Protein AF-A0AA39FAN3-F1 (afdb_monomer_lite)

Secondary structure (DSSP, 8-state):
----S-SS--HHHHHHHHHHHHHHHHHHHHHHHHHHHHHHHHHHH---TTS--TTTT-HHHHHHHHHHHHHHHHHHHHHHHHHHHH-HHHHHHHHHHHHHHHHHHHHT--SHHHHHHHHHHHHHHHHHHHTHHHHHHHHHS-TTTHHHHHHHHHHHHHHHHHHHHHHHHHSTT-HHHHHHHHTHHHHHHHHHHHHHPPPPHHHHHHTT-HHHHHHHHHHHHT-SS--HHHHHHHHHHHHHHHTTTTTTTTS--S--S---S-TTSSSSHHHHHHHHHHHHHHTSHHHHHHHHHHHHHHHHHHHTSHHHHHHTHHHHHHHTT--S-HHHHHHHHHHHHHHHHHHHHHHHHHH-HHHHHHHHHHHHHHHHHHHHHHHHHHTT---TT----HHHHHHHHHHHHIIIIITTHHHHHHHHHS-TTTHHHHHHHHHHHHHHHHHHHHHHHHHHHHH-HHHHHHHHHHHHHHHHHHHHHHPPP-TT--HHHHHHHHHT-S----PPPPS--------------GGGEEEEEEE--TT--HHHHHHHHHHHHHHHHHHHHH-TTSEEEEEEPPB---TT-S-TTSS---SB-GGGTB-HHHHHTTS-EEEHHHHHHHS--SSSSEEESEEEEEE--HHHHHH-----EEEEEPPPHHHHTTSEEETTTEEE--BTTBSSEEES-EEEEEEESBGGGGGGG----TT--EEEEE-TTSSBPSSTTSHHHHHHHHH-PBPHHHHHHHHHHHHHHH---HHHHT-PPPSSGGG---------EEEEEEEE--HHHHHH-TTTS--HHHHHHHHHHHHHHHT--EEEEEE---HHHHHHHHHHTTTSEEE-----HHHHHHHHHHHHHHHHHHHHHTEEEEEB-TT-HHHHHHHHHHHHHT--HHHHS-B--SSTT--PPPP------

Foldseek 3Di:
DQDDDDPDDDPLVVLLVVLLVLLLLLLLLLLLLLLLLQLCLCLLCDDDPPDPSQCPPPPPLSLLLLQLLLLLLLVLLVVLLVQVLVFLLSLSLVLLVLSLQLLVQCLPDPHSVSNSVSSSSNSSSCSSSLQSSLQLLCLLDDQLCSQLSLLCSLLSSLNSSLVLLVLCVVVVNRSSVSSVVSSVSSVVSNVCSVPPHQTRLLSCLLVVNLVSSLVVSCSSSVHPDDDPVNVVVSVVSNVVNCVVCVVPPVPDPDDDPDDPPPPPPPPPVPVVVVVVVLVVVCPALLRVQLLVLLLVLLLLLLQLCLSVCSSNVLVVCVVVVAPPDSSVLSSLLSVLLSVLSVLLSSCCSPQFQLRQLLQLLVQLLVLLVQLLVVVVVCVPDPPPPDDDCNNSVSSSSNSNSCSNHSNRRSSSCLNQRHDPVCSSPSVSVSSSSSSVSNSVSSSVVVVVVVVPPSVSSVSSSVSSVVSSVSSVPRPDTRRSDDNVVSSVVSVPPPDPDDDDDPDDDDDDDDDDDDDDDLLQAAEEAEDADQQDDPLLVLVLLLQVLLLQLVCVVPPVSHHYEYEDQFDADHPQFQDPPAPHRARHWCLLWFDVVLLVVSHHYDYPVVCCVSQDDPDQAAEAAEEEEEDEDPVCVVPVDQDFFWAWDDDDPVVCVQWDCDPPQWTFHCRRNDRRYIYNDYIYIHGGEASNVCVVVPPPDSPHRYYYYYNSSRHDHNDPLDQSSLSSLLSGHTNVVLVVVLQVCCVPPQVWDCVVQVQDDDPHSVPQDAAQPGQFTLEEEEEAEDDVCCVPPVQQHADLLQVLVVVVVVCVVSVGQEYEYHYSDDVVSVVVSCVSSVSHHYDYDDDDPVCCRSSNSSSSLVSSLSNQLRHSAYEYGPPDSSLVSSLSSVLSSNHDQRRRQHYDGHDDPPDDGDDRSHHDD

Sequence (917 aa):
MFFTDNIFPDRSTLLQFYYGLNPLLTLVGSGLVMGYSGVVLPLLTKNDTCNQSILNENETAATWFASIISIAIPLGCIISVFTMKAGRRMALVSSGIVLLLGWIIIATSYEIIQLLIGRFITGLAIGLAATPAPVYLSEIAILKDKTTLTACTNIASCGGIMLIYLIGFVIPDNWRWVAATSISIPLLSMTSILFFTPESPRWLLHKGRLLEAKKTLLRIRGLSSETVEFNNEFQQMVNYHEKPVKNIQYINNVESDQIFNNSVISSELDESKKCWNVLNALGRPEVWKPFCILNTYFLFQQFCGIYVVIAYAVDIVVHSGIIVDAYFITVIIGVIQFIGGVACVLCSHKIGRRSLSIISGVGMSIALGILGFYIQFRKGIDLSGNYSIIPIVTILIFVGTGSFGFLALPWAMIGELYPTKYVNFMGPMTCCISGIFNFISLQLYPILVKYDFGATIYFYFIICIIATVFIIIALPETHGHTKSEIEQLFKKTETEFCEIPTDSTETNDNCYINKYSSSDKRYILYDVNPPEGFNLRRDVYIRVAVFINHLVKNNKQYKWNLVLPPWGHLLHWRSRDIDKQSQLPWGTFFDIDSLKKFIPVIEMYDFFREYKSNNANIILDRVYILQNDVRMFETGDFNDKNEISNCSETQIIKYTKSGTNQFTKLFWGYQNISTKDVKCITYHGSMSNLIQNLKPEQYRRSYMFHHMEIPLHDYYGSVDFWRARRSMRYNSALYKIADEFREKYLNSTDERDNIKRPNDWRDEKDQRNAIGGPYLAIHLRRRDFVISRAETVPSIANAAKQLINKMKELKLNTIFVATDTNNDEYEELKQYLFNYKVYRYKPSMNVKNKFKDGGIAIIDQIICSTARYFIGTKESTFTFRIQEDREILGFPIKTTFNTFCAKFNDCKPGSQWTIVW

Radius of gyration: 37.05 Å; chains: 1; bounding box: 96×74×109 Å

Organism: NCBI:txid144406

Structure (mmCIF, N/CA/C/O backbone):
data_AF-A0AA39FAN3-F1
#
_entry.id   AF-A0AA39FAN3-F1
#
loop_
_atom_site.group_PDB
_atom_site.id
_atom_site.type_symbol
_atom_site.label_atom_id
_atom_site.label_alt_id
_atom_site.label_comp_id
_atom_site.label_asym_id
_atom_site.label_entity_id
_atom_site.label_seq_id
_atom_site.pdbx_PDB_ins_code
_atom_site.Cartn_x
_atom_site.Cartn_y
_atom_site.Cartn_z
_atom_site.occupancy
_atom_site.B_iso_or_equiv
_atom_site.auth_seq_id
_atom_site.auth_comp_id
_atom_site.auth_asym_id
_atom_site.auth_atom_id
_atom_site.pdbx_PDB_model_num
ATOM 1 N N . MET A 1 1 ? -10.018 1.835 -39.827 1.00 30.42 1 MET A N 1
ATOM 2 C CA . MET A 1 1 ? -11.075 2.507 -39.039 1.00 30.42 1 MET A CA 1
ATOM 3 C C . MET A 1 1 ? -10.412 3.211 -37.846 1.00 30.42 1 MET A C 1
ATOM 5 O O . MET A 1 1 ? -10.403 2.680 -36.746 1.00 30.42 1 MET A O 1
ATOM 9 N N . PHE A 1 2 ? -9.714 4.329 -38.101 1.00 27.17 2 PHE A N 1
ATOM 10 C CA . PHE A 1 2 ? -8.749 4.959 -37.172 1.00 27.17 2 PHE A CA 1
ATOM 11 C C . PHE A 1 2 ? -9.190 6.335 -36.625 1.00 27.17 2 PHE A C 1
ATOM 13 O O . PHE A 1 2 ? -8.440 6.941 -35.869 1.00 27.17 2 PHE A O 1
ATOM 20 N N . PHE A 1 3 ? -10.401 6.806 -36.947 1.00 37.22 3 PHE A N 1
ATOM 21 C CA . PHE A 1 3 ? -10.895 8.132 -36.554 1.00 37.22 3 PHE A CA 1
ATOM 22 C C . PHE A 1 3 ? -12.385 8.093 -36.177 1.00 37.22 3 PHE A C 1
ATOM 24 O O . PHE A 1 3 ? -13.224 8.045 -37.067 1.00 37.22 3 PHE A O 1
ATOM 31 N N . THR A 1 4 ? -12.677 8.109 -34.876 1.00 37.28 4 THR A N 1
ATOM 32 C CA . THR A 1 4 ? -13.961 8.431 -34.201 1.00 37.28 4 THR A CA 1
ATOM 33 C C . THR A 1 4 ? -13.564 8.666 -32.728 1.00 37.28 4 THR A C 1
ATOM 35 O O . THR A 1 4 ? -12.894 7.798 -32.169 1.00 37.28 4 THR A O 1
ATOM 38 N N . ASP A 1 5 ? -13.780 9.776 -32.018 1.00 35.16 5 ASP A N 1
ATOM 39 C CA . ASP A 1 5 ? -14.615 10.973 -32.161 1.00 35.16 5 ASP A CA 1
ATOM 40 C C . ASP A 1 5 ? -13.863 12.184 -31.543 1.00 35.16 5 ASP A C 1
ATOM 42 O O . ASP A 1 5 ? -13.049 11.997 -30.637 1.00 35.16 5 ASP A O 1
ATOM 46 N N . ASN A 1 6 ? -14.159 13.406 -32.012 1.00 35.53 6 ASN A N 1
ATOM 47 C CA . ASN A 1 6 ? -13.500 14.709 -31.754 1.00 35.53 6 ASN A CA 1
ATOM 48 C C . ASN A 1 6 ? -12.208 14.972 -32.557 1.00 35.53 6 ASN A C 1
ATOM 50 O O . ASN A 1 6 ? -11.094 14.681 -32.133 1.00 35.53 6 ASN A O 1
ATOM 54 N N . ILE A 1 7 ? -12.377 15.603 -33.726 1.00 45.22 7 ILE A N 1
ATOM 55 C CA . ILE A 1 7 ? -11.308 16.026 -34.655 1.00 45.22 7 ILE A CA 1
ATOM 56 C C . ILE A 1 7 ? -10.396 17.114 -34.053 1.00 45.22 7 ILE A C 1
ATOM 58 O O . ILE A 1 7 ? -9.261 17.272 -34.496 1.00 45.22 7 ILE A O 1
ATOM 62 N N . PHE A 1 8 ? -10.841 17.820 -33.009 1.00 47.06 8 PHE A N 1
ATOM 63 C CA . PHE A 1 8 ? -10.007 18.775 -32.285 1.00 47.06 8 PHE A CA 1
ATOM 64 C C . PHE A 1 8 ? -9.772 18.302 -30.848 1.00 47.06 8 PHE A C 1
ATOM 66 O O . PHE A 1 8 ? -10.745 18.093 -30.120 1.00 47.06 8 PHE A O 1
ATOM 73 N N . PRO A 1 9 ? -8.507 18.125 -30.421 1.00 62.41 9 PRO A N 1
ATOM 74 C CA . PRO A 1 9 ? -8.200 17.860 -29.022 1.00 62.41 9 PRO A CA 1
ATOM 75 C C . PRO A 1 9 ? -8.695 19.015 -28.145 1.00 62.41 9 PRO A C 1
ATOM 77 O O . PRO A 1 9 ? -8.532 20.186 -28.499 1.00 62.41 9 PRO A O 1
ATOM 80 N N . ASP A 1 10 ? -9.274 18.680 -26.988 1.00 73.56 10 ASP A N 1
ATOM 81 C CA . ASP A 1 10 ? -9.722 19.667 -26.005 1.00 73.56 10 ASP A CA 1
ATOM 82 C C . ASP A 1 10 ? -8.583 20.639 -25.658 1.00 73.56 10 ASP A C 1
ATOM 84 O O . ASP A 1 10 ? -7.402 20.276 -25.624 1.00 73.56 10 ASP A O 1
ATOM 88 N N . ARG A 1 11 ? -8.927 21.898 -25.361 1.00 80.19 11 ARG A N 1
ATOM 89 C CA . ARG A 1 11 ? -7.951 22.956 -25.032 1.00 80.19 11 ARG A CA 1
ATOM 90 C C . ARG A 1 11 ? -6.981 22.539 -23.915 1.00 80.19 11 ARG A C 1
ATOM 92 O O . ARG A 1 11 ? -5.808 22.906 -23.953 1.00 80.19 11 ARG A O 1
ATOM 99 N N . SER A 1 12 ? -7.463 21.766 -22.944 1.00 79.44 12 SER A N 1
ATOM 100 C CA . SER A 1 12 ? -6.668 21.194 -21.852 1.00 79.44 12 SER A CA 1
ATOM 101 C C . SER A 1 12 ? -5.629 20.186 -22.357 1.00 79.44 12 SER A C 1
ATOM 103 O O . SER A 1 12 ? -4.475 20.232 -21.926 1.00 79.44 12 SER A O 1
ATOM 105 N N . THR A 1 13 ? -6.005 19.330 -23.311 1.00 83.00 13 THR A N 1
ATOM 106 C CA . THR A 1 13 ? -5.114 18.372 -23.971 1.00 83.00 13 THR A CA 1
ATOM 107 C C . THR A 1 13 ? -4.054 19.092 -24.806 1.00 83.00 13 THR A C 1
ATOM 109 O O . THR A 1 13 ? -2.870 18.787 -24.687 1.00 83.00 13 THR A O 1
ATOM 112 N N . LEU A 1 14 ? -4.421 20.116 -25.577 1.00 84.50 14 LEU A N 1
ATOM 113 C CA . LEU A 1 14 ? -3.444 20.908 -26.340 1.00 84.50 14 LEU A CA 1
ATOM 114 C C . LEU A 1 14 ? -2.407 21.594 -25.439 1.00 84.50 14 LEU A C 1
ATOM 116 O O . LEU A 1 14 ? -1.207 21.533 -25.712 1.00 84.50 14 LEU A O 1
ATOM 120 N N . LEU A 1 15 ? -2.848 22.208 -24.339 1.00 85.88 15 LEU A N 1
ATOM 121 C CA . LEU A 1 15 ? -1.954 22.918 -23.422 1.00 85.88 15 LEU A CA 1
ATOM 122 C C . LEU A 1 15 ? -1.006 21.983 -22.665 1.00 85.88 15 LEU A C 1
ATOM 124 O O . LEU A 1 15 ? 0.170 22.317 -22.517 1.00 85.88 15 LEU A O 1
ATOM 128 N N . GLN A 1 16 ? -1.454 20.805 -22.218 1.00 86.69 16 GLN A N 1
ATOM 129 C CA . GLN A 1 16 ? -0.544 19.849 -21.570 1.00 86.69 16 GLN A CA 1
ATOM 130 C C . GLN A 1 16 ? 0.517 19.307 -22.545 1.00 86.69 16 GLN A C 1
ATOM 132 O O . GLN A 1 16 ? 1.664 19.142 -22.135 1.00 86.69 16 GLN A O 1
ATOM 137 N N . PHE A 1 17 ? 0.180 19.081 -23.824 1.00 86.69 17 PHE A N 1
ATOM 138 C CA . PHE A 1 17 ? 1.163 18.672 -24.837 1.00 86.69 17 PHE A CA 1
ATOM 139 C C . PHE A 1 17 ? 2.146 19.806 -25.149 1.00 86.69 17 PHE A C 1
ATOM 141 O O . PHE A 1 17 ? 3.344 19.555 -25.255 1.00 86.69 17 PHE A O 1
ATOM 148 N N . TYR A 1 18 ? 1.672 21.055 -25.196 1.00 88.50 18 TYR A N 1
ATOM 149 C CA . TYR A 1 18 ? 2.533 22.233 -25.326 1.00 88.50 18 TYR A CA 1
ATOM 150 C C . TYR A 1 18 ? 3.537 22.345 -24.167 1.00 88.50 18 TYR A C 1
ATOM 152 O O . TYR A 1 18 ? 4.742 22.434 -24.397 1.00 88.50 18 TYR A O 1
ATOM 160 N N . TYR A 1 19 ? 3.072 22.271 -22.914 1.00 88.56 19 TYR A N 1
ATOM 161 C CA . TYR A 1 19 ? 3.965 22.296 -21.749 1.00 88.56 19 TYR A CA 1
ATOM 162 C C . TYR A 1 19 ? 4.867 21.057 -21.669 1.00 88.56 19 TYR A C 1
ATOM 164 O O . TYR A 1 19 ? 5.988 21.145 -21.169 1.00 88.56 19 TYR A O 1
ATOM 172 N N . GLY A 1 20 ? 4.402 19.917 -22.185 1.00 87.31 20 GLY A N 1
ATOM 173 C CA . GLY A 1 20 ? 5.171 18.684 -22.284 1.00 87.31 20 GLY A CA 1
ATOM 174 C C . GLY A 1 20 ? 6.274 18.712 -23.345 1.00 87.31 20 GLY A C 1
ATOM 175 O O . GLY A 1 20 ? 7.261 18.005 -23.184 1.00 87.31 20 GLY A O 1
ATOM 176 N N . LEU A 1 21 ? 6.182 19.550 -24.383 1.00 89.56 21 LEU A N 1
ATOM 177 C CA . LEU A 1 21 ? 7.207 19.650 -25.433 1.00 89.56 21 LEU A CA 1
ATOM 178 C C . LEU A 1 21 ? 8.581 20.062 -24.869 1.00 89.56 21 LEU A C 1
ATOM 180 O O . LEU A 1 21 ? 9.616 19.535 -25.268 1.00 89.56 21 LEU A O 1
ATOM 184 N N . ASN A 1 22 ? 8.594 20.972 -23.898 1.00 86.62 22 ASN A N 1
ATOM 185 C CA . ASN A 1 22 ? 9.817 21.553 -23.337 1.00 86.62 22 ASN A CA 1
ATOM 186 C C . ASN A 1 22 ? 10.739 20.545 -22.624 1.00 86.62 22 ASN A C 1
ATOM 188 O O . ASN A 1 22 ? 11.918 20.491 -22.966 1.00 86.62 22 ASN A O 1
ATOM 192 N N . PRO A 1 23 ? 10.268 19.711 -21.676 1.00 90.12 23 PRO A N 1
ATOM 193 C CA . PRO A 1 23 ? 11.096 18.643 -21.108 1.00 90.12 23 PRO A CA 1
ATOM 194 C C . PRO A 1 23 ? 11.481 17.570 -22.141 1.00 90.12 23 PRO A C 1
ATOM 196 O O . PRO A 1 23 ? 12.521 16.929 -21.985 1.00 90.12 23 PRO A O 1
ATOM 199 N N . LEU A 1 24 ? 10.690 17.374 -23.205 1.00 92.44 24 LEU A N 1
ATOM 200 C CA . LEU A 1 24 ? 11.039 16.453 -24.292 1.00 92.44 24 LEU A CA 1
ATOM 201 C C . LEU A 1 24 ? 12.249 16.953 -25.095 1.00 92.44 24 LEU A C 1
ATOM 203 O O . LEU A 1 24 ? 13.109 16.146 -25.434 1.00 92.44 24 LEU A O 1
ATOM 207 N N . LEU A 1 25 ? 12.397 18.264 -25.319 1.00 91.94 25 LEU A N 1
ATOM 208 C CA . LEU A 1 25 ? 13.598 18.842 -25.947 1.00 91.94 25 LEU A CA 1
ATOM 209 C C . LEU A 1 25 ? 14.894 18.493 -25.190 1.00 91.94 25 LEU A C 1
ATOM 211 O O . LEU A 1 25 ? 15.919 18.220 -25.815 1.00 91.94 25 LEU A O 1
ATOM 215 N N . THR A 1 26 ? 14.857 18.415 -23.856 1.00 92.25 26 THR A N 1
ATOM 216 C CA . THR A 1 26 ? 16.014 17.961 -23.058 1.00 92.25 26 THR A CA 1
ATOM 217 C C . THR A 1 26 ? 16.370 16.497 -23.351 1.00 92.25 26 THR A C 1
ATOM 219 O O . THR A 1 26 ? 17.546 16.132 -23.422 1.00 92.25 26 THR A O 1
ATOM 222 N N . LEU A 1 27 ? 15.362 15.648 -23.573 1.00 93.31 27 LEU A N 1
ATOM 223 C CA . LEU A 1 27 ? 15.551 14.234 -23.910 1.00 93.31 27 LEU A CA 1
ATOM 224 C C . LEU A 1 27 ? 16.013 14.016 -25.356 1.00 93.31 27 LEU A C 1
ATOM 226 O O . LEU A 1 27 ? 16.753 13.062 -25.599 1.00 93.31 27 LEU A O 1
ATOM 230 N N . VAL A 1 28 ? 15.665 14.914 -26.288 1.00 95.44 28 VAL A N 1
ATOM 231 C CA . VAL A 1 28 ? 16.300 14.972 -27.621 1.00 95.44 28 VAL A CA 1
ATOM 232 C C . VAL A 1 28 ? 17.805 15.179 -27.462 1.00 95.44 28 VAL A C 1
ATOM 234 O O . VAL A 1 28 ? 18.594 14.447 -28.056 1.00 95.44 28 VAL A O 1
ATOM 237 N N . GLY A 1 29 ? 18.212 16.101 -26.582 1.00 94.06 29 GLY A N 1
ATOM 238 C CA . GLY A 1 29 ? 19.617 16.315 -26.230 1.00 94.06 29 GLY A CA 1
ATOM 239 C C . GLY A 1 29 ? 20.311 15.054 -25.702 1.00 94.06 29 GLY A C 1
ATOM 240 O O . GLY A 1 29 ? 21.433 14.755 -26.101 1.00 94.06 29 GLY A O 1
ATOM 241 N N . SER A 1 30 ? 19.627 14.269 -24.866 1.00 92.94 30 SER A N 1
ATOM 242 C CA . SER A 1 30 ? 20.147 12.980 -24.379 1.00 92.94 30 SER A CA 1
ATOM 243 C C . SER A 1 30 ? 20.284 11.943 -25.504 1.00 92.94 30 SER A C 1
ATOM 245 O O . SER A 1 30 ? 21.258 11.192 -25.536 1.00 92.94 30 SER A O 1
ATOM 247 N N . GLY A 1 31 ? 19.346 11.933 -26.459 1.00 93.12 31 GLY A N 1
ATOM 248 C CA . GLY A 1 31 ? 19.404 11.101 -27.663 1.00 93.12 31 GLY A CA 1
ATOM 249 C C . GLY A 1 31 ? 20.624 11.390 -28.540 1.00 93.12 31 GLY A C 1
ATOM 250 O O . GLY A 1 31 ? 21.315 10.455 -28.943 1.00 93.12 31 GLY A O 1
ATOM 251 N N . LEU A 1 32 ? 20.941 12.673 -28.762 1.00 94.75 32 LEU A N 1
ATOM 252 C CA . LEU A 1 32 ? 22.139 13.088 -29.509 1.00 94.75 32 LEU A CA 1
ATOM 253 C C . LEU A 1 32 ? 23.416 12.500 -28.894 1.00 94.75 32 LEU A C 1
ATOM 255 O O . LEU A 1 32 ? 24.258 11.956 -29.602 1.00 94.75 32 LEU A O 1
ATOM 259 N N . VAL A 1 33 ? 23.551 12.575 -27.566 1.00 95.12 33 VAL A N 1
ATOM 260 C CA . VAL A 1 33 ? 24.743 12.090 -26.848 1.00 95.12 33 VAL A CA 1
ATOM 261 C C . VAL A 1 33 ? 24.904 10.571 -26.969 1.00 95.12 33 VAL A C 1
ATOM 263 O O . VAL A 1 33 ? 26.036 10.097 -27.115 1.00 95.12 33 VAL A O 1
ATOM 266 N N . MET A 1 34 ? 23.798 9.817 -26.925 1.00 91.75 34 MET A N 1
ATOM 267 C CA . MET A 1 34 ? 23.808 8.357 -27.087 1.00 91.75 34 MET A CA 1
ATOM 268 C C . MET A 1 34 ? 24.200 7.942 -28.511 1.00 91.75 34 MET A C 1
ATOM 270 O O . MET A 1 34 ? 25.054 7.074 -28.672 1.00 91.75 34 MET A O 1
ATOM 274 N N . GLY A 1 35 ? 23.628 8.581 -29.537 1.00 91.56 35 GLY A N 1
ATOM 275 C CA . GLY A 1 35 ? 23.929 8.261 -30.938 1.00 91.56 35 GLY A CA 1
ATOM 276 C C . GLY A 1 35 ? 25.304 8.751 -31.415 1.00 91.56 35 GLY A C 1
ATOM 277 O O . GLY A 1 35 ? 25.867 8.177 -32.342 1.00 91.56 35 GLY A O 1
ATOM 278 N N . TYR A 1 36 ? 25.891 9.762 -30.763 1.00 93.00 36 TYR A N 1
ATOM 279 C CA . TYR A 1 36 ? 27.181 10.346 -31.159 1.00 93.00 36 TYR A CA 1
ATOM 280 C C . TYR A 1 36 ? 28.318 9.315 -31.258 1.00 93.00 36 TYR A C 1
ATOM 282 O O . TYR A 1 36 ? 29.129 9.384 -32.180 1.00 93.00 36 TYR A O 1
ATOM 290 N N . SER A 1 37 ? 28.356 8.322 -30.358 1.00 90.25 37 SER A N 1
ATOM 291 C CA . SER A 1 37 ? 29.353 7.241 -30.415 1.00 90.25 37 SER A CA 1
ATOM 292 C C . SER A 1 37 ? 29.268 6.420 -31.695 1.00 90.25 37 SER A C 1
ATOM 294 O O . SER A 1 37 ? 30.308 6.126 -32.274 1.00 90.25 37 SER A O 1
ATOM 296 N N . GLY A 1 38 ? 28.055 6.106 -32.157 1.00 85.81 38 GLY A N 1
ATOM 297 C CA . GLY A 1 38 ? 27.850 5.248 -33.324 1.00 85.81 38 GLY A CA 1
ATOM 298 C C . GLY A 1 38 ? 28.369 5.853 -34.627 1.00 85.81 38 GLY A C 1
ATOM 299 O O . GLY A 1 38 ? 28.748 5.105 -35.520 1.00 85.81 38 GLY A O 1
ATOM 300 N N . VAL A 1 39 ? 28.417 7.186 -34.720 1.00 88.12 39 VAL A N 1
ATOM 301 C CA . VAL A 1 39 ? 28.924 7.920 -35.893 1.00 88.12 39 VAL A CA 1
ATOM 302 C C . VAL A 1 39 ? 30.412 8.219 -35.763 1.00 88.12 39 VAL A C 1
ATOM 304 O O . VAL A 1 39 ? 31.159 8.073 -36.721 1.00 88.12 39 VAL A O 1
ATOM 307 N N . VAL A 1 40 ? 30.849 8.679 -34.589 1.00 88.12 40 VAL A N 1
ATOM 308 C CA . VAL A 1 40 ? 32.179 9.284 -34.435 1.00 88.12 40 VAL A CA 1
ATOM 309 C C . VAL A 1 40 ? 33.258 8.264 -34.097 1.00 88.12 40 VAL A C 1
ATOM 311 O O . VAL A 1 40 ? 34.413 8.466 -34.461 1.00 88.12 40 VAL A O 1
ATOM 314 N N . LEU A 1 41 ? 32.914 7.153 -33.440 1.00 84.88 41 LEU A N 1
ATOM 315 C CA . LEU A 1 41 ? 33.901 6.139 -33.072 1.00 84.88 41 LEU A CA 1
ATOM 316 C C . LEU A 1 41 ? 34.661 5.566 -34.291 1.00 84.88 41 LEU A C 1
ATOM 318 O O . LEU A 1 41 ? 35.888 5.574 -34.232 1.00 84.88 41 LEU A O 1
ATOM 322 N N . PRO A 1 42 ? 34.006 5.172 -35.404 1.00 80.44 42 PRO A N 1
ATOM 323 C CA . PRO A 1 42 ? 34.703 4.712 -36.610 1.00 80.44 42 PRO A CA 1
ATOM 324 C C . PRO A 1 42 ? 35.589 5.783 -37.258 1.00 80.44 42 PRO A C 1
ATOM 326 O O . PRO A 1 42 ? 36.614 5.455 -37.842 1.00 80.44 42 PRO A O 1
ATOM 329 N N . LEU A 1 43 ? 35.212 7.065 -37.166 1.00 79.94 43 LEU A N 1
ATOM 330 C CA . LEU A 1 43 ? 36.012 8.175 -37.701 1.00 79.94 43 LEU A CA 1
ATOM 331 C C . LEU A 1 43 ? 37.304 8.380 -36.911 1.00 79.94 43 LEU A C 1
ATOM 333 O O . LEU A 1 43 ? 38.331 8.723 -37.486 1.00 79.94 43 LEU A O 1
ATOM 337 N N . LEU A 1 44 ? 37.255 8.176 -35.594 1.00 79.75 44 LEU A N 1
ATOM 338 C CA . LEU A 1 44 ? 38.414 8.343 -34.718 1.00 79.75 44 LEU A CA 1
ATOM 339 C C . LEU A 1 44 ? 39.391 7.158 -34.774 1.00 79.75 44 LEU A C 1
ATOM 341 O O . LEU A 1 44 ? 40.539 7.320 -34.360 1.00 79.75 44 LEU A O 1
ATOM 345 N N . THR A 1 45 ? 38.945 5.998 -35.266 1.00 73.62 45 THR A N 1
ATOM 346 C CA . THR A 1 45 ? 39.757 4.781 -35.448 1.00 73.62 45 THR A CA 1
ATOM 347 C C . THR A 1 45 ? 40.210 4.556 -36.895 1.00 73.62 45 THR A C 1
ATOM 349 O O . THR A 1 45 ? 40.969 3.626 -37.169 1.00 73.62 45 THR A O 1
ATOM 352 N N . LYS A 1 46 ? 39.758 5.381 -37.851 1.00 67.75 46 LYS A N 1
ATOM 353 C CA . LYS A 1 46 ? 40.150 5.263 -39.260 1.00 67.75 46 LYS A CA 1
ATOM 354 C C . LYS A 1 46 ? 41.545 5.857 -39.493 1.00 67.75 46 LYS A C 1
ATOM 356 O O . LYS A 1 46 ? 41.852 6.964 -39.058 1.00 67.75 46 LYS A O 1
ATOM 361 N N . ASN A 1 47 ? 42.389 5.108 -40.201 1.00 54.47 47 ASN A N 1
ATOM 362 C CA . ASN A 1 47 ? 43.742 5.503 -40.601 1.00 54.47 47 ASN A CA 1
ATOM 363 C C . ASN A 1 47 ? 43.687 6.369 -41.874 1.00 54.47 47 ASN A C 1
ATOM 365 O O . ASN A 1 47 ? 43.848 5.840 -42.968 1.00 54.47 47 ASN A O 1
ATOM 369 N N . ASP A 1 48 ? 43.458 7.680 -41.746 1.00 51.81 48 ASP A N 1
ATOM 370 C CA . ASP A 1 48 ? 43.591 8.620 -42.870 1.00 51.81 48 ASP A CA 1
ATOM 371 C C . ASP A 1 48 ? 44.614 9.725 -42.539 1.00 51.81 48 ASP A C 1
ATOM 373 O O . ASP A 1 48 ? 44.552 10.398 -41.512 1.00 51.81 48 ASP A O 1
ATOM 377 N N . THR A 1 49 ? 45.576 9.921 -43.443 1.00 45.94 49 THR A N 1
ATOM 378 C CA . THR A 1 49 ? 46.834 10.676 -43.279 1.00 45.94 49 THR A CA 1
ATOM 379 C C . THR A 1 49 ? 46.706 12.200 -43.102 1.00 45.94 49 THR A C 1
ATOM 381 O O . THR A 1 49 ? 47.725 12.881 -43.015 1.00 45.94 49 THR A O 1
ATOM 384 N N . CYS A 1 50 ? 45.492 12.760 -43.040 1.00 49.84 50 CYS A N 1
ATOM 385 C CA . CYS A 1 50 ? 45.265 14.214 -42.949 1.00 49.84 50 CYS A CA 1
ATOM 386 C C . CYS A 1 50 ? 44.572 14.691 -41.663 1.00 49.84 50 CYS A C 1
ATOM 388 O O . CYS A 1 50 ? 44.639 15.881 -41.366 1.00 49.84 50 CYS A O 1
ATOM 390 N N . ASN A 1 51 ? 43.984 13.795 -40.868 1.00 49.75 51 ASN A N 1
ATOM 391 C CA . ASN A 1 51 ? 43.496 14.101 -39.524 1.00 49.75 51 ASN A CA 1
ATOM 392 C C . ASN A 1 51 ? 44.268 13.206 -38.556 1.00 49.75 51 ASN A C 1
ATOM 394 O O . ASN A 1 51 ? 44.185 11.989 -38.671 1.00 49.75 51 ASN A O 1
ATOM 398 N N . GLN A 1 52 ? 45.037 13.785 -37.628 1.00 50.25 52 GLN A N 1
ATOM 399 C CA . GLN A 1 52 ? 45.724 13.015 -36.585 1.00 50.25 52 GLN A CA 1
ATOM 400 C C . GLN A 1 52 ? 44.729 12.044 -35.935 1.00 50.25 52 GLN A C 1
ATOM 402 O O . GLN A 1 52 ? 43.765 12.465 -35.298 1.00 50.25 52 GLN A O 1
ATOM 407 N N . SER A 1 53 ? 44.936 10.746 -36.138 1.00 54.31 53 SER A N 1
ATOM 408 C CA . SER A 1 53 ? 44.095 9.682 -35.605 1.00 54.31 53 SER A CA 1
ATOM 409 C C . SER A 1 53 ? 44.321 9.565 -34.099 1.00 54.31 53 SER A C 1
ATOM 411 O O . SER A 1 53 ? 45.230 8.874 -33.642 1.00 54.31 53 SER A O 1
ATOM 413 N N . ILE A 1 54 ? 43.517 10.290 -33.324 1.00 57.94 54 ILE A N 1
ATOM 414 C CA . ILE A 1 54 ? 43.742 10.494 -31.889 1.00 57.94 54 ILE A CA 1
ATOM 415 C C . ILE A 1 54 ? 43.608 9.172 -31.084 1.00 57.94 54 ILE A C 1
ATOM 417 O O . ILE A 1 54 ? 44.173 9.063 -30.004 1.00 57.94 54 ILE A O 1
ATOM 421 N N . LEU A 1 55 ? 42.903 8.141 -31.580 1.00 63.78 55 LEU A N 1
ATOM 422 C CA . LEU A 1 55 ? 42.655 6.882 -30.842 1.00 63.78 55 LEU A CA 1
ATOM 423 C C . LEU A 1 55 ? 43.479 5.662 -31.313 1.00 63.78 55 LEU A C 1
ATOM 425 O O . LEU A 1 55 ? 43.332 4.588 -30.730 1.00 63.78 55 LEU A O 1
ATOM 429 N N . ASN A 1 56 ? 44.348 5.797 -32.322 1.00 54.34 56 ASN A N 1
ATOM 430 C CA . ASN A 1 56 ? 44.920 4.644 -33.039 1.00 54.34 56 ASN A CA 1
ATOM 431 C C . ASN A 1 56 ? 45.939 3.785 -32.272 1.00 54.34 56 ASN A C 1
ATOM 433 O O . ASN A 1 56 ? 46.206 2.666 -32.697 1.00 54.34 56 ASN A O 1
ATOM 437 N N . GLU A 1 57 ? 46.467 4.244 -31.136 1.00 53.97 57 GLU A N 1
ATOM 438 C CA . GLU A 1 57 ? 47.430 3.462 -30.337 1.00 53.97 57 GLU A CA 1
ATOM 439 C C . GLU A 1 57 ? 46.812 2.795 -29.094 1.00 53.97 57 GLU A C 1
ATOM 441 O O . GLU A 1 57 ? 47.476 2.005 -28.428 1.00 53.97 57 GLU A O 1
ATOM 446 N N . ASN A 1 58 ? 45.534 3.052 -28.782 1.00 63.19 58 ASN A N 1
ATOM 447 C CA . ASN A 1 58 ? 44.885 2.556 -27.565 1.00 63.19 58 ASN A CA 1
ATOM 448 C C . ASN A 1 58 ? 43.487 1.981 -27.861 1.00 63.19 58 ASN A C 1
ATOM 450 O O . ASN A 1 58 ? 42.489 2.693 -27.744 1.00 63.19 58 ASN A O 1
ATOM 454 N N . GLU A 1 59 ? 43.381 0.670 -28.135 1.00 68.19 59 GLU A N 1
ATOM 455 C CA . GLU A 1 59 ? 42.086 -0.055 -28.194 1.00 68.19 59 GLU A CA 1
ATOM 456 C C . GLU A 1 59 ? 41.224 0.221 -26.946 1.00 68.19 59 GLU A C 1
ATOM 458 O O . GLU A 1 59 ? 40.000 0.333 -27.012 1.00 68.19 59 GLU A O 1
ATOM 463 N N . THR A 1 60 ? 41.881 0.418 -25.802 1.00 76.12 60 THR A N 1
ATOM 464 C CA . THR A 1 60 ? 41.256 0.815 -24.540 1.00 76.12 60 THR A CA 1
ATOM 465 C C . THR A 1 60 ? 40.567 2.180 -24.632 1.00 76.12 60 THR A C 1
ATOM 467 O O . THR A 1 60 ? 39.470 2.352 -24.107 1.00 76.12 60 THR A O 1
ATOM 470 N N . ALA A 1 61 ? 41.146 3.163 -25.320 1.00 79.69 61 ALA A N 1
ATOM 471 C CA . ALA A 1 61 ? 40.569 4.500 -25.436 1.00 79.69 61 ALA A CA 1
ATOM 472 C C . ALA A 1 61 ? 39.291 4.507 -26.297 1.00 79.69 61 ALA A C 1
ATOM 474 O O . ALA A 1 61 ? 38.349 5.237 -25.984 1.00 79.69 61 ALA A O 1
ATOM 475 N N . ALA A 1 62 ? 39.218 3.651 -27.321 1.00 81.56 62 ALA A N 1
ATOM 476 C CA . ALA A 1 62 ? 38.026 3.459 -28.148 1.00 81.56 62 ALA A CA 1
ATOM 477 C C . ALA A 1 62 ? 36.851 2.855 -27.354 1.00 81.56 62 ALA A C 1
ATOM 479 O O . ALA A 1 62 ? 35.725 3.359 -27.425 1.00 81.56 62 ALA A O 1
ATOM 480 N N . THR A 1 63 ? 37.104 1.826 -26.535 1.00 85.56 63 THR A N 1
ATOM 481 C CA . THR A 1 63 ? 36.061 1.242 -25.671 1.00 85.56 63 THR A CA 1
ATOM 482 C C . THR A 1 63 ? 35.606 2.229 -24.596 1.00 85.56 63 THR A C 1
ATOM 484 O O . THR A 1 63 ? 34.402 2.399 -24.385 1.00 85.56 63 THR A O 1
ATOM 487 N N . TRP A 1 64 ? 36.540 2.968 -23.985 1.00 89.19 64 TRP A N 1
ATOM 488 C CA . TRP A 1 64 ? 36.219 4.038 -23.038 1.00 89.19 64 TRP A CA 1
ATOM 489 C C . TRP A 1 64 ? 35.403 5.163 -23.678 1.00 89.19 64 TRP A C 1
ATOM 491 O O . TRP A 1 64 ? 34.448 5.629 -23.063 1.00 89.19 64 TRP A O 1
ATOM 501 N N . PHE A 1 65 ? 35.695 5.575 -24.912 1.00 89.75 65 PHE A N 1
ATOM 502 C CA . PHE A 1 65 ? 34.928 6.618 -25.602 1.00 89.75 65 PHE A CA 1
ATOM 503 C C . PHE A 1 65 ? 33.439 6.261 -25.765 1.00 89.75 65 PHE A C 1
ATOM 505 O O . PHE A 1 65 ? 32.559 7.122 -25.605 1.00 89.75 65 PHE A O 1
ATOM 512 N N . ALA A 1 66 ? 33.146 4.989 -26.048 1.00 87.19 66 ALA A N 1
ATOM 513 C CA . ALA A 1 66 ? 31.781 4.482 -26.141 1.00 87.19 66 ALA A CA 1
ATOM 514 C C . ALA A 1 66 ? 31.104 4.369 -24.763 1.00 87.19 66 ALA A C 1
ATOM 516 O O . ALA A 1 66 ? 29.953 4.776 -24.610 1.00 87.19 66 ALA A O 1
ATOM 517 N N . SER A 1 67 ? 31.811 3.873 -23.742 1.00 92.25 67 SER A N 1
ATOM 518 C CA . SER A 1 67 ? 31.209 3.553 -22.440 1.00 92.25 67 SER A CA 1
ATOM 519 C C . SER A 1 67 ? 31.236 4.688 -21.409 1.00 92.25 67 SER A C 1
ATOM 521 O O . SER A 1 67 ? 30.493 4.631 -20.431 1.00 92.25 67 SER A O 1
ATOM 523 N N . ILE A 1 68 ? 32.081 5.715 -21.562 1.00 94.19 68 ILE A N 1
ATOM 524 C CA . ILE A 1 68 ? 32.301 6.749 -20.528 1.00 94.19 68 ILE A CA 1
ATOM 525 C C . ILE A 1 68 ? 31.034 7.549 -20.192 1.00 94.19 68 ILE A C 1
ATOM 527 O O . ILE A 1 68 ? 30.852 7.988 -19.058 1.00 94.19 68 ILE A O 1
ATOM 531 N N . ILE A 1 69 ? 30.108 7.681 -21.145 1.00 94.12 69 ILE A N 1
ATOM 532 C CA . ILE A 1 69 ? 28.798 8.292 -20.884 1.00 94.12 69 ILE A CA 1
ATOM 533 C C . ILE A 1 69 ? 28.000 7.488 -19.850 1.00 94.12 69 ILE A C 1
ATOM 535 O O . ILE A 1 69 ? 27.331 8.068 -18.997 1.00 94.12 69 ILE A O 1
ATOM 539 N N . SER A 1 70 ? 28.119 6.160 -19.878 1.00 93.56 70 SER A N 1
ATOM 540 C CA . SER A 1 70 ? 27.360 5.243 -19.032 1.00 93.56 70 SER A CA 1
ATOM 541 C C . SER A 1 70 ? 27.832 5.264 -17.585 1.00 93.56 70 SER A C 1
ATOM 543 O O . SER A 1 70 ? 26.998 5.202 -16.687 1.00 93.56 70 SER A O 1
ATOM 545 N N . ILE A 1 71 ? 29.137 5.436 -17.342 1.00 94.00 71 ILE A N 1
ATOM 546 C CA . ILE A 1 71 ? 29.671 5.577 -15.976 1.00 94.00 71 ILE A CA 1
ATOM 547 C C . ILE A 1 71 ? 29.450 6.982 -15.396 1.00 94.00 71 ILE A C 1
ATOM 549 O O . ILE A 1 71 ? 29.363 7.147 -14.180 1.00 94.00 71 ILE A O 1
ATOM 553 N N . ALA A 1 72 ? 29.288 7.993 -16.253 1.00 95.69 72 ALA A N 1
ATOM 554 C CA . ALA A 1 72 ? 28.940 9.345 -15.828 1.00 95.69 72 ALA A CA 1
ATOM 555 C C . ALA A 1 72 ? 27.460 9.481 -15.414 1.00 95.69 72 ALA A C 1
ATOM 557 O O . ALA A 1 72 ? 27.145 10.250 -14.506 1.00 95.69 72 ALA A O 1
ATOM 558 N N . ILE A 1 73 ? 26.544 8.711 -16.020 1.00 94.75 73 ILE A N 1
ATOM 559 C CA . ILE A 1 73 ? 25.107 8.720 -15.678 1.00 94.75 73 ILE A CA 1
ATOM 560 C C . ILE A 1 73 ? 24.851 8.547 -14.162 1.00 94.75 73 ILE A C 1
ATOM 562 O O . ILE A 1 73 ? 24.131 9.380 -13.608 1.00 94.75 73 ILE A O 1
ATOM 566 N N . PRO A 1 74 ? 25.433 7.553 -13.456 1.00 95.12 74 PRO A N 1
ATOM 567 C CA . PRO A 1 74 ? 25.336 7.407 -12.000 1.00 95.12 74 PRO A CA 1
ATOM 568 C C . PRO A 1 74 ? 25.597 8.689 -11.205 1.00 95.12 74 PRO A C 1
ATOM 570 O O . PRO A 1 74 ? 24.807 9.058 -10.332 1.00 95.12 74 PRO A O 1
ATOM 573 N N . LEU A 1 75 ? 26.671 9.406 -11.537 1.00 94.62 75 LEU A N 1
ATOM 574 C CA . LEU A 1 75 ? 27.048 10.648 -10.863 1.00 94.62 75 LEU A CA 1
ATOM 575 C C . LEU A 1 75 ? 26.041 11.766 -11.160 1.00 94.62 75 LEU A C 1
ATOM 577 O O . LEU A 1 75 ? 25.619 12.479 -10.249 1.00 94.62 75 LEU A O 1
ATOM 581 N N . GLY A 1 76 ? 25.572 11.861 -12.407 1.00 94.06 76 GLY A N 1
ATOM 582 C CA . GLY A 1 76 ? 24.501 12.781 -12.795 1.00 94.06 76 GLY A CA 1
ATOM 583 C C . GLY A 1 76 ? 23.191 12.504 -12.050 1.00 94.06 76 GLY A C 1
ATOM 584 O O . GLY A 1 76 ? 22.524 13.430 -11.589 1.00 94.06 76 GLY A O 1
ATOM 585 N N . CYS A 1 77 ? 22.846 11.231 -11.855 1.00 93.12 77 CYS A N 1
ATOM 586 C CA . CYS A 1 77 ? 21.672 10.806 -11.095 1.00 93.12 77 CYS A CA 1
ATOM 587 C C . CYS A 1 77 ? 21.767 11.192 -9.611 1.00 93.12 77 CYS A C 1
ATOM 589 O O . CYS A 1 77 ? 20.781 11.662 -9.043 1.00 93.12 77 CYS A O 1
ATOM 591 N N . ILE A 1 78 ? 22.942 11.055 -8.988 1.00 91.50 78 ILE A N 1
ATOM 592 C CA . ILE A 1 78 ? 23.164 11.498 -7.601 1.00 91.50 78 ILE A CA 1
ATOM 593 C C . ILE A 1 78 ? 22.940 13.010 -7.485 1.00 91.50 78 ILE A C 1
ATOM 595 O O . ILE A 1 78 ? 22.200 13.456 -6.606 1.00 91.50 78 ILE A O 1
ATOM 599 N N . ILE A 1 79 ? 23.496 13.798 -8.410 1.00 92.25 79 ILE A N 1
ATOM 600 C CA . ILE A 1 79 ? 23.282 15.253 -8.456 1.00 92.25 79 ILE A CA 1
ATOM 601 C C . ILE A 1 79 ? 21.789 15.570 -8.680 1.00 92.25 79 ILE A C 1
ATOM 603 O O . ILE A 1 79 ? 21.246 16.480 -8.048 1.00 92.25 79 ILE A O 1
ATOM 607 N N . SER A 1 80 ? 21.089 14.774 -9.499 1.00 90.62 80 SER A N 1
ATOM 608 C CA . SER A 1 80 ? 19.653 14.925 -9.782 1.00 90.62 80 SER A CA 1
ATOM 609 C C . SER A 1 80 ? 18.779 14.821 -8.524 1.00 90.62 80 SER A C 1
ATOM 611 O O . SER A 1 80 ? 17.793 15.549 -8.392 1.00 90.62 80 SER A O 1
ATOM 613 N N . VAL A 1 81 ? 19.155 13.987 -7.543 1.00 90.00 81 VAL A N 1
ATOM 614 C CA . VAL A 1 81 ? 18.442 13.897 -6.250 1.00 90.00 81 VAL A CA 1
ATOM 615 C C . VAL A 1 81 ? 18.407 15.259 -5.550 1.00 90.00 81 VAL A C 1
ATOM 617 O O . VAL A 1 81 ? 17.375 15.633 -4.987 1.00 90.00 81 VAL A O 1
ATOM 620 N N . PHE A 1 82 ? 19.501 16.023 -5.605 1.00 88.62 82 PHE A N 1
ATOM 621 C CA . PHE A 1 82 ? 19.583 17.354 -5.004 1.00 88.62 82 PHE A CA 1
ATOM 622 C C . PHE A 1 82 ? 18.846 18.404 -5.835 1.00 88.62 82 PHE A C 1
ATOM 624 O O . PHE A 1 82 ? 18.063 19.176 -5.279 1.00 88.62 82 PHE A O 1
ATOM 631 N N . THR A 1 83 ? 19.017 18.411 -7.160 1.00 89.19 83 THR A N 1
ATOM 632 C CA . THR A 1 83 ? 18.372 19.418 -8.020 1.00 89.19 83 THR A CA 1
ATOM 633 C C . THR A 1 83 ? 16.849 19.263 -8.044 1.00 89.19 83 THR A C 1
ATOM 635 O O . THR A 1 83 ? 16.126 20.258 -8.002 1.00 89.19 83 THR A O 1
ATOM 638 N N . MET A 1 84 ? 16.324 18.036 -7.959 1.00 88.25 84 MET A N 1
ATOM 639 C CA . MET A 1 84 ? 14.882 17.790 -7.834 1.00 88.25 84 MET A CA 1
ATOM 640 C C . MET A 1 84 ? 14.280 18.238 -6.490 1.00 88.25 84 MET A C 1
ATOM 642 O O . MET A 1 84 ? 13.060 18.435 -6.406 1.00 88.25 84 MET A O 1
ATOM 646 N N . LYS A 1 85 ? 15.090 18.451 -5.436 1.00 84.31 85 LYS A N 1
ATOM 647 C CA . LYS A 1 85 ? 14.611 19.099 -4.197 1.00 84.31 85 LYS A CA 1
ATOM 648 C C . LYS A 1 85 ? 14.255 20.571 -4.430 1.00 84.31 85 LYS A C 1
ATOM 650 O O . LYS A 1 85 ? 13.393 21.073 -3.701 1.00 84.31 85 LYS A O 1
ATOM 655 N N . ALA A 1 86 ? 14.897 21.227 -5.403 1.00 85.56 86 ALA A N 1
ATOM 656 C CA . ALA A 1 86 ? 14.696 22.634 -5.757 1.00 85.56 86 ALA A CA 1
ATOM 657 C C . ALA A 1 86 ? 13.539 22.861 -6.749 1.00 85.56 86 ALA A C 1
ATOM 659 O O . ALA A 1 86 ? 13.014 23.967 -6.816 1.00 85.56 86 ALA A O 1
ATOM 660 N N . GLY A 1 87 ? 13.111 21.823 -7.474 1.00 87.50 87 GLY A N 1
ATOM 661 C CA . GLY A 1 87 ? 11.994 21.880 -8.424 1.00 87.50 87 GLY A CA 1
ATOM 662 C C . GLY A 1 87 ? 12.233 20.991 -9.642 1.00 87.50 87 GLY A C 1
ATOM 663 O O . GLY A 1 87 ? 13.376 20.633 -9.933 1.00 87.50 87 GLY A O 1
ATOM 664 N N . ARG A 1 88 ? 11.178 20.622 -10.379 1.00 90.31 88 ARG A N 1
ATOM 665 C CA . ARG A 1 88 ? 11.328 19.869 -11.641 1.00 90.31 88 ARG A CA 1
ATOM 666 C C . ARG A 1 88 ? 11.935 20.748 -12.718 1.00 90.31 88 ARG A C 1
ATOM 668 O O . ARG A 1 88 ? 12.812 20.306 -13.456 1.00 90.31 88 ARG A O 1
ATOM 675 N N . ARG A 1 89 ? 11.502 22.008 -12.763 1.00 91.06 89 ARG A N 1
ATOM 676 C CA . ARG A 1 89 ? 11.974 22.992 -13.737 1.00 91.06 89 ARG A CA 1
ATOM 677 C C . ARG A 1 89 ? 13.465 23.270 -13.567 1.00 91.06 89 ARG A C 1
ATOM 679 O O . ARG A 1 89 ? 14.210 23.199 -14.538 1.00 91.06 89 ARG A O 1
ATOM 686 N N . MET A 1 90 ? 13.906 23.529 -12.336 1.00 88.31 90 MET A N 1
ATOM 687 C CA . MET A 1 90 ? 15.318 23.811 -12.048 1.00 88.31 90 MET A CA 1
ATOM 688 C C . MET A 1 90 ? 16.220 22.605 -12.317 1.00 88.31 90 MET A C 1
ATOM 690 O O . MET A 1 90 ? 17.324 22.777 -12.830 1.00 88.31 90 MET A O 1
ATOM 694 N N . ALA A 1 91 ? 15.738 21.386 -12.053 1.00 91.50 91 ALA A N 1
ATOM 695 C CA . ALA A 1 91 ? 16.471 20.173 -12.397 1.00 91.50 91 ALA A CA 1
ATOM 696 C C . ALA A 1 91 ? 16.715 20.057 -13.914 1.00 91.50 91 ALA A C 1
ATOM 698 O O . ALA A 1 91 ? 17.847 19.817 -14.335 1.00 91.50 91 ALA A O 1
ATOM 699 N N . LEU A 1 92 ? 15.702 20.319 -14.746 1.00 92.88 92 LEU A N 1
ATOM 700 C CA . LEU A 1 92 ? 15.855 20.277 -16.206 1.00 92.88 92 LEU A CA 1
ATOM 701 C C . LEU A 1 92 ? 16.775 21.386 -16.746 1.00 92.88 92 LEU A C 1
ATOM 703 O O . LEU A 1 92 ? 17.604 21.120 -17.613 1.00 92.88 92 LEU A O 1
ATOM 707 N N . VAL A 1 93 ? 16.694 22.606 -16.199 1.00 94.12 93 VAL A N 1
ATOM 708 C CA . VAL A 1 93 ? 17.608 23.709 -16.562 1.00 94.12 93 VAL A CA 1
ATOM 709 C C . VAL A 1 93 ? 19.056 23.350 -16.227 1.00 94.12 93 VAL A C 1
ATOM 711 O O . VAL A 1 93 ? 19.940 23.552 -17.056 1.00 94.12 93 VAL A O 1
ATOM 714 N N . SER A 1 94 ? 19.301 22.765 -15.049 1.00 92.94 94 SER A N 1
ATOM 715 C CA . SER A 1 94 ? 20.649 22.348 -14.647 1.00 92.94 94 SER A CA 1
ATOM 716 C C . SER A 1 94 ? 21.245 21.299 -15.592 1.00 92.94 94 SER A C 1
ATOM 718 O O . SER A 1 94 ? 22.406 21.421 -15.976 1.00 92.94 94 SER A O 1
ATOM 720 N N . SER A 1 95 ? 20.442 20.331 -16.052 1.00 94.12 95 SER A N 1
ATOM 721 C CA . SER A 1 95 ? 20.870 19.376 -17.082 1.00 94.12 95 SER A CA 1
ATOM 722 C C . SER A 1 95 ? 21.243 20.080 -18.391 1.00 94.12 95 SER A C 1
ATOM 724 O O . SER A 1 95 ? 22.295 19.788 -18.954 1.00 94.12 95 SER A O 1
ATOM 726 N N . GLY A 1 96 ? 20.440 21.052 -18.842 1.00 93.50 96 GLY A N 1
ATOM 727 C CA . GLY A 1 96 ? 20.726 21.830 -20.052 1.00 93.50 96 GLY A CA 1
ATOM 728 C C . GLY A 1 96 ? 22.063 22.577 -19.994 1.00 93.50 96 GLY A C 1
ATOM 729 O O . GLY A 1 96 ? 22.814 22.546 -20.966 1.00 93.50 96 GLY A O 1
ATOM 730 N N . ILE A 1 97 ? 22.398 23.180 -18.846 1.00 94.75 97 ILE A N 1
ATOM 731 C CA . ILE A 1 97 ? 23.685 23.868 -18.630 1.00 94.75 97 ILE A CA 1
ATOM 732 C C . ILE A 1 97 ? 24.853 22.879 -18.728 1.00 94.75 97 ILE A C 1
ATOM 734 O O . ILE A 1 97 ? 25.823 23.134 -19.440 1.00 94.75 97 ILE A O 1
ATOM 738 N N . VAL A 1 98 ? 24.757 21.736 -18.042 1.00 96.12 98 VAL A N 1
ATOM 739 C CA . VAL A 1 98 ? 25.813 20.710 -18.057 1.00 96.12 98 VAL A CA 1
ATOM 740 C C . VAL A 1 98 ? 25.975 20.120 -19.463 1.00 96.12 98 VAL A C 1
ATOM 742 O O . VAL A 1 98 ? 27.098 19.939 -19.927 1.00 96.12 98 VAL A O 1
ATOM 745 N N . LEU A 1 99 ? 24.870 19.893 -20.180 1.00 95.62 99 LEU A N 1
ATOM 746 C CA . LEU A 1 99 ? 24.895 19.389 -21.553 1.00 95.62 99 LEU A CA 1
ATOM 747 C C . LEU A 1 99 ? 25.558 20.384 -22.516 1.00 95.62 99 LEU A C 1
ATOM 749 O O . LEU A 1 99 ? 26.361 19.979 -23.353 1.00 95.62 99 LEU A O 1
ATOM 753 N N . LEU A 1 100 ? 25.249 21.677 -22.377 1.00 96.06 100 LEU A N 1
ATOM 754 C CA . LEU A 1 100 ? 25.854 22.752 -23.165 1.00 96.06 100 LEU A CA 1
ATOM 755 C C . LEU A 1 100 ? 27.377 22.796 -22.970 1.00 96.06 100 LEU A C 1
ATOM 757 O O . LEU A 1 100 ? 28.121 22.814 -23.949 1.00 96.06 100 LEU A O 1
ATOM 761 N N . LEU A 1 101 ? 27.836 22.756 -21.714 1.00 96.44 101 LEU A N 1
ATOM 762 C CA . LEU A 1 101 ? 29.262 22.735 -21.377 1.00 96.44 101 LEU A CA 1
ATOM 763 C C . LEU A 1 101 ? 29.970 21.509 -21.968 1.00 96.44 101 LEU A C 1
ATOM 765 O O . LEU A 1 101 ? 31.048 21.643 -22.542 1.00 96.44 101 LEU A O 1
ATOM 769 N N . GLY A 1 102 ? 29.348 20.329 -21.880 1.00 96.31 102 GLY A N 1
ATOM 770 C CA . GLY A 1 102 ? 29.897 19.100 -22.453 1.00 96.31 102 GLY A CA 1
ATOM 771 C C . GLY A 1 102 ? 30.107 19.197 -23.967 1.00 96.31 102 GLY A C 1
ATOM 772 O O . GLY A 1 102 ? 31.192 18.883 -24.452 1.00 96.31 102 GLY A O 1
ATOM 773 N N . TRP A 1 103 ? 29.119 19.703 -24.713 1.00 96.69 103 TRP A N 1
ATOM 774 C CA . TRP A 1 103 ? 29.242 19.875 -26.165 1.00 96.69 103 TRP A CA 1
ATOM 775 C C . TRP A 1 103 ? 30.290 20.918 -26.572 1.00 96.69 103 TRP A C 1
ATOM 777 O O . TRP A 1 103 ? 31.016 20.686 -27.536 1.00 96.69 103 TRP A O 1
ATOM 787 N N . ILE A 1 104 ? 30.428 22.022 -25.827 1.00 96.38 104 ILE A N 1
ATOM 788 C CA . ILE A 1 104 ? 31.479 23.030 -26.067 1.00 96.38 104 ILE A CA 1
ATOM 789 C C . ILE A 1 104 ? 32.875 22.414 -25.890 1.00 96.38 104 ILE A C 1
ATOM 791 O O . ILE A 1 104 ? 33.762 22.634 -26.718 1.00 96.38 104 ILE A O 1
ATOM 795 N N . ILE A 1 105 ? 33.069 21.606 -24.843 1.00 96.00 105 ILE A N 1
ATOM 796 C CA . ILE A 1 105 ? 34.351 20.938 -24.581 1.00 96.00 105 ILE A CA 1
ATOM 797 C C . ILE A 1 105 ? 34.664 19.921 -25.682 1.00 96.00 105 ILE A C 1
ATOM 799 O O . ILE A 1 105 ? 35.794 19.884 -26.160 1.00 96.00 105 ILE A O 1
ATOM 803 N N . ILE A 1 106 ? 33.675 19.141 -26.136 1.00 94.00 106 ILE A N 1
ATOM 804 C CA . ILE A 1 106 ? 33.859 18.199 -27.252 1.00 94.00 106 ILE A CA 1
ATOM 805 C C . ILE A 1 106 ? 34.224 18.958 -28.536 1.00 94.00 106 ILE A C 1
ATOM 807 O O . ILE A 1 106 ? 35.204 18.607 -29.191 1.00 94.00 106 ILE A O 1
ATOM 811 N N . ALA A 1 107 ? 33.495 20.022 -28.882 1.00 93.06 107 ALA A N 1
ATOM 812 C CA . ALA A 1 107 ? 33.733 20.784 -30.110 1.00 93.06 107 ALA A CA 1
ATOM 813 C C . ALA A 1 107 ? 35.121 21.453 -30.148 1.00 93.06 107 ALA A C 1
ATOM 815 O O . ALA A 1 107 ? 35.717 21.575 -31.217 1.00 93.06 107 ALA A O 1
ATOM 816 N N . THR A 1 108 ? 35.654 21.849 -28.988 1.00 92.75 108 THR A N 1
ATOM 817 C CA . THR A 1 108 ? 36.970 22.500 -28.848 1.00 92.75 108 THR A CA 1
ATOM 818 C C . THR A 1 108 ? 38.105 21.532 -28.491 1.00 92.75 108 THR A C 1
ATOM 820 O O . THR A 1 108 ? 39.208 21.982 -28.181 1.00 92.75 108 THR A O 1
ATOM 823 N N . SER A 1 109 ? 37.867 20.215 -28.514 1.00 89.25 109 SER A N 1
ATOM 824 C CA . SER A 1 109 ? 38.850 19.237 -28.033 1.00 89.25 109 SER A CA 1
ATOM 825 C C . SER A 1 109 ? 39.952 18.921 -29.043 1.00 89.25 109 SER A C 1
ATOM 827 O O . SER A 1 109 ? 39.680 18.531 -30.181 1.00 89.25 109 SER A O 1
ATOM 829 N N . TYR A 1 110 ? 41.206 19.052 -28.602 1.00 83.12 110 TYR A N 1
ATOM 830 C CA . TYR A 1 110 ? 42.406 18.661 -29.360 1.00 83.12 110 TYR A CA 1
ATOM 831 C C . TYR A 1 110 ? 43.093 17.413 -28.790 1.00 83.12 110 TYR A C 1
ATOM 833 O O . TYR A 1 110 ? 43.764 16.709 -29.532 1.00 83.12 110 TYR A O 1
ATOM 841 N N . GLU A 1 111 ? 42.846 17.098 -27.517 1.00 83.81 111 GLU A N 1
ATOM 842 C CA . GLU A 1 111 ? 43.425 15.957 -26.800 1.00 83.81 111 GLU A CA 1
ATOM 843 C C . GLU A 1 111 ? 42.382 14.864 -26.506 1.00 83.81 111 GLU A C 1
ATOM 845 O O . GLU A 1 111 ? 41.213 15.176 -26.242 1.00 83.81 111 GLU A O 1
ATOM 850 N N . ILE A 1 112 ? 42.808 13.589 -26.437 1.00 83.19 112 ILE A N 1
ATOM 851 C CA . ILE A 1 112 ? 41.932 12.446 -26.073 1.00 83.19 112 ILE A CA 1
ATOM 852 C C . ILE A 1 112 ? 41.263 12.698 -24.723 1.00 83.19 112 ILE A C 1
ATOM 854 O O . ILE A 1 112 ? 40.058 12.511 -24.567 1.00 83.19 112 ILE A O 1
ATOM 858 N N . ILE A 1 113 ? 42.045 13.130 -23.731 1.00 87.69 113 ILE A N 1
ATOM 859 C CA . ILE A 1 113 ? 41.561 13.323 -22.361 1.00 87.69 113 ILE A CA 1
ATOM 860 C C . ILE A 1 113 ? 40.497 14.423 -22.332 1.00 87.69 113 ILE A C 1
ATOM 862 O O . ILE A 1 113 ? 39.463 14.254 -21.694 1.00 87.69 113 ILE A O 1
ATOM 866 N N . GLN A 1 114 ? 40.700 15.519 -23.068 1.00 90.88 114 GLN A N 1
ATOM 867 C CA . GLN A 1 114 ? 39.719 16.600 -23.167 1.00 90.88 114 GLN A CA 1
ATOM 868 C C . GLN A 1 114 ? 38.421 16.122 -23.835 1.00 90.88 114 GLN A C 1
ATOM 870 O O . GLN A 1 114 ? 37.330 16.440 -23.357 1.00 90.88 114 GLN A O 1
ATOM 875 N N . LEU A 1 115 ? 38.528 15.312 -24.892 1.00 90.06 115 LEU A N 1
ATOM 876 C CA . LEU A 1 115 ? 37.382 14.688 -25.553 1.00 90.06 115 LEU A CA 1
ATOM 877 C C . LEU A 1 115 ? 36.616 13.756 -24.597 1.00 90.06 115 LEU A C 1
ATOM 879 O O . LEU A 1 115 ? 35.388 13.838 -24.505 1.00 90.06 115 LEU A O 1
ATOM 883 N N . LEU A 1 116 ? 37.325 12.912 -23.840 1.00 91.81 116 LEU A N 1
ATO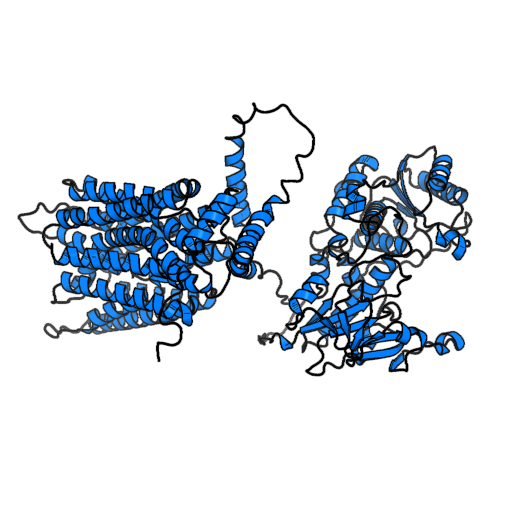M 884 C CA . LEU A 1 116 ? 36.740 12.020 -22.834 1.00 91.81 116 LEU A CA 1
ATOM 885 C C . LEU A 1 116 ? 36.089 12.797 -21.679 1.00 91.81 116 LEU A C 1
ATOM 887 O O . LEU A 1 116 ? 34.990 12.436 -21.262 1.00 91.81 116 LEU A O 1
ATOM 891 N N . ILE A 1 117 ? 36.696 13.892 -21.209 1.00 95.12 117 ILE A N 1
ATOM 892 C CA . ILE A 1 117 ? 36.100 14.795 -20.208 1.00 95.12 117 ILE A CA 1
ATOM 893 C C . ILE A 1 117 ? 34.803 15.405 -20.748 1.00 95.12 117 ILE A C 1
ATOM 895 O O . ILE A 1 117 ? 33.784 15.395 -20.058 1.00 95.12 117 ILE A O 1
ATOM 899 N N . GLY A 1 118 ? 34.803 15.886 -21.994 1.00 95.19 118 GLY A N 1
ATOM 900 C CA . GLY A 1 118 ? 33.598 16.403 -22.642 1.00 95.19 118 GLY A CA 1
ATOM 901 C C . GLY A 1 118 ? 32.485 15.352 -22.709 1.00 95.19 118 GLY A C 1
ATOM 902 O O . GLY A 1 118 ? 31.350 15.615 -22.307 1.00 95.19 118 GLY A O 1
ATOM 903 N N . ARG A 1 119 ? 32.822 14.121 -23.117 1.00 94.44 119 ARG A N 1
ATOM 904 C CA . ARG A 1 119 ? 31.889 12.980 -23.145 1.00 94.44 119 ARG A CA 1
ATOM 905 C C . ARG A 1 119 ? 31.361 12.637 -21.752 1.00 94.44 119 ARG A C 1
ATOM 907 O O . ARG A 1 119 ? 30.152 12.480 -21.586 1.00 94.44 119 ARG A O 1
ATOM 914 N N . PHE A 1 120 ? 32.225 12.603 -20.743 1.00 96.56 120 PHE A N 1
ATOM 915 C CA . PHE A 1 120 ? 31.838 12.390 -19.350 1.00 96.56 120 PHE A CA 1
ATOM 916 C C . PHE A 1 120 ? 30.833 13.450 -18.873 1.00 96.56 120 PHE A C 1
ATOM 918 O O . PHE A 1 120 ? 29.788 13.107 -18.323 1.00 96.56 120 PHE A O 1
ATOM 925 N N . ILE A 1 121 ? 31.073 14.731 -19.169 1.00 97.31 121 ILE A N 1
ATOM 926 C CA . ILE A 1 121 ? 30.155 15.829 -18.824 1.00 97.31 121 ILE A CA 1
ATOM 927 C C . ILE A 1 121 ? 28.806 15.680 -19.543 1.00 97.31 121 ILE A C 1
ATOM 929 O O . ILE A 1 121 ? 27.756 15.834 -18.918 1.00 97.31 121 ILE A O 1
ATOM 933 N N . THR A 1 122 ? 28.794 15.304 -20.825 1.00 96.19 122 THR A N 1
ATOM 934 C CA . THR A 1 122 ? 27.523 15.020 -21.518 1.00 96.19 122 THR A CA 1
ATOM 935 C C . THR A 1 122 ? 26.775 13.822 -20.913 1.00 96.19 122 THR A C 1
ATOM 937 O O . THR A 1 122 ? 25.548 13.852 -20.832 1.00 96.19 122 THR A O 1
ATOM 940 N N . GLY A 1 123 ? 27.482 12.805 -20.403 1.00 95.38 123 GLY A N 1
ATOM 941 C CA . GLY A 1 123 ? 26.880 11.682 -19.674 1.00 95.38 123 GLY A CA 1
ATOM 942 C C . GLY A 1 123 ? 26.301 12.079 -18.307 1.00 95.38 123 GLY A C 1
ATOM 943 O O . GLY A 1 123 ? 25.198 11.647 -17.961 1.00 95.38 123 GLY A O 1
ATOM 944 N N . LEU A 1 124 ? 26.969 12.980 -17.569 1.00 96.25 124 LEU A N 1
ATOM 945 C CA . LEU A 1 124 ? 26.414 13.594 -16.351 1.00 96.25 124 LEU A CA 1
ATOM 946 C C . LEU A 1 124 ? 25.078 14.291 -16.646 1.00 96.25 124 LEU A C 1
ATOM 948 O O . LEU A 1 124 ? 24.125 14.173 -15.871 1.00 96.25 124 LEU A O 1
ATOM 952 N N . ALA A 1 125 ? 24.984 14.987 -17.782 1.00 95.75 125 ALA A N 1
ATOM 953 C CA . ALA A 1 125 ? 23.764 15.676 -18.183 1.00 95.75 125 ALA A CA 1
ATOM 954 C C . ALA A 1 125 ? 22.594 14.719 -18.471 1.00 95.75 125 ALA A C 1
ATOM 956 O O . ALA A 1 125 ? 21.464 15.030 -18.078 1.00 95.75 125 ALA A O 1
ATOM 957 N N . ILE A 1 126 ? 22.854 13.550 -19.078 1.00 94.31 126 ILE A N 1
ATOM 958 C CA . ILE A 1 126 ? 21.838 12.496 -19.260 1.00 94.31 126 ILE A CA 1
ATOM 959 C C . ILE A 1 126 ? 21.302 12.052 -17.897 1.00 94.31 126 ILE A C 1
ATOM 961 O O . ILE A 1 126 ? 20.089 12.048 -17.692 1.00 94.31 126 ILE A O 1
ATOM 965 N N . GLY A 1 127 ? 22.184 11.739 -16.939 1.00 92.81 127 GLY A N 1
ATOM 966 C CA . GLY A 1 127 ? 21.773 11.338 -15.587 1.00 92.81 127 GLY A CA 1
ATOM 967 C C . GLY A 1 127 ? 20.935 12.409 -14.874 1.00 92.81 127 GLY A C 1
ATOM 968 O O . GLY A 1 127 ? 19.943 12.096 -14.213 1.00 92.81 127 GLY A O 1
ATOM 969 N N . LEU A 1 128 ? 21.274 13.687 -15.079 1.00 93.56 128 LEU A N 1
ATOM 970 C CA . LEU A 1 128 ? 20.512 14.821 -14.551 1.00 93.56 128 LEU A CA 1
ATOM 971 C C . LEU A 1 128 ? 19.098 14.928 -15.141 1.00 93.56 128 LEU A C 1
ATOM 973 O O . LEU A 1 128 ? 18.177 15.255 -14.394 1.00 93.56 128 LEU A O 1
ATOM 977 N N . ALA A 1 129 ? 18.913 14.644 -16.437 1.00 91.88 129 ALA A N 1
ATOM 978 C CA . ALA A 1 129 ? 17.624 14.744 -17.139 1.00 91.88 129 ALA A CA 1
ATOM 979 C C . ALA A 1 129 ? 16.753 13.479 -17.070 1.00 91.88 129 ALA A C 1
ATOM 981 O O . ALA A 1 129 ? 15.526 13.585 -17.163 1.00 91.88 129 ALA A O 1
ATOM 982 N N . ALA A 1 130 ? 17.361 12.304 -16.883 1.00 87.56 130 ALA A N 1
ATOM 983 C CA . ALA A 1 130 ? 16.707 11.002 -17.023 1.00 87.56 130 ALA A CA 1
ATOM 984 C C . ALA A 1 130 ? 15.475 10.822 -16.122 1.00 87.56 130 ALA A C 1
ATOM 986 O O . ALA A 1 130 ? 14.497 10.205 -16.530 1.00 87.56 130 ALA A O 1
ATOM 987 N N . THR A 1 131 ? 15.494 11.386 -14.909 1.00 89.94 131 THR A N 1
ATOM 988 C CA . THR A 1 131 ? 14.362 11.294 -13.969 1.00 89.94 131 THR A CA 1
ATOM 989 C C . THR A 1 131 ? 13.414 12.499 -14.019 1.00 89.94 131 THR A C 1
ATOM 991 O O . THR A 1 131 ? 12.199 12.287 -14.066 1.00 89.94 131 THR A O 1
ATOM 994 N N . PRO A 1 132 ? 13.891 13.762 -14.004 1.00 91.56 132 PRO A N 1
ATOM 995 C CA . PRO A 1 132 ? 12.996 14.916 -13.929 1.00 91.56 132 PRO A CA 1
ATOM 996 C C . PRO A 1 132 ? 12.006 15.015 -15.093 1.00 91.56 132 PRO A C 1
ATOM 998 O O . PRO A 1 132 ? 10.854 15.378 -14.861 1.00 91.56 132 PRO A O 1
ATOM 1001 N N . ALA A 1 133 ? 12.419 14.666 -16.317 1.00 90.94 133 ALA A N 1
ATOM 1002 C CA . ALA A 1 133 ? 11.570 14.758 -17.505 1.00 90.94 133 ALA A CA 1
ATOM 1003 C C . ALA A 1 133 ? 10.348 13.811 -17.456 1.00 90.94 133 ALA A C 1
ATOM 1005 O O . ALA A 1 133 ? 9.219 14.314 -17.491 1.00 90.94 133 ALA A O 1
ATOM 1006 N N . PRO A 1 134 ? 10.500 12.474 -17.307 1.00 89.25 134 PRO A N 1
ATOM 1007 C CA . PRO A 1 134 ? 9.350 11.566 -17.223 1.00 89.25 134 PRO A CA 1
ATOM 1008 C C . PRO A 1 134 ? 8.485 11.821 -15.983 1.00 89.25 134 PRO A C 1
ATOM 1010 O O . PRO A 1 134 ? 7.256 11.725 -16.052 1.00 89.25 134 PRO A O 1
ATOM 1013 N N . VAL A 1 135 ? 9.094 12.199 -14.852 1.00 90.50 135 VAL A N 1
ATOM 1014 C CA . VAL A 1 135 ? 8.347 12.531 -13.631 1.00 90.50 135 VAL A CA 1
ATOM 1015 C C . VAL A 1 135 ? 7.486 13.772 -13.847 1.00 90.50 135 VAL A C 1
ATOM 1017 O O . VAL A 1 135 ? 6.294 13.717 -13.545 1.00 90.50 135 VAL A O 1
ATOM 1020 N N . TYR A 1 136 ? 8.035 14.844 -14.425 1.00 92.25 136 TYR A N 1
ATOM 1021 C CA . TYR A 1 136 ? 7.282 16.063 -14.721 1.00 92.25 136 TYR A CA 1
ATOM 1022 C C . TYR A 1 136 ? 6.090 15.784 -15.643 1.00 92.25 136 TYR A C 1
ATOM 1024 O O . TYR A 1 136 ? 4.962 16.142 -15.302 1.00 92.25 136 TYR A O 1
ATOM 1032 N N . LEU A 1 137 ? 6.304 15.056 -16.746 1.00 90.81 137 LEU A N 1
ATOM 1033 C CA . LEU A 1 137 ? 5.232 14.671 -17.673 1.00 90.81 137 LEU A CA 1
ATOM 1034 C C . LEU A 1 137 ? 4.131 13.861 -16.965 1.00 90.81 137 LEU A C 1
ATOM 1036 O O . LEU A 1 137 ? 2.946 14.138 -17.143 1.00 90.81 137 LEU A O 1
ATOM 1040 N N . SER A 1 138 ? 4.500 12.927 -16.080 1.00 88.69 138 SER A N 1
ATOM 1041 C CA . SER A 1 138 ? 3.537 12.132 -15.296 1.00 88.69 138 SER A CA 1
ATOM 1042 C C . SER A 1 138 ? 2.765 12.930 -14.230 1.00 88.69 138 SER A C 1
ATOM 1044 O O . SER A 1 138 ? 1.717 12.480 -13.743 1.00 88.69 138 SER A O 1
ATOM 1046 N N . GLU A 1 139 ? 3.313 14.068 -13.796 1.00 89.06 139 GLU A N 1
ATOM 1047 C CA . GLU A 1 139 ? 2.740 14.937 -12.767 1.00 89.06 139 GLU A CA 1
ATOM 1048 C C . GLU A 1 139 ? 1.782 15.978 -13.364 1.00 89.06 139 GLU A C 1
ATOM 1050 O O . GLU A 1 139 ? 0.823 16.343 -12.683 1.00 89.06 139 GLU A O 1
ATOM 1055 N N . ILE A 1 140 ? 1.994 16.407 -14.617 1.00 90.12 140 ILE A N 1
ATOM 1056 C CA . ILE A 1 140 ? 1.112 17.358 -15.318 1.00 90.12 140 ILE A CA 1
ATOM 1057 C C . ILE A 1 140 ? -0.021 16.684 -16.107 1.00 90.12 140 ILE A C 1
ATOM 1059 O O . ILE A 1 140 ? -1.060 17.312 -16.327 1.00 90.12 140 ILE A O 1
ATOM 1063 N N . ALA A 1 141 ? 0.154 15.429 -16.531 1.00 87.06 141 ALA A N 1
ATOM 1064 C CA . ALA A 1 141 ? -0.796 14.765 -17.418 1.00 87.06 141 ALA A CA 1
ATOM 1065 C C . ALA A 1 141 ? -2.160 14.482 -16.769 1.00 87.06 141 ALA A C 1
ATOM 1067 O O . ALA A 1 141 ? -2.249 14.098 -15.598 1.00 87.06 141 ALA A O 1
ATOM 1068 N N . ILE A 1 142 ? -3.220 14.606 -17.569 1.00 84.19 142 ILE A N 1
ATOM 1069 C CA . ILE A 1 142 ? -4.564 14.106 -17.247 1.00 84.19 142 ILE A CA 1
ATOM 1070 C C . ILE A 1 142 ? -4.560 12.573 -17.317 1.00 84.19 142 ILE A C 1
ATOM 1072 O O . ILE A 1 142 ? -3.852 11.995 -18.136 1.00 84.19 142 ILE A O 1
ATOM 1076 N N . LEU A 1 143 ? -5.363 11.895 -16.488 1.00 75.69 143 LEU A N 1
ATOM 1077 C CA . LEU A 1 143 ? -5.384 10.426 -16.395 1.00 75.69 143 LEU A CA 1
ATOM 1078 C C . LEU A 1 143 ? -5.574 9.725 -17.756 1.00 75.69 143 LEU A C 1
ATOM 1080 O O . LEU A 1 143 ? -4.903 8.728 -18.006 1.00 75.69 143 LEU A O 1
ATOM 1084 N N . LYS A 1 144 ? -6.430 10.277 -18.629 1.00 80.69 144 LYS A N 1
ATOM 1085 C CA . LYS A 1 144 ? -6.711 9.763 -19.981 1.00 80.69 144 LYS A CA 1
ATOM 1086 C C . LYS A 1 144 ? -5.480 9.789 -20.895 1.00 80.69 144 LYS A C 1
ATOM 1088 O O . LYS A 1 144 ? -5.178 8.799 -21.545 1.00 80.69 144 LYS A O 1
ATOM 1093 N N . ASP A 1 145 ? -4.745 10.899 -20.896 1.00 81.50 145 ASP A N 1
ATOM 1094 C CA . ASP A 1 145 ? -3.624 11.128 -21.822 1.00 81.50 145 ASP A CA 1
ATOM 1095 C C . ASP A 1 145 ? -2.257 10.817 -21.193 1.00 81.50 145 ASP A C 1
ATOM 1097 O O . ASP A 1 145 ? -1.216 10.946 -21.842 1.00 81.50 145 ASP A O 1
ATOM 1101 N N . LYS A 1 146 ? -2.238 10.411 -19.917 1.00 84.12 146 LYS A N 1
ATOM 1102 C CA . LYS A 1 146 ? -1.020 10.176 -19.134 1.00 84.12 146 LYS A CA 1
ATOM 1103 C C . LYS A 1 146 ? -0.082 9.195 -19.812 1.00 84.12 146 LYS A C 1
ATOM 1105 O O . LYS A 1 146 ? 1.116 9.454 -19.850 1.00 84.12 146 LYS A O 1
ATOM 1110 N N . THR A 1 147 ? -0.615 8.104 -20.351 1.00 80.56 147 THR A N 1
ATOM 1111 C CA . THR A 1 147 ? 0.187 7.065 -21.001 1.00 80.56 147 THR A CA 1
ATOM 1112 C C . THR A 1 147 ? 0.797 7.544 -22.317 1.00 80.56 147 THR A C 1
ATOM 1114 O O . THR A 1 147 ? 1.970 7.282 -22.588 1.00 80.56 147 THR A O 1
ATOM 1117 N N . THR A 1 148 ? 0.046 8.312 -23.099 1.00 85.00 148 THR A N 1
ATOM 1118 C CA . THR A 1 148 ? 0.533 8.927 -24.335 1.00 85.00 148 THR A CA 1
ATOM 1119 C C . THR A 1 148 ? 1.647 9.932 -24.037 1.00 85.00 148 THR A C 1
ATOM 1121 O O . THR A 1 148 ? 2.720 9.863 -24.633 1.00 85.00 148 THR A O 1
ATOM 1124 N N . LEU A 1 149 ? 1.437 10.825 -23.061 1.00 86.06 149 LEU A N 1
ATOM 1125 C CA . LEU A 1 149 ? 2.376 11.907 -22.757 1.00 86.06 149 LEU A CA 1
ATOM 1126 C C . LEU A 1 149 ? 3.698 11.397 -22.165 1.00 86.06 149 LEU A C 1
ATOM 1128 O O . LEU A 1 149 ? 4.766 11.879 -22.541 1.00 86.06 149 LEU A O 1
ATOM 1132 N N . THR A 1 150 ? 3.659 10.409 -21.265 1.00 86.00 150 THR A N 1
ATOM 1133 C CA . THR A 1 150 ? 4.888 9.806 -20.719 1.00 86.00 150 THR A CA 1
ATOM 1134 C C . THR A 1 150 ? 5.644 8.997 -21.773 1.00 86.00 150 THR A C 1
ATOM 1136 O O . THR A 1 150 ? 6.872 8.983 -21.749 1.00 86.00 150 THR A O 1
ATOM 1139 N N . ALA A 1 151 ? 4.956 8.378 -22.737 1.00 85.00 151 ALA A N 1
ATOM 1140 C CA . ALA A 1 151 ? 5.595 7.617 -23.811 1.00 85.00 151 ALA A CA 1
ATOM 1141 C C . ALA A 1 151 ? 6.318 8.498 -24.849 1.00 85.00 151 ALA A C 1
ATOM 1143 O O . ALA A 1 151 ? 7.279 8.042 -25.471 1.00 85.00 151 ALA A O 1
ATOM 1144 N N . CYS A 1 152 ? 5.945 9.778 -24.980 1.00 89.44 152 CYS A N 1
ATOM 1145 C CA . CYS A 1 152 ? 6.659 10.734 -25.836 1.00 89.44 152 CYS A CA 1
ATOM 1146 C C . CYS A 1 152 ? 8.136 10.927 -25.444 1.00 89.44 152 CYS A C 1
ATOM 1148 O O . CYS A 1 152 ? 8.932 11.344 -26.284 1.00 89.44 152 CYS A O 1
ATOM 1150 N N . THR A 1 153 ? 8.522 10.594 -24.206 1.00 88.81 153 THR A N 1
ATOM 1151 C CA . THR A 1 153 ? 9.928 10.609 -23.754 1.00 88.81 153 THR A CA 1
ATOM 1152 C C . THR A 1 153 ? 10.839 9.784 -24.658 1.00 88.81 153 THR A C 1
ATOM 1154 O O . THR A 1 153 ? 11.922 10.242 -25.018 1.00 88.81 153 THR A O 1
ATOM 1157 N N . ASN A 1 154 ? 10.371 8.617 -25.105 1.00 85.62 154 ASN A N 1
ATOM 1158 C CA . ASN A 1 154 ? 11.132 7.764 -26.007 1.00 85.62 154 ASN A CA 1
ATOM 1159 C C . ASN A 1 154 ? 11.207 8.335 -27.426 1.00 85.62 154 ASN A C 1
ATOM 1161 O O . ASN A 1 154 ? 12.274 8.291 -28.032 1.00 85.62 154 ASN A O 1
ATOM 1165 N N . ILE A 1 155 ? 10.109 8.906 -27.944 1.00 90.38 155 ILE A N 1
ATOM 1166 C CA . ILE A 1 155 ? 10.117 9.580 -29.256 1.00 90.38 155 ILE A CA 1
ATOM 1167 C C . ILE A 1 155 ? 11.184 10.672 -29.269 1.00 90.38 155 ILE A C 1
ATOM 1169 O O . ILE A 1 155 ? 11.938 10.775 -30.231 1.00 90.38 155 ILE A O 1
ATOM 1173 N N . ALA A 1 156 ? 11.276 11.457 -28.194 1.00 92.06 156 ALA A N 1
ATOM 1174 C CA . ALA A 1 156 ? 12.272 12.510 -28.079 1.00 92.06 156 ALA A CA 1
ATOM 1175 C C . ALA A 1 156 ? 13.705 11.957 -28.135 1.00 92.06 156 ALA A C 1
ATOM 1177 O O . ALA A 1 156 ? 14.512 12.432 -28.933 1.00 92.06 156 ALA A O 1
ATOM 1178 N N . SER A 1 157 ? 14.016 10.916 -27.359 1.00 91.31 157 SER A N 1
ATOM 1179 C CA . SER A 1 157 ? 15.343 10.290 -27.399 1.00 91.31 157 SER A CA 1
ATOM 1180 C C . SER A 1 157 ? 15.656 9.647 -28.755 1.00 91.31 157 SER A C 1
ATOM 1182 O O . SER A 1 157 ? 16.750 9.853 -29.276 1.00 91.31 157 SER A O 1
ATOM 1184 N N . CYS A 1 158 ? 14.698 8.946 -29.369 1.00 92.00 158 CYS A N 1
ATOM 1185 C CA . CYS A 1 158 ? 14.847 8.371 -30.711 1.00 92.00 158 CYS A CA 1
ATOM 1186 C C . CYS A 1 158 ? 15.049 9.458 -31.777 1.00 92.00 158 CYS A C 1
ATOM 1188 O O . CYS A 1 158 ? 15.883 9.306 -32.663 1.00 92.00 158 CYS A O 1
ATOM 1190 N N . GLY A 1 159 ? 14.333 10.581 -31.666 1.00 94.06 159 GLY A N 1
ATOM 1191 C CA . GLY A 1 159 ? 14.492 11.737 -32.547 1.00 94.06 159 GLY A CA 1
ATOM 1192 C C . GLY A 1 159 ? 15.879 12.366 -32.432 1.00 94.06 159 GLY A C 1
ATOM 1193 O O . GLY A 1 159 ? 16.459 12.744 -33.443 1.00 94.06 159 GLY A O 1
ATOM 1194 N N . GLY A 1 160 ? 16.449 12.408 -31.223 1.00 94.81 160 GLY A N 1
ATOM 1195 C CA . GLY A 1 160 ? 17.839 12.814 -31.010 1.00 94.81 160 GLY A CA 1
ATOM 1196 C C . GLY A 1 160 ? 18.844 11.864 -31.666 1.00 94.81 160 GLY A C 1
ATOM 1197 O O . GLY A 1 160 ? 19.746 12.322 -32.359 1.00 94.81 160 GLY A O 1
ATOM 1198 N N . ILE A 1 161 ? 18.670 10.547 -31.513 1.00 93.88 161 ILE A N 1
ATOM 1199 C CA . ILE A 1 161 ? 19.543 9.548 -32.161 1.00 93.88 161 ILE A CA 1
ATOM 1200 C C . ILE A 1 161 ? 19.467 9.673 -33.693 1.00 93.88 161 ILE A C 1
ATOM 1202 O O . ILE A 1 161 ? 20.489 9.736 -34.370 1.00 93.88 161 ILE A O 1
ATOM 1206 N N . MET A 1 162 ? 18.257 9.790 -34.244 1.00 95.25 162 MET A N 1
ATOM 1207 C CA . MET A 1 162 ? 18.050 9.999 -35.678 1.00 95.25 162 MET A CA 1
ATOM 1208 C C . MET A 1 162 ? 18.717 11.293 -36.168 1.00 95.25 162 MET A C 1
ATOM 1210 O O . MET A 1 162 ? 19.359 11.294 -37.216 1.00 95.25 162 MET A O 1
ATOM 1214 N N . LEU A 1 163 ? 18.595 12.387 -35.408 1.00 95.31 163 LEU A N 1
ATOM 1215 C CA . LEU A 1 163 ? 19.167 13.680 -35.776 1.00 95.31 163 LEU A CA 1
ATOM 1216 C C . LEU A 1 163 ? 20.700 13.635 -35.819 1.00 95.31 163 LEU A C 1
ATOM 1218 O O . LEU A 1 163 ? 21.282 14.150 -36.769 1.00 95.31 163 LEU A O 1
ATOM 1222 N N . ILE A 1 164 ? 21.359 12.997 -34.843 1.00 94.56 164 ILE A N 1
ATOM 1223 C CA . ILE A 1 164 ? 22.828 12.904 -34.849 1.00 94.56 164 ILE A CA 1
ATOM 1224 C C . ILE A 1 164 ? 23.345 11.975 -35.952 1.00 94.56 164 ILE A C 1
ATOM 1226 O O . ILE A 1 164 ? 24.374 12.278 -36.548 1.00 94.56 164 ILE A O 1
ATOM 1230 N N . TYR A 1 165 ? 22.623 10.898 -36.280 1.00 93.56 165 TYR A N 1
ATOM 1231 C CA . TYR A 1 165 ? 22.957 10.049 -37.429 1.00 93.56 165 TYR A CA 1
ATOM 1232 C C . TYR A 1 165 ? 22.827 10.808 -38.751 1.00 93.56 165 TYR A C 1
ATOM 1234 O O . TYR A 1 165 ? 23.709 10.709 -39.598 1.00 93.56 165 TYR A O 1
ATOM 1242 N N . LEU A 1 166 ? 21.785 11.631 -38.904 1.00 93.50 166 LEU A N 1
ATOM 1243 C CA . LEU A 1 166 ? 21.608 12.473 -40.088 1.00 93.50 166 LEU A CA 1
ATOM 1244 C C . LEU A 1 166 ? 22.708 13.536 -40.206 1.00 93.50 166 LEU A C 1
ATOM 1246 O O . LEU A 1 166 ? 23.268 13.713 -41.283 1.00 93.50 166 LEU A O 1
ATOM 1250 N N . ILE A 1 167 ? 23.057 14.214 -39.107 1.00 92.12 167 ILE A N 1
ATOM 1251 C CA . ILE A 1 167 ? 24.166 15.184 -39.091 1.00 92.12 167 ILE A CA 1
ATOM 1252 C C . ILE A 1 167 ? 25.493 14.484 -39.412 1.00 92.12 167 ILE A C 1
ATOM 1254 O O . ILE A 1 167 ? 26.281 15.007 -40.193 1.00 92.12 167 ILE A O 1
ATOM 1258 N N . GLY A 1 168 ? 25.718 13.295 -38.849 1.00 88.94 168 GLY A N 1
ATOM 1259 C CA . GLY A 1 168 ? 26.889 12.464 -39.118 1.00 88.94 168 GLY A CA 1
ATOM 1260 C C . GLY A 1 168 ? 27.024 12.046 -40.579 1.00 88.94 168 GLY A C 1
ATOM 1261 O O . GLY A 1 168 ? 28.120 12.066 -41.122 1.00 88.94 168 GLY A O 1
ATOM 1262 N N . PHE A 1 169 ? 25.906 11.725 -41.228 1.00 89.56 169 PHE A N 1
ATOM 1263 C CA . PHE A 1 169 ? 25.865 11.411 -42.654 1.00 89.56 169 PHE A CA 1
ATOM 1264 C C . PHE A 1 169 ? 26.130 12.640 -43.541 1.00 89.56 169 PHE A C 1
ATOM 1266 O O . PHE A 1 169 ? 26.802 12.528 -44.560 1.00 89.56 169 PHE A O 1
ATOM 1273 N N . VAL A 1 170 ? 25.630 13.822 -43.156 1.00 90.44 170 VAL A N 1
ATOM 1274 C CA . VAL A 1 170 ? 25.857 15.080 -43.898 1.00 90.44 170 VAL A CA 1
ATOM 1275 C C . VAL A 1 170 ? 27.284 15.610 -43.711 1.00 90.44 170 VAL A C 1
ATOM 1277 O O . VAL A 1 170 ? 27.830 16.232 -44.620 1.00 90.44 170 VAL A O 1
ATOM 1280 N N . ILE A 1 171 ? 27.890 15.379 -42.543 1.00 87.75 171 ILE A N 1
ATOM 1281 C CA . ILE A 1 171 ? 29.230 15.858 -42.176 1.00 87.75 171 ILE A CA 1
ATOM 1282 C C . ILE A 1 171 ? 30.117 14.661 -41.770 1.00 87.75 171 ILE A C 1
ATOM 1284 O O . ILE A 1 171 ? 30.486 14.543 -40.597 1.00 87.75 171 ILE A O 1
ATOM 1288 N N . PRO A 1 172 ? 30.478 13.768 -42.711 1.00 75.88 172 PRO A N 1
ATOM 1289 C CA . PRO A 1 172 ? 31.184 12.529 -42.386 1.00 75.88 172 PRO A CA 1
ATOM 1290 C C . PRO A 1 172 ? 32.620 12.768 -41.902 1.00 75.88 172 PRO A C 1
ATOM 1292 O O . PRO A 1 172 ? 33.075 12.082 -40.999 1.00 75.88 172 PRO A O 1
ATOM 1295 N N . ASP A 1 173 ? 33.330 13.775 -42.418 1.00 79.75 173 ASP A N 1
ATOM 1296 C CA . ASP A 1 173 ? 34.776 13.912 -42.164 1.00 79.75 173 ASP A CA 1
ATOM 1297 C C . ASP A 1 173 ? 35.132 14.766 -40.933 1.00 79.75 173 ASP A C 1
ATOM 1299 O O . ASP A 1 173 ? 36.296 14.856 -40.542 1.00 79.75 173 ASP A O 1
ATOM 1303 N N . ASN A 1 174 ? 34.148 15.421 -40.306 1.00 85.62 174 ASN A N 1
ATOM 1304 C CA . ASN A 1 174 ? 34.392 16.437 -39.280 1.00 85.62 174 ASN A CA 1
ATOM 1305 C C . ASN A 1 174 ? 33.535 16.248 -38.020 1.00 85.62 174 ASN A C 1
ATOM 1307 O O . ASN A 1 174 ? 32.561 16.967 -37.781 1.00 85.62 174 ASN A O 1
ATOM 1311 N N . TRP A 1 175 ? 33.968 15.352 -37.133 1.00 87.00 175 TRP A N 1
ATOM 1312 C CA . TRP A 1 175 ? 33.283 15.066 -35.865 1.00 87.00 175 TRP A CA 1
ATOM 1313 C C . TRP A 1 175 ? 33.126 16.289 -34.937 1.00 87.00 175 TRP A C 1
ATOM 1315 O O . TRP A 1 175 ? 32.151 16.385 -34.192 1.00 87.00 175 TRP A O 1
ATOM 1325 N N . ARG A 1 176 ? 34.036 17.273 -35.001 1.00 89.88 176 ARG A N 1
ATOM 1326 C CA . ARG A 1 176 ? 33.929 18.523 -34.218 1.00 89.88 176 ARG A CA 1
ATOM 1327 C C . ARG A 1 176 ? 32.755 19.391 -34.655 1.00 89.88 176 ARG A C 1
ATOM 1329 O O . ARG A 1 176 ? 32.090 19.983 -33.809 1.00 89.88 176 ARG A O 1
ATOM 1336 N N . TRP A 1 177 ? 32.473 19.443 -35.956 1.00 89.88 177 TRP A N 1
ATOM 1337 C CA . TRP A 1 177 ? 31.321 20.172 -36.486 1.00 89.88 177 TRP A CA 1
ATOM 1338 C C . TRP A 1 177 ? 30.010 19.476 -36.110 1.00 89.88 177 TRP A C 1
ATOM 1340 O O . TRP A 1 177 ? 29.073 20.156 -35.700 1.00 89.88 177 TRP A O 1
ATOM 1350 N N . VAL A 1 178 ? 29.985 18.137 -36.110 1.00 91.06 178 VAL A N 1
ATOM 1351 C CA . VAL A 1 178 ? 28.863 17.333 -35.585 1.00 91.06 178 VAL A CA 1
ATOM 1352 C C . VAL A 1 178 ? 28.581 17.660 -34.103 1.00 91.06 178 VAL A C 1
ATOM 1354 O O . VAL A 1 178 ? 27.426 17.795 -33.682 1.00 91.06 178 VAL A O 1
ATOM 1357 N N . ALA A 1 179 ? 29.630 17.853 -33.296 1.00 92.06 179 ALA A N 1
ATOM 1358 C CA . ALA A 1 179 ? 29.497 18.304 -31.909 1.00 92.06 179 ALA A CA 1
ATOM 1359 C C . ALA A 1 179 ? 29.036 19.771 -31.798 1.00 92.06 179 ALA A C 1
ATOM 1361 O O . ALA A 1 179 ? 28.157 20.079 -30.993 1.00 92.06 179 ALA A O 1
ATOM 1362 N N . ALA A 1 180 ? 29.572 20.671 -32.628 1.00 93.31 180 ALA A N 1
ATOM 1363 C CA . ALA A 1 180 ? 29.214 22.089 -32.626 1.00 93.31 180 ALA A CA 1
ATOM 1364 C C . ALA A 1 180 ? 27.737 22.321 -32.985 1.00 93.31 180 ALA A C 1
ATOM 1366 O O . ALA A 1 180 ? 27.057 23.099 -32.316 1.00 93.31 180 ALA A O 1
ATOM 1367 N N . THR A 1 181 ? 27.191 21.600 -33.971 1.00 92.31 181 THR A N 1
ATOM 1368 C CA . THR A 1 181 ? 25.758 21.686 -34.310 1.00 92.31 181 THR A CA 1
ATOM 1369 C C . THR A 1 181 ? 24.859 21.215 -33.166 1.00 92.31 181 THR A C 1
ATOM 1371 O O . THR A 1 181 ? 23.755 21.735 -32.981 1.00 92.31 181 THR A O 1
ATOM 1374 N N . SER A 1 182 ? 25.349 20.282 -32.343 1.00 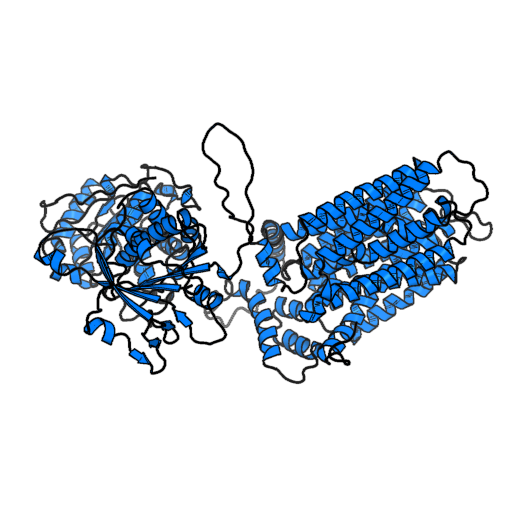92.62 182 SER A N 1
ATOM 1375 C CA . SER A 1 182 ? 24.616 19.716 -31.205 1.00 92.62 182 SER A CA 1
ATOM 1376 C C . SER A 1 182 ? 24.453 20.690 -30.026 1.00 92.62 182 SER A C 1
ATOM 1378 O O . SER A 1 182 ? 23.590 20.465 -29.180 1.00 92.62 182 SER A O 1
ATOM 1380 N N . ILE A 1 183 ? 25.194 21.808 -29.994 1.00 94.81 183 ILE A N 1
ATOM 1381 C CA . ILE A 1 183 ? 25.078 22.895 -28.992 1.00 94.81 183 ILE A CA 1
ATOM 1382 C C . ILE A 1 183 ? 23.722 23.620 -29.085 1.00 94.81 183 ILE A C 1
ATOM 1384 O O . ILE A 1 183 ? 23.199 24.112 -28.083 1.00 94.81 183 ILE A O 1
ATOM 1388 N N . SER A 1 184 ? 23.119 23.664 -30.275 1.00 93.31 184 SER A N 1
ATOM 1389 C CA . SER A 1 184 ? 21.856 24.377 -30.519 1.00 93.31 184 SER A CA 1
ATOM 1390 C C . SER A 1 184 ? 20.679 23.833 -29.690 1.00 93.31 184 SER A C 1
ATOM 1392 O O . SER A 1 184 ? 19.878 24.602 -29.153 1.00 93.31 184 SER A O 1
ATOM 1394 N N . ILE A 1 185 ? 20.602 22.511 -29.519 1.00 93.31 185 ILE A N 1
ATOM 1395 C CA . ILE A 1 185 ? 19.511 21.823 -28.815 1.00 93.31 185 ILE A CA 1
ATOM 1396 C C . ILE A 1 185 ? 19.464 22.117 -27.303 1.00 93.31 185 ILE A C 1
ATOM 1398 O O . ILE A 1 185 ? 18.392 22.501 -26.827 1.00 93.31 185 ILE A O 1
ATOM 1402 N N . PRO A 1 186 ? 20.551 21.992 -26.511 1.00 93.25 186 PRO A N 1
ATOM 1403 C CA . PRO A 1 186 ? 20.517 22.351 -25.093 1.00 93.25 186 PRO A CA 1
ATOM 1404 C C . PRO A 1 186 ? 20.227 23.839 -24.868 1.00 93.25 186 PRO A C 1
ATOM 1406 O O . PRO A 1 186 ? 19.509 24.168 -23.922 1.00 93.25 186 PRO A O 1
ATOM 1409 N N . LEU A 1 187 ? 20.697 24.731 -25.750 1.00 93.75 187 LEU A N 1
ATOM 1410 C CA . LEU A 1 187 ? 20.389 26.163 -25.673 1.00 93.75 187 LEU A CA 1
ATOM 1411 C C . LEU A 1 187 ? 18.884 26.423 -25.858 1.00 93.75 187 LEU A C 1
ATOM 1413 O O . LEU A 1 187 ? 18.267 27.127 -25.052 1.00 93.75 187 LEU A O 1
ATOM 1417 N N . LEU A 1 188 ? 18.275 25.801 -26.873 1.00 93.19 188 LEU A N 1
ATOM 1418 C CA . LEU A 1 188 ? 16.835 25.881 -27.126 1.00 93.19 188 LEU A CA 1
ATOM 1419 C C . LEU A 1 188 ? 16.018 25.268 -25.977 1.00 93.19 188 LEU A C 1
ATOM 1421 O O . LEU A 1 188 ? 15.053 25.864 -25.503 1.00 93.19 188 LEU A O 1
ATOM 1425 N N . SER A 1 189 ? 16.427 24.098 -25.481 1.00 92.00 189 SER A N 1
ATOM 1426 C CA . SER A 1 189 ? 15.773 23.430 -24.352 1.00 92.00 189 SER A CA 1
ATOM 1427 C C . SER A 1 189 ? 15.798 24.298 -23.091 1.00 92.00 189 SER A C 1
ATOM 1429 O O . SER A 1 189 ? 14.769 24.480 -22.443 1.00 92.00 189 SER A O 1
ATOM 1431 N N . MET A 1 190 ? 16.964 24.831 -22.722 1.00 91.38 190 MET A N 1
ATOM 1432 C CA . MET A 1 190 ? 17.144 25.615 -21.499 1.00 91.38 190 MET A CA 1
ATOM 1433 C C . MET A 1 190 ? 16.338 26.915 -21.540 1.00 91.38 190 MET A C 1
ATOM 1435 O O . MET A 1 190 ? 15.621 27.227 -20.587 1.00 91.38 190 MET A O 1
ATOM 1439 N N . THR A 1 191 ? 16.414 27.649 -22.653 1.00 90.88 191 THR A N 1
ATOM 1440 C CA . THR A 1 191 ? 15.651 28.890 -22.843 1.00 90.88 191 THR A CA 1
ATOM 1441 C C . THR A 1 191 ? 14.147 28.621 -22.820 1.00 90.88 191 THR A C 1
ATOM 1443 O O . THR A 1 191 ? 13.420 29.288 -22.081 1.00 90.88 191 THR A O 1
ATOM 1446 N N . SER A 1 192 ? 13.672 27.583 -23.515 1.00 91.25 192 SER A N 1
ATOM 1447 C CA . SER A 1 192 ? 12.246 27.249 -23.523 1.00 91.25 192 SER A CA 1
ATOM 1448 C C . SER A 1 192 ? 11.712 26.875 -22.130 1.00 91.25 192 SER A C 1
ATOM 1450 O O . SER A 1 192 ? 10.642 27.329 -21.706 1.00 91.25 192 SER A O 1
ATOM 1452 N N . ILE A 1 193 ? 12.480 26.104 -21.354 1.00 91.75 193 ILE A N 1
ATOM 1453 C CA . ILE A 1 193 ? 12.102 25.730 -19.983 1.00 91.75 193 ILE A CA 1
ATOM 1454 C C . ILE A 1 193 ? 12.079 26.952 -19.055 1.00 91.75 193 ILE A C 1
ATOM 1456 O O . ILE A 1 193 ? 11.183 27.075 -18.212 1.00 91.75 193 ILE A O 1
ATOM 1460 N N . LEU A 1 194 ? 13.030 27.875 -19.209 1.00 90.00 194 LEU A N 1
ATOM 1461 C CA . LEU A 1 194 ? 13.097 29.091 -18.402 1.00 90.00 194 LEU A CA 1
ATOM 1462 C C . LEU A 1 194 ? 11.929 30.047 -18.661 1.00 90.00 194 LEU A C 1
ATOM 1464 O O . LEU A 1 194 ? 11.472 30.663 -17.706 1.00 90.00 194 LEU A O 1
ATOM 1468 N N . PHE A 1 195 ? 11.406 30.165 -19.879 1.00 89.31 195 PHE A N 1
ATOM 1469 C CA . PHE A 1 195 ? 10.331 31.131 -20.148 1.00 89.31 195 PHE A CA 1
ATOM 1470 C C . PHE A 1 195 ? 8.924 30.526 -20.104 1.00 89.31 195 PHE A C 1
ATOM 1472 O O . PHE A 1 195 ? 7.991 31.177 -19.629 1.00 89.31 195 PHE A O 1
ATOM 1479 N N . PHE A 1 196 ? 8.750 29.277 -20.546 1.00 89.12 196 PHE A N 1
ATOM 1480 C CA . PHE A 1 196 ? 7.416 28.746 -20.843 1.00 89.12 196 PHE A CA 1
ATOM 1481 C C . PHE A 1 196 ? 6.946 27.620 -19.922 1.00 89.12 196 PHE A C 1
ATOM 1483 O O . PHE A 1 196 ? 5.750 27.336 -19.893 1.00 89.12 196 PHE A O 1
ATOM 1490 N N . THR A 1 197 ? 7.832 26.985 -19.151 1.00 90.06 197 THR A N 1
ATOM 1491 C CA . THR A 1 197 ? 7.477 25.781 -18.377 1.00 90.06 197 THR A CA 1
ATOM 1492 C C . THR A 1 197 ? 7.102 26.131 -16.931 1.00 90.06 197 THR A C 1
ATOM 1494 O O . THR A 1 197 ? 7.941 26.661 -16.198 1.00 90.06 197 THR A O 1
ATOM 1497 N N . PRO A 1 198 ? 5.860 25.865 -16.477 1.00 91.62 198 PRO A N 1
ATOM 1498 C CA . PRO A 1 198 ? 5.485 26.031 -15.075 1.00 91.62 198 PRO A CA 1
ATOM 1499 C C . PRO A 1 198 ? 6.054 24.900 -14.203 1.00 91.62 198 PRO A C 1
ATOM 1501 O O . PRO A 1 198 ? 6.415 23.839 -14.704 1.00 91.62 198 PRO A O 1
ATOM 1504 N N . GLU A 1 199 ? 6.121 25.102 -12.887 1.00 92.50 199 GLU A N 1
ATOM 1505 C CA . GLU A 1 199 ? 6.547 24.045 -11.957 1.00 92.50 199 GLU A CA 1
ATOM 1506 C C . GLU A 1 199 ? 5.457 22.968 -11.789 1.00 92.50 199 GLU A C 1
ATOM 1508 O O . GLU A 1 199 ? 4.281 23.203 -12.056 1.00 92.50 199 GLU A O 1
ATOM 1513 N N . SER A 1 200 ? 5.828 21.764 -11.358 1.00 91.50 200 SER A N 1
ATOM 1514 C CA . SER A 1 200 ? 4.870 20.677 -11.158 1.00 91.50 200 SER A CA 1
ATOM 1515 C C . SER A 1 200 ? 3.870 20.984 -10.028 1.00 91.50 200 SER A C 1
ATOM 1517 O O . SER A 1 200 ? 4.286 21.260 -8.896 1.00 91.50 200 SER A O 1
ATOM 1519 N N . PRO A 1 201 ? 2.549 20.850 -10.268 1.00 90.25 201 PRO A N 1
ATOM 1520 C CA . PRO A 1 201 ? 1.539 21.077 -9.238 1.00 90.25 201 PRO A CA 1
ATOM 1521 C C . PRO A 1 201 ? 1.660 20.074 -8.081 1.00 90.25 201 PRO A C 1
ATOM 1523 O O . PRO A 1 201 ? 1.512 20.456 -6.923 1.00 90.25 201 PRO A O 1
ATOM 1526 N N . ARG A 1 202 ? 2.003 18.807 -8.355 1.00 86.75 202 ARG A N 1
ATOM 1527 C CA . ARG A 1 202 ? 2.204 17.787 -7.307 1.00 86.75 202 ARG A CA 1
ATOM 1528 C C . ARG A 1 202 ? 3.445 18.057 -6.461 1.00 86.75 202 ARG A C 1
ATOM 1530 O O . ARG A 1 202 ? 3.423 17.841 -5.251 1.00 86.75 202 ARG A O 1
ATOM 1537 N N . TRP A 1 203 ? 4.512 18.564 -7.076 1.00 87.12 203 TRP A N 1
ATOM 1538 C CA . TRP A 1 203 ? 5.697 18.993 -6.335 1.00 87.12 203 TRP A CA 1
ATOM 1539 C C . TRP A 1 203 ? 5.387 20.198 -5.433 1.00 87.12 203 TRP A C 1
ATOM 1541 O O . TRP A 1 203 ? 5.777 20.201 -4.265 1.00 87.12 203 TRP A O 1
ATOM 1551 N N . LEU A 1 204 ? 4.616 21.176 -5.928 1.00 87.38 204 LEU A N 1
ATOM 1552 C CA . LEU A 1 204 ? 4.168 22.334 -5.143 1.00 87.38 204 LEU A CA 1
ATOM 1553 C C . LEU A 1 204 ? 3.300 21.914 -3.943 1.00 87.38 204 LEU A C 1
ATOM 1555 O O . LEU A 1 204 ? 3.527 22.399 -2.833 1.00 87.38 204 LEU A O 1
ATOM 1559 N N . LEU A 1 205 ? 2.378 20.960 -4.132 1.00 84.94 205 LEU A N 1
ATOM 1560 C CA . LEU A 1 205 ? 1.596 20.362 -3.039 1.00 84.94 205 LEU A CA 1
ATOM 1561 C C . LEU A 1 205 ? 2.494 19.666 -2.009 1.00 84.94 205 LEU A C 1
ATOM 1563 O O . LEU A 1 205 ? 2.313 19.857 -0.809 1.00 84.94 205 LEU A O 1
ATOM 1567 N N . HIS A 1 206 ? 3.503 18.913 -2.456 1.00 78.38 206 HIS A N 1
ATOM 1568 C CA . HIS A 1 206 ? 4.465 18.268 -1.560 1.00 78.38 206 HIS A CA 1
ATOM 1569 C C . HIS A 1 206 ? 5.283 19.275 -0.729 1.00 78.38 206 HIS A C 1
ATOM 1571 O O . HIS A 1 206 ? 5.639 18.979 0.410 1.00 78.38 206 HIS A O 1
ATOM 1577 N N . LYS A 1 207 ? 5.551 20.472 -1.267 1.00 80.06 207 LYS A N 1
ATOM 1578 C CA . LYS A 1 207 ? 6.201 21.588 -0.555 1.00 80.06 207 LYS A CA 1
ATOM 1579 C C . LYS A 1 207 ? 5.237 22.429 0.297 1.00 80.06 207 LYS A C 1
ATOM 1581 O O . LYS A 1 207 ? 5.674 23.417 0.878 1.00 80.06 207 LYS A O 1
ATOM 1586 N N . GLY A 1 208 ? 3.951 22.072 0.366 1.00 78.25 208 GLY A N 1
ATOM 1587 C CA . GLY A 1 208 ? 2.931 22.795 1.134 1.00 78.25 208 GLY A CA 1
ATOM 1588 C C . GLY A 1 208 ? 2.404 24.074 0.469 1.00 78.25 208 GLY A C 1
ATOM 1589 O O . GLY A 1 208 ? 1.651 24.822 1.087 1.00 78.25 208 GLY A O 1
ATOM 1590 N N . ARG A 1 209 ? 2.759 24.348 -0.794 1.00 84.06 209 ARG A N 1
ATOM 1591 C CA . ARG A 1 209 ? 2.367 25.572 -1.515 1.00 84.06 209 ARG A CA 1
ATOM 1592 C C . ARG A 1 209 ? 1.038 25.393 -2.255 1.00 84.06 209 ARG A C 1
ATOM 1594 O O . ARG A 1 209 ? 0.996 25.314 -3.482 1.00 84.06 209 ARG A O 1
ATOM 1601 N N . LEU A 1 210 ? -0.061 25.324 -1.501 1.00 85.75 210 LEU A N 1
ATOM 1602 C CA . LEU A 1 210 ? -1.402 25.016 -2.025 1.00 85.75 210 LEU A CA 1
ATOM 1603 C C . LEU A 1 210 ? -1.902 26.024 -3.080 1.00 85.75 210 LEU A C 1
ATOM 1605 O O . LEU A 1 210 ? -2.402 25.616 -4.128 1.00 85.75 210 LEU A O 1
ATOM 1609 N N . LEU A 1 211 ? -1.746 27.331 -2.836 1.00 86.25 211 LEU A N 1
ATOM 1610 C CA . LEU A 1 211 ? -2.232 28.383 -3.744 1.00 86.25 211 LEU A CA 1
ATOM 1611 C C . LEU A 1 211 ? -1.481 28.386 -5.086 1.00 86.25 211 LEU A C 1
ATOM 1613 O O . LEU A 1 211 ? -2.099 28.473 -6.148 1.00 86.25 211 LEU A O 1
ATOM 1617 N N . GLU A 1 212 ? -0.154 28.233 -5.047 1.00 86.94 212 GLU A N 1
ATOM 1618 C CA . GLU A 1 212 ? 0.679 28.127 -6.252 1.00 86.94 212 GLU A CA 1
ATOM 1619 C C . GLU A 1 212 ? 0.352 26.858 -7.045 1.00 86.94 212 GLU A C 1
ATOM 1621 O O . GLU A 1 212 ? 0.249 26.913 -8.274 1.00 86.94 212 GLU A O 1
ATOM 1626 N N . ALA A 1 213 ? 0.136 25.728 -6.358 1.00 88.62 213 ALA A N 1
ATOM 1627 C CA . ALA A 1 213 ? -0.263 24.473 -6.989 1.00 88.62 213 ALA A CA 1
ATOM 1628 C C . ALA A 1 213 ? -1.606 24.611 -7.721 1.00 88.62 213 ALA A C 1
ATOM 1630 O O . ALA A 1 213 ? -1.722 24.191 -8.874 1.00 88.62 213 ALA A O 1
ATOM 1631 N N . LYS A 1 214 ? -2.593 25.260 -7.087 1.00 89.88 214 LYS A N 1
ATOM 1632 C CA . LYS A 1 214 ? -3.919 25.512 -7.667 1.00 89.88 214 LYS A CA 1
ATOM 1633 C C . LYS A 1 214 ? -3.834 26.390 -8.918 1.00 89.88 214 LYS A C 1
ATOM 1635 O O . LYS A 1 214 ? -4.348 26.013 -9.969 1.00 89.88 214 LYS A O 1
ATOM 1640 N N . LYS A 1 215 ? -3.120 27.522 -8.834 1.00 90.19 215 LYS A N 1
ATOM 1641 C CA . LYS A 1 215 ? -2.907 28.448 -9.963 1.00 90.19 215 LYS A CA 1
ATOM 1642 C C . LYS A 1 215 ? -2.191 27.766 -11.130 1.00 90.19 215 LYS A C 1
ATOM 1644 O O . LYS A 1 215 ? -2.545 27.970 -12.289 1.00 90.19 215 LYS A O 1
ATOM 1649 N N . THR A 1 216 ? -1.194 26.944 -10.821 1.00 89.69 216 THR A N 1
ATOM 1650 C CA . THR A 1 216 ? -0.422 26.217 -11.830 1.00 89.69 216 THR A CA 1
ATOM 1651 C C . THR A 1 216 ? -1.261 25.147 -12.521 1.00 89.69 216 THR A C 1
ATOM 1653 O O . THR A 1 216 ? -1.230 25.055 -13.746 1.00 89.69 216 THR A O 1
ATOM 1656 N N . LEU A 1 217 ? -2.068 24.392 -11.770 1.00 90.44 217 LEU A N 1
ATOM 1657 C CA . LEU A 1 217 ? -2.965 23.391 -12.344 1.00 90.44 217 LEU A CA 1
ATOM 1658 C C . LEU A 1 217 ? -4.034 24.038 -13.244 1.00 90.44 217 LEU A C 1
ATOM 1660 O O . LEU A 1 217 ? -4.244 23.552 -14.351 1.00 90.44 217 LEU A O 1
ATOM 1664 N N . LEU A 1 218 ? -4.632 25.169 -12.841 1.00 89.19 218 LEU A N 1
ATOM 1665 C CA . LEU A 1 218 ? -5.566 25.932 -13.691 1.00 89.19 218 LEU A CA 1
ATOM 1666 C C . LEU A 1 218 ? -4.914 26.361 -15.012 1.00 89.19 218 LEU A C 1
ATOM 1668 O O . LEU A 1 218 ? -5.503 26.189 -16.080 1.00 89.19 218 LEU A O 1
ATOM 1672 N N . ARG A 1 219 ? -3.668 26.855 -14.948 1.00 89.06 219 ARG A N 1
ATOM 1673 C CA . ARG A 1 219 ? -2.897 27.263 -16.130 1.00 89.06 219 ARG A CA 1
ATOM 1674 C C . ARG A 1 219 ? -2.627 26.090 -17.073 1.00 89.06 219 ARG A C 1
ATOM 1676 O O . ARG A 1 219 ? -2.825 26.235 -18.274 1.00 89.06 219 ARG A O 1
ATOM 1683 N N . ILE A 1 220 ? -2.209 24.939 -16.542 1.00 88.44 220 ILE A N 1
ATOM 1684 C CA . ILE A 1 220 ? -1.934 23.730 -17.338 1.00 88.44 220 ILE A CA 1
ATOM 1685 C C . ILE A 1 220 ? -3.219 23.196 -17.983 1.00 88.44 220 ILE A C 1
ATOM 1687 O O . ILE A 1 220 ? -3.195 22.760 -19.130 1.00 88.44 220 ILE A O 1
ATOM 1691 N N . ARG A 1 221 ? -4.347 23.248 -17.266 1.00 87.44 221 ARG A N 1
ATOM 1692 C CA . ARG A 1 221 ? -5.658 22.804 -17.766 1.00 87.44 221 ARG A CA 1
ATOM 1693 C C . ARG A 1 221 ? -6.323 23.821 -18.704 1.00 87.44 221 ARG A C 1
ATOM 1695 O O . ARG A 1 221 ? -7.285 23.466 -19.375 1.00 87.44 221 ARG A O 1
ATOM 1702 N N . GLY A 1 222 ? -5.827 25.060 -18.778 1.00 85.00 222 GLY A N 1
ATOM 1703 C CA . GLY A 1 222 ? -6.400 26.120 -19.616 1.00 85.00 222 GLY A CA 1
ATOM 1704 C C . GLY A 1 222 ? -7.736 26.668 -19.120 1.00 85.00 222 GLY A C 1
ATOM 1705 O O . GLY A 1 222 ? -8.513 27.183 -19.925 1.00 85.00 222 GLY A O 1
ATOM 1706 N N . LEU A 1 223 ? -8.013 26.536 -17.822 1.00 85.12 223 LEU A N 1
ATOM 1707 C CA . LEU A 1 223 ? -9.272 26.942 -17.201 1.00 85.12 223 LEU A CA 1
ATOM 1708 C C . LEU A 1 223 ? -9.165 28.372 -16.658 1.00 85.12 223 LEU A C 1
ATOM 1710 O O . LEU A 1 223 ? -8.206 28.710 -15.965 1.00 85.12 223 LEU A O 1
ATOM 1714 N N . SER A 1 224 ? -10.160 29.211 -16.960 1.00 76.75 224 SER A N 1
ATOM 1715 C CA . SER A 1 224 ? -10.262 30.580 -16.428 1.00 76.75 224 SER A CA 1
ATOM 1716 C C . SER A 1 224 ? -10.853 30.633 -15.016 1.00 76.75 224 SER A C 1
ATOM 1718 O O . SER A 1 224 ? -10.637 31.609 -14.304 1.00 76.75 224 SER A O 1
ATOM 1720 N N . SER A 1 225 ? -11.590 29.595 -14.608 1.00 78.38 225 SER A N 1
ATOM 1721 C CA . SER A 1 225 ? -12.263 29.492 -13.310 1.00 78.38 225 SER A CA 1
ATOM 1722 C C . SER A 1 225 ? -12.319 28.043 -12.815 1.00 78.38 225 SER A C 1
ATOM 1724 O O . SER A 1 225 ? -12.043 27.097 -13.556 1.00 78.38 225 SER A O 1
ATOM 1726 N N . GLU A 1 226 ? -12.639 27.873 -11.534 1.00 85.25 226 GLU A N 1
ATOM 1727 C CA . GLU A 1 226 ? -12.700 26.575 -10.862 1.00 85.25 226 GLU A CA 1
ATOM 1728 C C . GLU A 1 226 ? -13.976 25.822 -11.245 1.00 85.25 226 GLU A C 1
ATOM 1730 O O . GLU A 1 226 ? -15.069 26.139 -10.776 1.00 85.25 226 GLU A O 1
ATOM 1735 N N . THR A 1 227 ? -13.842 24.799 -12.085 1.00 83.44 227 THR A N 1
ATOM 1736 C CA . THR A 1 227 ? -14.946 23.888 -12.403 1.00 83.44 227 THR A CA 1
ATOM 1737 C C . THR A 1 227 ? -15.117 22.826 -11.312 1.00 83.44 227 THR A C 1
ATOM 1739 O O . THR A 1 227 ? -14.207 22.554 -10.523 1.00 83.44 227 THR A O 1
ATOM 1742 N N . VAL A 1 228 ? -16.287 22.180 -11.267 1.00 78.25 228 VAL A N 1
ATOM 1743 C CA . VAL A 1 228 ? -16.561 21.072 -10.329 1.00 78.25 228 VAL A CA 1
ATOM 1744 C C . VAL A 1 228 ? -15.567 19.920 -10.529 1.00 78.25 228 VAL A C 1
ATOM 1746 O O . VAL A 1 228 ? -15.043 19.371 -9.561 1.00 78.25 228 VAL A O 1
ATOM 1749 N N . GLU A 1 229 ? -15.252 19.592 -11.782 1.00 78.00 229 GLU A N 1
ATOM 1750 C CA . GLU A 1 229 ? -14.275 18.556 -12.140 1.00 78.00 229 GLU A CA 1
ATOM 1751 C C . GLU A 1 229 ? -12.858 18.912 -11.678 1.00 78.00 229 GLU A C 1
ATOM 1753 O O . GLU A 1 229 ? -12.182 18.077 -11.074 1.00 78.00 229 GLU A O 1
ATOM 1758 N N . PHE A 1 230 ? -12.437 20.168 -11.875 1.00 86.81 230 PHE A N 1
ATOM 1759 C CA . PHE A 1 230 ? -11.151 20.667 -11.390 1.00 86.81 230 PHE A CA 1
ATOM 1760 C C . PHE A 1 230 ? -11.046 20.568 -9.865 1.00 86.81 230 PHE A C 1
ATOM 1762 O O . PHE A 1 230 ? -10.034 20.098 -9.343 1.00 86.81 230 PHE A O 1
ATOM 1769 N N . ASN A 1 231 ? -12.090 20.976 -9.138 1.00 83.94 231 ASN A N 1
ATOM 1770 C CA . ASN A 1 231 ? -12.094 20.914 -7.679 1.00 83.94 231 ASN A CA 1
ATOM 1771 C C . ASN A 1 231 ? -12.031 19.470 -7.168 1.00 83.94 231 ASN A C 1
ATOM 1773 O O . ASN A 1 231 ? -11.297 19.203 -6.216 1.00 83.94 231 ASN A O 1
ATOM 1777 N N . ASN A 1 232 ? -12.710 18.530 -7.830 1.00 82.69 232 ASN A N 1
ATOM 1778 C CA . ASN A 1 232 ? -12.602 17.106 -7.511 1.00 82.69 232 ASN A CA 1
ATOM 1779 C C . ASN A 1 232 ? -11.179 16.568 -7.758 1.00 82.69 232 ASN A C 1
ATOM 1781 O O . ASN A 1 232 ? -10.629 15.899 -6.881 1.00 82.69 232 ASN A O 1
ATOM 1785 N N . GLU A 1 233 ? -10.556 16.882 -8.902 1.00 83.12 233 GLU A N 1
ATOM 1786 C CA . GLU A 1 233 ? -9.168 16.491 -9.211 1.00 83.12 233 GLU A CA 1
ATOM 1787 C C . GLU A 1 233 ? -8.187 17.076 -8.179 1.00 83.12 233 GLU A C 1
ATOM 1789 O O . GLU A 1 233 ? -7.373 16.354 -7.594 1.00 83.12 233 GLU A O 1
ATOM 1794 N N . PHE A 1 234 ? -8.286 18.380 -7.908 1.00 86.06 234 PHE A N 1
ATOM 1795 C CA . PHE A 1 234 ? -7.397 19.076 -6.983 1.00 86.06 234 PHE A CA 1
ATOM 1796 C C . PHE A 1 234 ? -7.560 18.562 -5.546 1.00 86.06 234 PHE A C 1
ATOM 1798 O O . PHE A 1 234 ? -6.561 18.276 -4.886 1.00 86.06 234 PHE A O 1
ATOM 1805 N N . GLN A 1 235 ? -8.794 18.348 -5.073 1.00 83.00 235 GLN A N 1
ATOM 1806 C CA . GLN A 1 235 ? -9.037 17.763 -3.751 1.00 83.00 235 GLN A CA 1
ATOM 1807 C C . GLN A 1 235 ? -8.527 16.325 -3.642 1.00 83.00 235 GLN A C 1
ATOM 1809 O O . GLN A 1 235 ? -8.002 15.956 -2.594 1.00 83.00 235 GLN A O 1
ATOM 1814 N N . GLN A 1 236 ? -8.617 15.506 -4.695 1.00 80.81 236 GLN A N 1
ATOM 1815 C CA . GLN A 1 236 ? -8.000 14.174 -4.691 1.00 80.81 236 GLN A CA 1
ATOM 1816 C C . GLN A 1 236 ? -6.476 14.256 -4.528 1.00 80.81 236 GLN A C 1
ATOM 1818 O O . GLN A 1 236 ? -5.906 13.495 -3.740 1.00 80.81 236 GLN A O 1
ATOM 1823 N N . MET A 1 237 ? -5.818 15.198 -5.216 1.00 80.06 237 MET A N 1
ATOM 1824 C CA . MET A 1 237 ? -4.377 15.428 -5.057 1.00 80.06 237 MET A CA 1
ATOM 1825 C C . MET A 1 237 ? -4.029 15.915 -3.641 1.00 80.06 237 MET A C 1
ATOM 1827 O O . MET A 1 237 ? -3.090 15.396 -3.037 1.00 80.06 237 MET A O 1
ATOM 1831 N N . VAL A 1 238 ? -4.801 16.851 -3.078 1.00 83.44 238 VAL A N 1
ATOM 1832 C CA . VAL A 1 238 ? -4.609 17.352 -1.703 1.00 83.44 238 VAL A CA 1
ATOM 1833 C C . VAL A 1 238 ? -4.826 16.240 -0.674 1.00 83.44 238 VAL A C 1
ATOM 1835 O O . VAL A 1 238 ? -3.948 15.999 0.148 1.00 83.44 238 VAL A O 1
ATOM 1838 N N . ASN A 1 239 ? -5.919 15.479 -0.771 1.00 78.00 239 ASN A N 1
ATOM 1839 C CA . ASN A 1 239 ? -6.224 14.361 0.129 1.00 78.00 239 ASN A CA 1
ATOM 1840 C C . ASN A 1 239 ? -5.142 13.269 0.108 1.00 78.00 239 ASN A C 1
ATOM 1842 O O . ASN A 1 239 ? -4.894 12.622 1.125 1.00 78.00 239 ASN A O 1
ATOM 1846 N N . TYR A 1 240 ? -4.489 13.039 -1.036 1.00 70.62 240 TYR A N 1
ATOM 1847 C CA . TYR A 1 240 ? -3.335 12.140 -1.121 1.00 70.62 240 TYR A CA 1
ATOM 1848 C C . TYR A 1 240 ? -2.120 12.698 -0.355 1.00 70.62 240 TYR A C 1
ATOM 1850 O O . TYR A 1 240 ? -1.432 11.942 0.334 1.00 70.62 240 TYR A O 1
ATOM 1858 N N . HIS A 1 241 ? -1.888 14.013 -0.413 1.00 65.44 241 HIS A N 1
ATOM 1859 C CA . HIS A 1 241 ? -0.775 14.687 0.262 1.00 65.44 241 HIS A CA 1
ATOM 1860 C C . HIS A 1 241 ? -1.019 15.016 1.749 1.00 65.44 241 HIS A C 1
ATOM 1862 O O . HIS A 1 241 ? -0.043 15.109 2.487 1.00 65.44 241 HIS A O 1
ATOM 1868 N N . GLU A 1 242 ? -2.268 15.127 2.216 1.00 58.53 242 GLU A N 1
ATOM 1869 C CA . GLU A 1 242 ? -2.627 15.373 3.629 1.00 58.53 242 GLU A CA 1
ATOM 1870 C C . GLU A 1 242 ? -2.614 14.110 4.509 1.00 58.53 242 GLU A C 1
ATOM 1872 O O . GLU A 1 242 ? -2.499 14.199 5.736 1.00 58.53 242 GLU A O 1
ATOM 1877 N N . LYS A 1 243 ? -2.659 12.915 3.903 1.00 44.25 243 LYS A N 1
ATOM 1878 C CA . LYS A 1 243 ? -2.618 11.623 4.613 1.00 44.25 243 LYS A CA 1
ATOM 1879 C C . LYS A 1 243 ? -1.407 11.381 5.545 1.00 44.25 243 LYS A C 1
ATOM 1881 O O . LYS A 1 243 ? -1.540 10.500 6.392 1.00 44.25 243 LYS A O 1
ATOM 1886 N N . PRO A 1 244 ? -0.275 12.119 5.499 1.00 39.16 244 PRO A N 1
ATOM 1887 C CA . PRO A 1 244 ? 0.759 12.044 6.526 1.00 39.16 244 PRO A CA 1
ATOM 1888 C C . PRO A 1 244 ? 0.778 13.223 7.524 1.00 39.16 244 PRO A C 1
ATOM 1890 O O . PRO A 1 244 ? 1.494 13.124 8.516 1.00 39.16 244 PRO A O 1
ATOM 1893 N N . VAL A 1 245 ? 0.031 14.319 7.315 1.00 34.94 245 VAL A N 1
ATOM 1894 C CA . VAL A 1 245 ? 0.169 15.558 8.124 1.00 34.94 245 VAL A CA 1
ATOM 1895 C C . VAL A 1 245 ? -0.796 15.615 9.317 1.00 34.94 245 VAL A C 1
ATOM 1897 O O . VAL A 1 245 ? -0.493 16.257 10.323 1.00 34.94 245 VAL A O 1
ATOM 1900 N N . LYS A 1 246 ? -1.893 14.844 9.311 1.00 29.94 246 LYS A N 1
ATOM 1901 C CA . LYS A 1 246 ? -2.803 14.768 10.476 1.00 29.94 246 LYS A CA 1
ATOM 1902 C C . LYS A 1 246 ? -2.190 14.133 11.736 1.00 29.94 246 LYS A C 1
ATOM 1904 O O . LYS A 1 246 ? -2.792 14.234 12.798 1.00 29.94 246 LYS A O 1
ATOM 1909 N N . ASN A 1 247 ? -0.984 13.560 11.650 1.00 31.31 247 ASN A N 1
ATOM 1910 C CA . ASN A 1 247 ? -0.213 13.118 12.820 1.00 31.31 247 ASN A CA 1
ATOM 1911 C C . ASN A 1 247 ? 0.774 14.171 13.366 1.00 31.31 247 ASN A C 1
ATOM 1913 O O . ASN A 1 247 ? 1.401 13.906 14.385 1.00 31.31 247 ASN A O 1
ATOM 1917 N N . ILE A 1 248 ? 0.925 15.344 12.733 1.00 32.44 248 ILE A N 1
ATOM 1918 C CA . ILE A 1 248 ? 1.872 16.393 13.175 1.00 32.44 248 ILE A CA 1
ATOM 1919 C C . ILE A 1 248 ? 1.160 17.707 13.556 1.00 32.44 248 ILE A C 1
ATOM 1921 O O . ILE A 1 248 ? 1.704 18.497 14.315 1.00 32.44 248 ILE A O 1
ATOM 1925 N N . GLN A 1 249 ? -0.100 17.909 13.162 1.00 27.84 249 GLN A N 1
ATOM 1926 C CA . GLN A 1 249 ? -0.885 19.113 13.497 1.00 27.84 249 GLN A CA 1
ATOM 1927 C C . GLN A 1 249 ? -1.815 18.967 14.722 1.00 27.84 249 GLN A C 1
ATOM 1929 O O . GLN A 1 249 ? -2.848 19.621 14.806 1.00 27.84 249 GLN A O 1
ATOM 1934 N N . TYR A 1 250 ? -1.450 18.118 15.688 1.00 28.75 250 TYR A N 1
ATOM 1935 C CA . TYR A 1 250 ? -2.055 18.107 17.035 1.00 28.75 250 TYR A CA 1
ATOM 1936 C C . TYR A 1 250 ? -1.051 18.465 18.142 1.00 28.75 250 TYR A C 1
ATOM 1938 O O . TYR A 1 250 ? -1.327 18.272 19.324 1.00 28.75 250 TYR A O 1
ATOM 1946 N N . ILE A 1 251 ? 0.103 19.017 17.767 1.00 34.72 251 ILE A N 1
ATOM 1947 C CA . ILE A 1 251 ? 1.019 19.692 18.684 1.00 34.72 251 ILE A CA 1
ATOM 1948 C C . ILE A 1 251 ? 1.181 21.099 18.125 1.00 34.72 251 ILE A C 1
ATOM 1950 O O . ILE A 1 251 ? 1.839 21.272 17.107 1.00 34.72 251 ILE A O 1
ATOM 1954 N N . ASN A 1 252 ? 0.456 22.034 18.735 1.00 30.75 252 ASN A N 1
ATOM 1955 C CA . ASN A 1 252 ? 0.575 23.498 18.698 1.00 30.75 252 ASN A CA 1
ATOM 1956 C C . ASN A 1 252 ? -0.825 24.102 18.650 1.00 30.75 252 ASN A C 1
ATOM 1958 O O . ASN A 1 252 ? -1.274 24.585 17.623 1.00 30.75 252 ASN A O 1
ATOM 1962 N N . ASN A 1 253 ? -1.512 24.008 19.784 1.00 29.25 253 ASN A N 1
ATOM 1963 C CA . ASN A 1 253 ? -2.431 25.035 20.260 1.00 29.25 253 ASN A CA 1
ATOM 1964 C C . ASN A 1 253 ? -2.247 25.092 21.780 1.00 29.25 253 ASN A C 1
ATOM 1966 O O . ASN A 1 253 ? -3.098 24.671 22.558 1.00 29.25 253 ASN A O 1
ATOM 1970 N N . VAL A 1 254 ? -1.047 25.516 22.169 1.00 33.88 254 VAL A N 1
ATOM 1971 C CA . VAL A 1 254 ? -0.764 26.162 23.449 1.00 33.88 254 VAL A CA 1
ATOM 1972 C C . VAL A 1 254 ? -0.044 27.448 23.063 1.00 33.88 254 VAL A C 1
ATOM 1974 O O . VAL A 1 254 ? 0.826 27.426 22.195 1.00 33.88 254 VAL A O 1
ATOM 1977 N N . GLU A 1 255 ? -0.530 28.547 23.620 1.00 34.69 255 GLU A N 1
ATOM 1978 C CA . GLU A 1 255 ? -0.121 29.929 23.385 1.00 34.69 255 GLU A CA 1
ATOM 1979 C C . GLU A 1 255 ? 1.397 30.118 23.293 1.00 34.69 255 GLU A C 1
ATOM 1981 O O . GLU A 1 255 ? 2.136 29.597 24.126 1.00 34.69 255 GLU A O 1
ATOM 1986 N N . SER A 1 256 ? 1.832 30.950 22.344 1.00 26.55 256 SER A N 1
ATOM 1987 C CA . SER A 1 256 ? 2.967 31.852 22.558 1.00 26.55 256 SER A CA 1
ATOM 1988 C C . SER A 1 256 ? 3.102 32.876 21.426 1.00 26.55 256 SER A C 1
ATOM 1990 O O . SER A 1 256 ? 3.667 32.614 20.365 1.00 26.55 256 SER A O 1
ATOM 1992 N N . ASP A 1 257 ? 2.663 34.103 21.710 1.00 31.06 257 ASP A N 1
ATOM 1993 C CA . ASP A 1 257 ? 3.522 35.245 21.407 1.00 31.06 257 ASP A CA 1
ATOM 1994 C C . ASP A 1 257 ? 4.846 35.022 22.158 1.00 31.06 257 ASP A C 1
ATOM 1996 O O . ASP A 1 257 ? 4.831 34.634 23.323 1.00 31.06 257 ASP A O 1
ATOM 2000 N N . GLN A 1 258 ? 5.976 35.267 21.489 1.00 31.69 258 GLN A N 1
ATOM 2001 C CA . GLN A 1 258 ? 7.356 34.948 21.905 1.00 31.69 258 GLN A CA 1
ATOM 2002 C C . GLN A 1 258 ? 7.804 33.503 21.615 1.00 31.69 258 GLN A C 1
ATOM 2004 O O . GLN A 1 258 ? 7.656 32.618 22.440 1.00 31.69 258 GLN A O 1
ATOM 2009 N N . ILE A 1 259 ? 8.414 33.290 20.442 1.00 29.78 259 ILE A N 1
ATOM 2010 C CA . ILE A 1 259 ? 9.693 32.581 20.187 1.00 29.78 259 ILE A CA 1
ATOM 2011 C C . ILE A 1 259 ? 9.913 32.689 18.663 1.00 29.78 259 ILE A C 1
ATOM 2013 O O . ILE A 1 259 ? 9.571 31.802 17.889 1.00 29.78 259 ILE A O 1
ATOM 2017 N N . PHE A 1 260 ? 10.443 33.829 18.203 1.00 29.02 260 PHE A N 1
ATOM 2018 C CA . PHE A 1 260 ? 10.811 34.047 16.791 1.00 29.02 260 PHE A CA 1
ATOM 2019 C C . PHE A 1 260 ? 12.318 33.844 16.524 1.00 29.02 260 PHE A C 1
ATOM 2021 O O . PHE A 1 260 ? 12.763 34.004 15.396 1.00 29.02 260 PHE A O 1
ATOM 2028 N N . ASN A 1 261 ? 13.124 33.434 17.516 1.00 26.86 261 ASN A N 1
ATOM 2029 C CA . ASN A 1 261 ? 14.594 33.489 17.392 1.00 26.86 261 ASN A CA 1
ATOM 2030 C C . ASN A 1 261 ? 15.356 32.150 17.404 1.00 26.86 261 ASN A C 1
ATOM 2032 O O . ASN A 1 261 ? 16.578 32.174 17.342 1.00 26.86 261 ASN A O 1
ATOM 2036 N N . ASN A 1 262 ? 14.697 30.985 17.395 1.00 26.97 262 ASN A N 1
ATOM 2037 C CA . ASN A 1 262 ? 15.409 29.689 17.418 1.00 26.97 262 ASN A CA 1
ATOM 2038 C C . ASN A 1 262 ? 15.375 28.896 16.095 1.00 26.97 262 ASN A C 1
ATOM 2040 O O . ASN A 1 262 ? 15.621 27.690 16.080 1.00 26.97 262 ASN A O 1
ATOM 2044 N N . SER A 1 263 ? 15.123 29.546 14.957 1.00 28.48 263 SER A N 1
ATOM 2045 C CA . SER A 1 263 ? 15.011 28.872 13.651 1.00 28.48 263 SER A CA 1
ATOM 2046 C C . SER A 1 263 ? 16.343 28.507 12.976 1.00 28.48 263 SER A C 1
ATOM 2048 O O . SER A 1 263 ? 16.317 27.874 11.925 1.00 28.48 263 SER A O 1
ATOM 2050 N N . VAL A 1 264 ? 17.504 28.824 13.563 1.00 33.12 264 VAL A N 1
ATOM 2051 C CA . VAL A 1 264 ? 18.807 28.617 12.891 1.00 33.12 264 VAL A CA 1
ATOM 2052 C C . VAL A 1 264 ? 19.521 27.314 13.300 1.00 33.12 264 VAL A C 1
ATOM 2054 O O . VAL A 1 264 ? 20.310 26.794 12.523 1.00 33.12 264 VAL A O 1
ATOM 2057 N N . ILE A 1 265 ? 19.196 26.700 14.446 1.00 30.08 265 ILE A N 1
ATOM 2058 C CA . ILE A 1 265 ? 19.918 25.504 14.957 1.00 30.08 265 ILE A CA 1
ATOM 2059 C C . ILE A 1 265 ? 19.232 24.170 14.561 1.00 30.08 265 ILE A C 1
ATOM 2061 O O . ILE A 1 265 ? 19.759 23.082 14.776 1.00 30.08 265 ILE A O 1
ATOM 2065 N N . SER A 1 266 ? 18.059 24.214 13.921 1.00 27.44 266 SER A N 1
ATOM 2066 C CA . SER A 1 266 ? 17.259 23.018 13.585 1.00 27.44 266 SER A CA 1
ATOM 2067 C C . SER A 1 266 ? 17.501 22.430 12.184 1.00 27.44 266 SER A C 1
ATOM 2069 O O . SER A 1 266 ? 16.814 21.485 11.798 1.00 27.44 266 SER A O 1
ATOM 2071 N N . SER A 1 267 ? 18.465 22.945 11.415 1.00 28.70 267 SER A N 1
ATOM 2072 C CA . SER A 1 267 ? 18.713 22.501 10.033 1.00 28.70 267 SER A CA 1
ATOM 2073 C C . SER A 1 267 ? 19.634 21.277 9.921 1.00 28.70 267 SER A C 1
ATOM 2075 O O . SER A 1 267 ? 19.444 20.472 9.012 1.00 28.70 267 SER A O 1
ATOM 2077 N N . GLU A 1 268 ? 20.569 21.067 10.853 1.00 27.88 268 GLU A N 1
ATOM 2078 C CA . GLU A 1 268 ? 21.543 19.959 10.771 1.00 27.88 268 GLU A CA 1
ATOM 2079 C C . GLU A 1 268 ? 21.034 18.640 11.386 1.00 27.88 268 GLU A C 1
ATOM 2081 O O . GLU A 1 268 ? 21.360 17.552 10.911 1.00 27.88 268 GLU A O 1
ATOM 2086 N N . LEU A 1 269 ? 20.140 18.700 12.381 1.00 29.66 269 LEU A N 1
ATOM 2087 C CA . LEU A 1 269 ? 19.537 17.512 13.015 1.00 29.66 269 LEU A CA 1
ATOM 2088 C C . LEU A 1 269 ? 18.415 16.851 12.178 1.00 29.66 269 LEU A C 1
ATOM 2090 O O . LEU A 1 269 ? 17.974 15.744 12.505 1.00 29.66 269 LEU A O 1
ATOM 2094 N N . ASP A 1 270 ? 17.953 17.496 11.099 1.00 35.44 270 ASP A N 1
ATOM 2095 C CA . ASP A 1 270 ? 16.818 17.046 10.272 1.00 35.44 270 ASP A CA 1
ATOM 2096 C C . ASP A 1 270 ? 17.236 16.223 9.028 1.00 35.44 270 ASP A C 1
ATOM 2098 O O . ASP A 1 270 ? 16.444 15.436 8.501 1.00 35.44 270 ASP A O 1
ATOM 2102 N N . GLU A 1 271 ? 18.493 16.315 8.569 1.00 32.31 271 GLU A N 1
ATOM 2103 C CA . GLU A 1 271 ? 18.977 15.505 7.433 1.00 32.31 271 GLU A CA 1
ATOM 2104 C C . GLU A 1 271 ? 19.272 14.045 7.821 1.00 32.31 271 GLU A C 1
ATOM 2106 O O . GLU A 1 271 ? 18.888 13.120 7.098 1.00 32.31 271 GLU A O 1
ATOM 2111 N N . SER A 1 272 ? 19.840 13.815 9.010 1.00 28.47 272 SER A N 1
ATOM 2112 C CA . SER A 1 272 ? 20.102 12.471 9.555 1.00 28.47 272 SER A CA 1
ATOM 2113 C C . SER A 1 272 ? 18.807 11.656 9.740 1.00 28.47 272 SER A C 1
ATOM 2115 O O . SER A 1 272 ? 18.710 10.510 9.287 1.00 28.47 272 SER A O 1
ATOM 2117 N N . LYS A 1 273 ? 17.745 12.268 10.289 1.00 37.38 273 LYS A N 1
ATOM 2118 C CA . LYS A 1 273 ? 16.425 11.626 10.462 1.00 37.38 273 LYS A CA 1
ATOM 2119 C C . LYS A 1 273 ? 15.712 11.337 9.132 1.00 37.38 273 LYS A C 1
ATOM 2121 O O . LYS A 1 273 ? 14.927 10.389 9.054 1.00 37.38 273 LYS A O 1
ATOM 2126 N N . LYS A 1 274 ? 15.978 12.105 8.067 1.00 44.75 274 LYS A N 1
ATOM 2127 C CA . LYS A 1 274 ? 15.403 11.874 6.727 1.00 44.75 274 LYS A CA 1
ATOM 2128 C C . LYS A 1 274 ? 15.990 10.642 6.035 1.00 44.75 274 LYS A C 1
ATOM 2130 O O . LYS A 1 274 ? 15.211 9.874 5.474 1.00 44.75 274 LYS A O 1
ATOM 2135 N N . CYS A 1 275 ? 17.303 10.407 6.111 1.00 36.19 275 CYS A N 1
ATOM 2136 C CA . CYS A 1 275 ? 17.935 9.217 5.516 1.00 36.19 275 CYS A CA 1
ATOM 2137 C C . CYS A 1 275 ? 17.439 7.906 6.151 1.00 36.19 275 CYS A C 1
ATOM 2139 O O . CYS A 1 275 ? 17.047 6.984 5.433 1.00 36.19 275 CYS A O 1
ATOM 2141 N N . TRP A 1 276 ? 17.344 7.855 7.484 1.00 36.75 276 TRP A N 1
ATOM 2142 C CA . TRP A 1 276 ? 16.786 6.700 8.202 1.00 36.75 276 TRP A CA 1
ATOM 2143 C C . TRP A 1 276 ? 15.310 6.442 7.861 1.00 36.75 276 TRP A C 1
ATOM 2145 O O . TRP A 1 276 ? 14.890 5.294 7.718 1.00 36.75 276 TRP A O 1
ATOM 2155 N N . ASN A 1 277 ? 14.525 7.499 7.629 1.00 55.91 277 ASN A N 1
ATOM 2156 C CA . ASN A 1 277 ? 13.134 7.380 7.186 1.00 55.91 277 ASN A CA 1
ATOM 2157 C C . ASN A 1 277 ? 12.982 6.885 5.737 1.00 55.91 277 ASN A C 1
ATOM 2159 O O . ASN A 1 277 ? 11.949 6.298 5.415 1.00 55.91 277 ASN A O 1
ATOM 2163 N N . VAL A 1 278 ? 13.971 7.107 4.863 1.00 58.25 278 VAL A N 1
ATOM 2164 C CA . VAL A 1 278 ? 13.973 6.584 3.484 1.00 58.25 278 VAL A CA 1
ATOM 2165 C C . VAL A 1 278 ? 14.376 5.109 3.465 1.00 58.25 278 VAL A C 1
ATOM 2167 O O . VAL A 1 278 ? 13.695 4.319 2.817 1.00 58.25 278 VAL A O 1
ATOM 2170 N N . LEU A 1 279 ? 15.394 4.708 4.234 1.00 60.62 279 LEU A N 1
ATOM 2171 C CA . LEU A 1 279 ? 15.803 3.301 4.360 1.00 60.62 279 LEU A CA 1
ATOM 2172 C C . LEU A 1 279 ? 14.695 2.434 4.979 1.00 60.62 279 LEU A C 1
ATOM 2174 O O . LEU A 1 279 ? 14.335 1.401 4.421 1.00 60.62 279 LEU A O 1
ATOM 2178 N N . ASN A 1 280 ? 14.050 2.908 6.049 1.00 59.62 280 ASN A N 1
ATOM 2179 C CA . ASN A 1 280 ? 12.889 2.226 6.633 1.00 59.62 280 ASN A CA 1
ATOM 2180 C C . ASN A 1 280 ? 11.660 2.235 5.703 1.00 59.62 280 ASN A C 1
ATOM 2182 O O . ASN A 1 280 ? 10.791 1.370 5.805 1.00 59.62 280 ASN A O 1
ATOM 2186 N N . ALA A 1 281 ? 11.561 3.203 4.783 1.00 60.81 281 ALA A N 1
ATOM 2187 C CA . ALA A 1 281 ? 10.509 3.229 3.769 1.00 60.81 281 ALA A CA 1
ATOM 2188 C C . ALA A 1 281 ? 10.769 2.259 2.606 1.00 60.81 281 ALA A C 1
ATOM 2190 O O . ALA A 1 281 ? 9.799 1.759 2.039 1.00 60.81 281 ALA A O 1
ATOM 2191 N N . LEU A 1 282 ? 12.034 1.951 2.287 1.00 68.00 282 LEU A N 1
ATOM 2192 C CA . LEU A 1 282 ? 12.394 0.921 1.304 1.00 68.00 282 LEU A CA 1
ATOM 2193 C C . LEU A 1 282 ? 11.937 -0.475 1.748 1.00 68.00 282 LEU A C 1
ATOM 2195 O O . LEU A 1 282 ? 11.628 -1.292 0.898 1.00 68.00 282 LEU A O 1
ATOM 2199 N N . GLY A 1 283 ? 11.782 -0.736 3.050 1.00 69.50 283 GLY A N 1
ATOM 2200 C CA . GLY A 1 283 ? 11.230 -2.003 3.550 1.00 69.50 283 GLY A CA 1
ATOM 2201 C C . GLY A 1 283 ? 9.740 -2.232 3.250 1.00 69.50 283 GLY A C 1
ATOM 2202 O O . GLY A 1 283 ? 9.229 -3.325 3.481 1.00 69.50 283 GLY A O 1
ATOM 2203 N N . ARG A 1 284 ? 9.009 -1.233 2.734 1.00 77.62 284 ARG A N 1
ATOM 2204 C CA . ARG A 1 284 ? 7.564 -1.349 2.475 1.00 77.62 284 ARG A CA 1
ATOM 2205 C C . ARG A 1 284 ? 7.279 -2.015 1.123 1.00 77.62 284 ARG A C 1
ATOM 2207 O O . ARG A 1 284 ? 7.900 -1.628 0.131 1.00 77.62 284 ARG A O 1
ATOM 2214 N N . PRO A 1 285 ? 6.298 -2.934 1.028 1.00 79.38 285 PRO A N 1
ATOM 2215 C CA . PRO A 1 285 ? 5.985 -3.650 -0.214 1.00 79.38 285 PRO A CA 1
ATOM 2216 C C . PRO A 1 285 ? 5.539 -2.730 -1.355 1.00 79.38 285 PRO A C 1
ATOM 2218 O O . PRO A 1 285 ? 5.839 -3.011 -2.512 1.00 79.38 285 PRO A O 1
ATOM 2221 N N . GLU A 1 286 ? 4.908 -1.595 -1.045 1.00 81.12 286 GLU A N 1
ATOM 2222 C CA . GLU A 1 286 ? 4.583 -0.540 -2.019 1.00 81.12 286 GLU A CA 1
ATOM 2223 C C . GLU A 1 286 ? 5.800 0.171 -2.639 1.00 81.12 286 GLU A C 1
ATOM 2225 O O . GLU A 1 286 ? 5.647 0.896 -3.618 1.00 81.12 286 GLU A O 1
ATOM 2230 N N . VAL A 1 287 ? 6.994 0.002 -2.063 1.00 84.94 287 VAL A N 1
ATOM 2231 C CA . VAL A 1 287 ? 8.224 0.698 -2.459 1.00 84.94 287 VAL A CA 1
ATOM 2232 C C . VAL A 1 287 ? 9.227 -0.284 -3.067 1.00 84.94 287 VAL A C 1
ATOM 2234 O O . VAL A 1 287 ? 9.682 -0.056 -4.186 1.00 84.94 287 VAL A O 1
ATOM 2237 N N . TRP A 1 288 ? 9.558 -1.396 -2.398 1.00 86.19 288 TRP A N 1
ATOM 2238 C CA . TRP A 1 288 ? 10.596 -2.300 -2.919 1.00 86.19 288 TRP A CA 1
ATOM 2239 C C . TRP A 1 288 ? 10.139 -3.155 -4.103 1.00 86.19 288 TRP A C 1
ATOM 2241 O O . TRP A 1 288 ? 10.926 -3.359 -5.019 1.00 86.19 288 TRP A O 1
ATOM 2251 N N . LYS A 1 289 ? 8.882 -3.620 -4.151 1.00 89.06 289 LYS A N 1
ATOM 2252 C CA . LYS A 1 289 ? 8.385 -4.433 -5.279 1.00 89.06 289 LYS A CA 1
ATOM 2253 C C . LYS A 1 289 ? 8.474 -3.695 -6.619 1.00 89.06 289 LYS A C 1
ATOM 2255 O O . LYS A 1 289 ? 9.110 -4.228 -7.530 1.00 89.06 289 LYS A O 1
ATOM 2260 N N . PRO A 1 290 ? 7.919 -2.472 -6.767 1.00 91.12 290 PRO A N 1
ATOM 2261 C CA . PRO A 1 290 ? 8.077 -1.720 -8.009 1.00 91.12 290 PRO A CA 1
ATOM 2262 C C . PRO A 1 290 ? 9.545 -1.393 -8.310 1.00 91.12 290 PRO A C 1
ATOM 2264 O O . PRO A 1 290 ? 9.937 -1.393 -9.475 1.00 91.12 290 PRO A O 1
ATOM 2267 N N . PHE A 1 291 ? 10.371 -1.175 -7.278 1.00 91.75 291 PHE A N 1
ATOM 2268 C CA . PHE A 1 291 ? 11.807 -0.939 -7.441 1.00 91.75 291 PHE A CA 1
ATOM 2269 C C . PHE A 1 291 ? 12.538 -2.155 -8.019 1.00 91.75 291 PHE A C 1
ATOM 2271 O O . PHE A 1 291 ? 13.284 -2.016 -8.986 1.00 91.75 291 PHE A O 1
ATOM 2278 N N . CYS A 1 292 ? 12.294 -3.354 -7.491 1.00 92.62 292 CYS A N 1
ATOM 2279 C CA . CYS A 1 292 ? 12.883 -4.590 -8.001 1.00 92.62 292 CYS A CA 1
ATOM 2280 C C . CYS A 1 292 ? 12.414 -4.898 -9.428 1.00 92.62 292 CYS A C 1
ATOM 2282 O O . CYS A 1 292 ? 13.242 -5.246 -10.269 1.00 92.62 292 CYS A O 1
ATOM 2284 N N . ILE A 1 293 ? 11.119 -4.725 -9.722 1.00 93.56 293 ILE A N 1
ATOM 2285 C CA . ILE A 1 293 ? 10.564 -4.971 -11.062 1.00 93.56 293 ILE A CA 1
ATOM 2286 C C . ILE A 1 293 ? 11.230 -4.056 -12.096 1.00 93.56 293 ILE A C 1
ATOM 2288 O O . ILE A 1 293 ? 11.705 -4.542 -13.121 1.00 93.56 293 ILE A O 1
ATOM 2292 N N . LEU A 1 294 ? 11.313 -2.749 -11.818 1.00 93.19 294 LEU A N 1
ATOM 2293 C CA . LEU A 1 294 ? 11.913 -1.794 -12.751 1.00 93.19 294 LEU A CA 1
ATOM 2294 C C . LEU A 1 294 ? 13.416 -2.010 -12.926 1.00 93.19 294 LEU A C 1
ATOM 2296 O O . LEU A 1 294 ? 13.879 -2.032 -14.061 1.00 93.19 294 LEU A O 1
ATOM 2300 N N . ASN A 1 295 ? 14.179 -2.213 -11.848 1.00 94.81 295 ASN A N 1
ATOM 2301 C CA . ASN A 1 295 ? 15.622 -2.455 -11.971 1.00 94.81 295 ASN A CA 1
ATOM 2302 C C . ASN A 1 295 ? 15.933 -3.764 -12.714 1.00 94.81 295 ASN A C 1
ATOM 2304 O O . ASN A 1 295 ? 16.886 -3.809 -13.487 1.00 94.81 295 ASN A O 1
ATOM 2308 N N . THR A 1 296 ? 15.108 -4.802 -12.541 1.00 95.25 296 THR A N 1
ATOM 2309 C CA . THR A 1 296 ? 15.249 -6.062 -13.290 1.00 95.25 296 THR A CA 1
ATOM 2310 C C . THR A 1 296 ? 14.891 -5.881 -14.765 1.00 95.25 296 THR A C 1
ATOM 2312 O O . THR A 1 296 ? 15.580 -6.415 -15.630 1.00 95.25 296 THR A O 1
ATOM 2315 N N . TYR A 1 297 ? 13.868 -5.077 -15.083 1.00 95.50 297 TYR A N 1
ATOM 2316 C CA . TYR A 1 297 ? 13.601 -4.697 -16.472 1.00 95.50 297 TYR A CA 1
ATOM 2317 C C . TYR A 1 297 ? 14.821 -3.964 -17.049 1.00 95.50 297 TYR A C 1
ATOM 2319 O O . TYR A 1 297 ? 15.362 -4.400 -18.060 1.00 95.50 297 TYR A O 1
ATOM 2327 N N . PHE A 1 298 ? 15.321 -2.914 -16.389 1.00 94.88 298 PHE A N 1
ATOM 2328 C CA . PHE A 1 298 ? 16.496 -2.182 -16.870 1.00 94.88 298 PHE A CA 1
ATOM 2329 C C . PHE A 1 298 ? 17.715 -3.085 -17.070 1.00 94.88 298 PHE A C 1
ATOM 2331 O O . PHE A 1 298 ? 18.390 -2.937 -18.082 1.00 94.88 298 PHE A O 1
ATOM 2338 N N . LEU A 1 299 ? 17.963 -4.054 -16.182 1.00 95.50 299 LEU A N 1
ATOM 2339 C CA . LEU A 1 299 ? 19.008 -5.063 -16.375 1.00 95.50 299 LEU A CA 1
ATOM 2340 C C . LEU A 1 299 ? 18.853 -5.753 -17.736 1.00 95.50 299 LEU A C 1
ATOM 2342 O O . LEU A 1 299 ? 19.746 -5.677 -18.578 1.00 95.50 299 LEU A O 1
ATOM 2346 N N . PHE A 1 300 ? 17.697 -6.360 -17.994 1.00 95.06 300 PHE A N 1
ATOM 2347 C CA . PHE A 1 300 ? 17.451 -7.026 -19.269 1.00 95.06 300 PHE A CA 1
ATOM 2348 C C . PHE A 1 300 ? 17.485 -6.075 -20.468 1.00 95.06 300 PHE A C 1
ATOM 2350 O O . PHE A 1 300 ? 17.971 -6.443 -21.533 1.00 95.06 300 PHE A O 1
ATOM 2357 N N . GLN A 1 301 ? 17.018 -4.839 -20.298 1.00 93.56 301 GLN A N 1
ATOM 2358 C CA . GLN A 1 301 ? 17.070 -3.810 -21.329 1.00 93.56 301 GLN A CA 1
ATOM 2359 C C . GLN A 1 301 ? 18.507 -3.455 -21.724 1.00 93.56 301 GLN A C 1
ATOM 2361 O O . GLN A 1 301 ? 18.773 -3.276 -22.911 1.00 93.56 301 GLN A O 1
ATOM 2366 N N . GLN A 1 302 ? 19.439 -3.378 -20.772 1.00 93.44 302 GLN A N 1
ATOM 2367 C CA . GLN A 1 302 ? 20.842 -3.105 -21.096 1.00 93.44 302 GLN A CA 1
ATOM 2368 C C . GLN A 1 302 ? 21.497 -4.305 -21.791 1.00 93.44 302 GLN A C 1
ATOM 2370 O O . GLN A 1 302 ? 22.153 -4.136 -22.815 1.00 93.44 302 GLN A O 1
ATOM 2375 N N . PHE A 1 303 ? 21.242 -5.524 -21.307 1.00 94.19 303 PHE A N 1
ATOM 2376 C CA . PHE A 1 303 ? 21.877 -6.743 -21.821 1.00 94.19 303 PHE A CA 1
ATOM 2377 C C . PHE A 1 303 ? 21.189 -7.373 -23.045 1.00 94.19 303 PHE A C 1
ATOM 2379 O O . PHE A 1 303 ? 21.687 -8.367 -23.559 1.00 94.19 303 PHE A O 1
ATOM 2386 N N . CYS A 1 304 ? 20.084 -6.819 -23.554 1.00 92.81 304 CYS A N 1
ATOM 2387 C CA . CYS A 1 304 ? 19.430 -7.309 -24.779 1.00 92.81 304 CYS A CA 1
ATOM 2388 C C . CYS A 1 304 ? 20.116 -6.858 -26.085 1.00 92.81 304 CYS A C 1
ATOM 2390 O O . CYS A 1 304 ? 19.679 -7.236 -27.168 1.00 92.81 304 CYS A O 1
ATOM 2392 N N . GLY A 1 305 ? 21.163 -6.028 -25.999 1.00 89.44 305 GLY A N 1
ATOM 2393 C CA . GLY A 1 305 ? 21.976 -5.605 -27.145 1.00 89.44 305 GLY A CA 1
ATOM 2394 C C . GLY A 1 305 ? 21.482 -4.354 -27.884 1.00 89.44 305 GLY A C 1
ATOM 2395 O O . GLY A 1 305 ? 22.192 -3.843 -28.742 1.00 89.44 305 GLY A O 1
ATOM 2396 N N . ILE A 1 306 ? 20.320 -3.784 -27.543 1.00 90.88 306 ILE A N 1
ATOM 2397 C CA . ILE A 1 306 ? 19.791 -2.601 -28.253 1.00 90.88 306 ILE A CA 1
ATOM 2398 C C . ILE A 1 306 ? 20.679 -1.352 -28.094 1.00 90.88 306 ILE A C 1
ATOM 2400 O O . ILE A 1 306 ? 20.928 -0.644 -29.066 1.00 90.88 306 ILE A O 1
ATOM 2404 N N . TYR A 1 307 ? 21.208 -1.094 -26.892 1.00 90.81 307 TYR A N 1
ATOM 2405 C CA . TYR A 1 307 ? 22.116 0.035 -26.640 1.00 90.81 307 TYR A CA 1
ATOM 2406 C C . TYR A 1 307 ? 23.493 -0.168 -27.271 1.00 90.81 307 TYR A C 1
ATOM 2408 O O . TYR A 1 307 ? 24.117 0.796 -27.712 1.00 90.81 307 TYR A O 1
ATOM 2416 N N . VAL A 1 308 ? 23.930 -1.423 -27.370 1.00 92.38 308 VAL A N 1
ATOM 2417 C CA . VAL A 1 308 ? 25.139 -1.807 -28.100 1.00 92.38 308 VAL A CA 1
ATOM 2418 C C . VAL A 1 308 ? 24.970 -1.491 -29.585 1.00 92.38 308 VAL A C 1
ATOM 2420 O O . VAL A 1 308 ? 25.841 -0.846 -30.161 1.00 92.38 308 VAL A O 1
ATOM 2423 N N . VAL A 1 309 ? 23.817 -1.828 -30.177 1.00 90.00 309 VAL A N 1
ATOM 2424 C CA . VAL A 1 309 ? 23.501 -1.476 -31.571 1.00 90.00 309 VAL A CA 1
ATOM 2425 C C . VAL A 1 309 ? 23.502 0.035 -31.798 1.00 90.00 309 VAL A C 1
ATOM 2427 O O . VAL A 1 309 ? 23.991 0.482 -32.826 1.00 90.00 309 VAL A O 1
ATOM 2430 N N . ILE A 1 310 ? 23.026 0.840 -30.845 1.00 89.06 310 ILE A N 1
ATOM 2431 C CA . ILE A 1 310 ? 23.049 2.311 -30.959 1.00 89.06 310 ILE A CA 1
ATOM 2432 C C . ILE A 1 310 ? 24.486 2.863 -30.875 1.00 89.06 310 ILE A C 1
ATOM 2434 O O . ILE A 1 310 ? 24.863 3.754 -31.641 1.00 89.06 310 ILE A O 1
ATOM 2438 N N . ALA A 1 311 ? 25.299 2.350 -29.947 1.00 88.56 311 ALA A N 1
ATOM 2439 C CA . ALA A 1 311 ? 26.651 2.853 -29.694 1.00 88.56 311 ALA A CA 1
ATOM 2440 C C . ALA A 1 311 ? 27.690 2.380 -30.726 1.00 88.56 311 ALA A C 1
ATOM 2442 O O . ALA A 1 311 ? 28.626 3.122 -31.015 1.00 88.56 311 ALA A O 1
ATOM 2443 N N . TYR A 1 312 ? 27.510 1.181 -31.286 1.00 88.69 312 TYR A N 1
ATOM 2444 C CA . TYR A 1 312 ? 28.411 0.525 -32.241 1.00 88.69 312 TYR A CA 1
ATOM 2445 C C . TYR A 1 312 ? 27.734 0.295 -33.605 1.00 88.69 312 TYR A C 1
ATOM 2447 O O . TYR A 1 312 ? 28.043 -0.660 -34.310 1.00 88.69 312 TYR A O 1
ATOM 2455 N N . ALA A 1 313 ? 26.792 1.164 -33.990 1.00 85.12 313 ALA A N 1
ATOM 2456 C CA . ALA A 1 313 ? 25.945 0.977 -35.171 1.00 85.12 313 ALA A CA 1
ATOM 2457 C C . ALA A 1 313 ? 26.740 0.739 -36.468 1.00 85.12 313 ALA A C 1
ATOM 2459 O O . ALA A 1 313 ? 26.513 -0.257 -37.153 1.00 85.12 313 ALA A O 1
ATOM 2460 N N . VAL A 1 314 ? 27.695 1.622 -36.789 1.00 83.81 314 VAL A N 1
ATOM 2461 C CA . VAL A 1 314 ? 28.555 1.482 -37.980 1.00 83.81 314 VAL A CA 1
ATOM 2462 C C . VAL A 1 314 ? 29.429 0.230 -37.884 1.00 83.81 314 VAL A C 1
ATOM 2464 O O . VAL A 1 314 ? 29.542 -0.516 -38.852 1.00 83.81 314 VAL A O 1
ATOM 2467 N N . ASP A 1 315 ? 30.001 -0.032 -36.709 1.00 81.06 315 ASP A N 1
ATOM 2468 C CA . ASP A 1 315 ? 30.882 -1.175 -36.465 1.00 81.06 315 ASP A CA 1
ATOM 2469 C C . ASP A 1 315 ? 30.169 -2.519 -36.702 1.00 81.06 315 ASP A C 1
ATOM 2471 O O . ASP A 1 315 ? 30.681 -3.380 -37.417 1.00 81.06 315 ASP A O 1
ATOM 2475 N N . ILE A 1 316 ? 28.939 -2.673 -36.204 1.00 82.06 316 ILE A N 1
ATOM 2476 C CA . ILE A 1 316 ? 28.111 -3.874 -36.411 1.00 82.06 316 ILE A CA 1
ATOM 2477 C C . ILE A 1 316 ? 27.753 -4.061 -37.888 1.00 82.06 316 ILE A C 1
ATOM 2479 O O . ILE A 1 316 ? 27.748 -5.190 -38.386 1.00 82.06 316 ILE A O 1
ATOM 2483 N N . VAL A 1 317 ? 27.452 -2.971 -38.601 1.00 81.19 317 VAL A N 1
ATOM 2484 C CA . VAL A 1 317 ? 27.138 -3.013 -40.038 1.00 81.19 317 VAL A CA 1
ATOM 2485 C C . VAL A 1 317 ? 28.348 -3.492 -40.843 1.00 81.19 317 VAL A C 1
ATOM 2487 O O . VAL A 1 317 ? 28.198 -4.358 -41.708 1.00 81.19 317 VAL A O 1
ATOM 2490 N N . VAL A 1 318 ? 29.546 -3.003 -40.512 1.00 77.50 318 VAL A N 1
ATOM 2491 C CA . VAL A 1 318 ? 30.804 -3.418 -41.151 1.00 77.50 318 VAL A CA 1
ATOM 2492 C C . VAL A 1 318 ? 31.114 -4.891 -40.857 1.00 77.50 318 VAL A C 1
ATOM 2494 O O . VAL A 1 318 ? 31.342 -5.661 -41.790 1.00 77.50 318 VAL A O 1
ATOM 2497 N N . HIS A 1 319 ? 31.025 -5.327 -39.594 1.00 74.06 319 HIS A N 1
ATOM 2498 C CA . HIS A 1 319 ? 31.247 -6.730 -39.204 1.00 74.06 319 HIS A CA 1
ATOM 2499 C C . HIS A 1 319 ? 30.231 -7.704 -39.817 1.00 74.06 319 HIS A C 1
ATOM 2501 O O . HIS A 1 319 ? 30.526 -8.884 -40.005 1.00 74.06 319 HIS A O 1
ATOM 2507 N N . SER A 1 320 ? 29.044 -7.218 -40.180 1.00 69.62 320 SER A N 1
ATOM 2508 C CA . SER A 1 320 ? 28.013 -8.019 -40.849 1.00 69.62 320 SER A CA 1
ATOM 2509 C C . SER A 1 320 ? 28.298 -8.265 -42.342 1.00 69.62 320 SER A C 1
ATOM 2511 O O . SER A 1 320 ? 27.545 -8.997 -42.992 1.00 69.62 320 SER A O 1
ATOM 2513 N N . GLY A 1 321 ? 29.372 -7.688 -42.902 1.00 67.25 321 GLY A N 1
ATOM 2514 C CA . GLY A 1 321 ? 29.794 -7.895 -44.293 1.00 67.25 321 GLY A CA 1
ATOM 2515 C C . GLY A 1 321 ? 28.906 -7.190 -45.322 1.00 67.25 321 GLY A C 1
ATOM 2516 O O . GLY A 1 321 ? 28.709 -7.700 -46.427 1.00 67.25 321 GLY A O 1
ATOM 2517 N N . ILE A 1 322 ? 28.317 -6.051 -44.948 1.00 69.12 322 ILE A N 1
ATOM 2518 C CA . ILE A 1 322 ? 27.430 -5.258 -45.805 1.00 69.12 322 ILE A CA 1
ATOM 2519 C C . ILE A 1 322 ? 28.266 -4.280 -46.646 1.00 69.12 322 ILE A C 1
ATOM 2521 O O . ILE A 1 322 ? 29.074 -3.537 -46.107 1.00 69.12 322 ILE A O 1
ATOM 2525 N N . ILE A 1 323 ? 28.059 -4.273 -47.969 1.00 68.38 323 ILE A N 1
ATOM 2526 C CA . ILE A 1 323 ? 28.831 -3.448 -48.929 1.00 68.38 323 ILE A CA 1
ATOM 2527 C C . ILE A 1 323 ? 28.224 -2.035 -49.105 1.00 68.38 323 ILE A C 1
ATOM 2529 O O . ILE A 1 323 ? 28.861 -1.135 -49.643 1.00 68.38 323 ILE A O 1
ATOM 2533 N N . VAL A 1 324 ? 26.981 -1.826 -48.658 1.00 76.19 324 VAL A N 1
ATOM 2534 C CA . VAL A 1 324 ? 26.313 -0.512 -48.673 1.00 76.19 324 VAL A CA 1
ATOM 2535 C C . VAL A 1 324 ? 26.977 0.419 -47.654 1.00 76.19 324 VAL A C 1
ATOM 2537 O O . VAL A 1 324 ? 27.407 -0.046 -46.601 1.00 76.19 324 VAL A O 1
ATOM 2540 N N . ASP A 1 325 ? 27.021 1.724 -47.951 1.00 83.31 325 ASP A N 1
ATOM 2541 C CA . ASP A 1 325 ? 27.577 2.734 -47.045 1.00 83.31 325 ASP A CA 1
ATOM 2542 C C . ASP A 1 325 ? 27.009 2.598 -45.621 1.00 83.31 325 ASP A C 1
ATOM 2544 O O . ASP A 1 325 ? 25.794 2.651 -45.390 1.00 83.31 325 ASP A O 1
ATOM 2548 N N . ALA A 1 326 ? 27.909 2.402 -44.658 1.00 81.62 326 ALA A N 1
ATOM 2549 C CA . ALA A 1 326 ? 27.538 2.113 -43.284 1.00 81.62 326 ALA A CA 1
ATOM 2550 C C . ALA A 1 326 ? 26.864 3.319 -42.613 1.00 81.62 326 ALA A C 1
ATOM 2552 O O . ALA A 1 326 ? 25.947 3.125 -41.814 1.00 81.62 326 ALA A O 1
ATOM 2553 N N . TYR A 1 327 ? 27.244 4.553 -42.973 1.00 84.62 327 TYR A N 1
ATOM 2554 C CA . TYR A 1 327 ? 26.603 5.770 -42.460 1.00 84.62 327 TYR A CA 1
ATOM 2555 C C . TYR A 1 327 ? 25.172 5.924 -42.980 1.00 84.62 327 TYR A C 1
ATOM 2557 O O . TYR A 1 327 ? 24.268 6.274 -42.223 1.00 84.62 327 TYR A O 1
ATOM 2565 N N . PHE A 1 328 ? 24.916 5.585 -44.243 1.00 88.62 328 PHE A N 1
ATOM 2566 C CA . PHE A 1 328 ? 23.553 5.542 -44.767 1.00 88.62 328 PHE A CA 1
ATOM 2567 C C . PHE A 1 328 ? 22.664 4.527 -44.021 1.00 88.62 328 PHE A C 1
ATOM 2569 O O . PHE A 1 328 ? 21.514 4.826 -43.682 1.00 88.62 328 PHE A O 1
ATOM 2576 N N . ILE A 1 329 ? 23.190 3.340 -43.694 1.00 87.25 329 ILE A N 1
ATOM 2577 C CA . ILE A 1 329 ? 22.440 2.329 -42.929 1.00 87.25 329 ILE A CA 1
ATOM 2578 C C . ILE A 1 329 ? 22.144 2.805 -41.503 1.00 87.25 329 ILE A C 1
ATOM 2580 O O . ILE A 1 329 ? 21.037 2.573 -41.011 1.00 87.25 329 ILE A O 1
ATOM 2584 N N . THR A 1 330 ? 23.070 3.499 -40.835 1.00 88.00 330 THR A N 1
ATOM 2585 C CA . THR A 1 330 ? 22.798 4.026 -39.486 1.00 88.00 330 THR A CA 1
ATOM 2586 C C . THR A 1 330 ? 21.703 5.089 -39.486 1.00 88.00 330 THR A C 1
ATOM 2588 O O . THR A 1 330 ? 20.867 5.092 -38.582 1.00 88.00 330 THR A O 1
ATOM 2591 N N . VAL A 1 331 ? 21.598 5.911 -40.535 1.00 92.56 331 VAL A N 1
ATOM 2592 C CA . VAL A 1 331 ? 20.450 6.818 -40.710 1.00 92.56 331 VAL A CA 1
ATOM 2593 C C . VAL A 1 331 ? 19.138 6.033 -40.804 1.00 92.56 331 VAL A C 1
ATOM 2595 O O . VAL A 1 331 ? 18.174 6.380 -40.118 1.00 92.56 331 VAL A O 1
ATOM 2598 N N . ILE A 1 332 ? 19.094 4.940 -41.576 1.00 92.81 332 ILE A N 1
ATOM 2599 C CA . ILE A 1 332 ? 17.900 4.080 -41.672 1.00 92.81 332 ILE A CA 1
ATOM 2600 C C . ILE A 1 332 ? 17.550 3.465 -40.308 1.00 92.81 332 ILE A C 1
ATOM 2602 O O . ILE A 1 332 ? 16.377 3.456 -39.928 1.00 92.81 332 ILE A O 1
ATOM 2606 N N . ILE A 1 333 ? 18.549 3.004 -39.546 1.00 91.25 333 ILE A N 1
ATOM 2607 C CA . ILE A 1 333 ? 18.370 2.516 -38.168 1.00 91.25 333 ILE A CA 1
ATOM 2608 C C . ILE A 1 333 ? 17.698 3.598 -37.308 1.00 91.25 333 ILE A C 1
ATOM 2610 O O . ILE A 1 333 ? 16.699 3.317 -36.642 1.00 91.25 333 ILE A O 1
ATOM 2614 N N . GLY A 1 334 ? 18.185 4.842 -37.372 1.00 92.19 334 GLY A N 1
ATOM 2615 C CA . GLY A 1 334 ? 17.606 5.980 -36.651 1.00 92.19 334 GLY A CA 1
ATOM 2616 C C . GLY A 1 334 ? 16.161 6.293 -37.058 1.00 92.19 334 GLY A C 1
ATOM 2617 O O . GLY A 1 334 ? 15.311 6.520 -36.195 1.00 92.19 334 GLY A O 1
ATOM 2618 N N . VAL A 1 335 ? 15.849 6.249 -38.356 1.00 95.56 335 VAL A N 1
ATOM 2619 C CA . VAL A 1 335 ? 14.486 6.474 -38.873 1.00 95.56 335 VAL A CA 1
ATOM 2620 C C . VAL A 1 335 ? 13.527 5.382 -38.399 1.00 95.56 335 VAL A C 1
ATOM 2622 O O . VAL A 1 335 ? 12.438 5.685 -37.910 1.00 95.56 335 VAL A O 1
ATOM 2625 N N . ILE A 1 336 ? 13.924 4.111 -38.485 1.00 94.62 336 ILE A N 1
ATOM 2626 C CA . ILE A 1 336 ? 13.095 2.986 -38.032 1.00 94.62 336 ILE A CA 1
ATOM 2627 C C . ILE A 1 336 ? 12.876 3.035 -36.520 1.00 94.62 336 ILE A C 1
ATOM 2629 O O . ILE A 1 336 ? 11.766 2.785 -36.048 1.00 94.62 336 ILE A O 1
ATOM 2633 N N . GLN A 1 337 ? 13.899 3.415 -35.758 1.00 92.12 337 GLN A N 1
ATOM 2634 C CA . GLN A 1 337 ? 13.789 3.638 -34.321 1.00 92.12 337 GLN A CA 1
ATOM 2635 C C . GLN A 1 337 ? 12.787 4.755 -33.992 1.00 92.12 337 GLN A C 1
ATOM 2637 O O . GLN A 1 337 ? 11.927 4.581 -33.124 1.00 92.12 337 GLN A O 1
ATOM 2642 N N . PHE A 1 338 ? 12.832 5.872 -34.724 1.00 93.69 338 PHE A N 1
ATOM 2643 C CA . PHE A 1 338 ? 11.865 6.959 -34.575 1.00 93.69 338 PHE A CA 1
ATOM 2644 C C . PHE A 1 338 ? 10.433 6.511 -34.909 1.00 93.69 338 PHE A C 1
ATOM 2646 O O . PHE A 1 338 ? 9.521 6.737 -34.111 1.00 93.69 338 PHE A O 1
ATOM 2653 N N . ILE A 1 339 ? 10.234 5.806 -36.028 1.00 94.75 339 ILE A N 1
ATOM 2654 C CA . ILE A 1 339 ? 8.929 5.251 -36.429 1.00 94.75 339 ILE A CA 1
ATOM 2655 C C . ILE A 1 339 ? 8.402 4.272 -35.371 1.00 94.75 339 ILE A C 1
ATOM 2657 O O . ILE A 1 339 ? 7.237 4.360 -34.982 1.00 94.75 339 ILE A O 1
ATOM 2661 N N . GLY A 1 340 ? 9.252 3.377 -34.858 1.00 91.88 340 GLY A N 1
ATOM 2662 C CA . GLY A 1 340 ? 8.900 2.450 -33.781 1.00 91.88 340 GLY A CA 1
ATOM 2663 C C . GLY A 1 340 ? 8.470 3.182 -32.507 1.00 91.88 340 GLY A C 1
ATOM 2664 O O . GLY A 1 340 ? 7.455 2.832 -31.904 1.00 91.88 340 GLY A O 1
ATOM 2665 N N . GLY A 1 341 ? 9.171 4.260 -32.144 1.00 90.06 341 GLY A N 1
ATOM 2666 C CA . GLY A 1 341 ? 8.791 5.132 -31.032 1.00 90.06 341 GLY A CA 1
ATOM 2667 C C . GLY A 1 341 ? 7.434 5.816 -31.235 1.00 90.06 341 GLY A C 1
ATOM 2668 O O . GLY A 1 341 ? 6.620 5.846 -30.310 1.00 90.06 341 GLY A O 1
ATOM 2669 N N . VAL A 1 342 ? 7.148 6.321 -32.441 1.00 91.56 342 VAL A N 1
ATOM 2670 C CA . VAL A 1 342 ? 5.836 6.903 -32.787 1.00 91.56 342 VAL A CA 1
ATOM 2671 C C . VAL A 1 342 ? 4.733 5.849 -32.684 1.00 91.56 342 VAL A C 1
ATOM 2673 O O . VAL A 1 342 ? 3.698 6.088 -32.059 1.00 91.56 342 VAL A O 1
ATOM 2676 N N . ALA A 1 343 ? 4.972 4.656 -33.228 1.00 91.44 343 ALA A N 1
ATOM 2677 C CA . ALA A 1 343 ? 4.033 3.545 -33.162 1.00 91.44 343 ALA A CA 1
ATOM 2678 C C . ALA A 1 343 ? 3.753 3.105 -31.710 1.00 91.44 343 ALA A C 1
ATOM 2680 O O . ALA A 1 343 ? 2.595 2.844 -31.374 1.00 91.44 343 ALA A O 1
ATOM 2681 N N . CYS A 1 344 ? 4.767 3.113 -30.832 1.00 89.75 344 CYS A N 1
ATOM 2682 C CA . CYS A 1 344 ? 4.611 2.869 -29.394 1.00 89.75 344 CYS A CA 1
ATOM 2683 C C . CYS A 1 344 ? 3.612 3.847 -28.761 1.00 89.75 344 CYS A C 1
ATOM 2685 O O . CYS A 1 344 ? 2.665 3.426 -28.095 1.00 89.75 344 CYS A O 1
ATOM 2687 N N . VAL A 1 345 ? 3.770 5.152 -29.009 1.00 88.00 345 VAL A N 1
ATOM 2688 C CA . VAL A 1 345 ? 2.877 6.180 -28.450 1.00 88.00 345 VAL A CA 1
ATOM 2689 C C . VAL A 1 345 ? 1.445 6.010 -28.951 1.00 88.00 345 VAL A C 1
ATOM 2691 O O . VAL A 1 345 ? 0.527 5.979 -28.131 1.00 88.00 345 VAL A O 1
ATOM 2694 N N . LEU A 1 346 ? 1.245 5.819 -30.259 1.00 88.31 346 LEU A N 1
ATOM 2695 C CA . LEU A 1 346 ? -0.091 5.641 -30.844 1.00 88.31 346 LEU A CA 1
ATOM 2696 C C . LEU A 1 346 ? -0.807 4.398 -30.294 1.00 88.31 346 LEU A C 1
ATOM 2698 O O . LEU A 1 346 ? -2.014 4.427 -30.048 1.00 88.31 346 LEU A O 1
ATOM 2702 N N . CYS A 1 347 ? -0.066 3.312 -30.065 1.00 87.88 347 CYS A N 1
ATOM 2703 C CA . CYS A 1 347 ? -0.626 2.067 -29.543 1.00 87.88 347 CYS A CA 1
ATOM 2704 C C . CYS A 1 347 ? -0.782 2.059 -28.013 1.00 87.88 347 CYS A C 1
ATOM 2706 O O . CYS A 1 347 ? -1.600 1.296 -27.485 1.00 87.88 347 CYS A O 1
ATOM 2708 N N . SER A 1 348 ? -0.042 2.911 -27.294 1.00 82.50 348 SER A N 1
ATOM 2709 C CA . SER A 1 348 ? 0.016 2.919 -25.825 1.00 82.50 348 SER A CA 1
ATOM 2710 C C . SER A 1 348 ? -1.320 3.172 -25.134 1.00 82.50 348 SER A C 1
ATOM 2712 O O . SER A 1 348 ? -1.545 2.644 -24.047 1.00 82.50 348 SER A O 1
ATOM 2714 N N . HIS A 1 349 ? -2.226 3.909 -25.778 1.00 78.44 349 HIS A N 1
ATOM 2715 C CA . HIS A 1 349 ? -3.563 4.187 -25.251 1.00 78.44 349 HIS A CA 1
ATOM 2716 C C . HIS A 1 349 ? -4.536 2.994 -25.392 1.00 78.44 349 HIS A C 1
ATOM 2718 O O . HIS A 1 349 ? -5.580 2.966 -24.748 1.00 78.44 349 HIS A O 1
ATOM 2724 N N . LYS A 1 350 ? -4.263 2.004 -26.256 1.00 80.75 350 LYS A N 1
ATOM 2725 C CA . LYS A 1 350 ? -5.199 0.883 -26.501 1.00 80.75 350 LYS A CA 1
ATOM 2726 C C . LYS A 1 350 ? -4.708 -0.458 -25.967 1.00 80.75 350 LYS A C 1
ATOM 2728 O O . LYS A 1 350 ? -5.513 -1.236 -25.470 1.00 80.75 350 LYS A O 1
ATOM 2733 N N . ILE A 1 351 ? -3.414 -0.739 -26.104 1.00 82.81 351 ILE A N 1
ATOM 2734 C CA . ILE A 1 351 ? -2.859 -2.086 -25.891 1.00 82.81 351 ILE A CA 1
ATOM 2735 C C . ILE A 1 351 ? -2.349 -2.282 -24.448 1.00 82.81 351 ILE A C 1
ATOM 2737 O O . ILE A 1 351 ? -2.250 -3.415 -23.980 1.00 82.81 351 ILE A O 1
ATOM 2741 N N . GLY A 1 352 ? -2.094 -1.190 -23.718 1.00 84.25 352 GLY A N 1
ATOM 2742 C CA . GLY A 1 352 ? -1.500 -1.230 -22.378 1.00 84.25 352 GLY A CA 1
ATOM 2743 C C . GLY A 1 352 ? 0.024 -1.397 -22.404 1.00 84.25 352 GLY A C 1
ATOM 2744 O O . GLY A 1 352 ? 0.618 -1.701 -23.442 1.00 84.25 352 GLY A O 1
ATOM 2745 N N . ARG A 1 353 ? 0.689 -1.155 -21.269 1.00 87.81 353 ARG A N 1
ATOM 2746 C CA . ARG A 1 353 ? 2.158 -1.184 -21.159 1.00 87.81 353 ARG A CA 1
ATOM 2747 C C . ARG A 1 353 ? 2.712 -2.595 -21.226 1.00 87.81 353 ARG A C 1
ATOM 2749 O O . ARG A 1 353 ? 3.670 -2.842 -21.954 1.00 87.81 353 ARG A O 1
ATOM 2756 N N . ARG A 1 354 ? 2.101 -3.524 -20.489 1.00 91.62 354 ARG A N 1
ATOM 2757 C CA . ARG A 1 354 ? 2.615 -4.891 -20.362 1.00 91.62 354 ARG A CA 1
ATOM 2758 C C . ARG A 1 354 ? 2.590 -5.598 -21.711 1.00 91.62 354 ARG A C 1
ATOM 2760 O O . ARG A 1 354 ? 3.598 -6.144 -22.145 1.00 91.62 354 ARG A O 1
ATOM 2767 N N . SER A 1 355 ? 1.454 -5.537 -22.396 1.00 91.19 355 SER A N 1
ATOM 2768 C CA . SER A 1 355 ? 1.261 -6.197 -23.688 1.00 91.19 355 SER A CA 1
ATOM 2769 C C . SER A 1 355 ? 2.188 -5.637 -24.772 1.00 91.19 355 SER A C 1
ATOM 2771 O O . SER A 1 355 ? 2.757 -6.411 -25.537 1.00 91.19 355 SER A O 1
ATOM 2773 N N . LEU A 1 356 ? 2.406 -4.315 -24.815 1.00 91.62 356 LEU A N 1
ATOM 2774 C CA . LEU A 1 356 ? 3.338 -3.694 -25.766 1.00 91.62 356 LEU A CA 1
ATOM 2775 C C . LEU A 1 356 ? 4.785 -4.144 -25.549 1.00 91.62 356 LEU A C 1
ATOM 2777 O O . LEU A 1 356 ? 5.467 -4.489 -26.515 1.00 91.62 356 LEU A O 1
ATOM 2781 N N . SER A 1 357 ? 5.241 -4.192 -24.294 1.00 93.06 357 SER A N 1
ATOM 2782 C CA . SER A 1 357 ? 6.568 -4.717 -23.957 1.00 93.06 357 SER A CA 1
ATOM 2783 C C . SER A 1 357 ? 6.738 -6.183 -24.375 1.00 93.06 357 SER A C 1
ATOM 2785 O O . SER A 1 357 ? 7.802 -6.545 -24.872 1.00 93.06 357 SER A O 1
ATOM 2787 N N . ILE A 1 358 ? 5.698 -7.015 -24.229 1.00 95.00 358 ILE A N 1
ATOM 2788 C CA . ILE A 1 358 ? 5.729 -8.435 -24.628 1.00 95.00 358 ILE A CA 1
ATOM 2789 C C . ILE A 1 358 ? 5.834 -8.574 -26.149 1.00 95.00 358 ILE A C 1
ATOM 2791 O O . ILE A 1 358 ? 6.714 -9.279 -26.633 1.00 95.00 358 ILE A O 1
ATOM 2795 N N . ILE A 1 359 ? 4.973 -7.885 -26.907 1.00 94.75 359 ILE A N 1
ATOM 2796 C CA . ILE A 1 359 ? 4.983 -7.936 -28.381 1.00 94.75 359 ILE A CA 1
ATOM 2797 C C . ILE A 1 359 ? 6.349 -7.485 -28.917 1.00 94.75 359 ILE A C 1
ATOM 2799 O O . ILE A 1 359 ? 6.923 -8.129 -29.794 1.00 94.75 359 ILE A O 1
ATOM 2803 N N . SER A 1 360 ? 6.897 -6.416 -28.339 1.00 95.06 360 SER A N 1
ATOM 2804 C CA . SER A 1 360 ? 8.227 -5.900 -28.663 1.00 95.06 360 SER A CA 1
ATOM 2805 C C . SER A 1 360 ? 9.338 -6.923 -28.374 1.00 95.06 360 SER A C 1
ATOM 2807 O O . SER A 1 360 ? 10.140 -7.206 -29.262 1.00 95.06 360 SER A O 1
ATOM 2809 N N . GLY A 1 361 ? 9.346 -7.548 -27.189 1.00 94.94 361 GLY A N 1
ATOM 2810 C CA . GLY A 1 361 ? 10.349 -8.554 -26.810 1.00 94.94 361 GLY A CA 1
ATOM 2811 C C . GLY A 1 361 ? 10.304 -9.832 -27.660 1.00 94.94 361 GLY A C 1
ATOM 2812 O O . GLY A 1 361 ? 11.352 -10.360 -28.046 1.00 94.94 361 GLY A O 1
ATOM 2813 N N . VAL A 1 362 ? 9.105 -10.292 -28.041 1.00 96.44 362 VAL A N 1
ATOM 2814 C CA . VAL A 1 362 ? 8.933 -11.410 -28.989 1.00 96.44 362 VAL A CA 1
ATOM 2815 C C . VAL A 1 362 ? 9.496 -11.040 -30.363 1.00 96.44 362 VAL A C 1
ATOM 2817 O O . VAL A 1 362 ? 10.248 -11.823 -30.942 1.00 96.44 362 VAL A O 1
ATOM 2820 N N . GLY A 1 363 ? 9.194 -9.836 -30.861 1.00 95.44 363 GLY A N 1
ATOM 2821 C CA . GLY A 1 363 ? 9.723 -9.336 -32.134 1.00 95.44 363 GLY A CA 1
ATOM 2822 C C . GLY A 1 363 ? 11.253 -9.267 -32.159 1.00 95.44 363 GLY A C 1
ATOM 2823 O O . GLY A 1 363 ? 11.873 -9.746 -33.109 1.00 95.44 363 GLY A O 1
ATOM 2824 N N . MET A 1 364 ? 11.863 -8.763 -31.081 1.00 95.19 364 MET A N 1
ATOM 2825 C CA . MET A 1 364 ? 13.322 -8.724 -30.922 1.00 95.19 364 MET A CA 1
ATOM 2826 C C . MET A 1 364 ? 13.935 -10.128 -30.909 1.00 95.19 364 MET A C 1
ATOM 2828 O O . MET A 1 364 ? 14.938 -10.369 -31.581 1.00 95.19 364 MET A O 1
ATOM 2832 N N . SER A 1 365 ? 13.314 -11.064 -30.184 1.00 95.56 365 SER A N 1
ATOM 2833 C CA . SER A 1 365 ? 13.789 -12.448 -30.084 1.00 95.56 365 SER A CA 1
ATOM 2834 C C . SER A 1 365 ? 13.751 -13.147 -31.446 1.00 95.56 365 SER A C 1
ATOM 2836 O O . SER A 1 365 ? 14.728 -13.773 -31.844 1.00 95.56 365 SER A O 1
ATOM 2838 N N . ILE A 1 366 ? 12.663 -12.996 -32.208 1.00 95.88 366 ILE A N 1
ATOM 2839 C CA . ILE A 1 366 ? 12.554 -13.574 -33.557 1.00 95.88 366 ILE A CA 1
ATOM 2840 C C . ILE A 1 366 ? 13.634 -12.995 -34.479 1.00 95.88 366 ILE A C 1
ATOM 2842 O O . ILE A 1 366 ? 14.314 -13.748 -35.175 1.00 95.88 366 ILE A O 1
ATOM 2846 N N . ALA A 1 367 ? 13.834 -11.675 -34.458 1.00 94.50 367 ALA A N 1
ATOM 2847 C CA . ALA A 1 367 ? 14.816 -11.009 -35.309 1.00 94.50 367 ALA A CA 1
ATOM 2848 C C . ALA A 1 367 ? 16.256 -11.475 -35.029 1.00 94.50 367 ALA A C 1
ATOM 2850 O O . ALA A 1 367 ? 16.977 -11.833 -35.962 1.00 94.50 367 ALA A O 1
ATOM 2851 N N . LEU A 1 368 ? 16.658 -11.533 -33.753 1.00 92.56 368 LEU A N 1
ATOM 2852 C CA . LEU A 1 368 ? 17.987 -12.018 -33.364 1.00 92.56 368 LEU A CA 1
ATOM 2853 C C . LEU A 1 368 ? 18.158 -13.523 -33.594 1.00 92.56 368 LEU A C 1
ATOM 2855 O O . LEU A 1 368 ? 19.243 -13.951 -33.977 1.00 92.56 368 LEU A O 1
ATOM 2859 N N . GLY A 1 369 ? 17.104 -14.323 -33.413 1.00 92.50 369 GLY A N 1
ATOM 2860 C CA . GLY A 1 369 ? 17.137 -15.760 -33.689 1.00 92.50 369 GLY A CA 1
ATOM 2861 C C . GLY A 1 369 ? 17.364 -16.061 -35.172 1.00 92.50 369 GLY A C 1
ATOM 2862 O O . GLY A 1 369 ? 18.203 -16.897 -35.506 1.00 92.50 369 GLY A O 1
ATOM 2863 N N . ILE A 1 370 ? 16.686 -15.331 -36.069 1.00 91.88 370 ILE A N 1
ATOM 2864 C CA . ILE A 1 370 ? 16.898 -15.443 -37.522 1.00 91.88 370 ILE A CA 1
ATOM 2865 C C . ILE A 1 370 ? 18.325 -15.018 -37.887 1.00 91.88 370 ILE A C 1
ATOM 2867 O O . ILE A 1 370 ? 18.986 -15.715 -38.656 1.00 91.88 370 ILE A O 1
ATOM 2871 N N . LEU A 1 371 ? 18.821 -13.914 -37.317 1.00 88.19 371 LEU A N 1
ATOM 2872 C CA . LEU A 1 371 ? 20.185 -13.440 -37.561 1.00 88.19 371 LEU A CA 1
ATOM 2873 C C . LEU A 1 371 ? 21.242 -14.448 -37.076 1.00 88.19 371 LEU A C 1
ATOM 2875 O O . LEU A 1 371 ? 22.167 -14.769 -37.820 1.00 88.19 371 LEU A O 1
ATOM 2879 N N . GLY A 1 372 ? 21.089 -14.987 -35.864 1.00 88.31 372 GLY A N 1
ATOM 2880 C CA . GLY A 1 372 ? 21.990 -15.995 -35.300 1.00 88.31 372 GLY A CA 1
ATOM 2881 C C . GLY A 1 372 ? 21.995 -17.296 -36.106 1.00 88.31 372 GLY A C 1
ATOM 2882 O O . GLY A 1 372 ? 23.063 -17.834 -36.406 1.00 88.31 372 GLY A O 1
ATOM 2883 N N . PHE A 1 373 ? 20.818 -17.770 -36.531 1.00 88.31 373 PHE A N 1
ATOM 2884 C CA . PHE A 1 373 ? 20.696 -18.949 -37.394 1.00 88.31 373 PHE A CA 1
ATOM 2885 C C . PHE A 1 373 ? 21.353 -18.721 -38.759 1.00 88.31 373 PHE A C 1
ATOM 2887 O O . PHE A 1 373 ? 22.108 -19.568 -39.235 1.00 88.31 373 PHE A O 1
ATOM 2894 N N . TYR A 1 374 ? 21.128 -17.549 -39.359 1.00 85.56 374 TYR A N 1
ATOM 2895 C CA . TYR A 1 374 ? 21.739 -17.166 -40.628 1.00 85.56 374 TYR A CA 1
ATOM 2896 C C . TYR A 1 374 ? 23.274 -17.145 -40.545 1.00 85.56 374 TYR A C 1
ATOM 2898 O O . TYR A 1 374 ? 23.943 -17.720 -41.404 1.00 85.56 374 TYR A O 1
ATOM 2906 N N . ILE A 1 375 ? 23.841 -16.533 -39.498 1.00 81.69 375 ILE A N 1
ATOM 2907 C CA . ILE A 1 375 ? 25.296 -16.482 -39.292 1.00 81.69 375 ILE A CA 1
ATOM 2908 C C . ILE A 1 375 ? 25.864 -17.894 -39.086 1.00 81.69 375 ILE A C 1
ATOM 2910 O O . ILE A 1 375 ? 26.879 -18.224 -39.694 1.00 81.69 375 ILE A O 1
ATOM 2914 N N . GLN A 1 376 ? 25.196 -18.745 -38.298 1.00 83.50 376 GLN A N 1
ATOM 2915 C CA . GLN A 1 376 ? 25.620 -20.130 -38.058 1.00 83.50 376 GLN A CA 1
ATOM 2916 C C . GLN A 1 376 ? 25.642 -20.962 -39.348 1.00 83.50 376 GLN A C 1
ATOM 2918 O O . GLN A 1 376 ? 26.585 -21.713 -39.572 1.00 83.50 376 GLN A O 1
ATOM 2923 N N . PHE A 1 377 ? 24.625 -20.818 -40.202 1.00 79.19 377 PHE A N 1
ATOM 2924 C CA . PHE A 1 377 ? 24.517 -21.575 -41.453 1.00 79.19 377 PHE A CA 1
ATOM 2925 C C . PHE A 1 377 ? 25.495 -21.080 -42.530 1.00 79.19 377 PHE A C 1
ATOM 2927 O O . PHE A 1 377 ? 25.945 -21.852 -43.372 1.00 79.19 377 PHE A O 1
ATOM 2934 N N . ARG A 1 378 ? 25.857 -19.789 -42.498 1.00 75.12 378 ARG A N 1
ATOM 2935 C CA . ARG A 1 378 ? 26.848 -19.198 -43.411 1.00 75.12 378 ARG A CA 1
ATOM 2936 C C . ARG A 1 378 ? 28.295 -19.487 -42.992 1.00 75.12 378 ARG A C 1
ATOM 2938 O O . ARG A 1 378 ? 29.196 -19.353 -43.819 1.00 75.12 378 ARG A O 1
ATOM 2945 N N . LYS A 1 379 ? 28.530 -19.893 -41.737 1.00 68.44 379 LYS A N 1
ATOM 2946 C CA . LYS A 1 379 ? 29.845 -20.250 -41.175 1.00 68.44 379 LYS A CA 1
ATOM 2947 C C . LYS A 1 379 ? 30.326 -21.587 -41.769 1.00 68.44 379 LYS A C 1
ATOM 2949 O O . LYS A 1 379 ? 30.274 -22.624 -41.122 1.00 68.44 379 LYS A O 1
ATOM 2954 N N . GLY A 1 380 ? 30.727 -21.562 -43.042 1.00 58.97 380 GLY A N 1
ATOM 2955 C CA . GLY A 1 380 ? 31.172 -22.738 -43.799 1.00 58.97 380 GLY A CA 1
ATOM 2956 C C . GLY A 1 380 ? 30.913 -22.701 -45.311 1.00 58.97 380 GLY A C 1
ATOM 2957 O O . GLY A 1 380 ? 31.345 -23.618 -46.002 1.00 58.97 380 GLY A O 1
ATOM 2958 N N . ILE A 1 381 ? 30.231 -21.676 -45.843 1.00 61.78 381 ILE A N 1
ATOM 2959 C CA . ILE A 1 381 ? 29.957 -21.542 -47.284 1.00 61.78 381 ILE A CA 1
ATOM 2960 C C . ILE A 1 381 ? 30.596 -20.245 -47.806 1.00 61.78 381 ILE A C 1
ATOM 2962 O O . ILE A 1 381 ? 30.062 -19.156 -47.581 1.00 61.78 381 ILE A O 1
ATOM 2966 N N . ASP A 1 382 ? 31.713 -20.365 -48.532 1.00 46.97 382 ASP A N 1
ATOM 2967 C CA . ASP A 1 382 ? 32.342 -19.264 -49.278 1.00 46.97 382 ASP A CA 1
ATOM 2968 C C . ASP A 1 382 ? 31.487 -18.897 -50.502 1.00 46.97 382 ASP A C 1
ATOM 2970 O O . ASP A 1 382 ? 31.709 -19.339 -51.626 1.00 46.97 382 ASP A O 1
ATOM 2974 N N . LEU A 1 383 ? 30.460 -18.079 -50.280 1.00 51.38 383 LEU A N 1
ATOM 2975 C CA . LEU A 1 383 ? 29.720 -17.386 -51.338 1.00 51.38 383 LEU A CA 1
ATOM 2976 C C . LEU A 1 383 ? 30.207 -15.938 -51.406 1.00 51.38 383 LEU A C 1
ATOM 2978 O O . LEU A 1 383 ? 29.492 -14.995 -51.047 1.00 51.38 383 LEU A O 1
ATOM 2982 N N . SER A 1 384 ? 31.449 -15.773 -51.852 1.00 44.16 384 SER A N 1
ATOM 2983 C CA . SER A 1 384 ? 31.999 -14.502 -52.313 1.00 44.16 384 SER A CA 1
ATOM 2984 C C . SER A 1 384 ? 31.214 -14.038 -53.549 1.00 44.16 384 SER A C 1
ATOM 2986 O O . SER A 1 384 ? 31.519 -14.396 -54.680 1.00 44.16 384 SER A O 1
ATOM 2988 N N . GLY A 1 385 ? 30.144 -13.267 -53.328 1.00 48.66 385 GLY A N 1
ATOM 2989 C CA . GLY A 1 385 ? 29.427 -12.576 -54.409 1.00 48.66 385 GLY A CA 1
ATOM 2990 C C . GLY A 1 385 ? 27.908 -12.463 -54.275 1.00 48.66 385 GLY A C 1
ATOM 2991 O O . GLY A 1 385 ? 27.321 -11.644 -54.974 1.00 48.66 385 GLY A O 1
ATOM 2992 N N . ASN A 1 386 ? 27.252 -13.207 -53.374 1.00 52.81 386 ASN A N 1
ATOM 2993 C CA . ASN A 1 386 ? 25.803 -13.059 -53.174 1.00 52.81 386 ASN A CA 1
ATOM 2994 C C . ASN A 1 386 ? 25.490 -12.069 -52.045 1.00 52.81 386 ASN A C 1
ATOM 2996 O O . ASN A 1 386 ? 25.720 -12.346 -50.863 1.00 52.81 386 ASN A O 1
ATOM 3000 N N . TYR A 1 387 ? 24.936 -10.914 -52.427 1.00 56.28 387 TYR A N 1
ATOM 3001 C CA . TYR A 1 387 ? 24.378 -9.915 -51.519 1.00 56.28 387 TYR A CA 1
ATOM 3002 C C . TYR A 1 387 ? 23.263 -10.545 -50.683 1.00 56.28 387 TYR A C 1
ATOM 3004 O O . TYR A 1 387 ? 22.158 -10.777 -51.171 1.00 56.28 387 TYR A O 1
ATOM 3012 N N . SER A 1 388 ? 23.531 -10.817 -49.409 1.00 65.88 388 SER A N 1
ATOM 3013 C CA . SER A 1 388 ? 22.471 -11.234 -48.500 1.00 65.88 388 SER A CA 1
ATOM 3014 C C . SER A 1 388 ? 21.906 -10.019 -47.789 1.00 65.88 388 SER A C 1
ATOM 3016 O O . SER A 1 388 ? 22.558 -9.401 -46.952 1.00 65.88 388 SER A O 1
ATOM 3018 N N . ILE A 1 389 ? 20.667 -9.689 -48.136 1.00 78.88 389 ILE A N 1
ATOM 3019 C CA . ILE A 1 389 ? 19.874 -8.615 -47.527 1.00 78.88 389 ILE A CA 1
ATOM 3020 C C . ILE A 1 389 ? 19.420 -9.002 -46.102 1.00 78.88 389 ILE A C 1
ATOM 3022 O O . ILE A 1 389 ? 19.011 -8.147 -45.315 1.00 78.88 389 ILE A O 1
ATOM 3026 N N . ILE A 1 390 ? 19.529 -10.287 -45.744 1.00 83.38 390 ILE A N 1
ATOM 3027 C CA . ILE A 1 390 ? 18.972 -10.863 -44.515 1.00 83.38 390 ILE A CA 1
ATOM 3028 C C . ILE A 1 390 ? 19.514 -10.177 -43.247 1.00 83.38 390 ILE A C 1
ATOM 3030 O O . ILE A 1 390 ? 18.677 -9.711 -42.473 1.00 83.38 390 ILE A O 1
ATOM 3034 N N . PRO A 1 391 ? 20.842 -10.013 -43.028 1.00 83.25 391 PRO A N 1
ATOM 3035 C CA . PRO A 1 391 ? 21.354 -9.375 -41.812 1.00 83.25 391 PRO A CA 1
ATOM 3036 C C . PRO A 1 391 ? 20.840 -7.951 -41.612 1.00 83.25 391 PRO A C 1
ATOM 3038 O O . PRO A 1 391 ? 20.404 -7.600 -40.515 1.00 83.25 391 PRO A O 1
ATOM 3041 N N . ILE A 1 392 ? 20.805 -7.164 -42.693 1.00 84.25 392 ILE A N 1
ATOM 3042 C CA . ILE A 1 392 ? 20.290 -5.790 -42.688 1.00 84.25 392 ILE A CA 1
ATOM 3043 C C . ILE A 1 392 ? 18.837 -5.799 -42.225 1.00 84.25 392 ILE A C 1
ATOM 3045 O O . ILE A 1 392 ? 18.500 -5.164 -41.230 1.00 84.25 392 ILE A O 1
ATOM 3049 N N . VAL A 1 393 ? 17.978 -6.566 -42.900 1.00 89.19 393 VAL A N 1
ATOM 3050 C CA . VAL A 1 393 ? 16.544 -6.614 -42.588 1.00 89.19 393 VAL A CA 1
ATOM 3051 C C . VAL A 1 393 ? 16.304 -7.076 -41.153 1.00 89.19 393 VAL A C 1
ATOM 3053 O O . VAL A 1 393 ? 15.496 -6.473 -40.452 1.00 89.19 393 VAL A O 1
ATOM 3056 N N . THR A 1 394 ? 17.035 -8.082 -40.670 1.00 90.00 394 THR A N 1
ATOM 3057 C CA . THR A 1 394 ? 16.888 -8.555 -39.287 1.00 90.00 394 THR A CA 1
ATOM 3058 C C . THR A 1 394 ? 17.331 -7.526 -38.247 1.00 90.00 394 THR A C 1
ATOM 3060 O O . THR A 1 394 ? 16.633 -7.357 -37.251 1.00 90.00 394 THR A O 1
ATOM 3063 N N . ILE A 1 395 ? 18.422 -6.784 -38.479 1.00 89.50 395 ILE A N 1
ATOM 3064 C CA . ILE A 1 395 ? 18.872 -5.708 -37.577 1.00 89.50 395 ILE A CA 1
ATOM 3065 C C . ILE A 1 395 ? 17.842 -4.573 -37.554 1.00 89.50 395 ILE A C 1
ATOM 3067 O O . ILE A 1 395 ? 17.493 -4.071 -36.486 1.00 89.50 395 ILE A O 1
ATOM 3071 N N . LEU A 1 396 ? 17.295 -4.205 -38.716 1.00 91.94 396 LEU A N 1
ATOM 3072 C CA . LEU A 1 396 ? 16.255 -3.181 -38.815 1.00 91.94 396 LEU A CA 1
ATOM 3073 C C . LEU A 1 396 ? 14.963 -3.608 -38.097 1.00 91.94 396 LEU A C 1
ATOM 3075 O O . LEU A 1 396 ? 14.387 -2.812 -37.353 1.00 91.94 396 LEU A O 1
ATOM 3079 N N . ILE A 1 397 ? 14.532 -4.866 -38.248 1.00 94.06 397 ILE A N 1
ATOM 3080 C CA . ILE A 1 397 ? 13.382 -5.415 -37.508 1.00 94.06 397 ILE A CA 1
ATOM 3081 C C . ILE A 1 397 ? 13.673 -5.433 -36.004 1.00 94.06 397 ILE A C 1
ATOM 3083 O O . ILE A 1 397 ? 12.810 -5.038 -35.223 1.00 94.06 397 ILE A O 1
ATOM 3087 N N . PHE A 1 398 ? 14.872 -5.838 -35.580 1.00 94.50 398 PHE A N 1
ATOM 3088 C CA . PHE A 1 398 ? 15.273 -5.835 -34.171 1.00 94.50 398 PHE A CA 1
ATOM 3089 C C . PHE A 1 398 ? 15.185 -4.430 -33.556 1.00 94.50 398 PHE A C 1
ATOM 3091 O O . PHE A 1 398 ? 14.548 -4.249 -32.518 1.00 94.50 398 PHE A O 1
ATOM 3098 N N . VAL A 1 399 ? 15.745 -3.414 -34.220 1.00 92.69 399 VAL A N 1
ATOM 3099 C CA . VAL A 1 399 ? 15.714 -2.030 -33.721 1.00 92.69 399 VAL A CA 1
ATOM 3100 C C . VAL A 1 399 ? 14.298 -1.452 -33.743 1.00 92.69 399 VAL A C 1
ATOM 3102 O O . VAL A 1 399 ? 13.878 -0.806 -32.776 1.00 92.69 399 VAL A O 1
ATOM 3105 N N . GLY A 1 400 ? 13.536 -1.702 -34.810 1.00 93.12 400 GLY A N 1
ATOM 3106 C CA . GLY A 1 400 ? 12.155 -1.234 -34.935 1.00 93.12 400 GLY A CA 1
ATOM 3107 C C . GLY A 1 400 ? 11.242 -1.845 -33.875 1.00 93.12 400 GLY A C 1
ATOM 3108 O O . GLY A 1 400 ? 10.542 -1.122 -33.161 1.00 93.12 400 GLY A O 1
ATOM 3109 N N . THR A 1 401 ? 11.301 -3.169 -33.711 1.00 93.31 401 THR A N 1
ATOM 3110 C CA . THR A 1 401 ? 10.525 -3.885 -32.689 1.00 93.31 401 THR A CA 1
ATOM 3111 C C . THR A 1 401 ? 10.973 -3.516 -31.284 1.00 93.31 401 THR A C 1
ATOM 3113 O O . THR A 1 401 ? 10.104 -3.292 -30.449 1.00 93.31 401 THR A O 1
ATOM 3116 N N . GLY A 1 402 ? 12.268 -3.339 -31.010 1.00 92.12 402 GLY A N 1
ATOM 3117 C CA . GLY A 1 402 ? 12.746 -2.886 -29.698 1.00 92.12 402 GLY A CA 1
ATOM 3118 C C . GLY A 1 402 ? 12.281 -1.474 -29.332 1.00 92.12 402 GLY A C 1
ATOM 3119 O O . GLY A 1 402 ? 11.873 -1.221 -28.194 1.00 92.12 402 GLY A O 1
ATOM 3120 N N . SER A 1 403 ? 12.239 -0.567 -30.309 1.00 91.25 403 SER A N 1
ATOM 3121 C CA . SER A 1 403 ? 11.763 0.814 -30.125 1.00 91.25 403 SER A CA 1
ATOM 3122 C C . SER A 1 403 ? 10.243 0.909 -29.942 1.00 91.25 403 SER A C 1
ATOM 3124 O O . SER A 1 403 ? 9.756 1.858 -29.326 1.00 91.25 403 SER A O 1
ATOM 3126 N N . PHE A 1 404 ? 9.498 -0.095 -30.415 1.00 90.06 404 PHE A N 1
ATOM 3127 C CA . PHE A 1 404 ? 8.041 -0.191 -30.281 1.00 90.06 404 PHE A CA 1
ATOM 3128 C C . PHE A 1 404 ? 7.556 -0.399 -28.835 1.00 90.06 404 PHE A C 1
ATOM 3130 O O . PHE A 1 404 ? 6.398 -0.118 -28.534 1.00 90.06 404 PHE A O 1
ATOM 3137 N N . GLY A 1 405 ? 8.413 -0.843 -27.909 1.00 88.31 405 GLY A N 1
ATOM 3138 C CA . GLY A 1 405 ? 8.005 -0.974 -26.507 1.00 88.31 405 GLY A CA 1
ATOM 3139 C C . GLY A 1 405 ? 9.135 -1.280 -25.535 1.00 88.31 405 GLY A C 1
ATOM 3140 O O . GLY A 1 405 ? 9.261 -0.604 -24.515 1.00 88.31 405 GLY A O 1
ATOM 3141 N N . PHE A 1 406 ? 9.978 -2.262 -25.848 1.00 90.62 406 PHE A N 1
ATOM 3142 C CA . PHE A 1 406 ? 10.950 -2.815 -24.911 1.00 90.62 406 PHE A CA 1
ATOM 3143 C C . PHE A 1 406 ? 11.969 -1.774 -24.428 1.00 90.62 406 PHE A C 1
ATOM 3145 O O . PHE A 1 406 ? 12.284 -1.739 -23.240 1.00 90.62 406 PHE A O 1
ATOM 3152 N N . LEU A 1 407 ? 12.409 -0.883 -25.325 1.00 89.06 407 LEU A N 1
ATOM 3153 C CA . LEU A 1 407 ? 13.283 0.249 -25.012 1.00 89.06 407 LEU A CA 1
ATOM 3154 C C . LEU A 1 407 ? 12.528 1.411 -24.335 1.00 89.06 407 LEU A C 1
ATOM 3156 O O . LEU A 1 407 ? 13.040 2.067 -23.429 1.00 89.06 407 LEU A O 1
ATOM 3160 N N . ALA A 1 408 ? 11.306 1.676 -24.791 1.00 81.75 408 ALA A N 1
ATOM 3161 C CA . ALA A 1 408 ? 10.577 2.908 -24.504 1.00 81.75 408 ALA A CA 1
ATOM 3162 C C . ALA A 1 408 ? 9.929 2.935 -23.113 1.00 81.75 408 ALA A C 1
ATOM 3164 O O . ALA A 1 408 ? 9.897 3.964 -22.435 1.00 81.75 408 ALA A O 1
ATOM 3165 N N . LEU A 1 409 ? 9.348 1.807 -22.711 1.00 87.44 409 LEU A N 1
ATOM 3166 C CA . LEU A 1 409 ? 8.387 1.759 -21.614 1.00 87.44 409 LEU A CA 1
ATOM 3167 C C . LEU A 1 409 ? 9.010 1.847 -20.210 1.00 87.44 409 LEU A C 1
ATOM 3169 O O . LEU A 1 409 ? 8.439 2.572 -19.392 1.00 87.44 409 LEU A O 1
ATOM 3173 N N . PRO A 1 410 ? 10.172 1.235 -19.903 1.00 89.69 410 PRO A N 1
ATOM 3174 C CA . PRO A 1 410 ? 10.778 1.322 -18.568 1.00 89.69 410 PRO A CA 1
ATOM 3175 C C . PRO A 1 410 ? 11.031 2.758 -18.099 1.00 89.69 410 PRO A C 1
ATOM 3177 O O . PRO A 1 410 ? 10.703 3.113 -16.966 1.00 89.69 410 PRO A O 1
ATOM 3180 N N . TRP A 1 411 ? 11.537 3.614 -18.993 1.00 87.88 411 TRP A N 1
ATOM 3181 C CA . TRP A 1 411 ? 11.799 5.028 -18.710 1.00 87.88 411 TRP A CA 1
ATOM 3182 C C . TRP A 1 411 ? 10.514 5.813 -18.414 1.00 87.88 411 TRP A C 1
ATOM 3184 O O . TRP A 1 411 ? 10.475 6.612 -17.477 1.00 87.88 411 TRP A O 1
ATOM 3194 N N . ALA A 1 412 ? 9.431 5.540 -19.149 1.00 85.25 412 ALA A N 1
ATOM 3195 C CA . ALA A 1 412 ? 8.118 6.133 -18.889 1.00 85.25 412 ALA A CA 1
ATOM 3196 C C . ALA A 1 412 ? 7.514 5.644 -17.556 1.00 85.25 412 ALA A C 1
ATOM 3198 O O . ALA A 1 412 ? 6.902 6.424 -16.816 1.00 85.25 412 ALA A O 1
ATOM 3199 N N . MET A 1 413 ? 7.725 4.370 -17.208 1.00 88.31 413 MET A N 1
ATOM 3200 C CA . MET A 1 413 ? 7.159 3.743 -16.011 1.00 88.31 413 MET A CA 1
ATOM 3201 C C . MET A 1 413 ? 7.736 4.282 -14.696 1.00 88.31 413 MET A C 1
ATOM 3203 O O . MET A 1 413 ? 7.046 4.206 -13.681 1.00 88.31 413 MET A O 1
ATOM 3207 N N . ILE A 1 414 ? 8.918 4.912 -14.684 1.00 88.44 414 ILE A N 1
ATOM 3208 C CA . ILE A 1 414 ? 9.478 5.574 -13.483 1.00 88.44 414 ILE A CA 1
ATOM 3209 C C . ILE A 1 414 ? 8.488 6.602 -12.908 1.00 88.44 414 ILE A C 1
ATOM 3211 O O . ILE A 1 414 ? 8.272 6.665 -11.696 1.00 88.44 414 ILE A O 1
ATOM 3215 N N . GLY A 1 415 ? 7.847 7.391 -13.778 1.00 81.75 415 GLY A N 1
ATOM 3216 C CA . GLY A 1 415 ? 6.849 8.386 -13.382 1.00 81.75 415 GLY A CA 1
ATOM 3217 C C . GLY A 1 415 ? 5.478 7.791 -13.039 1.00 81.75 415 GLY A C 1
ATOM 3218 O O . GLY A 1 415 ? 4.666 8.453 -12.388 1.00 81.75 415 GLY A O 1
ATOM 3219 N N . GLU A 1 416 ? 5.197 6.553 -13.453 1.00 86.81 416 GLU A N 1
ATOM 3220 C CA . GLU A 1 416 ? 3.897 5.893 -13.283 1.00 86.81 416 GLU A CA 1
ATOM 3221 C C . GLU A 1 416 ? 3.850 4.955 -12.069 1.00 86.81 416 GLU A C 1
ATOM 3223 O O . GLU A 1 416 ? 2.851 4.982 -11.348 1.00 86.81 416 GLU A O 1
ATOM 3228 N N . LEU A 1 417 ? 4.914 4.176 -11.848 1.00 87.75 417 LEU A N 1
ATOM 3229 C CA . LEU A 1 417 ? 4.992 3.081 -10.879 1.00 87.75 417 LEU A CA 1
ATOM 3230 C C . LEU A 1 417 ? 5.420 3.553 -9.483 1.00 87.75 417 LEU A C 1
ATOM 3232 O O . LEU A 1 417 ? 4.943 3.022 -8.48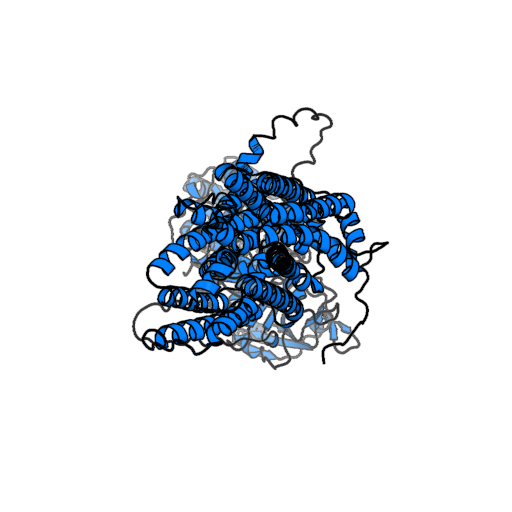1 1.00 87.75 417 LEU A O 1
ATOM 3236 N N . TYR A 1 418 ? 6.315 4.547 -9.402 1.00 87.81 418 TYR A N 1
ATOM 3237 C CA . TYR A 1 418 ? 6.832 5.012 -8.117 1.00 87.81 418 TYR A CA 1
ATOM 3238 C C . TYR A 1 418 ? 5.881 5.985 -7.398 1.00 87.81 418 TYR A C 1
ATOM 3240 O O . TYR A 1 418 ? 5.370 6.933 -8.015 1.00 87.81 418 TYR A O 1
ATOM 3248 N N . PRO A 1 419 ? 5.707 5.828 -6.067 1.00 82.38 419 PRO A N 1
ATOM 3249 C CA . PRO A 1 419 ? 4.964 6.778 -5.245 1.00 82.38 419 PRO A CA 1
ATOM 3250 C C . PRO A 1 419 ? 5.544 8.192 -5.335 1.00 82.38 419 PRO A C 1
ATOM 3252 O O . PRO A 1 419 ? 6.757 8.383 -5.229 1.00 82.38 419 PRO A O 1
ATOM 3255 N N . THR A 1 420 ? 4.689 9.217 -5.422 1.00 76.44 420 THR A N 1
ATOM 3256 C CA . THR A 1 420 ? 5.118 10.631 -5.561 1.00 76.44 420 THR A CA 1
ATOM 3257 C C . THR A 1 420 ? 6.017 11.093 -4.406 1.00 76.44 420 THR A C 1
ATOM 3259 O O . THR A 1 420 ? 6.873 11.955 -4.579 1.00 76.44 420 THR A O 1
ATOM 3262 N N . LYS A 1 421 ? 5.862 10.490 -3.220 1.00 75.88 421 LYS A N 1
ATOM 3263 C CA . LYS A 1 421 ? 6.680 10.792 -2.037 1.00 75.88 421 LYS A CA 1
ATOM 3264 C C . LYS A 1 421 ? 8.135 10.326 -2.172 1.00 75.88 421 LYS A C 1
ATOM 3266 O O . LYS A 1 421 ? 9.027 10.981 -1.643 1.00 75.88 421 LYS A O 1
ATOM 3271 N N . TYR A 1 422 ? 8.365 9.205 -2.853 1.00 81.50 422 TYR A N 1
ATOM 3272 C CA . TYR A 1 422 ? 9.670 8.540 -2.913 1.00 81.50 422 TYR A CA 1
ATOM 3273 C C . TYR A 1 422 ? 10.312 8.597 -4.304 1.00 81.50 422 TYR A C 1
ATOM 3275 O O . TYR A 1 422 ? 11.513 8.363 -4.425 1.00 81.50 422 TYR A O 1
ATOM 3283 N N . VAL A 1 423 ? 9.561 8.991 -5.340 1.00 84.31 423 VAL A N 1
ATOM 3284 C CA . VAL A 1 423 ? 10.042 9.085 -6.731 1.00 84.31 423 VAL A CA 1
ATOM 3285 C C . VAL A 1 423 ? 11.282 9.974 -6.879 1.00 84.31 423 VAL A C 1
ATOM 3287 O O . VAL A 1 423 ? 12.133 9.693 -7.716 1.00 84.31 423 VAL A O 1
ATOM 3290 N N . ASN A 1 424 ? 11.444 10.989 -6.017 1.00 85.31 424 ASN A N 1
ATOM 3291 C CA . ASN A 1 424 ? 12.605 11.886 -6.043 1.00 85.31 424 ASN A CA 1
ATOM 3292 C C . ASN A 1 424 ? 13.928 11.190 -5.706 1.00 85.31 424 ASN A C 1
ATOM 3294 O O . ASN A 1 424 ? 14.985 11.662 -6.107 1.00 85.31 424 ASN A O 1
ATOM 3298 N N . PHE A 1 425 ? 13.860 10.100 -4.946 1.00 86.81 425 PHE A N 1
ATOM 3299 C CA . PHE A 1 425 ? 15.014 9.308 -4.540 1.00 86.81 425 PHE A CA 1
ATOM 3300 C C . PHE A 1 425 ? 15.104 8.010 -5.352 1.00 86.81 425 PHE A C 1
ATOM 3302 O O . PHE A 1 425 ? 16.161 7.672 -5.874 1.00 86.81 425 PHE A O 1
ATOM 3309 N N . MET A 1 426 ? 13.980 7.308 -5.519 1.00 87.00 426 MET A N 1
ATOM 3310 C CA . MET A 1 426 ? 13.931 6.021 -6.222 1.00 87.00 426 MET A CA 1
ATOM 3311 C C . MET A 1 426 ? 14.175 6.147 -7.725 1.00 87.00 426 MET A C 1
ATOM 3313 O O . MET A 1 426 ? 14.826 5.281 -8.308 1.00 87.00 426 MET A O 1
ATOM 3317 N N . GLY A 1 427 ? 13.664 7.212 -8.352 1.00 90.12 427 GLY A N 1
ATOM 3318 C CA . GLY A 1 427 ? 13.849 7.465 -9.778 1.00 90.12 427 GLY A CA 1
ATOM 3319 C C . GLY A 1 427 ? 15.330 7.582 -10.142 1.00 90.12 427 GLY A C 1
ATOM 3320 O O . GLY A 1 427 ? 15.814 6.733 -10.891 1.00 90.12 427 GLY A O 1
ATOM 3321 N N . PRO A 1 428 ? 16.093 8.523 -9.546 1.00 91.31 428 PRO A N 1
ATOM 3322 C CA . PRO A 1 428 ? 17.510 8.662 -9.863 1.00 91.31 428 PRO A CA 1
ATOM 3323 C C . PRO A 1 428 ? 18.336 7.442 -9.447 1.00 91.31 428 PRO A C 1
ATOM 3325 O O . PRO A 1 428 ? 19.271 7.083 -10.152 1.00 91.31 428 PRO A O 1
ATOM 3328 N N . MET A 1 429 ? 17.968 6.748 -8.363 1.00 91.25 429 MET A N 1
ATOM 3329 C CA . MET A 1 429 ? 18.628 5.494 -7.979 1.00 91.25 429 MET A CA 1
ATOM 3330 C C . MET A 1 429 ? 18.459 4.398 -9.047 1.00 91.25 429 MET A C 1
ATOM 3332 O O . MET A 1 429 ? 19.419 3.712 -9.383 1.00 91.25 429 MET A O 1
ATOM 3336 N N . THR A 1 430 ? 17.265 4.268 -9.634 1.00 93.31 430 THR A N 1
ATOM 3337 C CA . THR A 1 430 ? 17.003 3.310 -10.728 1.00 93.31 430 THR A CA 1
ATOM 3338 C C . THR A 1 430 ? 17.835 3.651 -11.964 1.00 93.31 430 THR A C 1
ATOM 3340 O O . THR A 1 430 ? 18.478 2.786 -12.553 1.00 93.31 430 THR A O 1
ATOM 3343 N N . CYS A 1 431 ? 17.885 4.935 -12.328 1.00 92.44 431 CYS A N 1
ATOM 3344 C CA . CYS A 1 431 ? 18.688 5.424 -13.448 1.00 92.44 431 CYS A CA 1
ATOM 3345 C C . CYS A 1 431 ? 20.197 5.234 -13.206 1.00 92.44 431 CYS A C 1
ATOM 3347 O O . CYS A 1 431 ? 20.936 4.927 -14.137 1.00 92.44 431 CYS A O 1
ATOM 3349 N N . CYS A 1 432 ? 20.654 5.385 -11.959 1.00 93.88 432 CYS A N 1
ATOM 3350 C CA . CYS A 1 432 ? 22.030 5.117 -11.542 1.00 93.88 432 CYS A CA 1
ATOM 3351 C C . CYS A 1 432 ? 22.407 3.649 -11.787 1.00 93.88 432 CYS A C 1
ATOM 3353 O O . CYS A 1 432 ? 23.377 3.371 -12.491 1.00 93.88 432 CYS A O 1
ATOM 3355 N N . ILE A 1 433 ? 21.586 2.714 -11.300 1.00 94.44 433 ILE A N 1
ATOM 3356 C CA . ILE A 1 433 ? 21.788 1.273 -11.508 1.00 94.44 433 ILE A CA 1
ATOM 3357 C C . ILE A 1 433 ? 21.763 0.930 -13.006 1.00 94.44 433 ILE A C 1
ATOM 3359 O O . ILE A 1 433 ? 22.650 0.232 -13.496 1.00 94.44 433 ILE A O 1
ATOM 3363 N N . SER A 1 434 ? 20.812 1.489 -13.764 1.00 94.12 434 SER A N 1
ATOM 3364 C CA . SER A 1 434 ? 20.753 1.299 -15.219 1.00 94.12 434 SER A CA 1
ATOM 3365 C C . SER A 1 434 ? 22.001 1.821 -15.939 1.00 94.12 434 SER A C 1
ATOM 3367 O O . SER A 1 434 ? 22.425 1.210 -16.917 1.00 94.12 434 SER A O 1
ATOM 3369 N N . GLY A 1 435 ? 22.595 2.931 -15.490 1.00 93.69 435 GLY A N 1
ATOM 3370 C CA . GLY A 1 435 ? 23.840 3.462 -16.054 1.00 93.69 435 GLY A CA 1
ATOM 3371 C C . GLY A 1 435 ? 25.026 2.517 -15.845 1.00 93.69 435 GLY A C 1
ATOM 3372 O O . GLY A 1 435 ? 25.791 2.277 -16.778 1.00 93.69 435 GLY A O 1
ATOM 3373 N N . ILE A 1 436 ? 25.118 1.897 -14.662 1.00 95.50 436 ILE A N 1
ATOM 3374 C CA . ILE A 1 436 ? 26.127 0.869 -14.357 1.00 95.50 436 ILE A CA 1
ATOM 3375 C C . ILE A 1 436 ? 25.937 -0.354 -15.263 1.00 95.50 436 ILE A C 1
ATOM 3377 O O . ILE A 1 436 ? 26.897 -0.818 -15.873 1.00 95.50 436 ILE A O 1
ATOM 3381 N N . PHE A 1 437 ? 24.704 -0.850 -15.410 1.00 95.44 437 PHE A N 1
ATOM 3382 C CA . PHE A 1 437 ? 24.416 -1.966 -16.318 1.00 95.44 437 PHE A CA 1
ATOM 3383 C C . PHE A 1 437 ? 24.752 -1.631 -17.774 1.00 95.44 437 PHE A C 1
ATOM 3385 O O . PHE A 1 437 ? 25.335 -2.461 -18.468 1.00 95.44 437 PHE A O 1
ATOM 3392 N N . ASN A 1 438 ? 24.454 -0.408 -18.222 1.00 94.25 438 ASN A N 1
ATOM 3393 C CA . ASN A 1 438 ? 24.802 0.036 -19.568 1.00 94.25 438 ASN A CA 1
ATOM 3394 C C . ASN A 1 438 ? 26.326 0.090 -19.762 1.00 94.25 438 ASN A C 1
ATOM 3396 O O . ASN A 1 438 ? 26.838 -0.339 -20.790 1.00 94.25 438 ASN A O 1
ATOM 3400 N N . PHE A 1 439 ? 27.071 0.571 -18.760 1.00 95.25 439 PHE A N 1
ATOM 3401 C CA . PHE A 1 439 ? 28.535 0.596 -18.800 1.00 95.25 439 PHE A CA 1
ATOM 3402 C C . PHE A 1 439 ? 29.111 -0.813 -18.960 1.00 95.25 439 PHE A C 1
ATOM 3404 O O . PHE A 1 439 ? 29.932 -1.040 -19.848 1.00 95.25 439 PHE A O 1
ATOM 3411 N N . ILE A 1 440 ? 28.628 -1.763 -18.151 1.00 95.19 440 ILE A N 1
ATOM 3412 C CA . ILE A 1 440 ? 29.044 -3.167 -18.227 1.00 95.19 440 ILE A CA 1
ATOM 3413 C C . ILE A 1 440 ? 28.710 -3.752 -19.605 1.00 95.19 440 ILE A C 1
ATOM 3415 O O . ILE A 1 440 ? 29.574 -4.366 -20.221 1.00 95.19 440 ILE A O 1
ATOM 3419 N N . SER A 1 441 ? 27.496 -3.534 -20.122 1.00 94.25 441 SER A N 1
ATOM 3420 C CA . SER A 1 441 ? 27.091 -4.075 -21.426 1.00 94.25 441 SER A CA 1
ATOM 3421 C C . SER A 1 441 ? 27.928 -3.523 -22.586 1.00 94.25 441 SER A C 1
ATOM 3423 O O . SER A 1 441 ? 28.284 -4.280 -23.488 1.00 94.25 441 SER A O 1
ATOM 3425 N N . LEU A 1 442 ? 28.258 -2.227 -22.575 1.00 92.62 442 LEU A N 1
ATOM 3426 C CA . LEU A 1 442 ? 29.076 -1.610 -23.626 1.00 92.62 442 LEU A CA 1
ATOM 3427 C C . LEU A 1 442 ? 30.535 -2.073 -23.571 1.00 92.62 442 LEU A C 1
ATOM 3429 O O . LEU A 1 442 ? 31.142 -2.265 -24.616 1.00 92.62 442 LEU A O 1
ATOM 3433 N N . GLN A 1 443 ? 31.085 -2.294 -22.375 1.00 91.00 443 GLN A N 1
ATOM 3434 C CA . GLN A 1 443 ? 32.434 -2.847 -22.202 1.00 91.00 443 GLN A CA 1
ATOM 3435 C C . GLN A 1 443 ? 32.511 -4.339 -22.555 1.00 91.00 443 GLN A C 1
ATOM 3437 O O . GLN A 1 443 ? 33.528 -4.812 -23.057 1.00 91.00 443 GLN A O 1
ATOM 3442 N N . LEU A 1 444 ? 31.431 -5.086 -22.323 1.00 91.62 444 LEU A N 1
ATOM 3443 C CA . LEU A 1 444 ? 31.370 -6.514 -22.618 1.00 91.62 444 LEU A CA 1
ATOM 3444 C C . LEU A 1 444 ? 31.314 -6.800 -24.129 1.00 91.62 444 LEU A C 1
ATOM 3446 O O . LEU A 1 444 ? 31.870 -7.800 -24.574 1.00 91.62 444 LEU A O 1
ATOM 3450 N N . TYR A 1 445 ? 30.679 -5.934 -24.926 1.00 90.75 445 TYR A N 1
ATOM 3451 C CA . TYR A 1 445 ? 30.471 -6.174 -26.360 1.00 90.75 445 TYR A CA 1
ATOM 3452 C C . TYR A 1 445 ? 31.771 -6.402 -27.164 1.00 90.75 445 TYR A C 1
ATOM 3454 O O . TYR A 1 445 ? 31.871 -7.457 -27.795 1.00 90.75 445 TYR A O 1
ATOM 3462 N N . PRO A 1 446 ? 32.793 -5.518 -27.118 1.00 88.44 446 PRO A N 1
ATOM 3463 C CA . PRO A 1 446 ? 34.035 -5.727 -27.869 1.00 88.44 446 PRO A CA 1
ATOM 3464 C C . PRO A 1 446 ? 34.760 -7.021 -27.478 1.00 88.44 446 PRO A C 1
ATOM 3466 O O . PRO A 1 446 ? 35.360 -7.681 -28.324 1.00 88.44 446 PRO A O 1
ATOM 3469 N N . ILE A 1 447 ? 34.670 -7.416 -26.201 1.00 88.81 447 ILE A N 1
ATOM 3470 C CA . ILE A 1 447 ? 35.246 -8.669 -25.699 1.00 88.81 447 ILE A CA 1
ATOM 3471 C C . ILE A 1 447 ? 34.536 -9.863 -26.344 1.00 88.81 447 ILE A C 1
ATOM 3473 O O . ILE A 1 447 ? 35.203 -10.761 -26.847 1.00 88.81 447 ILE A O 1
ATOM 3477 N N . LEU A 1 448 ? 33.199 -9.871 -26.361 1.00 89.19 448 LEU A N 1
ATOM 3478 C CA . LEU A 1 448 ? 32.410 -10.970 -26.925 1.00 89.19 448 LEU A CA 1
ATOM 3479 C C . LEU A 1 448 ? 32.616 -11.119 -28.438 1.00 89.19 448 LEU A C 1
ATOM 3481 O O . LEU A 1 448 ? 32.847 -12.232 -28.915 1.00 89.19 448 LEU A O 1
ATOM 3485 N N . VAL A 1 449 ? 32.607 -10.007 -29.180 1.00 87.75 449 VAL A N 1
ATOM 3486 C CA . VAL A 1 449 ? 32.792 -10.023 -30.641 1.00 87.75 449 VAL A CA 1
ATOM 3487 C C . VAL A 1 449 ? 34.184 -10.506 -31.034 1.00 87.75 449 VAL A C 1
ATOM 3489 O O . VAL A 1 449 ? 34.305 -11.246 -32.008 1.00 87.75 449 VAL A O 1
ATOM 3492 N N . LYS A 1 450 ? 35.219 -10.163 -30.252 1.00 85.62 450 LYS A N 1
ATOM 3493 C CA . LYS A 1 450 ? 36.590 -10.646 -30.473 1.00 85.62 450 LYS A CA 1
ATOM 3494 C C . LYS A 1 450 ? 36.700 -12.173 -30.409 1.00 85.62 450 LYS A C 1
ATOM 3496 O O . LYS A 1 450 ? 37.522 -12.740 -31.122 1.00 85.62 450 LYS A O 1
ATOM 3501 N N . TYR A 1 451 ? 35.906 -12.831 -29.562 1.00 87.12 451 TYR A N 1
ATOM 3502 C CA . TYR A 1 451 ? 35.869 -14.295 -29.495 1.00 87.12 451 TYR A CA 1
ATOM 3503 C C . TYR A 1 451 ? 35.018 -14.892 -30.612 1.00 87.12 451 TYR A C 1
ATOM 3505 O O . TYR A 1 451 ? 35.504 -15.735 -31.363 1.00 87.12 451 TYR A O 1
ATOM 3513 N N . ASP A 1 452 ? 33.747 -14.490 -30.699 1.00 86.50 452 ASP A N 1
ATOM 3514 C CA . ASP A 1 452 ? 32.854 -14.941 -31.761 1.00 86.50 452 ASP A CA 1
ATOM 3515 C C . ASP A 1 452 ? 31.625 -14.031 -31.920 1.00 86.50 452 ASP A C 1
ATOM 3517 O O . ASP A 1 452 ? 30.764 -13.930 -31.038 1.00 86.50 452 ASP A O 1
ATOM 3521 N N . PHE A 1 453 ? 31.486 -13.421 -33.100 1.00 84.75 453 PHE A N 1
ATOM 3522 C CA . PHE A 1 453 ? 30.336 -12.574 -33.426 1.00 84.75 453 PHE A CA 1
ATOM 3523 C C . PHE A 1 453 ? 29.009 -13.357 -33.409 1.00 84.75 453 PHE A C 1
ATOM 3525 O O . PHE A 1 453 ? 28.009 -12.871 -32.884 1.00 84.75 453 PHE A O 1
ATOM 3532 N N . GLY A 1 454 ? 28.995 -14.601 -33.908 1.00 85.44 454 GLY A N 1
ATOM 3533 C CA . GLY A 1 454 ? 27.795 -15.449 -33.924 1.00 85.44 454 GLY A CA 1
ATOM 3534 C C . GLY A 1 454 ? 27.282 -15.787 -32.519 1.00 85.44 454 GLY A C 1
ATOM 3535 O O . GLY A 1 454 ? 26.102 -15.588 -32.222 1.00 85.44 454 GLY A O 1
ATOM 3536 N N . ALA A 1 455 ? 28.173 -16.228 -31.627 1.00 88.19 455 ALA A N 1
ATOM 3537 C CA . ALA A 1 455 ? 27.853 -16.492 -30.225 1.00 88.19 455 ALA A CA 1
ATOM 3538 C C . ALA A 1 455 ? 27.361 -15.235 -29.491 1.00 88.19 455 ALA A C 1
ATOM 3540 O O . ALA A 1 455 ? 26.455 -15.323 -28.662 1.00 88.19 455 ALA A O 1
ATOM 3541 N N . THR A 1 456 ? 27.897 -14.060 -29.835 1.00 91.06 456 THR A N 1
ATOM 3542 C CA . THR A 1 456 ? 27.450 -12.771 -29.282 1.00 91.06 456 THR A CA 1
ATOM 3543 C C . THR A 1 456 ? 25.980 -12.487 -29.620 1.00 91.06 456 THR A C 1
ATOM 3545 O O . THR A 1 456 ? 25.205 -12.086 -28.751 1.00 91.06 456 THR A O 1
ATOM 3548 N N . ILE A 1 457 ? 25.551 -12.758 -30.858 1.00 90.19 457 ILE A N 1
ATOM 3549 C CA . ILE A 1 457 ? 24.143 -12.605 -31.262 1.00 90.19 457 ILE A CA 1
ATOM 3550 C C . ILE A 1 457 ? 23.236 -13.609 -30.535 1.00 90.19 457 ILE A C 1
ATOM 3552 O O . ILE A 1 457 ? 22.165 -13.229 -30.056 1.00 90.19 457 ILE A O 1
ATOM 3556 N N . TYR A 1 458 ? 23.667 -14.867 -30.378 1.00 91.88 458 TYR A N 1
ATOM 3557 C CA . TYR A 1 458 ? 22.915 -15.860 -29.598 1.00 91.88 458 TYR A CA 1
ATOM 3558 C C . TYR A 1 458 ? 22.805 -15.495 -28.114 1.00 91.88 458 TYR A C 1
ATOM 3560 O O . TYR A 1 458 ? 21.756 -15.721 -27.507 1.00 91.88 458 TYR A O 1
ATOM 3568 N N . PHE A 1 459 ? 23.844 -14.892 -27.533 1.00 93.75 459 PHE A N 1
ATOM 3569 C CA . PHE A 1 459 ? 23.798 -14.368 -26.170 1.00 93.75 459 PHE A CA 1
ATOM 3570 C C . PHE A 1 459 ? 22.674 -13.331 -26.019 1.00 93.75 459 PHE A C 1
ATOM 3572 O O . PHE A 1 459 ? 21.815 -13.476 -25.146 1.00 93.75 459 PHE A O 1
ATOM 3579 N N . TYR A 1 460 ? 22.598 -12.344 -26.919 1.00 93.94 460 TYR A N 1
ATOM 3580 C CA . TYR A 1 460 ? 21.521 -11.349 -26.897 1.00 93.94 460 TYR A CA 1
ATOM 3581 C C . TYR A 1 460 ? 20.136 -11.956 -27.157 1.00 93.94 460 TYR A C 1
ATOM 3583 O O . TYR A 1 460 ? 19.164 -11.563 -26.508 1.00 93.94 460 TYR A O 1
ATOM 3591 N N . PHE A 1 461 ? 20.037 -12.950 -28.043 1.00 95.06 461 PHE A N 1
ATOM 3592 C CA . PHE A 1 461 ? 18.801 -13.693 -28.303 1.00 95.06 461 PHE A CA 1
ATOM 3593 C C . PHE A 1 461 ? 18.255 -14.383 -27.041 1.00 95.06 461 PHE A C 1
ATOM 3595 O O . PHE A 1 461 ? 17.081 -14.214 -26.705 1.00 95.06 461 PHE A O 1
ATOM 3602 N N . ILE A 1 462 ? 19.104 -15.109 -26.306 1.00 95.81 462 ILE A N 1
ATOM 3603 C CA . ILE A 1 462 ? 18.708 -15.809 -25.074 1.00 95.81 462 ILE A CA 1
ATOM 3604 C C . ILE A 1 462 ? 18.244 -14.806 -24.011 1.00 95.81 462 ILE A C 1
ATOM 3606 O O . ILE A 1 462 ? 17.199 -15.006 -23.386 1.00 95.81 462 ILE A O 1
ATOM 3610 N N . ILE A 1 463 ? 18.971 -13.697 -23.840 1.00 95.69 463 ILE A N 1
ATOM 3611 C CA . ILE A 1 463 ? 18.583 -12.641 -22.898 1.00 95.69 463 ILE A CA 1
ATOM 3612 C C . ILE A 1 463 ? 17.228 -12.025 -23.276 1.00 95.69 463 ILE A C 1
ATOM 3614 O O . ILE A 1 463 ? 16.406 -11.807 -22.386 1.00 95.69 463 ILE A O 1
ATOM 3618 N N . CYS A 1 464 ? 16.938 -11.806 -24.564 1.00 95.31 464 CYS A N 1
ATOM 3619 C CA . CYS A 1 464 ? 15.632 -11.301 -25.012 1.00 95.31 464 CYS A CA 1
ATOM 3620 C C . CYS A 1 464 ? 14.473 -12.245 -24.646 1.00 95.31 464 CYS A C 1
ATOM 3622 O O . CYS A 1 464 ? 13.416 -11.776 -24.209 1.00 95.31 464 CYS A O 1
ATOM 3624 N N . ILE A 1 465 ? 14.667 -13.564 -24.760 1.00 96.12 465 ILE A N 1
ATOM 3625 C CA . ILE A 1 465 ? 13.657 -14.559 -24.365 1.00 96.12 465 ILE A CA 1
ATOM 3626 C C . ILE A 1 465 ? 13.421 -14.509 -22.857 1.00 96.12 465 ILE A C 1
ATOM 3628 O O . ILE A 1 465 ? 12.277 -14.366 -22.420 1.00 96.12 465 ILE A O 1
ATOM 3632 N N . ILE A 1 466 ? 14.495 -14.573 -22.061 1.00 96.56 466 ILE A N 1
ATOM 3633 C CA . ILE A 1 466 ? 14.414 -14.525 -20.593 1.00 96.56 466 ILE A CA 1
ATOM 3634 C C . ILE A 1 466 ? 13.706 -13.243 -20.146 1.00 96.56 466 ILE A C 1
ATOM 3636 O O . ILE A 1 466 ? 12.812 -13.278 -19.298 1.00 96.56 466 ILE A O 1
ATOM 3640 N N . ALA A 1 467 ? 14.049 -12.116 -20.763 1.00 94.81 467 ALA A N 1
ATOM 3641 C CA . ALA A 1 467 ? 13.442 -10.837 -20.453 1.00 94.81 467 ALA A CA 1
ATOM 3642 C C . ALA A 1 467 ? 11.954 -10.775 -20.813 1.00 94.81 467 ALA A C 1
ATOM 3644 O O . ALA A 1 467 ? 11.148 -10.253 -20.044 1.00 94.81 467 ALA A O 1
ATOM 3645 N N . THR A 1 468 ? 11.570 -11.337 -21.960 1.00 95.44 468 THR A N 1
ATOM 3646 C CA . THR A 1 468 ? 10.165 -11.407 -22.382 1.00 95.44 468 THR A CA 1
ATOM 3647 C C . THR A 1 468 ? 9.353 -12.259 -21.405 1.00 95.44 468 THR A C 1
ATOM 3649 O O . THR A 1 468 ? 8.278 -11.839 -20.976 1.00 95.44 468 THR A O 1
ATOM 3652 N N . VAL A 1 469 ? 9.888 -13.406 -20.973 1.00 95.94 469 VAL A N 1
ATOM 3653 C CA . VAL A 1 469 ? 9.268 -14.260 -19.944 1.00 95.94 469 VAL A CA 1
ATOM 3654 C C . VAL A 1 469 ? 9.132 -13.514 -18.615 1.00 95.94 469 VAL A C 1
ATOM 3656 O O . VAL A 1 469 ? 8.064 -13.537 -18.003 1.00 95.94 469 VAL A O 1
ATOM 3659 N N . PHE A 1 470 ? 10.165 -12.782 -18.194 1.00 95.56 470 PHE A N 1
ATOM 3660 C CA . PHE A 1 470 ? 10.104 -11.953 -16.990 1.00 95.56 470 PHE A CA 1
ATOM 3661 C C . PHE A 1 470 ? 8.983 -10.907 -17.067 1.00 95.56 470 PHE A C 1
ATOM 3663 O O . PHE A 1 470 ? 8.205 -10.769 -16.123 1.00 95.56 470 PHE A O 1
ATOM 3670 N N . ILE A 1 471 ? 8.846 -10.209 -18.196 1.00 93.81 471 ILE A N 1
ATOM 3671 C CA . ILE A 1 471 ? 7.789 -9.207 -18.399 1.00 93.81 471 ILE A CA 1
ATOM 3672 C C . ILE A 1 471 ? 6.398 -9.854 -18.360 1.00 93.81 471 ILE A C 1
ATOM 3674 O O . ILE A 1 471 ? 5.468 -9.277 -17.790 1.00 93.81 471 ILE A O 1
ATOM 3678 N N . ILE A 1 472 ? 6.246 -11.064 -18.911 1.00 93.50 472 ILE A N 1
ATOM 3679 C CA . ILE A 1 472 ? 4.993 -11.827 -18.832 1.00 93.50 472 ILE A CA 1
ATOM 3680 C C . ILE A 1 472 ? 4.632 -12.126 -17.375 1.00 93.50 472 ILE A C 1
ATOM 3682 O O . ILE A 1 472 ? 3.455 -12.059 -17.039 1.00 93.50 472 ILE A O 1
ATOM 3686 N N . ILE A 1 473 ? 5.593 -12.425 -16.504 1.00 91.88 473 ILE A N 1
ATOM 3687 C CA . ILE A 1 473 ? 5.309 -12.852 -15.126 1.00 91.88 473 ILE A CA 1
ATOM 3688 C C . ILE A 1 473 ? 5.174 -11.659 -14.168 1.00 91.88 473 ILE A C 1
ATOM 3690 O O . ILE A 1 473 ? 4.230 -11.603 -13.382 1.00 91.88 473 ILE A O 1
ATOM 3694 N N . ALA A 1 474 ? 6.114 -10.714 -14.214 1.00 88.75 474 ALA A N 1
ATOM 3695 C CA . ALA A 1 474 ? 6.344 -9.762 -13.128 1.00 88.75 474 ALA A CA 1
ATOM 3696 C C . ALA A 1 474 ? 5.815 -8.342 -13.385 1.00 88.75 474 ALA A C 1
ATOM 3698 O O . ALA A 1 474 ? 5.593 -7.602 -12.426 1.00 88.75 474 ALA A O 1
ATOM 3699 N N . LEU A 1 475 ? 5.626 -7.928 -14.645 1.00 90.25 475 LEU A N 1
ATOM 3700 C CA . LEU A 1 475 ? 5.267 -6.544 -14.970 1.00 90.25 475 LEU A CA 1
ATOM 3701 C C . LEU A 1 475 ? 3.746 -6.318 -14.847 1.00 90.25 475 LEU A C 1
ATOM 3703 O O . LEU A 1 475 ? 2.982 -6.935 -15.594 1.00 90.25 475 LEU A O 1
ATOM 3707 N N . PRO A 1 476 ? 3.265 -5.435 -13.950 1.00 89.19 476 PRO A N 1
ATOM 3708 C CA . PRO A 1 476 ? 1.843 -5.114 -13.862 1.00 89.19 476 PRO A CA 1
ATOM 3709 C C . PRO A 1 476 ? 1.413 -4.141 -14.967 1.00 89.19 476 PRO A C 1
ATOM 3711 O O . PRO A 1 476 ? 2.220 -3.389 -15.511 1.00 89.19 476 PRO A O 1
ATOM 3714 N N . GLU A 1 477 ? 0.113 -4.122 -15.262 1.00 89.44 477 GLU A N 1
ATOM 3715 C CA . GLU A 1 477 ? -0.466 -3.134 -16.173 1.00 89.44 477 GLU A CA 1
ATOM 3716 C C . GLU A 1 477 ? -0.658 -1.789 -15.452 1.00 89.44 477 GLU A C 1
ATOM 3718 O O . GLU A 1 477 ? -1.250 -1.739 -14.372 1.00 89.44 477 GLU A O 1
ATOM 3723 N N . THR A 1 478 ? -0.147 -0.699 -16.035 1.00 84.50 478 THR A N 1
ATOM 3724 C CA . THR A 1 478 ? -0.264 0.665 -15.478 1.00 84.50 478 THR A CA 1
ATOM 3725 C C . THR A 1 478 ? -1.255 1.534 -16.247 1.00 84.50 478 THR A C 1
ATOM 3727 O O . THR A 1 478 ? -1.661 2.591 -15.755 1.00 84.50 478 THR A O 1
ATOM 3730 N N . HIS A 1 479 ? -1.663 1.108 -17.444 1.00 82.81 479 HIS A N 1
ATOM 3731 C CA . HIS A 1 479 ? -2.618 1.832 -18.268 1.00 82.81 479 HIS A CA 1
ATOM 3732 C C . HIS A 1 479 ? -3.987 1.948 -17.583 1.00 82.81 479 HIS A C 1
ATOM 3734 O O . HIS A 1 479 ? -4.520 0.972 -17.064 1.00 82.81 479 HIS A O 1
ATOM 3740 N N . GLY A 1 480 ? -4.570 3.151 -17.601 1.00 75.06 480 GLY A N 1
ATOM 3741 C CA . GLY A 1 480 ? -5.892 3.422 -17.026 1.00 75.06 480 GLY A CA 1
ATOM 3742 C C . GLY A 1 480 ? -5.946 3.473 -15.494 1.00 75.06 480 GLY A C 1
ATOM 3743 O O . GLY A 1 480 ? -7.013 3.740 -14.950 1.00 75.06 480 GLY A O 1
ATOM 3744 N N . HIS A 1 481 ? -4.819 3.273 -14.802 1.00 80.31 481 HIS A N 1
ATOM 3745 C CA . HIS A 1 481 ? -4.765 3.233 -13.341 1.00 80.31 481 HIS A CA 1
ATOM 3746 C C . HIS A 1 481 ? -4.193 4.510 -12.714 1.00 80.31 481 HIS A C 1
ATOM 3748 O O . HIS A 1 481 ? -3.223 5.118 -13.189 1.00 80.31 481 HIS A O 1
ATOM 3754 N N . THR A 1 482 ? -4.776 4.921 -11.585 1.00 79.50 482 THR A N 1
ATOM 3755 C CA . THR A 1 482 ? -4.241 6.036 -10.788 1.00 79.50 482 THR A CA 1
ATOM 3756 C C . THR A 1 482 ? -2.996 5.601 -10.001 1.00 79.50 482 THR A C 1
ATOM 3758 O O . THR A 1 482 ? -2.826 4.428 -9.673 1.00 79.50 482 THR A O 1
ATOM 3761 N N . LYS A 1 483 ? -2.110 6.546 -9.630 1.00 73.81 483 LYS A N 1
ATOM 3762 C CA . LYS A 1 483 ? -0.931 6.219 -8.791 1.00 73.81 483 LYS A CA 1
ATOM 3763 C C . LYS A 1 483 ? -1.340 5.544 -7.471 1.00 73.81 483 LYS A C 1
ATOM 3765 O O . LYS A 1 483 ? -0.667 4.629 -7.016 1.00 73.81 483 LYS A O 1
ATOM 3770 N N . SER A 1 484 ? -2.471 5.957 -6.890 1.00 72.75 484 SER A N 1
ATOM 3771 C CA . SER A 1 484 ? -2.999 5.357 -5.660 1.00 72.75 484 SER A CA 1
ATOM 3772 C C . SER A 1 484 ? -3.487 3.918 -5.858 1.00 72.75 484 SER A C 1
ATOM 3774 O O . SER A 1 484 ? -3.389 3.130 -4.922 1.00 72.75 484 SER A O 1
ATOM 3776 N N . GLU A 1 485 ? -4.035 3.570 -7.023 1.00 78.31 485 GLU A N 1
ATOM 3777 C CA . GLU A 1 485 ? -4.455 2.195 -7.333 1.00 78.31 485 GLU A CA 1
ATOM 3778 C C . GLU A 1 485 ? -3.251 1.271 -7.513 1.00 78.31 485 GLU A C 1
ATOM 3780 O O . GLU A 1 485 ? -3.243 0.169 -6.967 1.00 78.31 485 GLU A O 1
ATOM 3785 N N . ILE A 1 486 ? -2.205 1.741 -8.203 1.00 80.94 486 ILE A N 1
ATOM 3786 C CA . ILE A 1 486 ? -0.950 0.993 -8.376 1.00 80.94 486 ILE A CA 1
ATOM 3787 C C . ILE A 1 486 ? -0.282 0.747 -7.013 1.00 80.94 486 ILE A C 1
ATOM 3789 O O . ILE A 1 486 ? 0.124 -0.374 -6.712 1.00 80.94 486 ILE A O 1
ATOM 3793 N N . GLU A 1 487 ? -0.233 1.756 -6.137 1.00 79.12 487 GLU A N 1
ATOM 3794 C CA . GLU A 1 487 ? 0.271 1.582 -4.766 1.00 79.12 487 GLU A CA 1
ATOM 3795 C C . GLU A 1 487 ? -0.536 0.538 -3.976 1.00 79.12 487 GLU A C 1
ATOM 3797 O O . GLU A 1 487 ? 0.035 -0.263 -3.235 1.00 79.12 487 GLU A O 1
ATOM 3802 N N . GLN A 1 488 ? -1.863 0.513 -4.133 1.00 74.69 488 GLN A N 1
ATOM 3803 C CA . GLN A 1 488 ? -2.717 -0.489 -3.488 1.00 74.69 488 GLN A CA 1
ATOM 3804 C C . GLN A 1 488 ? -2.504 -1.896 -4.055 1.00 74.69 488 GLN A C 1
ATOM 3806 O O . GLN A 1 488 ? -2.580 -2.861 -3.295 1.00 74.69 488 GLN A O 1
ATOM 3811 N N . LEU A 1 489 ? -2.205 -2.022 -5.351 1.00 79.62 489 LEU A N 1
ATOM 3812 C CA . LEU A 1 489 ? -1.898 -3.299 -5.998 1.00 79.62 489 LEU A CA 1
ATOM 3813 C C . LEU A 1 489 ? -0.669 -3.963 -5.362 1.00 79.62 489 LEU A C 1
ATOM 3815 O O . LEU A 1 489 ? -0.710 -5.149 -5.040 1.00 79.62 489 LEU A O 1
ATOM 3819 N N . PHE A 1 490 ? 0.381 -3.190 -5.075 1.00 79.38 490 PHE A N 1
ATOM 3820 C CA . PHE A 1 490 ? 1.587 -3.703 -4.415 1.00 79.38 490 PHE A CA 1
ATOM 3821 C C . PHE A 1 490 ? 1.430 -3.938 -2.904 1.00 79.38 490 PHE A C 1
ATOM 3823 O O . PHE A 1 490 ? 2.128 -4.789 -2.343 1.00 79.38 490 PHE A O 1
ATOM 3830 N N . LYS A 1 491 ? 0.488 -3.241 -2.250 1.00 68.62 491 LYS A N 1
ATOM 3831 C CA . LYS A 1 491 ? 0.097 -3.500 -0.850 1.00 68.62 491 LYS A CA 1
ATOM 3832 C C . LYS A 1 491 ? -0.674 -4.805 -0.674 1.00 68.62 491 LYS A C 1
ATOM 3834 O O . LYS A 1 491 ? -0.632 -5.393 0.398 1.00 68.62 491 LYS A O 1
ATOM 3839 N N . LYS A 1 492 ? -1.377 -5.263 -1.711 1.00 49.19 492 LYS A N 1
ATOM 3840 C CA . LYS A 1 492 ? -2.359 -6.354 -1.635 1.00 49.19 492 LYS A CA 1
ATOM 3841 C C . LYS A 1 492 ? -1.787 -7.777 -1.559 1.00 49.19 492 LYS A C 1
ATOM 3843 O O . LYS A 1 492 ? -2.556 -8.719 -1.684 1.00 49.19 492 LYS A O 1
ATOM 3848 N N . THR A 1 493 ? -0.479 -7.958 -1.364 1.00 41.69 493 THR A N 1
ATOM 3849 C CA . THR A 1 493 ? 0.167 -9.290 -1.388 1.00 41.69 493 THR A CA 1
ATOM 3850 C C . THR A 1 493 ? 0.578 -9.833 -0.016 1.00 41.69 493 THR A C 1
ATOM 3852 O O . THR A 1 493 ? 1.538 -10.588 0.073 1.00 41.69 493 THR A O 1
ATOM 3855 N N . GLU A 1 494 ? -0.149 -9.497 1.048 1.00 36.91 494 GLU A N 1
ATOM 3856 C CA . GLU A 1 494 ? -0.123 -10.294 2.280 1.00 36.91 494 GLU A CA 1
ATOM 3857 C C . GLU A 1 494 ? -1.533 -10.815 2.578 1.00 36.91 494 GLU A C 1
ATOM 3859 O O . GLU A 1 494 ? -2.471 -10.044 2.775 1.00 36.91 494 GLU A O 1
ATOM 3864 N N . THR A 1 495 ? -1.633 -12.151 2.607 1.00 32.66 495 THR A N 1
ATOM 3865 C CA . THR A 1 495 ? -2.793 -13.020 2.896 1.00 32.66 495 THR A CA 1
ATOM 3866 C C . THR A 1 495 ? -3.765 -13.331 1.747 1.00 32.66 495 THR A C 1
ATOM 3868 O O . THR A 1 495 ? -4.962 -13.071 1.822 1.00 32.66 495 THR A O 1
ATOM 3871 N N . GLU A 1 496 ? -3.276 -14.036 0.722 1.00 28.31 496 GLU A N 1
ATOM 3872 C CA . GLU A 1 496 ? -4.058 -15.160 0.187 1.00 28.31 496 GLU A CA 1
ATOM 3873 C C . GLU A 1 496 ? -3.668 -16.404 0.995 1.00 28.31 496 GLU A C 1
ATOM 3875 O O . GLU A 1 496 ? -2.504 -16.796 1.044 1.00 28.31 496 GLU A O 1
ATOM 3880 N N . PHE A 1 497 ? -4.632 -16.947 1.739 1.00 29.78 497 PHE A N 1
ATOM 3881 C CA . PHE A 1 497 ? -4.485 -18.182 2.498 1.00 29.78 497 PHE A CA 1
ATOM 3882 C C . PHE A 1 497 ? -4.301 -19.355 1.525 1.00 29.78 497 PHE A C 1
ATOM 3884 O O . PHE A 1 497 ? -5.248 -19.730 0.838 1.00 29.78 497 PHE A O 1
ATOM 3891 N N . CYS A 1 498 ? -3.118 -19.965 1.526 1.00 27.73 498 CYS A N 1
ATOM 3892 C CA . CYS A 1 498 ? -2.981 -21.390 1.249 1.00 27.73 498 CYS A CA 1
ATOM 3893 C C . CYS A 1 498 ? -2.855 -22.085 2.608 1.00 27.73 498 CYS A C 1
ATOM 3895 O O . CYS A 1 498 ? -1.915 -21.810 3.355 1.00 27.73 498 CYS A O 1
ATOM 3897 N N . GLU A 1 499 ? -3.821 -22.930 2.963 1.00 31.78 499 GLU A N 1
ATOM 3898 C CA . GLU A 1 499 ? -3.651 -23.855 4.083 1.00 31.78 499 GLU A CA 1
ATOM 3899 C C . GLU A 1 499 ? -2.556 -24.865 3.712 1.00 31.78 499 GLU A C 1
ATOM 3901 O O . GLU A 1 499 ? -2.593 -25.477 2.646 1.00 31.78 499 GLU A O 1
ATOM 3906 N N . ILE A 1 500 ? -1.563 -25.007 4.588 1.00 30.25 500 ILE A N 1
ATOM 3907 C CA . ILE A 1 500 ? -0.629 -26.133 4.577 1.00 30.25 500 ILE A CA 1
ATOM 3908 C C . ILE A 1 500 ? -1.416 -27.342 5.104 1.00 30.25 500 ILE A C 1
ATOM 3910 O O . ILE A 1 500 ? -1.997 -27.221 6.187 1.00 30.25 500 ILE A O 1
ATOM 3914 N N . PRO A 1 501 ? -1.452 -28.494 4.412 1.00 32.09 501 PRO A N 1
ATOM 3915 C CA . PRO A 1 501 ? -1.984 -29.706 5.011 1.00 32.09 501 PRO A CA 1
ATOM 3916 C C . PRO A 1 501 ? -1.022 -30.170 6.106 1.00 32.09 501 PRO A C 1
ATOM 3918 O O . PRO A 1 501 ? 0.172 -30.352 5.863 1.00 32.09 501 PRO A O 1
ATOM 3921 N N . THR A 1 502 ? -1.536 -30.343 7.318 1.00 35.78 502 THR A N 1
ATOM 3922 C CA . THR A 1 502 ? -0.820 -31.011 8.405 1.00 35.78 502 THR A CA 1
ATOM 3923 C C . THR A 1 502 ? -0.765 -32.515 8.135 1.00 35.78 502 THR A C 1
ATOM 3925 O O . THR A 1 502 ? -1.804 -33.164 8.098 1.00 35.78 502 THR A O 1
ATOM 3928 N N . ASP A 1 503 ? 0.463 -33.007 7.987 1.00 34.03 503 ASP A N 1
ATOM 3929 C CA . ASP A 1 503 ? 0.952 -34.388 8.054 1.00 34.03 503 ASP A CA 1
ATOM 3930 C C . ASP A 1 503 ? 0.515 -35.455 7.024 1.00 34.03 503 ASP A C 1
ATOM 3932 O O . ASP A 1 503 ? -0.602 -35.956 6.986 1.00 34.03 503 ASP A O 1
ATOM 3936 N N . SER A 1 504 ? 1.555 -35.870 6.286 1.00 37.97 504 SER A N 1
ATOM 3937 C CA . SER A 1 504 ? 1.892 -37.184 5.721 1.00 37.97 504 SER A CA 1
ATOM 3938 C C . SER A 1 504 ? 0.919 -37.919 4.789 1.00 37.97 504 SER A C 1
ATOM 3940 O O . SER A 1 504 ? -0.094 -38.476 5.194 1.00 37.97 504 SER A O 1
ATOM 3942 N N . THR A 1 505 ? 1.458 -38.112 3.581 1.00 35.50 505 THR A N 1
ATOM 3943 C CA . THR A 1 505 ? 1.160 -39.085 2.518 1.00 35.50 505 THR A CA 1
ATOM 3944 C C . THR A 1 505 ? 0.138 -38.682 1.451 1.00 35.50 505 THR A C 1
ATOM 3946 O O . THR A 1 505 ? -1.036 -38.466 1.704 1.00 35.50 505 THR A O 1
ATOM 3949 N N . GLU A 1 506 ? 0.682 -38.663 0.230 1.00 30.00 506 GLU A N 1
ATOM 3950 C CA . GLU A 1 506 ? 0.053 -38.635 -1.092 1.00 30.00 506 GLU A CA 1
ATOM 3951 C C . GLU A 1 506 ? -0.181 -37.267 -1.755 1.00 30.00 506 GLU A C 1
ATOM 3953 O O . GLU A 1 506 ? -1.127 -36.518 -1.530 1.00 30.00 506 GLU A O 1
ATOM 3958 N N . THR A 1 507 ? 0.770 -36.996 -2.647 1.00 38.88 507 THR A N 1
ATOM 3959 C CA . THR A 1 507 ? 0.785 -36.037 -3.743 1.00 38.88 507 THR A CA 1
ATOM 3960 C C . THR A 1 507 ? -0.421 -36.198 -4.669 1.00 38.88 507 THR A C 1
ATOM 3962 O O . THR A 1 507 ? -0.616 -37.273 -5.233 1.00 38.88 507 THR A O 1
ATOM 3965 N N . ASN A 1 508 ? -1.138 -35.106 -4.943 1.00 30.59 508 ASN A N 1
ATOM 3966 C CA . ASN A 1 508 ? -1.275 -34.628 -6.318 1.00 30.59 508 ASN A CA 1
ATOM 3967 C C . ASN A 1 508 ? -1.838 -33.207 -6.387 1.00 30.59 508 ASN A C 1
ATOM 3969 O O . ASN A 1 508 ? -2.855 -32.863 -5.786 1.00 30.59 508 ASN A O 1
ATOM 3973 N N . ASP A 1 509 ? -1.123 -32.414 -7.174 1.00 32.72 509 ASP A N 1
ATOM 3974 C CA . ASP A 1 509 ? -1.410 -31.052 -7.575 1.00 32.72 509 ASP A CA 1
ATOM 3975 C C . ASP A 1 509 ? -2.778 -30.907 -8.254 1.00 32.72 509 ASP A C 1
ATOM 3977 O O . ASP A 1 509 ? -3.174 -31.732 -9.078 1.00 32.72 509 ASP A O 1
ATOM 3981 N N . ASN A 1 510 ? -3.474 -29.807 -7.945 1.00 30.11 510 ASN A N 1
ATOM 3982 C CA . ASN A 1 510 ? -3.902 -28.789 -8.916 1.00 30.11 510 ASN A CA 1
ATOM 3983 C C . ASN A 1 510 ? -4.881 -27.812 -8.249 1.00 30.11 510 ASN A C 1
ATOM 3985 O O . ASN A 1 510 ? -6.082 -28.059 -8.131 1.00 30.11 510 ASN A O 1
ATOM 3989 N N . CYS A 1 511 ? -4.367 -26.654 -7.830 1.00 26.17 511 CYS A N 1
ATOM 3990 C CA . CYS A 1 511 ? -5.201 -25.543 -7.390 1.00 26.17 511 CYS A CA 1
ATOM 3991 C C . CYS A 1 511 ? -5.780 -24.838 -8.629 1.00 26.17 511 CYS A C 1
ATOM 3993 O O . CYS A 1 511 ? -5.101 -24.055 -9.295 1.00 26.17 511 CYS A O 1
ATOM 3995 N N . TYR A 1 512 ? -7.033 -25.141 -8.973 1.00 30.58 512 TYR A N 1
ATOM 3996 C CA . TYR A 1 512 ? -7.750 -24.454 -10.045 1.00 30.58 512 TYR A CA 1
ATOM 3997 C C . TYR A 1 512 ? -8.090 -23.013 -9.636 1.00 30.58 512 TYR A C 1
ATOM 3999 O O . TYR A 1 512 ? -8.896 -22.765 -8.738 1.00 30.58 512 TYR A O 1
ATOM 4007 N N . ILE A 1 513 ? -7.498 -22.050 -10.345 1.00 28.36 513 ILE A N 1
ATOM 4008 C CA . ILE A 1 513 ? -7.838 -20.627 -10.263 1.00 28.36 513 ILE A CA 1
ATOM 4009 C C . ILE A 1 513 ? -9.162 -20.402 -11.004 1.00 28.36 513 ILE A C 1
ATOM 4011 O O . ILE A 1 513 ? -9.180 -20.267 -12.226 1.00 28.36 513 ILE A O 1
ATOM 4015 N N . ASN A 1 514 ? -10.268 -20.290 -10.269 1.00 30.34 514 ASN A N 1
ATOM 4016 C CA . ASN A 1 514 ? -11.492 -19.695 -10.805 1.00 30.34 514 ASN A CA 1
ATOM 4017 C C . ASN A 1 514 ? -11.491 -18.183 -10.537 1.00 30.34 514 ASN A C 1
ATOM 4019 O O . ASN A 1 514 ? -11.564 -17.724 -9.397 1.00 30.34 514 ASN A O 1
ATOM 4023 N N . LYS A 1 515 ? -11.405 -17.392 -11.614 1.00 28.83 515 LYS A N 1
ATOM 4024 C CA . LYS A 1 515 ? -11.661 -15.943 -11.615 1.00 28.83 515 LYS A CA 1
ATOM 4025 C C . LYS A 1 515 ? -13.147 -15.698 -11.320 1.00 28.83 515 LYS A C 1
ATOM 4027 O O . LYS A 1 515 ? -13.974 -15.859 -12.211 1.00 28.83 515 LYS A O 1
ATOM 4032 N N . TYR A 1 516 ? -13.485 -15.283 -10.101 1.00 36.97 516 TYR A N 1
ATOM 4033 C CA . TYR A 1 516 ? -14.858 -14.907 -9.740 1.00 36.97 516 TYR A CA 1
ATOM 4034 C C . TYR A 1 516 ? -15.187 -13.462 -10.152 1.00 36.97 516 TYR A C 1
ATOM 4036 O O . TYR A 1 516 ? -14.377 -12.545 -9.986 1.00 36.97 516 TYR A O 1
ATOM 4044 N N . SER A 1 517 ? -16.392 -13.264 -10.689 1.00 39.66 517 SER A N 1
ATOM 4045 C CA . SER A 1 517 ? -16.945 -11.974 -11.121 1.00 39.66 517 SER A CA 1
ATOM 4046 C C . SER A 1 517 ? -17.462 -11.171 -9.917 1.00 39.66 517 SER A C 1
ATOM 4048 O O . SER A 1 517 ? -17.775 -11.724 -8.861 1.00 39.66 517 SER A O 1
ATOM 4050 N N . SER A 1 518 ? -17.612 -9.844 -10.048 1.00 45.16 518 SER A N 1
ATOM 4051 C CA . SER A 1 518 ? -18.191 -8.999 -8.985 1.00 45.16 518 SER A CA 1
ATOM 4052 C C . SER A 1 518 ? -19.603 -9.450 -8.563 1.00 45.16 518 SER A C 1
ATOM 4054 O O . SER A 1 518 ? -20.032 -9.132 -7.451 1.00 45.16 518 SER A O 1
ATOM 4056 N N . SER A 1 519 ? -20.298 -10.240 -9.393 1.00 54.19 519 SER A N 1
ATOM 4057 C CA . SER A 1 519 ? -21.616 -10.839 -9.139 1.00 54.19 519 SER A CA 1
ATOM 4058 C C . SER A 1 519 ? -21.679 -11.784 -7.936 1.00 54.19 519 SER A C 1
ATOM 4060 O O . SER A 1 519 ? -22.772 -11.997 -7.412 1.00 54.19 519 SER A O 1
ATOM 4062 N N . ASP A 1 520 ? -20.548 -12.296 -7.446 1.00 68.31 520 ASP A N 1
ATOM 4063 C CA . ASP A 1 520 ? -20.537 -13.458 -6.538 1.00 68.31 520 ASP A CA 1
ATOM 4064 C C . ASP A 1 520 ? -20.406 -13.078 -5.052 1.00 68.31 520 ASP A C 1
ATOM 4066 O O . ASP A 1 520 ? -20.545 -13.920 -4.161 1.00 68.31 520 ASP A O 1
ATOM 4070 N N . LYS A 1 521 ? -20.200 -11.787 -4.751 1.00 85.12 521 LYS A N 1
ATOM 4071 C CA . LYS A 1 521 ? -20.217 -11.280 -3.370 1.00 85.12 521 LYS A CA 1
ATOM 4072 C C . LYS A 1 521 ? -21.630 -11.321 -2.779 1.00 85.12 521 LYS A C 1
ATOM 4074 O O . LYS A 1 521 ? -22.603 -10.927 -3.433 1.00 85.12 521 LYS A O 1
ATOM 4079 N N . ARG A 1 522 ? -21.730 -11.762 -1.526 1.00 88.00 522 ARG A N 1
ATOM 4080 C CA . ARG A 1 522 ? -22.945 -11.755 -0.701 1.00 88.00 522 ARG A CA 1
ATOM 4081 C C . ARG A 1 522 ? -22.656 -11.066 0.628 1.00 88.00 522 ARG A C 1
ATOM 4083 O O . ARG A 1 522 ? -21.554 -11.192 1.162 1.00 88.00 522 ARG A O 1
ATOM 4090 N N . TYR A 1 523 ? -23.636 -10.337 1.144 1.00 92.12 523 TYR A N 1
ATOM 4091 C CA . TYR A 1 523 ? -23.504 -9.533 2.356 1.00 92.12 523 TYR A CA 1
ATOM 4092 C C . TYR A 1 523 ? -24.522 -9.980 3.401 1.00 92.12 523 TYR A C 1
ATOM 4094 O O . TYR A 1 523 ? -25.718 -10.051 3.109 1.00 92.12 523 TYR A O 1
ATOM 4102 N N . ILE A 1 524 ? -24.041 -10.258 4.610 1.00 94.56 524 ILE A N 1
ATOM 4103 C CA . ILE A 1 524 ? -24.876 -10.512 5.783 1.00 94.56 524 ILE A CA 1
ATOM 4104 C C . ILE A 1 524 ? -24.755 -9.313 6.715 1.00 94.56 524 ILE A C 1
ATOM 4106 O O . ILE A 1 524 ? -23.656 -8.903 7.081 1.00 94.56 524 ILE A O 1
ATOM 4110 N N . LEU A 1 525 ? -25.899 -8.748 7.076 1.00 95.44 525 LEU A N 1
ATOM 4111 C CA . LEU A 1 525 ? -26.043 -7.676 8.049 1.00 95.44 525 LEU A CA 1
ATOM 4112 C C . LEU A 1 525 ? -26.855 -8.206 9.232 1.00 95.44 525 LEU A C 1
ATOM 4114 O O . LEU A 1 525 ? -27.669 -9.118 9.075 1.00 95.44 525 LEU A O 1
ATOM 4118 N N . TYR A 1 526 ? -26.682 -7.626 10.415 1.00 96.25 526 TYR A N 1
ATOM 4119 C CA . TYR A 1 526 ? -27.509 -7.994 11.559 1.00 96.25 526 TYR A CA 1
ATOM 4120 C C . TYR A 1 526 ? -27.713 -6.834 12.527 1.00 96.25 526 TYR A C 1
ATOM 4122 O O . TYR A 1 526 ? -26.882 -5.933 12.613 1.00 96.25 526 TYR A O 1
ATOM 4130 N N . ASP A 1 527 ? -28.812 -6.865 13.272 1.00 93.88 527 ASP A N 1
ATOM 4131 C CA . ASP A 1 527 ? -29.027 -5.981 14.413 1.00 93.88 527 ASP A CA 1
ATOM 4132 C C . ASP A 1 527 ? -29.598 -6.753 15.603 1.00 93.88 527 ASP A C 1
ATOM 4134 O O . ASP A 1 527 ? -30.195 -7.826 15.471 1.00 93.88 527 ASP A O 1
ATOM 4138 N N . VAL A 1 528 ? -29.395 -6.176 16.776 1.00 92.75 528 VAL A N 1
ATOM 4139 C CA . VAL A 1 528 ? -29.722 -6.746 18.081 1.00 92.75 528 VAL A CA 1
ATOM 4140 C C . VAL A 1 528 ? -30.787 -5.877 18.735 1.00 92.75 528 VAL A C 1
ATOM 4142 O O . VAL A 1 528 ? -30.820 -4.660 18.512 1.00 92.75 528 VAL A O 1
ATOM 4145 N N . ASN A 1 529 ? -31.635 -6.477 19.566 1.00 89.50 529 ASN A N 1
ATOM 4146 C CA . ASN A 1 529 ? -32.655 -5.768 20.335 1.00 89.50 529 ASN A CA 1
ATOM 4147 C C . ASN A 1 529 ? -32.104 -4.468 20.984 1.00 89.50 529 ASN A C 1
ATOM 4149 O O . ASN A 1 529 ? -31.048 -4.498 21.624 1.00 89.50 529 ASN A O 1
ATOM 4153 N N . PRO A 1 530 ? -32.761 -3.298 20.815 1.00 83.94 530 PRO A N 1
ATOM 4154 C CA . PRO A 1 530 ? -32.231 -2.011 21.284 1.00 83.94 530 PRO A CA 1
ATOM 4155 C C . PRO A 1 530 ? -31.865 -1.923 22.777 1.00 83.94 530 PRO A C 1
ATOM 4157 O O . PRO A 1 530 ? -30.866 -1.268 23.079 1.00 83.94 530 PRO A O 1
ATOM 4160 N N . PRO A 1 531 ? -32.596 -2.574 23.708 1.00 85.62 531 PRO A N 1
ATOM 4161 C CA . PRO A 1 531 ? -32.209 -2.661 25.113 1.00 85.62 531 PRO A CA 1
ATOM 4162 C C . PRO A 1 531 ? -30.865 -3.329 25.363 1.00 85.62 531 PRO A C 1
ATOM 4164 O O . PRO A 1 531 ? -30.297 -3.080 26.414 1.00 85.62 531 PRO A O 1
ATOM 4167 N N . GLU A 1 532 ? -30.333 -4.126 24.434 1.00 88.38 532 GLU A N 1
ATOM 4168 C CA . GLU A 1 532 ? -29.121 -4.894 24.694 1.00 88.38 532 GLU A CA 1
ATOM 4169 C C . GLU A 1 532 ? -27.856 -4.045 24.706 1.00 88.38 532 GLU A C 1
ATOM 4171 O O . GLU A 1 532 ? -27.539 -3.309 23.761 1.00 88.38 532 GLU A O 1
ATOM 4176 N N . GLY A 1 533 ? -27.089 -4.205 25.784 1.00 87.25 533 GLY A N 1
ATOM 4177 C CA . GLY A 1 533 ? -25.832 -3.509 26.007 1.00 87.25 533 GLY A CA 1
ATOM 4178 C C . GLY A 1 533 ? -24.686 -3.951 25.095 1.00 87.25 533 GLY A C 1
ATOM 4179 O O . GLY A 1 533 ? -24.710 -4.990 24.442 1.00 87.25 533 GLY A O 1
ATOM 4180 N N . PHE A 1 534 ? -23.603 -3.173 25.122 1.00 89.75 534 PHE A N 1
ATOM 4181 C CA . PHE A 1 534 ? -22.395 -3.396 24.316 1.00 89.75 534 PHE A CA 1
ATOM 4182 C C . PHE A 1 534 ? -21.795 -4.795 24.472 1.00 89.75 534 PHE A C 1
ATOM 4184 O O . PHE A 1 534 ? -21.415 -5.419 23.489 1.00 89.75 534 PHE A O 1
ATOM 4191 N N . ASN A 1 535 ? -21.701 -5.300 25.707 1.00 91.81 535 ASN A N 1
ATOM 4192 C CA . ASN A 1 535 ? -21.033 -6.574 25.967 1.00 91.81 535 ASN A CA 1
ATOM 4193 C C . ASN A 1 535 ? -21.870 -7.776 25.521 1.00 91.81 535 ASN A C 1
ATOM 4195 O O . ASN A 1 535 ? -21.285 -8.746 25.052 1.00 91.81 535 ASN A O 1
ATOM 4199 N N . LEU A 1 536 ? -23.206 -7.697 25.577 1.00 92.56 536 LEU A N 1
ATOM 4200 C CA . LEU A 1 536 ? -24.041 -8.729 24.963 1.00 92.56 536 LEU A CA 1
ATOM 4201 C C . LEU A 1 536 ? -23.943 -8.671 23.433 1.00 92.56 536 LEU A C 1
ATOM 4203 O O . LEU A 1 536 ? -23.788 -9.700 22.790 1.00 92.56 536 LEU A O 1
ATOM 4207 N N . ARG A 1 537 ? -23.927 -7.474 22.832 1.00 94.38 537 ARG A N 1
ATOM 4208 C CA . ARG A 1 537 ? -23.731 -7.316 21.377 1.00 94.38 537 ARG A CA 1
ATOM 4209 C C . ARG A 1 537 ? -22.405 -7.912 20.884 1.00 94.38 537 ARG A C 1
ATOM 4211 O O . ARG A 1 537 ? -22.355 -8.445 19.778 1.00 94.38 537 ARG A O 1
ATOM 4218 N N . ARG A 1 538 ? -21.347 -7.865 21.703 1.00 95.50 538 ARG A N 1
ATOM 4219 C CA . ARG A 1 538 ? -20.070 -8.555 21.435 1.00 95.50 538 ARG A CA 1
ATOM 4220 C C . ARG A 1 538 ? -20.209 -10.076 21.466 1.00 95.50 538 ARG A C 1
ATOM 4222 O O . ARG A 1 538 ? -19.601 -10.745 20.642 1.00 95.50 538 ARG A O 1
ATOM 4229 N N . ASP A 1 539 ? -21.009 -10.612 22.383 1.00 95.56 539 ASP A N 1
ATOM 4230 C CA . ASP A 1 539 ? -21.316 -12.043 22.409 1.00 95.56 539 ASP A CA 1
ATOM 4231 C C . ASP A 1 539 ? -22.110 -12.467 21.166 1.00 95.56 539 ASP A C 1
ATOM 4233 O O . ASP A 1 539 ? -21.762 -13.447 20.514 1.00 95.56 539 ASP A O 1
ATOM 4237 N N . VAL A 1 540 ? -23.106 -11.671 20.763 1.00 96.69 540 VAL A N 1
ATOM 4238 C CA . VAL A 1 540 ? -23.853 -11.903 19.518 1.00 96.69 540 VAL A CA 1
ATOM 4239 C C . VAL A 1 540 ? -22.926 -11.865 18.302 1.00 96.69 540 VAL A C 1
ATOM 4241 O O . VAL A 1 540 ? -23.044 -12.720 17.432 1.00 96.69 540 VAL A O 1
ATOM 4244 N N . TYR A 1 541 ? -21.954 -10.946 18.252 1.00 97.38 541 TYR A N 1
ATOM 4245 C CA . TYR A 1 541 ? -20.945 -10.946 17.186 1.00 97.38 541 TYR A CA 1
ATOM 4246 C C . TYR A 1 541 ? -20.200 -12.278 17.085 1.00 97.38 541 TYR A C 1
ATOM 4248 O O . TYR A 1 541 ? -20.007 -12.756 15.975 1.00 97.38 541 TYR A O 1
ATOM 4256 N N . ILE A 1 542 ? -19.822 -12.898 18.207 1.00 97.12 542 ILE A N 1
ATOM 4257 C CA . ILE A 1 542 ? -19.150 -14.206 18.199 1.00 97.12 542 ILE A CA 1
ATOM 4258 C C . ILE A 1 542 ? -20.048 -15.259 17.545 1.00 97.12 542 ILE A C 1
ATOM 4260 O O . ILE A 1 542 ? -19.583 -15.979 16.663 1.00 97.12 542 ILE A O 1
ATOM 4264 N N . ARG A 1 543 ? -21.341 -15.289 17.898 1.00 95.62 543 ARG A N 1
ATOM 4265 C CA . ARG A 1 543 ? -22.321 -16.203 17.284 1.00 95.62 543 ARG A CA 1
ATOM 4266 C C . ARG A 1 543 ? -22.380 -16.015 15.769 1.00 95.62 543 ARG A C 1
ATOM 4268 O O . ARG A 1 543 ? -22.252 -16.975 15.016 1.00 95.62 543 ARG A O 1
ATOM 4275 N N . VAL A 1 544 ? -22.519 -14.764 15.318 1.00 96.62 544 VAL A N 1
ATOM 4276 C CA . VAL A 1 544 ? -22.572 -14.438 13.885 1.00 96.62 544 VAL A CA 1
ATOM 4277 C C . VAL A 1 544 ? -21.246 -14.759 13.197 1.00 96.62 544 VAL A C 1
ATOM 4279 O O . VAL A 1 544 ? -21.241 -15.259 12.078 1.00 96.62 544 VAL A O 1
ATOM 4282 N N . ALA A 1 545 ? -20.111 -14.507 13.843 1.00 96.44 545 ALA A N 1
ATOM 4283 C CA . ALA A 1 545 ? -18.804 -14.747 13.256 1.00 96.44 545 ALA A CA 1
ATOM 4284 C C . ALA A 1 545 ? -18.544 -16.243 13.037 1.00 96.44 545 ALA A C 1
ATOM 4286 O O . ALA A 1 545 ? -18.074 -16.623 11.967 1.00 96.44 545 ALA A O 1
ATOM 4287 N N . VAL A 1 546 ? -18.896 -17.093 14.005 1.00 95.56 546 VAL A N 1
ATOM 4288 C CA . VAL A 1 546 ? -18.809 -18.557 13.864 1.00 95.56 546 VAL A CA 1
ATOM 4289 C C . VAL A 1 546 ? -19.720 -19.046 12.736 1.00 95.56 546 VAL A C 1
ATOM 4291 O O . VAL A 1 546 ? -19.267 -19.781 11.861 1.00 95.56 546 VAL A O 1
ATOM 4294 N N . PHE A 1 547 ? -20.950 -18.539 12.667 1.00 94.25 547 PHE A N 1
ATOM 4295 C CA . PHE A 1 547 ? -21.876 -18.836 11.574 1.00 94.25 547 PHE A CA 1
ATOM 4296 C C . PHE A 1 547 ? -21.328 -18.458 10.192 1.00 94.25 547 PHE A C 1
ATOM 4298 O O . PHE A 1 547 ? -21.393 -19.248 9.252 1.00 94.25 547 PHE A O 1
ATOM 4305 N N . ILE A 1 548 ? -20.736 -17.269 10.056 1.00 93.75 548 ILE A N 1
ATOM 4306 C CA . ILE A 1 548 ? -20.111 -16.826 8.803 1.00 93.75 548 ILE A CA 1
ATOM 4307 C C . ILE A 1 548 ? -18.903 -17.699 8.458 1.00 93.75 548 ILE A C 1
ATOM 4309 O O . ILE A 1 548 ? -18.715 -18.039 7.293 1.00 93.75 548 ILE A O 1
ATOM 4313 N N . ASN A 1 549 ? -18.101 -18.091 9.449 1.00 93.50 549 ASN A N 1
ATOM 4314 C CA . ASN A 1 549 ? -16.978 -19.004 9.252 1.00 93.50 549 ASN A CA 1
ATOM 4315 C C . ASN A 1 549 ? -17.460 -20.354 8.694 1.00 93.50 549 ASN A C 1
ATOM 4317 O O . ASN A 1 549 ? -16.912 -20.847 7.708 1.00 93.50 549 ASN A O 1
ATOM 4321 N N . HIS A 1 550 ? -18.527 -20.922 9.261 1.00 90.12 550 HIS A N 1
ATOM 4322 C CA . HIS A 1 550 ? -19.139 -22.156 8.756 1.00 90.12 550 HIS A CA 1
ATOM 4323 C C . HIS A 1 550 ? -19.742 -21.971 7.360 1.00 90.12 550 HIS A C 1
ATOM 4325 O O . HIS A 1 550 ? -19.533 -22.815 6.491 1.00 90.12 550 HIS A O 1
ATOM 4331 N N . LEU A 1 551 ? -20.400 -20.841 7.089 1.00 88.19 551 LEU A N 1
ATOM 4332 C CA . LEU A 1 551 ? -20.918 -20.507 5.758 1.00 88.19 551 LEU A CA 1
ATOM 4333 C C . LEU A 1 551 ? -19.822 -20.418 4.694 1.00 88.19 551 LEU A C 1
ATOM 4335 O O . LEU A 1 551 ? -19.994 -20.951 3.601 1.00 88.19 551 LEU A O 1
ATOM 4339 N N . VAL A 1 552 ? -18.706 -19.754 4.997 1.00 87.75 552 VAL A N 1
ATOM 4340 C CA . VAL A 1 552 ? -17.573 -19.610 4.070 1.00 87.75 552 VAL A CA 1
ATOM 4341 C C . VAL A 1 552 ? -16.916 -20.965 3.797 1.00 87.75 552 VAL A C 1
ATOM 4343 O O . VAL A 1 552 ? -16.548 -21.241 2.655 1.00 87.75 552 VAL A O 1
ATOM 4346 N N . LYS A 1 553 ? -16.813 -21.833 4.811 1.00 84.88 553 LYS A N 1
ATOM 4347 C CA . LYS A 1 553 ? -16.278 -23.194 4.654 1.00 84.88 553 LYS A CA 1
ATOM 4348 C C . LYS A 1 553 ? -17.200 -24.091 3.820 1.00 84.88 553 LYS A C 1
ATOM 4350 O O . LYS A 1 553 ? -16.717 -24.792 2.931 1.00 84.88 553 LYS A O 1
ATOM 4355 N N . ASN A 1 554 ? -18.508 -24.036 4.074 1.00 80.19 554 ASN A N 1
ATOM 4356 C CA . ASN A 1 554 ? -19.488 -24.953 3.484 1.00 80.19 554 ASN A CA 1
ATOM 4357 C C . ASN A 1 554 ? -20.007 -24.494 2.112 1.00 80.19 554 ASN A C 1
ATOM 4359 O O . ASN A 1 554 ? -20.372 -25.325 1.286 1.00 80.19 554 ASN A O 1
ATOM 4363 N N . ASN A 1 555 ? -20.047 -23.186 1.840 1.00 73.69 555 ASN A N 1
ATOM 4364 C CA . ASN A 1 555 ? -20.629 -22.624 0.622 1.00 73.69 555 ASN A CA 1
ATOM 4365 C C . ASN A 1 555 ? -19.601 -21.798 -0.165 1.00 73.69 555 ASN A C 1
ATOM 4367 O O . ASN A 1 555 ? -19.654 -20.567 -0.211 1.00 73.69 555 ASN A O 1
ATOM 4371 N N . LYS A 1 556 ? -18.677 -22.509 -0.825 1.00 74.94 556 LYS A N 1
ATOM 4372 C CA . LYS A 1 556 ? -17.590 -21.921 -1.629 1.00 74.94 556 LYS A CA 1
ATOM 4373 C C . LYS A 1 556 ? -18.064 -21.218 -2.909 1.00 74.94 556 LYS A C 1
ATOM 4375 O O . LYS A 1 556 ? -17.272 -20.528 -3.541 1.00 74.94 556 LYS A O 1
ATOM 4380 N N . GLN A 1 557 ? -19.335 -21.376 -3.292 1.00 75.12 557 GLN A N 1
ATOM 4381 C CA . GLN A 1 557 ? -19.904 -20.748 -4.489 1.00 75.12 557 GLN A CA 1
ATOM 4382 C C . GLN A 1 557 ? -19.972 -19.218 -4.368 1.00 75.12 557 GLN A C 1
ATOM 4384 O O . GLN A 1 557 ? -19.873 -18.515 -5.371 1.00 75.12 557 GLN A O 1
ATOM 4389 N N . TYR A 1 558 ? -20.150 -18.695 -3.152 1.00 81.00 558 TYR A N 1
ATOM 4390 C CA . TYR A 1 558 ? -20.346 -17.268 -2.915 1.00 81.00 558 TYR A CA 1
ATOM 4391 C C . TYR A 1 558 ? -19.312 -16.712 -1.947 1.00 81.00 558 TYR A C 1
ATOM 4393 O O . TYR A 1 558 ? -18.959 -17.333 -0.946 1.00 81.00 558 TYR A O 1
ATOM 4401 N N . LYS A 1 559 ? -18.891 -15.469 -2.189 1.00 85.62 559 LYS A N 1
ATOM 4402 C CA . LYS A 1 559 ? -18.034 -14.743 -1.251 1.00 85.62 559 LYS A CA 1
ATOM 4403 C C . LYS A 1 559 ? -18.898 -14.026 -0.219 1.00 85.62 559 LYS A C 1
ATOM 4405 O O . LYS A 1 559 ? -19.301 -12.881 -0.439 1.00 85.62 559 LYS A O 1
ATOM 4410 N N . TRP A 1 560 ? -19.190 -14.705 0.885 1.00 89.19 560 TRP A N 1
ATOM 4411 C CA . TRP A 1 560 ? -19.910 -14.141 2.028 1.00 89.19 560 TRP A CA 1
ATOM 4412 C C . TRP A 1 560 ? -19.047 -13.120 2.769 1.00 89.19 560 TRP A C 1
ATOM 4414 O O . TRP A 1 560 ? -17.879 -13.374 3.038 1.00 89.19 560 TRP A O 1
ATOM 4424 N N . ASN A 1 561 ? -19.618 -11.960 3.088 1.00 92.56 561 ASN A N 1
ATOM 4425 C CA . ASN A 1 561 ? -18.976 -10.921 3.889 1.00 92.56 561 ASN A CA 1
ATOM 4426 C C . ASN A 1 561 ? -19.938 -10.490 4.997 1.00 92.56 561 ASN A C 1
ATOM 4428 O O . ASN A 1 561 ? -21.116 -10.228 4.732 1.00 92.56 561 ASN A O 1
ATOM 4432 N N . LEU A 1 562 ? -19.428 -10.385 6.220 1.00 96.50 562 LEU A N 1
ATOM 4433 C CA . LEU A 1 562 ? -20.169 -9.828 7.345 1.00 96.50 562 LEU A CA 1
ATOM 4434 C C . LEU A 1 562 ? -20.010 -8.307 7.358 1.00 96.50 562 LEU A C 1
ATOM 4436 O O . LEU A 1 562 ? -18.893 -7.793 7.437 1.00 96.50 562 LEU A O 1
ATOM 4440 N N . VAL A 1 563 ? -21.126 -7.586 7.312 1.00 96.12 563 VAL A N 1
ATOM 4441 C CA . VAL A 1 563 ? -21.149 -6.133 7.502 1.00 96.12 563 VAL A CA 1
ATOM 4442 C C . VAL A 1 563 ? -21.304 -5.846 8.988 1.00 96.12 563 VAL A C 1
ATOM 4444 O O . VAL A 1 563 ? -22.293 -6.240 9.607 1.00 96.12 563 VAL A O 1
ATOM 4447 N N . LEU A 1 564 ? -20.324 -5.154 9.559 1.00 96.19 564 LEU A N 1
ATOM 4448 C CA . LEU A 1 564 ? -20.316 -4.815 10.974 1.00 96.19 564 LEU A CA 1
ATOM 4449 C C . LEU A 1 564 ? -21.377 -3.736 11.271 1.00 96.19 564 LEU A C 1
ATOM 4451 O O . LEU A 1 564 ? -21.331 -2.656 10.669 1.00 96.19 564 LEU A O 1
ATOM 4455 N N . PRO A 1 565 ? -22.339 -3.990 12.183 1.00 94.50 565 PRO A N 1
ATOM 4456 C CA . PRO A 1 565 ? -23.375 -3.019 12.507 1.00 94.50 565 PRO A CA 1
ATOM 4457 C C . PRO A 1 565 ? -22.774 -1.875 13.323 1.00 94.50 565 PRO A C 1
ATOM 4459 O O . PRO A 1 565 ? -22.138 -2.134 14.346 1.00 94.50 565 PRO A O 1
ATOM 4462 N N . PRO A 1 566 ? -22.951 -0.612 12.921 1.00 91.56 566 PRO A N 1
ATOM 4463 C CA . PRO A 1 566 ? -22.328 0.487 13.631 1.00 91.56 566 PRO A CA 1
ATOM 4464 C C . PRO A 1 566 ? -22.949 0.655 15.017 1.00 91.56 566 PRO A C 1
ATOM 4466 O O . PRO A 1 566 ? -24.140 0.414 15.236 1.00 91.56 566 PRO A O 1
ATOM 4469 N N . TRP A 1 567 ? -22.129 1.094 15.964 1.00 88.81 567 TRP A N 1
ATOM 4470 C CA . TRP A 1 567 ? -22.552 1.293 17.339 1.00 88.81 567 TRP A CA 1
ATOM 4471 C C . TRP A 1 567 ? -23.411 2.553 17.456 1.00 88.81 567 TRP A C 1
ATOM 4473 O O . TRP A 1 567 ? -23.147 3.583 16.828 1.00 88.81 567 TRP A O 1
ATOM 4483 N N . GLY A 1 568 ? -24.460 2.463 18.266 1.00 81.81 568 GLY A N 1
ATOM 4484 C CA . GLY A 1 568 ? -25.414 3.543 18.492 1.00 81.81 568 GLY A CA 1
ATOM 4485 C C . GLY A 1 568 ? -25.600 3.859 19.969 1.00 81.81 568 GLY A C 1
ATOM 4486 O O . GLY A 1 568 ? -24.784 3.491 20.813 1.00 81.81 568 GLY A O 1
ATOM 4487 N N . HIS A 1 569 ? -26.707 4.529 20.275 1.00 73.88 569 HIS A N 1
ATOM 4488 C CA . HIS A 1 569 ? -27.056 4.896 21.637 1.00 73.88 569 HIS A CA 1
ATOM 4489 C C . HIS A 1 569 ? -27.490 3.649 22.418 1.00 73.88 569 HIS A C 1
ATOM 4491 O O . HIS A 1 569 ? -28.545 3.076 22.150 1.00 73.88 569 HIS A O 1
ATOM 4497 N N . LEU A 1 570 ? -26.680 3.232 23.390 1.00 73.12 570 LEU A N 1
ATOM 4498 C CA . LEU A 1 570 ? -26.936 2.065 24.233 1.00 73.12 570 LEU A CA 1
ATOM 4499 C C . LEU A 1 570 ? -27.477 2.510 25.600 1.00 73.12 570 LEU A C 1
ATOM 4501 O O . LEU A 1 570 ? -26.913 3.393 26.241 1.00 73.12 570 LEU A O 1
ATOM 4505 N N . LEU A 1 571 ? -28.547 1.870 26.078 1.00 61.09 571 LEU A N 1
ATOM 4506 C CA . LEU A 1 571 ? -29.322 2.296 27.258 1.00 61.09 571 LEU A CA 1
ATOM 4507 C C . LEU A 1 571 ? -28.558 2.275 28.600 1.00 61.09 571 LEU A C 1
ATOM 4509 O O . LEU A 1 571 ? -29.001 2.885 29.567 1.00 61.09 571 LEU A O 1
ATOM 4513 N N . HIS A 1 572 ? -27.418 1.585 28.689 1.00 61.28 572 HIS A N 1
ATOM 4514 C CA . HIS A 1 572 ? -26.731 1.303 29.963 1.00 61.28 572 HIS A CA 1
ATOM 4515 C C . HIS A 1 572 ? -25.465 2.138 30.233 1.00 61.28 572 HIS A C 1
ATOM 4517 O O . HIS A 1 572 ? -24.704 1.802 31.146 1.00 61.28 572 HIS A O 1
ATOM 4523 N N . TRP A 1 573 ? -25.186 3.163 29.422 1.00 58.41 573 TRP A N 1
ATOM 4524 C CA . TRP A 1 573 ? -23.857 3.783 29.327 1.00 58.41 573 TRP A CA 1
ATOM 4525 C C . TRP A 1 573 ? -23.795 5.103 30.113 1.00 58.41 573 TRP A C 1
ATOM 4527 O O . TRP A 1 573 ? -24.809 5.766 30.334 1.00 58.41 573 TRP A O 1
ATOM 4537 N N . ARG A 1 574 ? -22.617 5.397 30.687 1.00 56.47 574 ARG A N 1
ATOM 4538 C CA . ARG A 1 574 ? -22.458 6.328 31.821 1.00 56.47 574 ARG A CA 1
ATOM 4539 C C . ARG A 1 574 ? -22.656 7.799 31.465 1.00 56.47 574 ARG A C 1
ATOM 4541 O O . ARG A 1 574 ? -22.996 8.552 32.378 1.00 56.47 574 ARG A O 1
ATOM 4548 N N . SER A 1 575 ? -22.462 8.221 30.218 1.00 54.31 575 SER A N 1
ATOM 4549 C CA . SER A 1 575 ? -22.361 9.647 29.925 1.00 54.31 575 SER A CA 1
ATOM 4550 C C . SER A 1 575 ? -23.588 10.187 29.211 1.00 54.31 575 SER A C 1
ATOM 4552 O O . SER A 1 575 ? -23.725 10.096 27.993 1.00 54.31 575 SER A O 1
ATOM 4554 N N . ARG A 1 576 ? -24.452 10.829 30.000 1.00 56.06 576 ARG A N 1
ATOM 4555 C CA . ARG A 1 576 ? -25.523 11.694 29.487 1.00 56.06 576 ARG A CA 1
ATOM 4556 C C . ARG A 1 576 ? -24.969 12.975 28.843 1.00 56.06 576 ARG A C 1
ATOM 4558 O O . ARG A 1 576 ? -25.635 13.550 27.994 1.00 56.06 576 ARG A O 1
ATOM 4565 N N . ASP A 1 577 ? -23.736 13.352 29.195 1.00 57.50 577 ASP A N 1
ATOM 4566 C CA . ASP A 1 577 ? -23.092 14.619 28.811 1.00 57.50 577 ASP A CA 1
ATOM 4567 C C . ASP A 1 577 ? -22.160 14.507 27.585 1.00 57.50 577 ASP A C 1
ATOM 4569 O O . ASP A 1 577 ? -21.390 15.423 27.305 1.00 57.50 577 ASP A O 1
ATOM 4573 N N . ILE A 1 578 ? -22.154 13.368 26.881 1.00 64.56 578 ILE A N 1
ATOM 4574 C CA . ILE A 1 578 ? -21.336 13.169 25.672 1.00 64.56 578 ILE A CA 1
ATOM 4575 C C . ILE A 1 578 ? -22.213 13.357 24.430 1.00 64.56 578 ILE A C 1
ATOM 4577 O O . ILE A 1 578 ? -23.301 12.788 24.355 1.00 64.56 578 ILE A O 1
ATOM 4581 N N . ASP A 1 579 ? -21.700 14.099 23.438 1.00 62.31 579 ASP A N 1
ATOM 4582 C CA . ASP A 1 579 ? -22.324 14.304 22.121 1.00 62.31 579 ASP A CA 1
ATOM 4583 C C . ASP A 1 579 ? -22.929 13.023 21.527 1.00 62.31 579 ASP A C 1
ATOM 4585 O O . ASP A 1 579 ? -22.406 11.921 21.729 1.00 62.31 579 ASP A O 1
ATOM 4589 N N . LYS A 1 580 ? -23.976 13.192 20.709 1.00 68.88 580 LYS A N 1
ATOM 4590 C CA . LYS A 1 580 ? -24.782 12.128 20.087 1.00 68.88 580 LYS A CA 1
ATOM 4591 C C . LYS A 1 580 ? -23.949 10.901 19.668 1.00 68.88 580 LYS A C 1
ATOM 4593 O O . LYS A 1 580 ? -23.189 10.934 18.701 1.00 68.88 580 LYS A O 1
ATOM 4598 N N . GLN A 1 581 ? -24.122 9.797 20.399 1.00 75.69 581 GLN A N 1
ATOM 4599 C CA . GLN A 1 581 ? -23.447 8.518 20.157 1.00 75.69 581 GLN A CA 1
ATOM 4600 C C . GLN A 1 581 ? -24.223 7.703 19.112 1.00 75.69 581 GLN A C 1
ATOM 4602 O O . GLN A 1 581 ? -25.007 6.820 19.449 1.00 75.69 581 GLN A O 1
ATOM 4607 N N . SER A 1 582 ? -24.058 8.025 17.830 1.00 79.25 582 SER A N 1
ATOM 4608 C CA . SER A 1 582 ? -24.716 7.308 16.730 1.00 79.25 582 SER A CA 1
ATOM 4609 C C . SER A 1 582 ? -23.743 6.992 15.602 1.00 79.25 582 SER A C 1
ATOM 4611 O O . SER A 1 582 ? -22.888 7.818 15.298 1.00 79.25 582 SER A O 1
ATOM 4613 N N . GLN A 1 583 ? -23.933 5.842 14.947 1.00 85.94 583 GLN A N 1
ATOM 4614 C CA . GLN A 1 583 ? -23.202 5.435 13.739 1.00 85.94 583 GLN A CA 1
ATOM 4615 C C . GLN A 1 583 ? -21.679 5.312 13.933 1.00 85.94 583 GLN A C 1
ATOM 4617 O O . GLN A 1 583 ? -20.899 5.602 13.027 1.00 85.94 583 GLN A O 1
ATOM 4622 N N . LEU A 1 584 ? -21.236 4.889 15.118 1.00 88.25 584 LEU A N 1
ATOM 4623 C CA . LEU A 1 584 ? -19.813 4.743 15.417 1.00 88.25 584 LEU A CA 1
ATOM 4624 C C . LEU A 1 584 ? -19.266 3.451 14.774 1.00 88.25 584 LEU A C 1
ATOM 4626 O O . LEU A 1 584 ? -19.866 2.387 14.951 1.00 88.25 584 LEU A O 1
ATOM 4630 N N . PRO A 1 585 ? -18.136 3.503 14.049 1.00 92.81 585 PRO A N 1
ATOM 4631 C CA . PRO A 1 585 ? -17.548 2.325 13.417 1.00 92.81 585 PRO A CA 1
ATOM 4632 C C . PRO A 1 585 ? -16.922 1.379 14.450 1.00 92.81 585 PRO A C 1
ATOM 4634 O O . PRO A 1 585 ? -16.554 1.784 15.556 1.00 92.81 585 PRO A O 1
ATOM 4637 N N . TRP A 1 586 ? -16.756 0.109 14.084 1.00 94.69 586 TRP A N 1
ATOM 4638 C CA . TRP A 1 586 ? -16.106 -0.874 14.956 1.00 94.69 586 TRP A CA 1
ATOM 4639 C C . TRP A 1 586 ? -14.635 -0.556 15.202 1.00 94.69 586 TRP A C 1
ATOM 4641 O O . TRP A 1 586 ? -14.148 -0.789 16.309 1.00 94.69 586 TRP A O 1
ATOM 4651 N N . GLY A 1 587 ? -13.964 0.058 14.225 1.00 93.00 587 GLY A N 1
ATOM 4652 C CA . GLY A 1 587 ? -12.569 0.482 14.314 1.00 93.00 587 GLY A CA 1
ATOM 4653 C C . GLY A 1 587 ? -12.293 1.473 15.446 1.00 93.00 587 GLY A C 1
ATOM 4654 O O . GLY A 1 587 ? -11.145 1.632 15.848 1.00 93.00 587 GLY A O 1
ATOM 4655 N N . THR A 1 588 ? -13.317 2.118 16.015 1.00 91.94 588 THR A N 1
ATOM 4656 C CA . THR A 1 588 ? -13.175 2.941 17.228 1.00 91.94 588 THR A CA 1
ATOM 4657 C C . THR A 1 588 ? -12.854 2.097 18.470 1.00 91.94 588 THR A C 1
ATOM 4659 O O . THR A 1 588 ? -12.182 2.586 19.377 1.00 91.94 588 THR A O 1
ATOM 4662 N N . PHE A 1 589 ? -13.301 0.839 18.512 1.00 94.56 589 PHE A N 1
ATOM 4663 C CA . PHE A 1 589 ? -13.240 -0.035 19.691 1.00 94.56 589 PHE A CA 1
ATOM 4664 C C . PHE A 1 589 ? -12.351 -1.264 19.500 1.00 94.56 589 PHE A C 1
ATOM 4666 O O . PHE A 1 589 ? -11.685 -1.689 20.444 1.00 94.56 589 PHE A O 1
ATOM 4673 N N . PHE A 1 590 ? -12.322 -1.816 18.288 1.00 97.00 590 PHE A N 1
ATOM 4674 C CA . PHE A 1 590 ? -11.649 -3.068 17.955 1.00 97.00 590 PHE A CA 1
ATOM 4675 C C . PHE A 1 590 ? -10.658 -2.880 16.811 1.00 97.00 590 PHE A C 1
ATOM 4677 O O . PHE A 1 590 ? -10.802 -1.980 15.984 1.00 97.00 590 PHE A O 1
ATOM 4684 N N . ASP A 1 591 ? -9.658 -3.751 16.763 1.00 95.94 591 ASP A N 1
ATOM 4685 C CA . ASP A 1 591 ? -8.760 -3.868 15.624 1.00 95.94 591 ASP A CA 1
ATOM 4686 C C . ASP A 1 591 ? -9.427 -4.685 14.508 1.00 95.94 591 ASP A C 1
ATOM 4688 O O . ASP A 1 591 ? -9.641 -5.894 14.625 1.00 95.94 591 ASP A O 1
ATOM 4692 N N . ILE A 1 592 ? -9.770 -4.005 13.415 1.00 94.19 592 ILE A N 1
ATOM 4693 C CA . ILE A 1 592 ? -10.494 -4.598 12.287 1.00 94.19 592 ILE A CA 1
ATOM 4694 C C . ILE A 1 592 ? -9.644 -5.649 11.573 1.00 94.19 592 ILE A C 1
ATOM 4696 O O . ILE A 1 592 ? -10.189 -6.641 11.085 1.00 94.19 592 ILE A O 1
ATOM 4700 N N . ASP A 1 593 ? -8.324 -5.475 11.536 1.00 91.75 593 ASP A N 1
ATOM 4701 C CA . ASP A 1 593 ? -7.438 -6.431 10.875 1.00 91.75 593 ASP A CA 1
ATOM 4702 C C . ASP A 1 593 ? -7.361 -7.745 11.664 1.00 91.75 593 ASP A C 1
ATOM 4704 O O . ASP A 1 593 ? -7.352 -8.821 11.065 1.00 91.75 593 ASP A O 1
ATOM 4708 N N . SER A 1 594 ? -7.433 -7.693 12.998 1.00 93.62 594 SER A N 1
ATOM 4709 C CA . SER A 1 594 ? -7.575 -8.891 13.834 1.00 93.62 594 SER A CA 1
ATOM 4710 C C . SER A 1 594 ? -8.883 -9.650 13.582 1.00 93.62 594 SER A C 1
ATOM 4712 O O . SER A 1 594 ? -8.841 -10.877 13.462 1.00 93.62 594 SER A O 1
ATOM 4714 N N . LEU A 1 595 ? -10.018 -8.952 13.425 1.00 94.31 595 LEU A N 1
ATOM 4715 C CA . LEU A 1 595 ? -11.312 -9.579 13.099 1.00 94.31 595 LEU A CA 1
ATOM 4716 C C . LEU A 1 595 ? -11.288 -10.251 11.714 1.00 94.31 595 LEU A C 1
ATOM 4718 O O . LEU A 1 595 ? -11.769 -11.375 11.554 1.00 94.31 595 LEU A O 1
ATOM 4722 N N . LYS A 1 596 ? -10.679 -9.588 10.718 1.00 94.62 596 LYS A N 1
ATOM 4723 C CA . LYS A 1 596 ? -10.552 -10.096 9.337 1.00 94.62 596 LYS A CA 1
ATOM 4724 C C . LYS A 1 596 ? -9.779 -11.408 9.233 1.00 94.62 596 LYS A C 1
ATOM 4726 O O . LYS A 1 596 ? -10.010 -12.173 8.301 1.00 94.62 596 LYS A O 1
ATOM 4731 N N . LYS A 1 597 ? -8.875 -11.681 10.181 1.00 91.62 597 LYS A N 1
ATOM 4732 C CA . LYS A 1 597 ? -8.120 -12.943 10.242 1.00 91.62 597 LYS A CA 1
ATOM 4733 C C . LYS A 1 597 ? -8.986 -14.149 10.608 1.00 91.62 597 LYS A C 1
ATOM 4735 O O . LYS A 1 597 ? -8.556 -15.271 10.360 1.00 91.62 597 LYS A O 1
ATOM 4740 N N . PHE A 1 598 ? -10.156 -13.941 11.220 1.00 93.19 598 PHE A N 1
ATOM 4741 C CA . PHE A 1 598 ? -11.101 -15.022 11.513 1.00 93.19 598 PHE A CA 1
ATOM 4742 C C . PHE A 1 598 ? -12.144 -15.182 10.404 1.00 93.19 598 PHE A C 1
ATOM 4744 O O . PHE A 1 598 ? -12.335 -16.287 9.908 1.00 93.19 598 PHE A O 1
ATOM 4751 N N . ILE A 1 599 ? -12.787 -14.086 9.988 1.00 94.12 599 ILE A N 1
ATOM 4752 C CA . ILE A 1 599 ? -13.804 -14.083 8.927 1.00 94.12 599 ILE A CA 1
ATOM 4753 C C . ILE A 1 599 ? -13.733 -12.815 8.066 1.00 94.12 599 ILE A C 1
ATOM 4755 O O . ILE A 1 599 ? -13.295 -11.771 8.550 1.00 94.12 599 ILE A O 1
ATOM 4759 N N . PRO A 1 600 ? -14.217 -12.845 6.809 1.00 92.62 600 PRO A N 1
ATOM 4760 C CA . PRO A 1 600 ? -14.312 -11.653 5.967 1.00 92.62 600 PRO A CA 1
ATOM 4761 C C . PRO A 1 600 ? -15.328 -10.647 6.534 1.00 92.62 600 PRO A C 1
ATOM 4763 O O . PRO A 1 600 ? -16.534 -10.747 6.294 1.00 92.62 600 PRO A O 1
ATOM 4766 N N . VAL A 1 601 ? -14.830 -9.657 7.278 1.00 93.56 601 VAL A N 1
ATOM 4767 C CA . VAL A 1 601 ? -15.620 -8.540 7.815 1.00 93.56 601 VAL A CA 1
ATOM 4768 C C . VAL A 1 601 ? -15.345 -7.242 7.066 1.00 93.56 601 VAL A C 1
ATOM 4770 O O . VAL A 1 601 ? -14.210 -6.957 6.670 1.00 93.56 601 VAL A O 1
ATOM 4773 N N . ILE A 1 602 ? -16.384 -6.424 6.922 1.00 91.88 602 ILE A N 1
ATOM 4774 C CA . ILE A 1 602 ? -16.291 -5.062 6.394 1.00 91.88 602 ILE A CA 1
ATOM 4775 C C . ILE A 1 602 ? -17.078 -4.090 7.270 1.00 91.88 602 ILE A C 1
ATOM 4777 O O . ILE A 1 602 ? -18.096 -4.440 7.867 1.00 91.88 602 ILE A O 1
ATOM 4781 N N . GLU A 1 603 ? -16.614 -2.848 7.331 1.00 92.44 603 GLU A N 1
ATOM 4782 C CA . GLU A 1 603 ? -17.334 -1.773 8.009 1.00 92.44 603 GLU A CA 1
ATOM 4783 C C . GLU A 1 603 ? -18.538 -1.305 7.180 1.00 92.44 603 GLU A C 1
ATOM 4785 O O . GLU A 1 603 ? -18.546 -1.393 5.948 1.00 92.44 603 GLU A O 1
ATOM 4790 N N . MET A 1 604 ? -19.547 -0.738 7.850 1.00 86.25 604 MET A N 1
ATOM 4791 C CA . MET A 1 604 ? -20.778 -0.263 7.201 1.00 86.25 604 MET A CA 1
ATOM 4792 C C . MET A 1 604 ? -20.510 0.764 6.082 1.00 86.25 604 MET A C 1
ATOM 4794 O O . MET A 1 604 ? -21.152 0.737 5.034 1.00 86.25 604 MET A O 1
ATOM 4798 N N . TYR A 1 605 ? -19.523 1.649 6.256 1.00 84.62 605 TYR A N 1
ATOM 4799 C CA . TYR A 1 605 ? -19.171 2.641 5.232 1.00 84.62 605 TYR A CA 1
ATOM 4800 C C . TYR A 1 605 ? -18.476 2.027 4.004 1.00 84.62 605 TYR A C 1
ATOM 4802 O O . TYR A 1 605 ? -18.619 2.552 2.898 1.00 84.62 605 TYR A O 1
ATOM 4810 N N . ASP A 1 606 ? -17.739 0.924 4.167 1.00 83.50 606 ASP A N 1
ATOM 4811 C CA . ASP A 1 606 ? -17.139 0.198 3.044 1.00 83.50 606 ASP A CA 1
ATOM 4812 C C . ASP A 1 606 ? -18.208 -0.603 2.300 1.00 83.50 606 ASP A C 1
ATOM 4814 O O . ASP A 1 606 ? -18.227 -0.590 1.070 1.00 83.50 606 ASP A O 1
ATOM 4818 N N . PHE A 1 607 ? -19.171 -1.187 3.023 1.00 86.81 607 PHE A N 1
ATOM 4819 C CA . PHE A 1 607 ? -20.372 -1.763 2.417 1.00 86.81 607 PHE A CA 1
ATOM 4820 C C . PHE A 1 607 ? -21.105 -0.733 1.546 1.00 86.81 607 PHE A C 1
ATOM 4822 O O . PHE A 1 607 ? -21.412 -1.023 0.393 1.00 86.81 607 PHE A O 1
ATOM 4829 N N . PHE A 1 608 ? -21.303 0.498 2.026 1.00 82.50 608 PHE A N 1
ATOM 4830 C CA . PHE A 1 608 ? -21.929 1.555 1.223 1.00 82.50 608 PHE A CA 1
ATOM 4831 C C . PHE A 1 608 ? -21.137 1.917 -0.033 1.00 82.50 608 PHE A C 1
ATOM 4833 O O . PHE A 1 608 ? -21.741 2.281 -1.038 1.00 82.50 608 PHE A O 1
ATOM 4840 N N . ARG A 1 609 ? -19.804 1.831 0.004 1.00 80.81 609 ARG A N 1
ATOM 4841 C CA . ARG A 1 609 ? -18.952 2.090 -1.163 1.00 80.81 609 ARG A CA 1
ATOM 4842 C C . ARG A 1 609 ? -19.029 0.950 -2.178 1.00 80.81 609 ARG A C 1
ATOM 4844 O O . ARG A 1 609 ? -19.097 1.219 -3.371 1.00 80.81 609 ARG A O 1
ATOM 4851 N N . GLU A 1 610 ? -19.022 -0.298 -1.711 1.00 80.00 610 GLU A N 1
ATOM 4852 C CA . GLU A 1 610 ? -19.037 -1.489 -2.570 1.00 80.00 610 GLU A CA 1
ATOM 4853 C C . GLU A 1 610 ? -20.423 -1.813 -3.144 1.00 80.00 610 GLU A C 1
ATOM 4855 O O . GLU A 1 610 ? -20.525 -2.303 -4.266 1.00 80.00 610 GLU A O 1
ATOM 4860 N N . TYR A 1 611 ? -21.488 -1.561 -2.381 1.00 75.69 611 TYR A N 1
ATOM 4861 C CA . TYR A 1 611 ? -22.855 -1.972 -2.710 1.00 75.69 611 TYR A CA 1
ATOM 4862 C C . TYR A 1 611 ? -23.640 -0.908 -3.504 1.00 75.69 611 TYR A C 1
ATOM 4864 O O . TYR A 1 611 ? -24.767 -1.160 -3.934 1.00 75.69 611 TYR A O 1
ATOM 4872 N N . LYS A 1 612 ? -23.083 0.297 -3.710 1.00 66.19 612 LYS A N 1
ATOM 4873 C CA . LYS A 1 612 ? -23.808 1.419 -4.328 1.00 66.19 612 LYS A CA 1
ATOM 4874 C C . LYS A 1 612 ? -24.164 1.135 -5.792 1.00 66.19 612 LYS A C 1
ATOM 4876 O O . LYS A 1 612 ? -23.306 1.125 -6.668 1.00 66.19 612 LYS A O 1
ATOM 4881 N N . SER A 1 613 ? -25.459 0.976 -6.054 1.00 50.53 613 SER A N 1
ATOM 4882 C CA . SER A 1 613 ? -26.048 0.847 -7.389 1.00 50.53 613 SER A CA 1
ATOM 4883 C C . SER A 1 613 ? -26.583 2.204 -7.846 1.00 50.53 613 SER A C 1
ATOM 4885 O O . SER A 1 613 ? -27.726 2.499 -7.524 1.00 50.53 613 SER A O 1
ATOM 4887 N N . ASN A 1 614 ? -25.786 3.018 -8.551 1.00 44.44 614 ASN A N 1
ATOM 4888 C CA . ASN A 1 614 ? -26.125 4.268 -9.279 1.00 44.44 614 ASN A CA 1
ATOM 4889 C C . ASN A 1 614 ? -26.995 5.363 -8.594 1.00 44.44 614 ASN A C 1
ATOM 4891 O O . ASN A 1 614 ? -27.034 6.483 -9.088 1.00 44.44 614 ASN A O 1
ATOM 4895 N N . ASN A 1 615 ? -27.611 5.112 -7.439 1.00 46.66 615 ASN A N 1
ATOM 4896 C CA . ASN A 1 615 ? -28.519 5.984 -6.702 1.00 46.66 615 ASN A CA 1
ATOM 4897 C C . ASN A 1 615 ? -27.995 6.227 -5.277 1.00 46.66 615 ASN A C 1
ATOM 4899 O O . ASN A 1 615 ? -27.195 5.462 -4.733 1.00 46.66 615 ASN A O 1
ATOM 4903 N N . ALA A 1 616 ? -28.448 7.315 -4.651 1.00 56.78 616 ALA A N 1
ATOM 4904 C CA . ALA A 1 616 ? -28.070 7.687 -3.284 1.00 56.78 616 ALA A CA 1
ATOM 4905 C C . ALA A 1 616 ? -28.634 6.744 -2.194 1.00 56.78 616 ALA A C 1
ATOM 4907 O O . ALA A 1 616 ? -28.089 6.703 -1.088 1.00 56.78 616 ALA A O 1
ATOM 4908 N N . ASN A 1 617 ? -29.680 5.971 -2.515 1.00 71.94 617 ASN A N 1
ATOM 4909 C CA . ASN A 1 617 ? -30.389 5.092 -1.582 1.00 71.94 617 ASN A CA 1
ATOM 4910 C C . ASN A 1 617 ? -29.946 3.632 -1.734 1.00 71.94 617 ASN A C 1
ATOM 4912 O O . ASN A 1 617 ? -29.856 3.109 -2.845 1.00 71.94 617 ASN A O 1
ATOM 4916 N N . ILE A 1 618 ? -29.706 2.968 -0.605 1.00 82.81 618 ILE A N 1
ATOM 4917 C CA . ILE A 1 618 ? -29.330 1.557 -0.530 1.00 82.81 618 ILE A CA 1
ATOM 4918 C C . ILE A 1 618 ? -30.585 0.731 -0.304 1.00 82.81 618 ILE A C 1
ATOM 4920 O O . ILE A 1 618 ? -31.366 0.999 0.610 1.00 82.81 618 ILE A O 1
ATOM 4924 N N . ILE A 1 619 ? -30.764 -0.287 -1.140 1.00 84.56 619 ILE A N 1
ATOM 4925 C CA . ILE A 1 619 ? -31.917 -1.176 -1.075 1.00 84.56 619 ILE A CA 1
ATOM 4926 C C . ILE A 1 619 ? -31.422 -2.581 -0.728 1.00 84.56 619 ILE A C 1
ATOM 4928 O O . ILE A 1 619 ? -30.760 -3.237 -1.538 1.00 84.56 619 ILE A O 1
ATOM 4932 N N . LEU A 1 620 ? -31.728 -3.027 0.489 1.00 87.69 620 LEU A N 1
ATOM 4933 C CA . LEU A 1 620 ? -31.490 -4.394 0.939 1.00 87.69 620 LEU A CA 1
ATOM 4934 C C . LEU A 1 620 ? -32.485 -5.342 0.259 1.00 87.69 620 LEU A C 1
ATOM 4936 O O . LEU A 1 620 ? -33.656 -5.003 0.070 1.00 87.69 620 LEU A O 1
ATOM 4940 N N . ASP A 1 621 ? -32.032 -6.536 -0.119 1.00 87.88 621 ASP A N 1
ATOM 4941 C CA . ASP A 1 621 ? -32.897 -7.491 -0.817 1.00 87.88 621 ASP A CA 1
ATOM 4942 C C . ASP A 1 621 ? -33.839 -8.208 0.152 1.00 87.88 621 ASP A C 1
ATOM 4944 O O . ASP A 1 621 ? -35.018 -8.421 -0.157 1.00 87.88 621 ASP A O 1
ATOM 4948 N N . ARG A 1 622 ? -33.330 -8.573 1.336 1.00 88.62 622 ARG A N 1
ATOM 4949 C CA . ARG A 1 622 ? -34.106 -9.286 2.347 1.00 88.62 622 ARG A CA 1
ATOM 4950 C C . ARG A 1 622 ? -33.777 -8.865 3.771 1.00 88.62 622 ARG A C 1
ATOM 4952 O O . ARG A 1 622 ? -32.615 -8.866 4.164 1.00 88.62 622 ARG A O 1
ATOM 4959 N N . VAL A 1 623 ? -34.824 -8.622 4.561 1.00 90.88 623 VAL A N 1
ATOM 4960 C CA . VAL A 1 623 ? -34.746 -8.524 6.025 1.00 90.88 623 VAL A CA 1
ATOM 4961 C C . VAL A 1 623 ? -35.542 -9.670 6.649 1.00 90.88 623 VAL A C 1
ATOM 4963 O O . VAL A 1 623 ? -36.715 -9.853 6.329 1.00 90.88 623 VAL A O 1
ATOM 4966 N N . TYR A 1 624 ? -34.911 -10.423 7.543 1.00 91.25 624 TYR A N 1
ATOM 4967 C CA . TYR A 1 624 ? -35.556 -11.394 8.417 1.00 91.25 624 TYR A CA 1
ATOM 4968 C C . TYR A 1 624 ? -35.679 -10.819 9.825 1.00 91.25 624 TYR A C 1
ATOM 4970 O O . TYR A 1 624 ? -34.710 -10.285 10.358 1.00 91.25 624 TYR A O 1
ATOM 4978 N N . ILE A 1 625 ? -36.858 -10.922 10.426 1.00 91.50 625 ILE A N 1
ATOM 4979 C CA . ILE A 1 625 ? -37.108 -10.538 11.815 1.00 91.50 625 ILE A CA 1
ATOM 4980 C C . ILE A 1 625 ? -37.289 -11.826 12.611 1.00 91.50 625 ILE A C 1
ATOM 4982 O O . ILE A 1 625 ? -38.246 -12.567 12.386 1.00 91.50 625 ILE A O 1
ATOM 4986 N N . LEU A 1 626 ? -36.349 -12.108 13.507 1.00 92.25 626 LEU A N 1
ATOM 4987 C CA . LEU A 1 626 ? -36.416 -13.284 14.364 1.00 92.25 626 LEU A CA 1
ATOM 4988 C C . LEU A 1 626 ? -37.372 -13.013 15.534 1.00 92.25 626 LEU A C 1
ATOM 4990 O O . LEU A 1 626 ? -37.371 -11.923 16.110 1.00 92.25 626 LEU A O 1
ATOM 4994 N N . GLN A 1 627 ? -38.193 -14.002 15.874 1.00 90.38 627 GLN A N 1
ATOM 4995 C CA . GLN A 1 627 ? -39.103 -13.967 17.018 1.00 90.38 627 GLN A CA 1
ATOM 4996 C C . GLN A 1 627 ? -39.071 -15.302 17.760 1.00 90.38 627 GLN A C 1
ATOM 4998 O O . GLN A 1 627 ? -38.960 -16.355 17.137 1.00 90.38 627 GLN A O 1
ATOM 5003 N N . ASN A 1 628 ? -39.174 -15.260 19.088 1.00 87.88 628 ASN A N 1
ATOM 5004 C CA . ASN A 1 628 ? -39.224 -16.479 19.891 1.00 87.88 628 ASN A CA 1
ATOM 5005 C C . ASN A 1 628 ? -40.542 -17.239 19.660 1.00 87.88 628 ASN A C 1
ATOM 5007 O O . ASN A 1 628 ? -41.574 -16.625 19.376 1.00 87.88 628 ASN A O 1
ATOM 5011 N N . ASP A 1 629 ? -40.530 -18.562 19.844 1.00 83.88 629 ASP A N 1
ATOM 5012 C CA . ASP A 1 629 ? -41.766 -19.346 19.939 1.00 83.88 629 ASP A CA 1
ATOM 5013 C C . ASP A 1 629 ? -42.370 -19.196 21.343 1.00 83.88 629 ASP A C 1
ATOM 5015 O O . ASP A 1 629 ? -41.792 -19.643 22.331 1.00 83.88 629 ASP A O 1
ATOM 5019 N N . VAL A 1 630 ? -43.538 -18.557 21.442 1.00 81.94 630 VAL A N 1
ATOM 5020 C CA . VAL A 1 630 ? -44.230 -18.342 22.725 1.00 81.94 630 VAL A CA 1
ATOM 5021 C C . VAL A 1 630 ? -44.598 -19.674 23.384 1.00 81.94 630 VAL A C 1
ATOM 5023 O O . VAL A 1 630 ? -44.458 -19.811 24.599 1.00 81.94 630 VAL A O 1
ATOM 5026 N N . ARG A 1 631 ? -44.959 -20.689 22.585 1.00 79.75 631 ARG A N 1
ATOM 5027 C CA . ARG A 1 631 ? -45.343 -22.015 23.095 1.00 79.75 631 ARG A CA 1
ATOM 5028 C C . ARG A 1 631 ? -44.211 -22.698 23.850 1.00 79.75 631 ARG A C 1
ATOM 5030 O O . ARG A 1 631 ? -44.478 -23.459 24.772 1.00 79.75 631 ARG A O 1
ATOM 5037 N N . MET A 1 632 ? -42.959 -22.412 23.499 1.00 81.81 632 MET A N 1
ATOM 5038 C CA . MET A 1 632 ? -41.793 -22.963 24.190 1.00 81.81 632 MET A CA 1
ATOM 5039 C C . MET A 1 632 ? -41.750 -22.517 25.657 1.00 81.81 632 MET A C 1
ATOM 5041 O O . MET A 1 632 ? -41.488 -23.324 26.542 1.00 81.81 632 MET A O 1
ATOM 5045 N N . PHE A 1 633 ? -42.048 -21.245 25.934 1.00 81.19 633 PHE A N 1
ATOM 5046 C CA . PHE A 1 633 ? -42.050 -20.726 27.305 1.00 81.19 633 PHE A CA 1
ATOM 5047 C C . PHE A 1 633 ? -43.239 -21.231 28.128 1.00 81.19 633 PHE A C 1
ATOM 5049 O O . PHE A 1 633 ? -43.135 -21.317 29.348 1.00 81.19 633 PHE A O 1
ATOM 5056 N N . GLU A 1 634 ? -44.350 -21.566 27.473 1.00 86.56 634 GLU A N 1
ATOM 5057 C CA . GLU A 1 634 ? -45.549 -22.105 28.124 1.00 86.56 634 GLU A CA 1
ATOM 5058 C C . GLU A 1 634 ? -45.434 -23.610 28.406 1.00 86.56 634 GLU A C 1
ATOM 5060 O O . GLU A 1 634 ? -45.866 -24.077 29.457 1.00 86.56 634 GLU A O 1
ATOM 5065 N N . THR A 1 635 ? -44.853 -24.373 27.475 1.00 84.12 635 THR A N 1
ATOM 5066 C CA . THR A 1 635 ? -44.780 -25.846 27.538 1.00 84.12 635 THR A CA 1
ATOM 5067 C C . THR A 1 635 ? -43.479 -26.371 28.141 1.00 84.12 635 THR A C 1
ATOM 5069 O O . THR A 1 635 ? -43.456 -27.485 28.656 1.00 84.12 635 THR A O 1
ATOM 5072 N N . GLY A 1 636 ? -42.396 -25.591 28.076 1.00 80.69 636 GLY A N 1
ATOM 5073 C CA . GLY A 1 636 ? -41.052 -26.032 28.449 1.00 80.69 636 GLY A CA 1
ATOM 5074 C C . GLY A 1 636 ? -40.401 -26.996 27.449 1.00 80.69 636 GLY A C 1
ATOM 5075 O O . GLY A 1 636 ? -39.345 -27.542 27.759 1.00 80.69 636 GLY A O 1
ATOM 5076 N N . ASP A 1 637 ? -41.000 -27.215 26.273 1.00 80.50 637 ASP A N 1
ATOM 5077 C CA . ASP A 1 637 ? -40.460 -28.085 25.225 1.00 80.50 637 ASP A CA 1
ATOM 5078 C C . ASP A 1 637 ? -39.472 -27.318 24.325 1.00 80.50 637 ASP A C 1
ATOM 5080 O O . ASP A 1 637 ? -39.859 -26.419 23.575 1.00 80.50 637 ASP A O 1
ATOM 5084 N N . PHE A 1 638 ? -38.184 -27.658 24.423 1.00 78.06 638 PHE A N 1
ATOM 5085 C CA . PHE A 1 638 ? -37.079 -26.995 23.718 1.00 78.06 638 PHE A CA 1
ATOM 5086 C C . PHE A 1 638 ? -36.711 -27.756 22.438 1.00 78.06 638 PHE A C 1
ATOM 5088 O O . PHE A 1 638 ? -35.712 -28.473 22.394 1.00 78.06 638 PHE A O 1
ATOM 5095 N N . ASN A 1 639 ? -37.519 -27.584 21.390 1.00 83.94 639 ASN A N 1
ATOM 5096 C CA . ASN A 1 639 ? -37.252 -28.137 20.062 1.00 83.94 639 ASN A CA 1
ATOM 5097 C C . ASN A 1 639 ? -36.779 -27.052 19.084 1.00 83.94 639 ASN A C 1
ATOM 5099 O O . ASN A 1 639 ? -37.382 -25.979 18.989 1.00 83.94 639 ASN A O 1
ATOM 5103 N N . ASP A 1 640 ? -35.707 -27.345 18.340 1.00 85.06 640 ASP A N 1
ATOM 5104 C CA . ASP A 1 640 ? -35.168 -26.457 17.306 1.00 85.06 640 ASP A CA 1
ATOM 5105 C C . ASP A 1 640 ? -36.236 -26.139 16.250 1.00 85.06 640 ASP A C 1
ATOM 5107 O O . ASP A 1 640 ? -36.893 -27.026 15.701 1.00 85.06 640 ASP A O 1
ATOM 5111 N N . LYS A 1 641 ? -36.391 -24.852 15.938 1.00 87.56 641 LYS A N 1
ATOM 5112 C CA . LYS A 1 641 ? -37.433 -24.343 15.050 1.00 87.56 641 LYS A CA 1
ATOM 5113 C C . LYS A 1 641 ? -36.921 -23.207 14.180 1.00 87.56 641 LYS A C 1
ATOM 5115 O O . LYS A 1 641 ? -36.305 -22.265 14.670 1.00 87.56 641 LYS A O 1
ATOM 5120 N N . ASN A 1 642 ? -37.216 -23.278 12.886 1.00 90.94 642 ASN A N 1
ATOM 5121 C CA . ASN A 1 642 ? -36.876 -22.245 11.910 1.00 90.94 642 ASN A CA 1
ATOM 5122 C C . ASN A 1 642 ? -37.985 -22.134 10.853 1.00 90.94 642 ASN A C 1
ATOM 5124 O O . ASN A 1 642 ? -37.857 -22.612 9.726 1.00 90.94 642 ASN A O 1
ATOM 5128 N N . GLU A 1 643 ? -39.109 -21.532 11.236 1.00 90.19 643 GLU A N 1
ATOM 5129 C CA . GLU A 1 643 ? -40.306 -21.470 10.394 1.00 90.19 643 GLU A CA 1
ATOM 5130 C C . GLU A 1 643 ? -40.659 -20.028 10.042 1.00 90.19 643 GLU A C 1
ATOM 5132 O O . GLU A 1 643 ? -40.736 -19.157 10.912 1.00 90.19 643 GLU A O 1
ATOM 5137 N N . ILE A 1 644 ? -40.913 -19.770 8.755 1.00 87.81 644 ILE A N 1
ATOM 5138 C CA . ILE A 1 644 ? -41.436 -18.475 8.310 1.00 87.81 644 ILE A CA 1
ATOM 5139 C C . ILE A 1 644 ? -42.865 -18.343 8.830 1.00 87.81 644 ILE A C 1
ATOM 5141 O O . ILE A 1 644 ? -43.722 -19.169 8.523 1.00 87.81 644 ILE A O 1
ATOM 5145 N N . SER A 1 645 ? -43.122 -17.279 9.580 1.00 85.81 645 SER A N 1
ATOM 5146 C CA . SER A 1 645 ? -44.404 -17.026 10.227 1.00 85.81 645 SER A CA 1
ATOM 5147 C C . SER A 1 645 ? -44.881 -15.599 9.978 1.00 85.81 645 SER A C 1
ATOM 5149 O O . SER A 1 645 ? -44.136 -14.731 9.509 1.00 85.81 645 SER A O 1
ATOM 5151 N N . ASN A 1 646 ? -46.158 -15.355 10.274 1.00 81.75 646 ASN A N 1
ATOM 5152 C CA . ASN A 1 646 ? -46.705 -14.009 10.223 1.00 81.75 646 ASN A CA 1
ATOM 5153 C C . ASN A 1 646 ? -46.024 -13.147 11.290 1.00 81.75 646 ASN A C 1
ATOM 5155 O O . ASN A 1 646 ? -45.837 -13.559 12.436 1.00 81.75 646 ASN A O 1
ATOM 5159 N N . CYS A 1 647 ? -45.634 -11.943 10.895 1.00 77.94 647 CYS A N 1
ATOM 5160 C CA . CYS A 1 647 ? -45.066 -10.980 11.820 1.00 77.94 647 CYS A CA 1
ATOM 5161 C C . CYS A 1 647 ? -46.135 -10.478 12.795 1.00 77.94 647 CYS A C 1
ATOM 5163 O O . CYS A 1 647 ? -47.264 -10.208 12.386 1.00 77.94 647 CYS A O 1
ATOM 5165 N N . SER A 1 648 ? -45.766 -10.272 14.062 1.00 71.88 648 SER A N 1
ATOM 5166 C CA . SER A 1 648 ? -46.619 -9.544 15.009 1.00 71.88 648 SER A CA 1
ATOM 5167 C C . SER A 1 648 ? -46.930 -8.136 14.478 1.00 71.88 648 SER A C 1
ATOM 5169 O O . SER A 1 648 ? -46.024 -7.444 13.997 1.00 71.88 648 SER A O 1
ATOM 5171 N N . GLU A 1 649 ? -48.183 -7.681 14.604 1.00 61.16 649 GLU A N 1
ATOM 5172 C CA . GLU A 1 649 ? -48.620 -6.343 14.164 1.00 61.16 649 GLU A CA 1
ATOM 5173 C C . GLU A 1 649 ? -47.712 -5.234 14.724 1.00 61.16 649 GLU A C 1
ATOM 5175 O O . GLU A 1 649 ? -47.266 -4.351 13.993 1.00 61.16 649 GLU A O 1
ATOM 5180 N N . THR A 1 650 ? -47.316 -5.345 15.995 1.00 62.59 650 THR A N 1
ATOM 5181 C CA . THR A 1 650 ? -46.409 -4.397 16.672 1.00 62.59 650 THR A CA 1
ATOM 5182 C C . THR A 1 650 ? -45.017 -4.289 16.037 1.00 62.59 650 THR A C 1
ATOM 5184 O O . THR A 1 650 ? -44.372 -3.239 16.118 1.00 62.59 650 THR A O 1
ATOM 5187 N N . GLN A 1 651 ? -44.529 -5.358 15.403 1.00 64.50 651 GLN A N 1
ATOM 5188 C CA . GLN A 1 651 ? -43.220 -5.387 14.753 1.00 64.50 651 GLN A CA 1
ATOM 5189 C C . GLN A 1 651 ? -43.285 -4.833 13.329 1.00 64.50 651 GLN A C 1
ATOM 5191 O O . GLN A 1 651 ? -42.375 -4.101 12.934 1.00 64.50 651 GLN A O 1
ATOM 5196 N N . ILE A 1 652 ? -44.367 -5.113 12.589 1.00 63.12 652 ILE A N 1
ATOM 5197 C CA . ILE A 1 652 ? -44.591 -4.550 11.247 1.00 63.12 652 ILE A CA 1
ATOM 5198 C C . ILE A 1 652 ? -44.778 -3.034 11.320 1.00 63.12 652 ILE A C 1
ATOM 5200 O O . ILE A 1 652 ? -44.218 -2.330 10.488 1.00 63.12 652 ILE A O 1
ATOM 5204 N N . ILE A 1 653 ? -45.479 -2.513 12.336 1.00 57.03 653 ILE A N 1
ATOM 5205 C CA . ILE A 1 653 ? -45.722 -1.065 12.509 1.00 57.03 653 ILE A CA 1
ATOM 5206 C C . ILE A 1 653 ? -44.414 -0.250 12.571 1.00 57.03 653 ILE A C 1
ATOM 5208 O O . ILE A 1 653 ? -44.387 0.917 12.186 1.00 57.03 653 ILE A O 1
ATOM 5212 N N . LYS A 1 654 ? -43.293 -0.859 12.989 1.00 64.12 654 LYS A N 1
ATOM 5213 C CA . LYS A 1 654 ? -41.966 -0.210 12.991 1.00 64.12 654 LYS A CA 1
ATOM 5214 C C . LYS A 1 654 ? -41.345 -0.057 11.592 1.00 64.12 654 LYS A C 1
ATOM 5216 O O . LYS A 1 654 ? -40.295 0.577 11.474 1.00 64.12 654 LYS A O 1
ATOM 5221 N N . TYR A 1 655 ? -41.949 -0.648 10.562 1.00 67.69 655 TYR A N 1
ATOM 5222 C CA . TYR A 1 655 ? -41.553 -0.553 9.160 1.00 67.69 655 TYR A CA 1
ATOM 5223 C C . TYR A 1 655 ? -42.653 0.161 8.373 1.00 67.69 655 TYR A C 1
ATOM 5225 O O . TYR A 1 655 ? -43.725 -0.386 8.124 1.00 67.69 655 TYR A O 1
ATOM 5233 N N . THR A 1 656 ? -42.380 1.383 7.930 1.00 64.06 656 THR A N 1
ATOM 5234 C CA . THR A 1 656 ? -43.333 2.138 7.114 1.00 64.06 656 THR A CA 1
ATOM 5235 C C . THR A 1 656 ? -43.253 1.636 5.676 1.00 64.06 656 THR A C 1
ATOM 5237 O O . THR A 1 656 ? -42.176 1.648 5.072 1.00 64.06 656 THR A O 1
ATOM 5240 N N . LYS A 1 657 ? -44.376 1.181 5.112 1.00 62.03 657 LYS A N 1
ATOM 5241 C CA . LYS A 1 657 ? -44.466 0.851 3.685 1.00 62.03 657 LYS A CA 1
ATOM 5242 C C . LYS A 1 657 ? -44.612 2.158 2.907 1.00 62.03 657 LYS A C 1
ATOM 5244 O O . LYS A 1 657 ? -45.662 2.791 2.957 1.00 62.03 657 LYS A O 1
ATOM 5249 N N . SER A 1 658 ? -43.553 2.581 2.221 1.00 54.84 658 SER A N 1
ATOM 5250 C CA . SER A 1 658 ? -43.646 3.696 1.276 1.00 54.84 658 SER A CA 1
ATOM 5251 C C . SER A 1 658 ? -44.407 3.223 0.032 1.00 54.84 658 SER A C 1
ATOM 5253 O O . SER A 1 658 ? -44.319 2.045 -0.323 1.00 54.84 658 SER A O 1
ATOM 5255 N N . GLY A 1 659 ? -45.154 4.112 -0.633 1.00 50.44 659 GLY A N 1
ATOM 5256 C CA . GLY A 1 659 ? -46.079 3.802 -1.742 1.00 50.44 659 GLY A CA 1
ATOM 5257 C C . GLY A 1 659 ? -45.475 3.073 -2.957 1.00 50.44 659 GLY A C 1
ATOM 5258 O O . GLY A 1 659 ? -46.196 2.699 -3.873 1.00 50.44 659 GLY A O 1
ATOM 5259 N N . THR A 1 660 ? -44.166 2.820 -2.956 1.00 52.91 660 THR A N 1
ATOM 5260 C CA . THR A 1 660 ? -43.390 2.119 -3.983 1.00 52.91 660 THR A CA 1
ATOM 5261 C C . THR A 1 660 ? -42.892 0.737 -3.521 1.00 52.91 660 THR A C 1
ATOM 5263 O O . THR A 1 660 ? -41.709 0.451 -3.642 1.00 52.91 660 THR A O 1
ATOM 5266 N N . ASN A 1 661 ? -43.739 -0.150 -2.974 1.00 63.16 661 ASN A N 1
ATOM 5267 C CA . ASN A 1 661 ? -43.370 -1.546 -2.618 1.00 63.16 661 ASN A CA 1
ATOM 5268 C C . ASN A 1 661 ? -42.046 -1.714 -1.823 1.00 63.16 661 ASN A C 1
ATOM 5270 O O . ASN A 1 661 ? -41.390 -2.750 -1.903 1.00 63.16 661 ASN A O 1
ATOM 5274 N N . GLN A 1 662 ? -41.645 -0.704 -1.049 1.00 71.00 662 GLN A N 1
ATOM 5275 C CA . GLN A 1 662 ? -40.406 -0.690 -0.274 1.00 71.00 662 GLN A CA 1
ATOM 5276 C C . GLN A 1 662 ? -40.724 -0.403 1.187 1.00 71.00 662 GLN A C 1
ATOM 5278 O O . GLN A 1 662 ? -41.553 0.455 1.505 1.00 71.00 662 GLN A O 1
ATOM 5283 N N . PHE A 1 663 ? -40.037 -1.108 2.081 1.00 75.06 663 PHE A N 1
ATOM 5284 C CA . PHE A 1 663 ? -40.136 -0.873 3.514 1.00 75.06 663 PHE A CA 1
ATOM 5285 C C . PHE A 1 663 ? -38.987 0.021 3.963 1.00 75.06 663 PHE A C 1
ATOM 5287 O O . PHE A 1 663 ? -37.815 -0.238 3.667 1.00 75.06 663 PHE A O 1
ATOM 5294 N N . THR A 1 664 ? -39.326 1.064 4.710 1.00 74.06 664 THR A N 1
ATOM 5295 C CA . THR A 1 664 ? -38.362 1.989 5.303 1.00 74.06 664 THR A CA 1
ATOM 5296 C C . THR A 1 664 ? -38.400 1.882 6.820 1.00 74.06 664 THR A C 1
ATOM 5298 O O . THR A 1 664 ? -39.470 1.821 7.425 1.00 74.06 664 THR A O 1
ATOM 5301 N N . LYS A 1 665 ? -37.218 1.874 7.430 1.00 77.69 665 LYS A N 1
ATOM 5302 C CA . LYS A 1 665 ? -36.988 1.951 8.874 1.00 77.69 665 LYS A CA 1
ATOM 5303 C C . LYS A 1 665 ? -35.706 2.747 9.090 1.00 77.69 665 LYS A C 1
ATOM 5305 O O . LYS A 1 665 ? -34.849 2.787 8.212 1.00 77.69 665 LYS A O 1
ATOM 5310 N N . LEU A 1 666 ? -35.543 3.352 10.262 1.00 74.94 666 LEU A N 1
ATOM 5311 C CA . LEU A 1 666 ? -34.274 3.958 10.654 1.00 74.94 666 LEU A CA 1
ATOM 5312 C C . LEU A 1 666 ? -33.233 2.865 10.984 1.00 74.94 666 LEU A C 1
ATOM 5314 O O . LEU A 1 666 ? -33.034 2.512 12.146 1.00 74.94 666 LEU A O 1
ATOM 5318 N N . PHE A 1 667 ? -32.591 2.295 9.963 1.00 82.38 667 PHE A N 1
ATOM 5319 C CA . PHE A 1 667 ? -31.588 1.231 10.106 1.00 82.38 667 PHE A CA 1
ATOM 5320 C C . PHE A 1 667 ? -30.285 1.787 10.694 1.00 82.38 667 PHE A C 1
ATOM 5322 O O . PHE A 1 667 ? -29.582 2.543 10.029 1.00 82.38 667 PHE A O 1
ATOM 5329 N N . TRP A 1 668 ? -29.963 1.452 11.948 1.00 84.94 668 TRP A N 1
ATOM 5330 C CA . TRP A 1 668 ? -28.791 1.964 12.687 1.00 84.94 668 TRP A CA 1
ATOM 5331 C C . TRP A 1 668 ? -28.613 3.500 12.644 1.00 84.94 668 TRP A C 1
ATOM 5333 O O . TRP A 1 668 ? -27.497 4.014 12.717 1.00 84.94 668 TRP A O 1
ATOM 5343 N N . GLY A 1 669 ? -29.707 4.256 12.503 1.00 77.62 669 GLY A N 1
ATOM 5344 C CA . GLY A 1 669 ? -29.673 5.719 12.366 1.00 77.62 669 GLY A CA 1
ATOM 5345 C C . GLY A 1 669 ? -29.581 6.244 10.927 1.00 77.62 669 GLY A C 1
ATOM 5346 O O . GLY A 1 669 ? -29.618 7.456 10.734 1.00 77.62 669 GLY A O 1
ATOM 5347 N N . TYR A 1 670 ? -29.467 5.377 9.916 1.00 83.19 670 TYR A N 1
ATOM 5348 C CA . TYR A 1 670 ? -29.449 5.765 8.503 1.00 83.19 670 TYR A CA 1
ATOM 5349 C C . TYR A 1 670 ? -30.861 5.854 7.919 1.00 83.19 670 TYR A C 1
ATOM 5351 O O . TYR A 1 670 ? -31.672 4.943 8.078 1.00 83.19 670 TYR A O 1
ATOM 5359 N N . GLN A 1 671 ? -31.135 6.950 7.210 1.00 78.19 671 GLN A N 1
ATOM 5360 C CA . GLN A 1 671 ? -32.409 7.189 6.518 1.00 78.19 671 GLN A CA 1
ATOM 5361 C C . GLN A 1 671 ? -32.396 6.722 5.056 1.00 78.19 671 GLN A C 1
ATOM 5363 O O . GLN A 1 671 ? -33.446 6.521 4.458 1.00 78.19 671 GLN A O 1
ATOM 5368 N N . ASN A 1 672 ? -31.212 6.533 4.473 1.00 78.94 672 ASN A N 1
ATOM 5369 C CA . ASN A 1 672 ? -31.031 6.157 3.071 1.00 78.94 672 ASN A CA 1
ATOM 5370 C C . ASN A 1 672 ? -31.041 4.635 2.837 1.00 78.94 672 ASN A C 1
ATOM 5372 O O . ASN A 1 672 ? -30.700 4.196 1.739 1.00 78.94 672 ASN A O 1
ATOM 5376 N N . ILE A 1 673 ? -31.394 3.833 3.848 1.00 85.00 673 ILE A N 1
ATOM 5377 C CA . ILE A 1 673 ? -31.507 2.375 3.741 1.00 85.00 673 ILE A CA 1
ATOM 5378 C C . ILE A 1 673 ? -32.988 1.993 3.695 1.00 85.00 673 ILE A C 1
ATOM 5380 O O . ILE A 1 673 ? -33.774 2.351 4.571 1.00 85.00 673 ILE A O 1
ATOM 5384 N N . SER A 1 674 ? -33.354 1.227 2.677 1.00 85.00 674 SER A N 1
ATOM 5385 C CA . SER A 1 674 ? -34.679 0.630 2.498 1.00 85.00 674 SER A CA 1
ATOM 5386 C C . SER A 1 674 ? -34.533 -0.863 2.211 1.00 85.00 674 SER A C 1
ATOM 5388 O O . SER A 1 674 ? -33.430 -1.342 1.945 1.00 85.00 674 SER A O 1
ATOM 5390 N N . THR A 1 675 ? -35.622 -1.622 2.276 1.00 85.69 675 THR A N 1
ATOM 5391 C CA . THR A 1 675 ? -35.622 -3.050 1.928 1.00 85.69 675 THR A CA 1
ATOM 5392 C C . THR A 1 675 ? -36.771 -3.392 0.988 1.00 85.69 675 THR A C 1
ATOM 5394 O O . THR A 1 675 ? -37.861 -2.824 1.100 1.00 85.69 675 THR A O 1
ATOM 5397 N N . LYS A 1 676 ? -36.522 -4.325 0.061 1.00 82.88 676 LYS A N 1
ATOM 5398 C CA . LYS A 1 676 ? -37.526 -4.806 -0.900 1.00 82.88 676 LYS A CA 1
ATOM 5399 C C . LYS A 1 676 ? -38.591 -5.658 -0.227 1.00 82.88 676 LYS A C 1
ATOM 5401 O O . LYS A 1 676 ? -39.761 -5.523 -0.555 1.00 82.88 676 LYS A O 1
ATOM 5406 N N . ASP A 1 677 ? -38.197 -6.546 0.686 1.00 84.56 677 ASP A N 1
ATOM 5407 C CA . ASP A 1 677 ? -39.158 -7.428 1.352 1.00 84.56 677 ASP A CA 1
ATOM 5408 C C . ASP A 1 677 ? -38.629 -7.948 2.705 1.00 84.56 677 ASP A C 1
ATOM 5410 O O . ASP A 1 677 ? -37.415 -8.086 2.937 1.00 84.56 677 ASP A O 1
ATOM 5414 N N . VAL A 1 678 ? -39.576 -8.109 3.629 1.00 87.06 678 VAL A N 1
ATOM 5415 C CA . VAL A 1 678 ? -39.404 -8.352 5.062 1.00 87.06 678 VAL A CA 1
ATOM 5416 C C . VAL A 1 678 ? -40.193 -9.606 5.424 1.00 87.06 678 VAL A C 1
ATOM 5418 O O . VAL A 1 678 ? -41.377 -9.700 5.109 1.00 87.06 678 VAL A O 1
ATOM 5421 N N . LYS A 1 679 ? -39.555 -10.555 6.110 1.00 87.75 679 LYS A N 1
ATOM 5422 C CA . LYS A 1 679 ? -40.195 -11.789 6.590 1.00 87.75 679 LYS A CA 1
ATOM 5423 C C . LYS A 1 679 ? -39.912 -12.001 8.070 1.00 87.75 679 LYS A C 1
ATOM 5425 O O . LYS A 1 679 ? -38.812 -11.695 8.520 1.00 87.75 679 LYS A O 1
ATOM 5430 N N . CYS A 1 680 ? -40.866 -12.564 8.803 1.00 89.94 680 CYS A N 1
ATOM 5431 C CA . CYS A 1 680 ? -40.640 -12.994 10.178 1.00 89.94 680 CYS A CA 1
ATOM 5432 C C . CYS A 1 680 ? -40.375 -14.493 10.245 1.00 89.94 680 CYS A C 1
ATOM 5434 O O . CYS A 1 680 ? -40.889 -15.262 9.430 1.00 89.94 680 CYS A O 1
ATOM 5436 N N . ILE A 1 681 ? -39.528 -14.887 11.190 1.00 91.56 681 ILE A N 1
ATOM 5437 C CA . ILE A 1 681 ? -39.163 -16.278 11.433 1.00 91.56 681 ILE A CA 1
ATOM 5438 C C . ILE A 1 681 ? -39.375 -16.551 12.914 1.00 91.56 681 ILE A C 1
ATOM 5440 O O . ILE A 1 681 ? -38.741 -15.911 13.756 1.00 91.56 681 ILE A O 1
ATOM 5444 N N . THR A 1 682 ? -40.244 -17.507 13.225 1.00 91.38 682 THR A N 1
ATOM 5445 C CA . THR A 1 682 ? -40.298 -18.087 14.565 1.00 91.38 682 THR A CA 1
ATOM 5446 C C . THR A 1 682 ? -39.089 -18.995 14.716 1.00 91.38 682 THR A C 1
ATOM 5448 O O . THR A 1 682 ? -38.982 -20.006 14.017 1.00 91.38 682 THR A O 1
ATOM 5451 N N . TYR A 1 683 ? -38.159 -18.580 15.574 1.00 91.12 683 TYR A N 1
ATOM 5452 C CA . TYR A 1 683 ? -36.835 -19.166 15.671 1.00 91.12 683 TYR A CA 1
ATOM 5453 C C . TYR A 1 683 ? -36.519 -19.650 17.079 1.00 91.12 683 TYR A C 1
ATOM 5455 O O . TYR A 1 683 ? -36.696 -18.922 18.058 1.00 91.12 683 TYR A O 1
ATOM 5463 N N . HIS A 1 684 ? -35.981 -20.858 17.150 1.00 88.19 684 HIS A N 1
ATOM 5464 C CA . HIS A 1 684 ? -35.348 -21.422 18.326 1.00 88.19 684 HIS A CA 1
ATOM 5465 C C . HIS A 1 684 ? -34.228 -22.370 17.884 1.00 88.19 684 HIS A C 1
ATOM 5467 O O . HIS A 1 684 ? -34.430 -23.163 16.969 1.00 88.19 684 HIS A O 1
ATOM 5473 N N . GLY A 1 685 ? -33.050 -22.277 18.499 1.00 89.06 685 GLY A N 1
ATOM 5474 C CA . GLY A 1 685 ? -31.935 -23.186 18.226 1.00 89.06 685 GLY A CA 1
ATOM 5475 C C . GLY A 1 685 ? -30.598 -22.498 17.964 1.00 89.06 685 GLY A C 1
ATOM 5476 O O . GLY A 1 685 ? -30.404 -21.307 18.239 1.00 89.06 685 GLY A O 1
ATOM 5477 N N . SER A 1 686 ? -29.658 -23.284 17.442 1.00 91.25 686 SER A N 1
ATOM 5478 C CA . SER A 1 686 ? -28.276 -22.883 17.135 1.00 91.25 686 SER A CA 1
ATOM 5479 C C . SER A 1 686 ? -28.189 -21.919 15.947 1.00 91.25 686 SER A C 1
ATOM 5481 O O . SER A 1 686 ? -29.035 -21.954 15.061 1.00 91.25 686 SER A O 1
ATOM 5483 N N . MET A 1 687 ? -27.181 -21.048 15.888 1.00 91.50 687 MET A N 1
ATOM 5484 C CA . MET A 1 687 ? -27.022 -20.048 14.821 1.00 91.50 687 MET A CA 1
ATOM 5485 C C . MET A 1 687 ? -26.897 -20.675 13.421 1.00 91.50 687 MET A C 1
ATOM 5487 O O . MET A 1 687 ? -27.440 -20.146 12.448 1.00 91.50 687 MET A O 1
ATOM 5491 N N . SER A 1 688 ? -26.232 -21.824 13.313 1.00 88.62 688 SER A N 1
ATOM 5492 C CA . SER A 1 688 ? -26.048 -22.570 12.062 1.00 88.62 688 SER A CA 1
ATOM 5493 C C . SER A 1 688 ? -27.352 -23.010 11.392 1.00 88.62 688 SER A C 1
ATOM 5495 O O . SER A 1 688 ? -27.385 -23.197 10.174 1.00 88.62 688 SER A O 1
ATOM 5497 N N . ASN A 1 689 ? -28.465 -23.098 12.122 1.00 89.81 689 ASN A N 1
ATOM 5498 C CA . ASN A 1 689 ? -29.749 -23.448 11.517 1.00 89.81 689 ASN A CA 1
ATOM 5499 C C . ASN A 1 689 ? -30.314 -22.316 10.618 1.00 89.81 689 ASN A C 1
ATOM 5501 O O . ASN A 1 689 ? -31.106 -22.574 9.710 1.00 89.81 689 ASN A O 1
ATOM 5505 N N . LEU A 1 690 ? -29.828 -21.070 10.747 1.00 91.12 690 LEU A N 1
ATOM 5506 C CA . LEU A 1 690 ? -30.207 -19.954 9.860 1.00 91.12 690 LEU A CA 1
ATOM 5507 C C . LEU A 1 690 ? -29.735 -20.114 8.407 1.00 91.12 690 LEU A C 1
ATOM 5509 O O . LEU A 1 690 ? -30.218 -19.396 7.524 1.00 91.12 690 LEU A O 1
ATOM 5513 N N . ILE A 1 691 ? -28.820 -21.051 8.120 1.00 88.19 691 ILE A N 1
ATOM 5514 C CA . ILE A 1 691 ? -28.374 -21.331 6.744 1.00 88.19 691 ILE A CA 1
ATOM 5515 C C . ILE A 1 691 ? -29.580 -21.669 5.850 1.00 88.19 691 ILE A C 1
ATOM 5517 O O . ILE A 1 691 ? -29.611 -21.266 4.689 1.00 88.19 691 ILE A O 1
ATOM 5521 N N . GLN A 1 692 ? -30.619 -22.310 6.396 1.00 87.00 692 GLN A N 1
ATOM 5522 C CA . GLN A 1 692 ? -31.832 -22.684 5.656 1.00 87.00 692 GLN A CA 1
ATOM 5523 C C . GLN A 1 692 ? -32.593 -21.479 5.072 1.00 87.00 692 GLN A C 1
ATOM 5525 O O . GLN A 1 692 ? -33.280 -21.596 4.052 1.00 87.00 692 GLN A O 1
ATOM 5530 N N . ASN A 1 693 ? -32.461 -20.298 5.685 1.00 86.38 693 ASN A N 1
ATOM 5531 C CA . ASN A 1 693 ? -33.118 -19.072 5.224 1.00 86.38 693 ASN A CA 1
ATOM 5532 C C . ASN A 1 693 ? -32.315 -18.347 4.134 1.00 86.38 693 ASN A C 1
ATOM 5534 O O . ASN A 1 693 ? -32.832 -17.432 3.477 1.00 86.38 693 ASN A O 1
ATOM 5538 N N . LEU A 1 694 ? -31.061 -18.750 3.926 1.00 85.31 694 LEU A N 1
ATOM 5539 C CA . LEU A 1 694 ? -30.194 -18.251 2.873 1.00 85.31 694 LEU A CA 1
ATOM 5540 C C . LEU A 1 694 ? -30.420 -19.101 1.618 1.00 85.31 694 LEU A C 1
ATOM 5542 O O . LEU A 1 694 ? -29.720 -20.076 1.368 1.00 85.31 694 LEU A O 1
ATOM 5546 N N . LYS A 1 695 ? -31.410 -18.717 0.804 1.00 68.69 695 LYS A N 1
ATOM 5547 C CA . LYS A 1 695 ? -31.583 -19.234 -0.564 1.00 68.69 695 LYS A CA 1
ATOM 5548 C C . LYS A 1 695 ? -30.964 -18.241 -1.548 1.00 68.69 695 LYS A C 1
ATOM 5550 O O . LYS A 1 695 ? -31.661 -17.302 -1.952 1.00 68.69 695 LYS A O 1
ATOM 5555 N N . PRO A 1 696 ? -29.670 -18.379 -1.902 1.00 58.66 696 PRO A N 1
ATOM 5556 C CA . PRO A 1 696 ? -29.010 -17.471 -2.827 1.00 58.66 696 PRO A CA 1
ATOM 5557 C C . PRO A 1 696 ? -29.536 -17.706 -4.248 1.00 58.66 696 PRO A C 1
ATOM 5559 O O . PRO A 1 696 ? -28.921 -18.384 -5.061 1.00 58.66 696 PRO A O 1
ATOM 5562 N N . GLU A 1 697 ? -30.701 -17.142 -4.556 1.00 58.38 697 GLU A N 1
ATOM 5563 C CA . GLU A 1 697 ? -31.131 -16.928 -5.937 1.00 58.38 697 GLU A CA 1
ATOM 5564 C C . GLU A 1 697 ? -30.148 -15.960 -6.618 1.00 58.38 697 GLU A C 1
ATOM 5566 O O . GLU A 1 697 ? -29.564 -15.095 -5.955 1.00 58.38 697 GLU A O 1
ATOM 5571 N N . GLN A 1 698 ? -29.989 -16.062 -7.943 1.00 54.03 698 GLN A N 1
ATOM 5572 C CA . GLN A 1 698 ? -29.049 -15.241 -8.728 1.00 54.03 698 GLN A CA 1
ATOM 5573 C C . GLN A 1 698 ? -29.195 -13.721 -8.496 1.00 54.03 698 GLN A C 1
ATOM 5575 O O . GLN A 1 698 ? -28.238 -12.980 -8.712 1.00 54.03 698 GLN A O 1
ATOM 5580 N N . TYR A 1 699 ? -30.343 -13.254 -7.991 1.00 58.41 699 TYR A N 1
ATOM 5581 C CA . TYR A 1 699 ? -30.650 -11.834 -7.802 1.00 58.41 699 TYR A CA 1
ATOM 5582 C C . TYR A 1 699 ? -30.433 -11.283 -6.381 1.00 58.41 699 TYR A C 1
ATOM 5584 O O . TYR A 1 699 ? -30.316 -10.066 -6.237 1.00 58.41 699 TYR A O 1
ATOM 5592 N N . ARG A 1 700 ? -30.383 -12.115 -5.325 1.00 69.88 700 ARG A N 1
ATOM 5593 C CA . ARG A 1 700 ? -30.306 -11.621 -3.930 1.00 69.88 700 ARG A CA 1
ATOM 5594 C C . ARG A 1 700 ? -28.863 -11.562 -3.436 1.00 69.88 700 ARG A C 1
ATOM 5596 O O . ARG A 1 700 ? -28.206 -12.595 -3.296 1.00 69.88 700 ARG A O 1
ATOM 5603 N N . ARG A 1 701 ? -28.384 -10.354 -3.131 1.00 82.62 701 ARG A N 1
ATOM 5604 C CA . ARG A 1 701 ? -26.999 -10.067 -2.728 1.00 82.62 701 ARG A CA 1
ATOM 5605 C C . ARG A 1 701 ? -26.859 -9.653 -1.264 1.00 82.62 701 ARG A C 1
ATOM 5607 O O . ARG A 1 701 ? -25.766 -9.815 -0.724 1.00 82.62 701 ARG A O 1
ATOM 5614 N N . SER A 1 702 ? -27.920 -9.162 -0.618 1.00 89.44 702 SER A N 1
ATOM 5615 C CA . SER A 1 702 ? -27.896 -8.740 0.794 1.00 89.44 702 SER A CA 1
ATOM 5616 C C . SER A 1 702 ? -29.005 -9.368 1.649 1.00 89.44 702 SER A C 1
ATOM 5618 O O . SER A 1 702 ? -30.185 -9.332 1.295 1.00 89.44 702 SER A O 1
ATOM 5620 N N . TYR A 1 703 ? -28.615 -9.907 2.807 1.00 92.00 703 TYR A N 1
ATOM 5621 C CA . TYR A 1 703 ? -29.510 -10.462 3.825 1.00 92.00 703 TYR A CA 1
ATOM 5622 C C . TYR A 1 703 ? -29.257 -9.764 5.155 1.00 92.00 703 TYR A C 1
ATOM 5624 O O . TYR A 1 703 ? -28.117 -9.694 5.606 1.00 92.00 703 TYR A O 1
ATOM 5632 N N . MET A 1 704 ? -30.307 -9.264 5.797 1.00 93.75 704 MET A N 1
ATOM 5633 C CA . MET A 1 704 ? -30.224 -8.673 7.127 1.00 93.75 704 MET A CA 1
ATOM 5634 C C . MET A 1 704 ? -31.068 -9.467 8.122 1.00 93.75 704 MET A C 1
ATOM 5636 O O . MET A 1 704 ? -32.247 -9.689 7.866 1.00 93.75 704 MET A O 1
ATOM 5640 N N . PHE A 1 705 ? -30.502 -9.821 9.274 1.00 94.25 705 PHE A N 1
ATOM 5641 C CA . PHE A 1 705 ? -31.232 -10.443 10.381 1.00 94.25 705 PHE A CA 1
ATOM 5642 C C . PHE A 1 705 ? -31.432 -9.449 11.527 1.00 94.25 705 PHE A C 1
ATOM 5644 O O . PHE A 1 705 ? -30.479 -8.898 12.072 1.00 94.25 705 PHE A O 1
ATOM 5651 N N . HIS A 1 706 ? -32.678 -9.203 11.902 1.00 91.25 706 HIS A N 1
ATOM 5652 C CA . HIS A 1 706 ? -33.032 -8.440 13.089 1.00 91.25 706 HIS A CA 1
ATOM 5653 C C . HIS A 1 706 ? -33.304 -9.396 14.250 1.00 91.25 706 HIS A C 1
ATOM 5655 O O . HIS A 1 706 ? -33.869 -10.464 14.028 1.00 91.25 706 HIS A O 1
ATOM 5661 N N . HIS A 1 707 ? -32.978 -8.968 15.473 1.00 92.38 707 HIS A N 1
ATOM 5662 C CA . HIS A 1 707 ? -33.129 -9.763 16.697 1.00 92.38 707 HIS A CA 1
ATOM 5663 C C . HIS A 1 707 ? -32.156 -10.945 16.749 1.00 92.38 707 HIS A C 1
ATOM 5665 O O . HIS A 1 707 ? -32.491 -12.063 17.134 1.00 92.38 707 HIS A O 1
ATOM 5671 N N . MET A 1 708 ? -30.910 -10.681 16.343 1.00 94.69 708 MET A N 1
ATOM 5672 C CA . MET A 1 708 ? -29.848 -11.685 16.266 1.00 94.69 708 MET A CA 1
ATOM 5673 C C . MET A 1 708 ? -29.367 -12.183 17.644 1.00 94.69 708 MET A C 1
ATOM 5675 O O . MET A 1 708 ? -28.498 -13.046 17.714 1.00 94.69 708 MET A O 1
ATOM 5679 N N . GLU A 1 709 ? -29.911 -11.659 18.747 1.00 94.44 709 GLU A N 1
ATOM 5680 C CA . GLU A 1 709 ? -29.741 -12.230 20.088 1.00 94.44 709 GLU A CA 1
ATOM 5681 C C . GLU A 1 709 ? -30.513 -13.534 20.324 1.00 94.44 709 GLU A C 1
ATOM 5683 O O . GLU A 1 709 ? -30.146 -14.270 21.241 1.00 94.44 709 GLU A O 1
ATOM 5688 N N . ILE A 1 710 ? -31.561 -13.803 19.535 1.00 93.94 710 ILE A N 1
ATOM 5689 C CA . ILE A 1 710 ? -32.440 -14.969 19.711 1.00 93.94 710 ILE A CA 1
ATOM 5690 C C . ILE A 1 710 ? -31.707 -16.291 19.421 1.00 93.94 710 ILE A C 1
ATOM 5692 O O . ILE A 1 710 ? -31.775 -17.188 20.262 1.00 93.94 710 ILE A O 1
ATOM 5696 N N . PRO A 1 711 ? -30.979 -16.446 18.295 1.00 93.94 711 PRO A N 1
ATOM 5697 C CA . PRO A 1 711 ? -30.212 -17.661 18.046 1.00 93.94 711 PRO A CA 1
ATOM 5698 C C . PRO A 1 711 ? -29.089 -17.852 19.068 1.00 93.94 711 PRO A C 1
ATOM 5700 O O . PRO A 1 711 ? -28.381 -16.906 19.445 1.00 93.94 711 PRO A O 1
ATOM 5703 N N . LEU A 1 712 ? -28.895 -19.099 19.483 1.00 93.75 712 LEU A N 1
ATOM 5704 C CA . LEU A 1 712 ? -27.866 -19.492 20.440 1.00 93.75 712 LEU A CA 1
ATOM 5705 C C . LEU A 1 712 ? -26.517 -19.733 19.747 1.00 93.75 712 LEU A C 1
ATOM 5707 O O . LEU A 1 712 ? -26.419 -19.807 18.523 1.00 93.75 712 LEU A O 1
ATOM 5711 N N . HIS A 1 713 ? -25.451 -19.843 20.543 1.00 94.12 713 HIS A N 1
ATOM 5712 C CA . HIS A 1 713 ? -24.171 -20.360 20.049 1.00 94.12 713 HIS A CA 1
ATOM 5713 C C . HIS A 1 713 ? -24.349 -21.808 19.582 1.00 94.12 713 HIS A C 1
ATOM 5715 O O . HIS A 1 713 ? -25.060 -22.560 20.240 1.00 94.12 713 HIS A O 1
ATOM 5721 N N . ASP A 1 714 ? -23.668 -22.206 18.506 1.00 88.62 714 ASP A N 1
ATOM 5722 C CA . ASP A 1 714 ? -23.693 -23.603 18.044 1.00 88.62 714 ASP A CA 1
ATOM 5723 C C . ASP A 1 714 ? -23.088 -24.532 19.103 1.00 88.62 714 ASP A C 1
ATOM 5725 O O . ASP A 1 714 ? -23.732 -25.459 19.581 1.00 88.62 714 ASP A O 1
ATOM 5729 N N . TYR A 1 715 ? -21.865 -24.210 19.531 1.00 91.50 715 TYR A N 1
ATOM 5730 C CA . TYR A 1 715 ? -21.181 -24.869 20.639 1.00 91.50 715 TYR A CA 1
ATOM 5731 C C . TYR A 1 715 ? -20.463 -23.815 21.482 1.00 91.50 715 TYR A C 1
ATOM 5733 O O . TYR A 1 715 ? -19.406 -23.298 21.099 1.00 91.50 715 TYR A O 1
ATOM 5741 N N . TYR A 1 716 ? -21.049 -23.469 22.629 1.00 92.12 716 TYR A N 1
ATOM 5742 C CA . TYR A 1 716 ? -20.473 -22.490 23.551 1.00 92.12 716 TYR A CA 1
ATOM 5743 C C . TYR A 1 716 ? -19.149 -23.001 24.141 1.00 92.12 716 TYR A C 1
ATOM 5745 O O . TYR A 1 716 ? -19.060 -24.150 24.567 1.00 92.12 716 TYR A O 1
ATOM 5753 N N . GLY A 1 717 ? -18.112 -22.157 24.163 1.00 91.62 717 GLY A N 1
ATOM 5754 C CA . GLY A 1 717 ? -16.790 -22.531 24.686 1.00 91.62 717 GLY A CA 1
ATOM 5755 C C . GLY A 1 717 ? -15.968 -23.470 23.792 1.00 91.62 717 GLY A C 1
ATOM 5756 O O . GLY A 1 717 ? -14.922 -23.945 24.221 1.00 91.62 717 GLY A O 1
ATOM 5757 N N . SER A 1 718 ? -16.406 -23.733 22.558 1.00 93.94 718 SER A N 1
ATOM 5758 C CA . SER A 1 718 ? -15.653 -24.514 21.566 1.00 93.94 718 SER A CA 1
ATOM 5759 C C . SER A 1 718 ? -14.413 -23.781 21.023 1.00 93.94 718 SER A C 1
ATOM 5761 O O . SER A 1 718 ? -14.222 -22.585 21.251 1.00 93.94 718 SER A O 1
ATOM 5763 N N . VAL A 1 719 ? -13.591 -24.486 20.235 1.00 94.19 719 VAL A N 1
ATOM 5764 C CA . VAL A 1 719 ? -12.439 -23.902 19.519 1.00 94.19 719 VAL A CA 1
ATOM 5765 C C . VAL A 1 719 ? -12.875 -22.731 18.634 1.00 94.19 719 VAL A C 1
ATOM 5767 O O . VAL A 1 719 ? -12.269 -21.663 18.674 1.00 94.19 719 VAL A O 1
ATOM 5770 N N . ASP A 1 720 ? -13.957 -22.882 17.864 1.00 94.00 720 ASP A N 1
ATOM 5771 C CA . ASP A 1 720 ? -14.449 -21.815 16.983 1.00 94.00 720 ASP A CA 1
ATOM 5772 C C . ASP A 1 720 ? -14.944 -20.598 17.781 1.00 94.00 720 ASP A C 1
ATOM 5774 O O . ASP A 1 720 ? -14.656 -19.458 17.403 1.00 94.00 720 ASP A O 1
ATOM 5778 N N . PHE A 1 721 ? -15.612 -20.823 18.921 1.00 96.00 721 PHE A N 1
ATOM 5779 C CA . PHE A 1 721 ? -15.993 -19.755 19.851 1.00 96.00 721 PHE A CA 1
ATOM 5780 C C . PHE A 1 721 ? -14.761 -18.984 20.342 1.00 96.00 721 PHE A C 1
ATOM 5782 O O . PHE A 1 721 ? -14.730 -17.751 20.283 1.00 96.00 721 PHE A O 1
ATOM 5789 N N . TRP A 1 722 ? -13.719 -19.691 20.789 1.00 96.75 722 TRP A N 1
ATOM 5790 C CA . TRP A 1 722 ? -12.509 -19.060 21.314 1.00 96.75 722 TRP A CA 1
ATOM 5791 C C . TRP A 1 722 ? -11.668 -18.389 20.231 1.00 96.75 722 TRP A C 1
ATOM 5793 O O . TRP A 1 722 ? -11.131 -17.309 20.477 1.00 96.75 722 TRP A O 1
ATOM 5803 N N . ARG A 1 723 ? -11.614 -18.929 19.010 1.00 96.75 723 ARG A N 1
ATOM 5804 C CA . ARG A 1 723 ? -10.984 -18.265 17.856 1.00 96.75 723 ARG A CA 1
ATOM 5805 C C . ARG A 1 723 ? -11.696 -16.962 17.503 1.00 96.75 723 ARG A C 1
ATOM 5807 O O . ARG A 1 723 ? -11.041 -15.925 17.377 1.00 96.75 723 ARG A O 1
ATOM 5814 N N . ALA A 1 724 ? -13.027 -16.980 17.432 1.00 96.31 724 ALA A N 1
ATOM 5815 C CA . ALA A 1 724 ? -13.821 -15.770 17.248 1.00 96.31 724 ALA A CA 1
ATOM 5816 C C . ALA A 1 724 ? -13.554 -14.759 18.376 1.00 96.31 724 ALA A C 1
ATOM 5818 O O . ALA A 1 724 ? -13.287 -13.586 18.109 1.00 96.31 724 ALA A O 1
ATOM 5819 N N . ARG A 1 725 ? -13.528 -15.210 19.636 1.00 97.44 725 ARG A N 1
ATOM 5820 C CA . ARG A 1 725 ? -13.278 -14.353 20.802 1.00 97.44 725 ARG A CA 1
ATOM 5821 C C . ARG A 1 725 ? -11.863 -13.759 20.845 1.00 97.44 725 ARG A C 1
ATOM 5823 O O . ARG A 1 725 ? -11.721 -12.589 21.215 1.00 97.44 725 ARG A O 1
ATOM 5830 N N . ARG A 1 726 ? -10.832 -14.523 20.469 1.00 97.06 726 ARG A N 1
ATOM 5831 C CA . ARG A 1 726 ? -9.424 -14.079 20.377 1.00 97.06 726 ARG A CA 1
ATOM 5832 C C . ARG A 1 726 ? -9.213 -13.060 19.262 1.00 97.06 726 ARG A C 1
ATOM 5834 O O . ARG A 1 726 ? -8.427 -12.128 19.436 1.00 97.06 726 ARG A O 1
ATOM 5841 N N . SER A 1 727 ? -9.964 -13.188 18.165 1.00 97.19 727 SER A N 1
ATOM 5842 C CA . SER A 1 727 ? -9.928 -12.233 17.052 1.00 97.19 727 SER A CA 1
ATOM 5843 C C . SER A 1 727 ? -10.396 -10.825 17.440 1.00 97.19 727 SER A C 1
ATOM 5845 O O . SER A 1 727 ? -9.957 -9.845 16.842 1.00 97.19 727 SER A O 1
ATOM 5847 N N . MET A 1 728 ? -11.227 -10.695 18.485 1.00 97.50 728 MET A N 1
ATOM 5848 C CA . MET A 1 728 ? -11.736 -9.416 18.996 1.00 97.50 728 MET A CA 1
ATOM 5849 C C . MET A 1 728 ? -10.695 -8.646 19.825 1.00 97.50 728 MET A C 1
ATOM 5851 O O . MET A 1 728 ? -10.920 -8.327 20.995 1.00 97.50 728 MET A O 1
ATOM 5855 N N . ARG A 1 729 ? -9.544 -8.334 19.224 1.00 96.62 729 ARG A N 1
ATOM 5856 C CA . ARG A 1 729 ? -8.530 -7.448 19.812 1.00 96.62 729 ARG A CA 1
ATOM 5857 C C . ARG A 1 729 ? -9.064 -6.017 19.893 1.00 96.62 729 ARG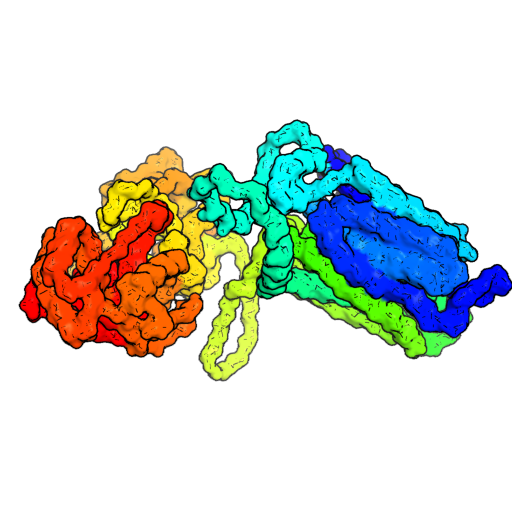 A C 1
ATOM 5859 O O . ARG A 1 729 ? -9.732 -5.547 18.973 1.00 96.62 729 ARG A O 1
ATOM 5866 N N . TYR A 1 730 ? -8.779 -5.318 20.990 1.00 97.62 730 TYR A N 1
ATOM 5867 C CA . TYR A 1 730 ? -9.178 -3.917 21.143 1.00 97.62 730 TYR A CA 1
ATOM 5868 C C . TYR A 1 730 ? -8.317 -2.984 20.280 1.00 97.62 730 TYR A C 1
ATOM 5870 O O . TYR A 1 730 ? -7.205 -3.329 19.881 1.00 97.62 730 TYR A O 1
ATOM 5878 N N . ASN A 1 731 ? -8.825 -1.781 20.014 1.00 96.25 731 ASN A N 1
ATOM 5879 C CA . ASN A 1 731 ? -8.075 -0.730 19.330 1.00 96.25 731 ASN A CA 1
ATOM 5880 C C . ASN A 1 731 ? -6.771 -0.410 20.096 1.00 96.25 731 ASN A C 1
ATOM 5882 O O . ASN A 1 731 ? -6.789 -0.206 21.311 1.00 96.25 731 ASN A O 1
ATOM 5886 N N . SER A 1 732 ? -5.643 -0.317 19.384 1.00 94.56 732 SER A N 1
ATOM 5887 C CA . SER A 1 732 ? -4.311 -0.087 19.969 1.00 94.56 732 SER A CA 1
ATOM 5888 C C . SER A 1 732 ? -4.204 1.192 20.806 1.00 94.56 732 SER A C 1
ATOM 5890 O O . SER A 1 732 ? -3.458 1.234 21.782 1.00 94.56 732 SER A O 1
ATOM 5892 N N . ALA A 1 733 ? -4.985 2.226 20.487 1.00 94.69 733 ALA A N 1
ATOM 5893 C CA . ALA A 1 733 ? -5.040 3.444 21.284 1.00 94.69 733 ALA A CA 1
ATOM 5894 C C . ALA A 1 733 ? -5.715 3.228 22.650 1.00 94.69 733 ALA A C 1
ATOM 5896 O O . ALA A 1 733 ? -5.336 3.892 23.610 1.00 94.69 733 ALA A O 1
ATOM 5897 N N . LEU A 1 734 ? -6.680 2.304 22.757 1.00 96.25 734 LEU A N 1
ATOM 5898 C CA . LEU A 1 734 ? -7.305 1.948 24.036 1.00 96.25 734 LEU A CA 1
ATOM 5899 C C . LEU A 1 734 ? -6.342 1.148 24.918 1.00 96.25 734 LEU A C 1
ATOM 5901 O O . LEU A 1 734 ? -6.266 1.434 26.111 1.00 96.25 734 LEU A O 1
ATOM 5905 N N . TYR A 1 735 ? -5.569 0.222 24.330 1.00 96.44 735 TYR A N 1
ATOM 5906 C CA . TYR A 1 735 ? -4.475 -0.461 25.035 1.00 96.44 735 TYR A CA 1
ATOM 5907 C C . TYR A 1 735 ? -3.478 0.550 25.595 1.00 96.44 735 TYR A C 1
ATOM 5909 O O . TYR A 1 735 ? -3.291 0.606 26.803 1.00 96.44 735 TYR A O 1
ATOM 5917 N N . LYS A 1 736 ? -2.971 1.458 24.752 1.00 96.56 736 LYS A N 1
ATOM 5918 C CA . LYS A 1 736 ? -2.013 2.484 25.179 1.00 96.56 736 LYS A CA 1
ATOM 5919 C C . LYS A 1 736 ? -2.511 3.322 26.365 1.00 96.56 736 LYS A C 1
ATOM 5921 O O . LYS A 1 736 ? -1.760 3.553 27.304 1.00 96.56 736 LYS A O 1
ATOM 5926 N N . ILE A 1 737 ? -3.773 3.759 26.348 1.00 97.19 737 ILE A N 1
ATOM 5927 C CA . ILE A 1 737 ? -4.350 4.549 27.451 1.00 97.19 737 ILE A CA 1
ATOM 5928 C C . ILE A 1 737 ? -4.452 3.720 28.741 1.00 97.19 737 ILE A C 1
ATOM 5930 O O . ILE A 1 737 ? -4.197 4.236 29.832 1.00 97.19 737 ILE A O 1
ATOM 5934 N N . ALA A 1 738 ? -4.847 2.450 28.631 1.00 97.25 738 ALA A N 1
ATOM 5935 C CA . ALA A 1 738 ? -4.904 1.545 29.772 1.00 97.25 738 ALA A CA 1
ATOM 5936 C C . ALA A 1 738 ? -3.502 1.267 30.339 1.00 97.25 738 ALA A C 1
ATOM 5938 O O . ALA A 1 738 ? -3.327 1.292 31.557 1.00 97.25 738 ALA A O 1
ATOM 5939 N N . ASP A 1 739 ? -2.507 1.077 29.474 1.00 96.94 739 ASP A N 1
ATOM 5940 C CA . ASP A 1 739 ? -1.117 0.805 29.847 1.00 96.94 739 ASP A CA 1
ATOM 5941 C C . ASP A 1 739 ? -0.470 2.013 30.533 1.00 96.94 739 ASP A C 1
ATOM 5943 O O . ASP A 1 739 ? 0.122 1.864 31.599 1.00 96.94 739 ASP A O 1
ATOM 5947 N N . GLU A 1 740 ? -0.693 3.229 30.021 1.00 97.31 740 GLU A N 1
ATOM 5948 C CA . GLU A 1 740 ? -0.260 4.475 30.674 1.00 97.31 740 GLU A CA 1
ATOM 5949 C C . GLU A 1 740 ? -0.856 4.617 32.088 1.00 97.31 740 GLU A C 1
ATOM 5951 O O . GLU A 1 740 ? -0.180 5.048 33.027 1.00 97.31 740 GLU A O 1
ATOM 5956 N N . PHE A 1 741 ? -2.127 4.238 32.274 1.00 97.88 741 PHE A N 1
ATOM 5957 C CA . PHE A 1 741 ? -2.757 4.251 33.595 1.00 97.88 741 PHE A CA 1
ATOM 5958 C C . PHE A 1 741 ? -2.167 3.179 34.524 1.00 97.88 741 PHE A C 1
ATOM 5960 O O . PHE A 1 741 ? -1.898 3.460 35.698 1.00 97.88 741 PHE A O 1
ATOM 5967 N N . ARG A 1 742 ? -1.959 1.962 34.008 1.00 97.94 742 ARG A N 1
ATOM 5968 C CA . ARG A 1 742 ? -1.369 0.836 34.746 1.00 97.94 742 ARG A CA 1
ATOM 5969 C C . ARG A 1 742 ? 0.042 1.153 35.223 1.00 97.94 742 ARG A C 1
ATOM 5971 O O . ARG A 1 742 ? 0.350 0.934 36.396 1.00 97.94 742 ARG A O 1
ATOM 5978 N N . GLU A 1 743 ? 0.867 1.726 34.359 1.00 97.25 743 GLU A N 1
ATOM 5979 C CA . GLU A 1 743 ? 2.240 2.086 34.691 1.00 97.25 743 GLU A CA 1
ATOM 5980 C C . GLU A 1 743 ? 2.268 3.183 35.761 1.00 97.25 743 GLU A C 1
ATOM 5982 O O . GLU A 1 743 ? 2.917 3.028 36.798 1.00 97.25 743 GLU A O 1
ATOM 5987 N N . LYS A 1 744 ? 1.483 4.251 35.564 1.00 96.75 744 LYS A N 1
ATOM 5988 C CA . LYS A 1 744 ? 1.492 5.437 36.428 1.00 96.75 744 LYS A CA 1
ATOM 5989 C C . LYS A 1 744 ? 0.877 5.216 37.811 1.00 96.75 744 LYS A C 1
ATOM 5991 O O . LYS A 1 744 ? 1.384 5.756 38.792 1.00 96.75 744 LYS A O 1
ATOM 5996 N N . TYR A 1 745 ? -0.239 4.490 37.900 1.00 96.88 745 TYR A N 1
ATOM 5997 C CA . TYR A 1 745 ? -1.024 4.395 39.141 1.00 96.88 745 TYR A CA 1
ATOM 5998 C C . TYR A 1 745 ? -0.994 3.011 39.789 1.00 96.88 745 TYR A C 1
ATOM 6000 O O . TYR A 1 745 ? -1.206 2.906 40.996 1.00 96.88 745 TYR A O 1
ATOM 6008 N N . LEU A 1 746 ? -0.736 1.955 39.014 1.00 97.19 746 LEU A N 1
ATOM 6009 C CA . LEU A 1 746 ? -0.839 0.568 39.479 1.00 97.19 746 LEU A CA 1
ATOM 6010 C C . LEU A 1 746 ? 0.510 -0.166 39.506 1.00 97.19 746 LEU A C 1
ATOM 6012 O O . LEU A 1 746 ? 0.554 -1.315 39.941 1.00 97.19 746 LEU A O 1
ATOM 6016 N N . ASN A 1 747 ? 1.600 0.494 39.094 1.00 96.19 747 ASN A N 1
ATOM 6017 C CA . ASN A 1 747 ? 2.947 -0.076 39.010 1.00 96.19 747 ASN A CA 1
ATOM 6018 C C . ASN A 1 747 ? 2.976 -1.402 38.219 1.00 96.19 747 ASN A C 1
ATOM 6020 O O . ASN A 1 747 ? 3.569 -2.388 38.656 1.00 96.19 747 ASN A O 1
ATOM 6024 N N . SER A 1 748 ? 2.281 -1.419 37.081 1.00 97.00 748 SER A N 1
ATOM 6025 C CA . SER A 1 748 ? 1.979 -2.602 36.268 1.00 97.00 748 SER A CA 1
ATOM 6026 C C . SER A 1 748 ? 2.402 -2.353 34.818 1.00 97.00 748 SER A C 1
ATOM 6028 O O . SER A 1 748 ? 2.072 -1.310 34.261 1.00 97.00 748 SER A O 1
ATOM 6030 N N . THR A 1 749 ? 3.157 -3.283 34.229 1.00 96.88 749 THR A N 1
ATOM 6031 C CA . THR A 1 749 ? 3.559 -3.289 32.806 1.00 96.88 749 THR A CA 1
ATOM 6032 C C . THR A 1 749 ? 3.575 -4.724 32.290 1.00 96.88 749 THR A C 1
ATOM 6034 O O . THR A 1 749 ? 3.782 -5.654 33.068 1.00 96.88 749 THR A O 1
ATOM 6037 N N . ASP A 1 750 ? 3.390 -4.926 30.986 1.00 94.81 750 ASP A N 1
ATOM 6038 C CA . ASP A 1 750 ? 3.239 -6.269 30.409 1.00 94.81 750 ASP A CA 1
ATOM 6039 C C . ASP A 1 750 ? 4.444 -7.187 30.656 1.00 94.81 750 ASP A C 1
ATOM 6041 O O . ASP A 1 750 ? 4.262 -8.382 30.904 1.00 94.81 750 ASP A O 1
ATOM 6045 N N . GLU A 1 751 ? 5.663 -6.638 30.645 1.00 93.88 751 GLU A N 1
ATOM 6046 C CA . GLU A 1 751 ? 6.892 -7.385 30.928 1.00 93.88 751 GLU A CA 1
ATOM 6047 C C . GLU A 1 751 ? 6.985 -7.825 32.393 1.00 93.88 751 GLU A C 1
ATOM 6049 O O . GLU A 1 751 ? 7.349 -8.966 32.668 1.00 93.88 751 GLU A O 1
ATOM 6054 N N . ARG A 1 752 ? 6.648 -6.940 33.342 1.00 95.12 752 ARG A N 1
ATOM 6055 C CA . ARG A 1 752 ? 6.726 -7.245 34.785 1.00 95.12 752 ARG A CA 1
ATOM 6056 C C . ARG A 1 752 ? 5.622 -8.191 35.233 1.00 95.12 752 ARG A C 1
ATOM 6058 O O . ARG A 1 752 ? 5.814 -8.983 36.153 1.00 95.12 752 ARG A O 1
ATOM 6065 N N . ASP A 1 753 ? 4.479 -8.100 34.571 1.00 95.69 753 ASP A N 1
ATOM 6066 C CA . ASP A 1 753 ? 3.276 -8.849 34.904 1.00 95.69 753 ASP A CA 1
ATOM 6067 C C . ASP A 1 753 ? 3.223 -10.213 34.184 1.00 95.69 753 ASP A C 1
ATOM 6069 O O . ASP A 1 753 ? 2.348 -11.028 34.488 1.00 95.69 753 ASP A O 1
ATOM 6073 N N . ASN A 1 754 ? 4.161 -10.467 33.259 1.00 96.00 754 ASN A N 1
ATOM 6074 C CA . ASN A 1 754 ? 4.237 -11.642 32.386 1.00 96.00 754 ASN A CA 1
ATOM 6075 C C . ASN A 1 754 ? 2.946 -11.884 31.581 1.00 96.00 754 ASN A C 1
ATOM 6077 O O . ASN A 1 754 ? 2.377 -12.972 31.600 1.00 96.00 754 ASN A O 1
ATOM 6081 N N . ILE A 1 755 ? 2.454 -10.840 30.910 1.00 94.50 755 ILE A N 1
ATOM 6082 C CA . ILE A 1 755 ? 1.180 -10.861 30.159 1.00 94.50 755 ILE A CA 1
ATOM 6083 C C . ILE A 1 755 ? 1.338 -10.379 28.711 1.00 94.50 755 ILE A C 1
ATOM 6085 O O . ILE A 1 755 ? 0.364 -10.019 28.049 1.00 94.50 755 ILE A O 1
ATOM 6089 N N . LYS A 1 756 ? 2.576 -10.353 28.208 1.00 92.62 756 LYS A N 1
ATOM 6090 C CA . LYS A 1 756 ? 2.877 -9.921 26.844 1.00 92.62 756 LYS A CA 1
ATOM 6091 C C . LYS A 1 756 ? 2.212 -10.851 25.830 1.00 92.62 756 LYS A C 1
ATOM 6093 O O . LYS A 1 756 ? 2.409 -12.064 25.855 1.00 92.62 756 LYS A O 1
ATOM 6098 N N . ARG A 1 757 ? 1.457 -10.266 24.901 1.00 91.94 757 ARG A N 1
ATOM 6099 C CA . ARG A 1 757 ? 0.773 -10.998 23.826 1.00 91.94 757 ARG A CA 1
ATOM 6100 C C . ARG A 1 757 ? 1.530 -10.871 22.501 1.00 91.94 757 ARG A C 1
ATOM 6102 O O . ARG A 1 757 ? 2.137 -9.828 22.254 1.00 91.94 757 ARG A O 1
ATOM 6109 N N . PRO A 1 758 ? 1.450 -11.877 21.615 1.00 93.06 758 PRO A N 1
ATOM 6110 C CA . PRO A 1 758 ? 1.916 -11.737 20.241 1.00 93.06 758 PRO A CA 1
ATOM 6111 C C . PRO A 1 758 ? 1.067 -10.719 19.465 1.00 93.06 758 PRO A C 1
ATOM 6113 O O . PRO A 1 758 ? -0.106 -10.477 19.793 1.00 93.06 758 PRO A O 1
ATOM 6116 N N . ASN A 1 759 ? 1.680 -10.144 18.423 1.00 89.75 759 ASN A N 1
ATOM 6117 C CA . ASN A 1 759 ? 1.042 -9.183 17.517 1.00 89.75 759 ASN A CA 1
ATOM 6118 C C . ASN A 1 759 ? -0.118 -9.820 16.740 1.00 89.75 759 ASN A C 1
ATOM 6120 O O . ASN A 1 759 ? -1.157 -9.189 16.554 1.00 89.75 759 ASN A O 1
ATOM 6124 N N . ASP A 1 760 ? 0.045 -11.066 16.290 1.00 91.94 760 ASP A N 1
ATOM 6125 C CA . ASP A 1 760 ? -1.042 -11.856 15.722 1.00 91.94 760 ASP A CA 1
ATOM 6126 C C . ASP A 1 760 ? -1.699 -12.694 16.818 1.00 91.94 760 ASP A C 1
ATOM 6128 O O . ASP A 1 760 ? -1.027 -13.408 17.558 1.00 91.94 760 ASP A O 1
ATOM 6132 N N . TRP A 1 761 ? -3.026 -12.632 16.922 1.00 94.81 761 TRP A N 1
ATOM 6133 C CA . TRP A 1 761 ? -3.752 -13.430 17.905 1.00 94.81 761 TRP A CA 1
ATOM 6134 C C . TRP A 1 761 ? -3.681 -14.928 17.598 1.00 94.81 761 TRP A C 1
ATOM 6136 O O . TRP A 1 761 ? -3.801 -15.730 18.518 1.00 94.81 761 TRP A O 1
ATOM 6146 N N . ARG A 1 762 ? -3.452 -15.324 16.339 1.00 93.19 762 ARG A N 1
ATOM 6147 C CA . ARG A 1 762 ? -3.325 -16.736 15.940 1.00 93.19 762 ARG A CA 1
ATOM 6148 C C . ARG A 1 762 ? -2.088 -17.408 16.535 1.00 93.19 762 ARG A C 1
ATOM 6150 O O . ARG A 1 762 ? -2.124 -18.610 16.765 1.00 93.19 762 ARG A O 1
ATOM 6157 N N . ASP A 1 763 ? -1.063 -16.621 16.856 1.00 93.69 763 ASP A N 1
ATOM 6158 C CA . ASP A 1 763 ? 0.190 -17.097 17.450 1.00 93.69 763 ASP A CA 1
ATOM 6159 C C . ASP A 1 763 ? 0.115 -17.228 18.980 1.00 93.69 763 ASP A C 1
ATOM 6161 O O . ASP A 1 763 ? 1.084 -17.637 19.621 1.00 93.69 763 ASP A O 1
ATOM 6165 N N . GLU A 1 764 ? -1.013 -16.853 19.593 1.00 92.88 764 GLU A N 1
ATOM 6166 C CA . GLU A 1 764 ? -1.251 -17.111 21.012 1.00 92.88 764 GLU A CA 1
ATOM 6167 C C . GLU A 1 764 ? -1.305 -18.622 21.267 1.00 92.88 764 GLU A C 1
ATOM 6169 O O . GLU A 1 764 ? -1.874 -19.378 20.475 1.00 92.88 764 GLU A O 1
ATOM 6174 N N . LYS A 1 765 ? -0.730 -19.044 22.394 1.00 88.88 765 LYS A N 1
ATOM 6175 C CA . LYS A 1 765 ? -0.615 -20.447 22.798 1.00 88.88 765 LYS A CA 1
ATOM 6176 C C . LYS A 1 765 ? -1.145 -20.634 24.208 1.00 88.88 765 LYS A C 1
ATOM 6178 O O . LYS A 1 765 ? -1.219 -19.672 24.974 1.00 88.88 765 LYS A O 1
ATOM 6183 N N . ASP A 1 766 ? -1.431 -21.886 24.550 1.00 90.12 766 ASP A N 1
ATOM 6184 C CA . ASP A 1 766 ? -1.827 -22.242 25.904 1.00 90.12 766 ASP A CA 1
ATOM 6185 C C . ASP A 1 766 ? -0.716 -21.921 26.903 1.00 90.12 766 ASP A C 1
ATOM 6187 O O . ASP A 1 766 ? 0.383 -22.476 26.852 1.00 90.12 766 ASP A O 1
ATOM 6191 N N . GLN A 1 767 ? -1.003 -20.981 27.798 1.00 87.38 767 GLN A N 1
ATOM 6192 C CA . GLN A 1 767 ? -0.097 -20.556 28.852 1.00 87.38 767 GLN A CA 1
ATOM 6193 C C . GLN A 1 767 ? -0.899 -20.221 30.107 1.00 87.38 767 GLN A C 1
ATOM 6195 O O . GLN A 1 767 ? -1.995 -19.671 30.033 1.00 87.38 767 GLN A O 1
ATOM 6200 N N . ARG A 1 768 ? -0.355 -20.569 31.278 1.00 92.62 768 ARG A N 1
ATOM 6201 C CA . ARG A 1 768 ? -0.974 -20.321 32.597 1.00 92.62 768 ARG A CA 1
ATOM 6202 C C . ARG A 1 768 ? -0.027 -19.637 33.586 1.00 92.62 768 ARG A C 1
ATOM 6204 O O . ARG A 1 768 ? -0.172 -19.775 34.798 1.00 92.62 768 ARG A O 1
ATOM 6211 N N . ASN A 1 769 ? 0.975 -18.934 33.063 1.00 92.75 769 ASN A N 1
ATOM 6212 C CA . ASN A 1 769 ? 2.073 -18.320 33.812 1.00 92.75 769 ASN A CA 1
ATOM 6213 C C . ASN A 1 769 ? 1.917 -16.799 34.011 1.00 92.75 769 ASN A C 1
ATOM 6215 O O . ASN A 1 769 ? 2.851 -16.165 34.508 1.00 92.75 769 ASN A O 1
ATOM 6219 N N . ALA A 1 770 ? 0.775 -16.205 33.648 1.00 95.62 770 ALA A N 1
ATOM 6220 C CA . ALA A 1 770 ? 0.539 -14.782 33.871 1.00 95.62 770 ALA A CA 1
ATOM 6221 C C . ALA A 1 770 ? 0.435 -14.456 35.368 1.00 95.62 770 ALA A C 1
ATOM 6223 O O . ALA A 1 770 ? -0.315 -15.094 36.114 1.00 95.62 770 ALA A O 1
ATOM 6224 N N . ILE A 1 771 ? 1.175 -13.432 35.801 1.00 95.62 771 ILE A N 1
ATOM 6225 C CA . ILE A 1 771 ? 1.254 -13.010 37.208 1.00 95.62 771 ILE A CA 1
ATOM 6226 C C . ILE A 1 771 ? 0.282 -11.856 37.473 1.00 95.62 771 ILE A C 1
ATOM 6228 O O . ILE A 1 771 ? -0.424 -11.855 38.484 1.00 95.62 771 ILE A O 1
ATOM 6232 N N . GLY A 1 772 ? 0.232 -10.883 36.561 1.00 95.94 772 GLY A N 1
ATOM 6233 C CA . GLY A 1 772 ? -0.564 -9.666 36.699 1.00 95.94 772 GLY A CA 1
ATOM 6234 C C . GLY A 1 772 ? 0.042 -8.628 37.643 1.00 95.94 772 GLY A C 1
ATOM 6235 O O . GLY A 1 772 ? 0.823 -8.936 38.555 1.00 95.94 772 GLY A O 1
ATOM 6236 N N . GLY A 1 773 ? -0.368 -7.378 37.436 1.00 96.38 773 GLY A N 1
ATOM 6237 C CA . GLY A 1 773 ? 0.124 -6.238 38.201 1.00 96.38 773 GLY A CA 1
ATOM 6238 C C . GLY A 1 773 ? -0.200 -6.331 39.695 1.00 96.38 773 GLY A C 1
ATOM 6239 O O . GLY A 1 773 ? -1.142 -7.028 40.081 1.00 96.38 773 GLY A O 1
ATOM 6240 N N . PRO A 1 774 ? 0.549 -5.629 40.566 1.00 97.25 774 PRO A N 1
ATOM 6241 C CA . PRO A 1 774 ? 0.458 -5.747 42.024 1.00 97.25 774 PRO A CA 1
ATOM 6242 C C . PRO A 1 774 ? -0.783 -5.042 42.615 1.00 97.25 774 PRO A C 1
ATOM 6244 O O . PRO A 1 774 ? -0.684 -4.225 43.532 1.00 97.25 774 PRO A O 1
ATOM 6247 N N . TYR A 1 775 ? -1.970 -5.364 42.101 1.00 98.31 775 TYR A N 1
ATOM 6248 C CA . TYR A 1 775 ? -3.257 -4.824 42.526 1.00 98.31 775 TYR A CA 1
ATOM 6249 C C . TYR A 1 775 ? -4.392 -5.846 42.357 1.00 98.31 775 TYR A C 1
ATOM 6251 O O . TYR A 1 775 ? -4.315 -6.781 41.555 1.00 98.31 775 TYR A O 1
ATOM 6259 N N . LEU A 1 776 ? -5.452 -5.655 43.144 1.00 98.06 776 LEU A N 1
ATOM 6260 C CA . LEU A 1 776 ? -6.722 -6.372 43.037 1.00 98.06 776 LEU A CA 1
ATOM 6261 C C . LEU A 1 776 ? -7.659 -5.550 42.148 1.00 98.06 776 LEU A C 1
ATOM 6263 O O . LEU A 1 776 ? -7.902 -4.380 42.440 1.00 98.06 776 LEU A O 1
ATOM 6267 N N . ALA A 1 777 ? -8.201 -6.132 41.083 1.00 98.19 777 ALA A N 1
ATOM 6268 C CA . ALA A 1 777 ? -9.224 -5.468 40.284 1.00 98.19 777 ALA A CA 1
ATOM 6269 C C . ALA A 1 777 ? -10.615 -5.979 40.629 1.00 98.19 777 ALA A C 1
ATOM 6271 O O . ALA A 1 777 ? -10.832 -7.181 40.799 1.00 98.19 777 ALA A O 1
ATOM 6272 N N . ILE A 1 778 ? -11.573 -5.060 40.661 1.00 97.44 778 ILE A N 1
ATOM 6273 C CA . ILE A 1 778 ? -12.973 -5.391 40.880 1.00 97.44 778 ILE A CA 1
ATOM 6274 C C . ILE A 1 778 ? -13.843 -4.809 39.780 1.00 97.44 778 ILE A C 1
ATOM 6276 O O . ILE A 1 778 ? -13.630 -3.681 39.337 1.00 97.44 778 ILE A O 1
ATOM 6280 N N . HIS A 1 779 ? -14.857 -5.570 39.383 1.00 96.50 779 HIS A N 1
ATOM 6281 C CA . HIS A 1 779 ? -15.979 -5.055 38.619 1.00 96.50 779 HIS A CA 1
ATOM 6282 C C . HIS A 1 779 ? -17.253 -5.141 39.460 1.00 96.50 779 HIS A C 1
ATOM 6284 O O . HIS A 1 779 ? -17.765 -6.234 39.717 1.00 96.50 779 HIS A O 1
ATOM 6290 N N . LEU A 1 780 ? -17.760 -3.979 39.868 1.00 93.69 780 LEU A N 1
ATOM 6291 C CA . LEU A 1 780 ? -18.952 -3.842 40.697 1.00 93.69 780 LEU A CA 1
ATOM 6292 C C . LEU A 1 780 ? -20.071 -3.182 39.879 1.00 93.69 780 LEU A C 1
ATOM 6294 O O . LEU A 1 780 ? -20.086 -1.961 39.721 1.00 93.69 780 LEU A O 1
ATOM 6298 N N . ARG A 1 781 ? -20.993 -3.987 39.343 1.00 92.19 781 ARG A N 1
ATOM 6299 C CA . ARG A 1 781 ? -22.180 -3.528 38.607 1.00 92.19 781 ARG A CA 1
ATOM 6300 C C . ARG A 1 781 ? -23.308 -3.262 39.599 1.00 92.19 781 ARG A C 1
ATOM 6302 O O . ARG A 1 781 ? -23.704 -4.175 40.320 1.00 92.19 781 ARG A O 1
ATOM 6309 N N . ARG A 1 782 ? -23.809 -2.027 39.643 1.00 89.94 782 ARG A N 1
ATOM 6310 C CA . ARG A 1 782 ? -24.833 -1.597 40.604 1.00 89.94 782 ARG A CA 1
ATOM 6311 C C . ARG A 1 782 ? -26.109 -1.125 39.926 1.00 89.94 782 ARG A C 1
ATOM 6313 O O . ARG A 1 782 ? -26.999 -1.946 39.815 1.00 89.94 782 ARG A O 1
ATOM 6320 N N . ARG A 1 783 ? -26.224 0.134 39.494 1.00 86.88 783 ARG A N 1
ATOM 6321 C CA . ARG A 1 783 ? -27.427 0.766 38.887 1.00 86.88 783 ARG A CA 1
ATOM 6322 C C . ARG A 1 783 ? -28.695 -0.115 38.795 1.00 86.88 783 ARG A C 1
ATOM 6324 O O . ARG A 1 783 ? -29.425 -0.258 39.766 1.00 86.88 783 ARG A O 1
ATOM 6331 N N . ASP A 1 784 ? -28.952 -0.697 37.628 1.00 85.81 784 ASP A N 1
ATOM 6332 C CA . ASP A 1 784 ? -30.097 -1.561 37.316 1.00 85.81 784 ASP A CA 1
ATOM 6333 C C . ASP A 1 784 ? -30.069 -2.899 38.072 1.00 85.81 784 ASP A C 1
ATOM 6335 O O . ASP A 1 784 ? -31.113 -3.442 38.434 1.00 85.81 784 ASP A O 1
ATOM 6339 N N . PHE A 1 785 ? -28.876 -3.417 38.345 1.00 89.38 785 PHE A N 1
ATOM 6340 C CA . PHE A 1 785 ? -28.626 -4.664 39.068 1.00 89.38 785 PHE A CA 1
ATOM 6341 C C . PHE A 1 785 ? -29.011 -4.594 40.555 1.00 89.38 785 PHE A C 1
ATOM 6343 O O . PHE A 1 785 ? -29.444 -5.600 41.107 1.00 89.38 785 PHE A O 1
ATOM 6350 N N . VAL A 1 786 ? -28.930 -3.425 41.200 1.00 87.94 786 VAL A N 1
ATOM 6351 C CA . VAL A 1 786 ? -29.369 -3.244 42.598 1.00 87.94 786 VAL A CA 1
ATOM 6352 C C . VAL A 1 786 ? -30.876 -3.472 42.732 1.00 87.94 786 VAL A C 1
ATOM 6354 O O . VAL A 1 786 ? -31.318 -4.012 43.738 1.00 87.94 786 VAL A O 1
ATOM 6357 N N . ILE A 1 787 ? -31.653 -3.104 41.709 1.00 86.44 787 ILE A N 1
ATOM 6358 C CA . ILE A 1 787 ? -33.113 -3.258 41.701 1.00 86.44 787 ILE A CA 1
ATOM 6359 C C . ILE A 1 787 ? -33.499 -4.647 41.186 1.00 86.44 787 ILE A C 1
ATOM 6361 O O . ILE A 1 787 ? -34.248 -5.370 41.832 1.00 86.44 787 ILE A O 1
ATOM 6365 N N . SER A 1 788 ? -32.979 -5.032 40.019 1.00 87.12 788 SER A N 1
ATOM 6366 C CA . SER A 1 788 ? -33.399 -6.257 39.323 1.00 87.12 788 SER A CA 1
ATOM 6367 C C . SER A 1 788 ? -32.738 -7.537 39.840 1.00 87.12 788 SER A C 1
ATOM 6369 O O . SER A 1 788 ? -33.228 -8.624 39.549 1.00 87.12 788 SER A O 1
ATOM 6371 N N . ARG A 1 789 ? -31.617 -7.436 40.571 1.00 85.62 789 ARG A N 1
ATOM 6372 C CA . ARG A 1 789 ? -30.789 -8.584 40.989 1.00 85.62 789 ARG A CA 1
ATOM 6373 C C . ARG A 1 789 ? -30.248 -8.451 42.414 1.00 85.62 789 ARG A C 1
ATOM 6375 O O . ARG A 1 789 ? -29.141 -8.915 42.702 1.00 85.62 789 ARG A O 1
ATOM 6382 N N . ALA A 1 790 ? -31.034 -7.860 43.314 1.00 83.12 790 ALA A N 1
ATOM 6383 C CA . ALA A 1 790 ? -30.657 -7.592 44.706 1.00 83.12 790 ALA A CA 1
ATOM 6384 C C . ALA A 1 790 ? -30.102 -8.820 45.461 1.00 83.12 790 ALA A C 1
ATOM 6386 O O . ALA A 1 790 ? -29.222 -8.683 46.305 1.00 83.12 790 ALA A O 1
ATOM 6387 N N . GLU A 1 791 ? -30.555 -10.031 45.124 1.00 84.31 791 GLU A N 1
ATOM 6388 C CA . GLU A 1 791 ? -30.097 -11.281 45.752 1.00 84.31 791 GLU A CA 1
ATOM 6389 C C . GLU A 1 791 ? -28.678 -11.712 45.357 1.00 84.31 791 GLU A C 1
ATOM 6391 O O . GLU A 1 791 ? -28.076 -12.551 46.025 1.00 84.31 791 GLU A O 1
ATOM 6396 N N . THR A 1 792 ? -28.127 -11.168 44.270 1.00 85.00 792 THR A N 1
ATOM 6397 C CA . THR A 1 792 ? -26.803 -11.553 43.741 1.00 85.00 792 THR A CA 1
ATOM 6398 C C . THR A 1 792 ? -25.755 -10.453 43.873 1.00 85.00 792 THR A C 1
ATOM 6400 O O . THR A 1 792 ? -24.561 -10.718 43.724 1.00 85.00 792 THR A O 1
ATOM 6403 N N . VAL A 1 793 ? -26.182 -9.227 44.177 1.00 88.81 793 VAL A N 1
ATOM 6404 C CA . VAL A 1 793 ? -25.327 -8.040 44.232 1.00 88.81 793 VAL A CA 1
ATOM 6405 C C . VAL A 1 793 ? -25.092 -7.662 45.697 1.00 88.81 793 VAL A C 1
ATOM 6407 O O . VAL A 1 793 ? -26.050 -7.521 46.453 1.00 88.81 793 VAL A O 1
ATOM 6410 N N . PRO A 1 794 ? -23.837 -7.480 46.140 1.00 91.38 794 PRO A N 1
ATOM 6411 C CA . PRO A 1 794 ? -23.555 -7.103 47.522 1.00 91.38 794 PRO A CA 1
ATOM 6412 C C . PRO A 1 794 ? -23.945 -5.650 47.828 1.00 91.38 794 PRO A C 1
ATOM 6414 O O . PRO A 1 794 ? -23.879 -4.761 46.971 1.00 91.38 794 PRO A O 1
ATOM 6417 N N . SER A 1 795 ? -24.231 -5.377 49.104 1.00 92.06 795 SER A N 1
ATOM 6418 C CA . SER A 1 795 ? -24.154 -4.012 49.637 1.00 92.06 795 SER A CA 1
ATOM 6419 C C . SER A 1 795 ? -22.708 -3.498 49.601 1.00 92.06 795 SER A C 1
ATOM 6421 O O . SER A 1 795 ? -21.761 -4.287 49.561 1.00 92.06 795 SER A O 1
ATOM 6423 N N . ILE A 1 796 ? -22.515 -2.176 49.632 1.00 93.31 796 ILE A N 1
ATOM 6424 C CA . ILE A 1 796 ? -21.176 -1.560 49.575 1.00 93.31 796 ILE A CA 1
ATOM 6425 C C . ILE A 1 796 ? -20.323 -2.006 50.768 1.00 93.31 796 ILE A C 1
ATOM 6427 O O . ILE A 1 796 ? -19.189 -2.448 50.581 1.00 93.31 796 ILE A O 1
ATOM 6431 N N . ALA A 1 797 ? -20.903 -2.016 51.970 1.00 92.69 797 ALA A N 1
ATOM 6432 C CA . ALA A 1 797 ? -20.256 -2.532 53.174 1.00 92.69 797 ALA A CA 1
ATOM 6433 C C . ALA A 1 797 ? -19.858 -4.019 53.049 1.00 92.69 797 ALA A C 1
ATOM 6435 O O . ALA A 1 797 ? -18.739 -4.401 53.402 1.00 92.69 797 ALA A O 1
ATOM 6436 N N . ASN A 1 798 ? -20.735 -4.869 52.495 1.00 92.44 798 ASN A N 1
ATOM 6437 C CA . ASN A 1 798 ? -20.430 -6.292 52.293 1.00 92.44 798 ASN A CA 1
ATOM 6438 C C . ASN A 1 798 ? -19.343 -6.506 51.235 1.00 92.44 798 ASN A C 1
ATOM 6440 O O . ASN A 1 798 ? -18.488 -7.379 51.413 1.00 92.44 798 ASN A O 1
ATOM 6444 N N . ALA A 1 799 ? -19.355 -5.721 50.155 1.00 93.75 799 ALA A N 1
ATOM 6445 C CA . ALA A 1 799 ? -18.305 -5.739 49.145 1.00 93.75 799 ALA A CA 1
ATOM 6446 C C . ALA A 1 799 ? -16.964 -5.336 49.774 1.00 93.75 799 ALA A C 1
ATOM 6448 O O . ALA A 1 799 ? -15.991 -6.076 49.650 1.00 93.75 799 ALA A O 1
ATOM 6449 N N . ALA A 1 800 ? -16.921 -4.241 50.539 1.00 94.81 800 ALA A N 1
ATOM 6450 C CA . ALA A 1 800 ? -15.712 -3.792 51.225 1.00 94.81 800 ALA A CA 1
ATOM 6451 C C . ALA A 1 800 ? -15.147 -4.859 52.178 1.00 94.81 800 ALA A C 1
ATOM 6453 O O . ALA A 1 800 ? -13.947 -5.134 52.156 1.00 94.81 800 ALA A O 1
ATOM 6454 N N . LYS A 1 801 ? -16.006 -5.532 52.956 1.00 93.88 801 LYS A N 1
ATOM 6455 C CA . LYS A 1 801 ? -15.598 -6.620 53.861 1.00 93.88 801 LYS A CA 1
ATOM 6456 C C . LYS A 1 801 ? -14.957 -7.796 53.111 1.00 93.88 801 LYS A C 1
ATOM 6458 O O . LYS A 1 801 ? -13.931 -8.316 53.550 1.00 93.88 801 LYS A O 1
ATOM 6463 N N . GLN A 1 802 ? -15.530 -8.196 51.971 1.00 93.69 802 GLN A N 1
ATOM 6464 C CA . GLN A 1 802 ? -14.959 -9.239 51.103 1.00 93.69 802 GLN A CA 1
ATOM 6465 C C . GLN A 1 802 ? -13.591 -8.816 50.547 1.00 93.69 802 GLN A C 1
ATOM 6467 O O . GLN A 1 802 ? -12.656 -9.618 50.527 1.00 93.69 802 GLN A O 1
ATOM 6472 N N . LEU A 1 803 ? -13.444 -7.545 50.165 1.00 95.25 803 LEU A N 1
ATOM 6473 C CA . LEU A 1 803 ? -12.193 -7.005 49.633 1.00 95.25 803 LEU A CA 1
ATOM 6474 C C . LEU A 1 803 ? -11.093 -6.923 50.682 1.00 95.25 803 LEU A C 1
ATOM 6476 O O . LEU A 1 803 ? -9.983 -7.358 50.403 1.00 95.25 803 LEU A O 1
ATOM 6480 N N . ILE A 1 804 ? -11.386 -6.447 51.894 1.00 95.56 804 ILE A N 1
ATOM 6481 C CA . ILE A 1 804 ? -10.400 -6.381 52.985 1.00 95.56 804 ILE A CA 1
ATOM 6482 C C . ILE A 1 804 ? -9.818 -7.770 53.265 1.00 95.56 804 ILE A C 1
ATOM 6484 O O . ILE A 1 804 ? -8.601 -7.924 53.379 1.00 95.56 804 ILE A O 1
ATOM 6488 N N . ASN A 1 805 ? -10.669 -8.795 53.331 1.00 93.88 805 ASN A N 1
ATOM 6489 C CA . ASN A 1 805 ? -10.212 -10.164 53.552 1.00 93.88 805 ASN A CA 1
ATOM 6490 C C . ASN A 1 805 ? -9.319 -10.657 52.415 1.00 93.88 805 ASN A C 1
ATOM 6492 O O . ASN A 1 805 ? -8.247 -11.205 52.674 1.00 93.88 805 ASN A O 1
ATOM 6496 N N . LYS A 1 806 ? -9.717 -10.409 51.163 1.00 94.44 806 LYS A N 1
ATOM 6497 C CA . LYS A 1 806 ? -8.943 -10.864 50.008 1.00 94.44 806 LYS A CA 1
ATOM 6498 C C . LYS A 1 806 ? -7.626 -10.107 49.840 1.00 94.44 806 LYS A C 1
ATOM 6500 O O . LYS A 1 806 ? -6.620 -10.698 49.468 1.00 94.44 806 LYS A O 1
ATOM 6505 N N . MET A 1 807 ? -7.598 -8.822 50.178 1.00 95.56 807 MET A N 1
ATOM 6506 C CA . MET A 1 807 ? -6.385 -8.003 50.181 1.00 95.56 807 MET A CA 1
ATOM 6507 C C . MET A 1 807 ? -5.368 -8.490 51.215 1.00 95.56 807 MET A C 1
ATOM 6509 O O . MET A 1 807 ? -4.179 -8.570 50.902 1.00 95.56 807 MET A O 1
ATOM 6513 N N . LYS A 1 808 ? -5.829 -8.869 52.418 1.00 95.19 808 LYS A N 1
ATOM 6514 C CA . LYS A 1 808 ? -4.983 -9.490 53.453 1.00 95.19 808 LYS A CA 1
ATOM 6515 C C . LYS A 1 808 ? -4.426 -10.838 52.998 1.00 95.19 808 LYS A C 1
ATOM 6517 O O . LYS A 1 808 ? -3.232 -11.072 53.149 1.00 95.19 808 LYS A O 1
ATOM 6522 N N . GLU A 1 809 ? -5.268 -11.686 52.408 1.00 95.62 809 GLU A N 1
ATOM 6523 C CA . GLU A 1 809 ? -4.868 -12.993 51.867 1.00 95.62 809 GLU A CA 1
ATOM 6524 C C . GLU A 1 809 ? -3.784 -12.852 50.785 1.00 95.62 809 GLU A C 1
ATOM 6526 O O . GLU A 1 809 ? -2.761 -13.532 50.828 1.00 95.62 809 GLU A O 1
ATOM 6531 N N . LEU A 1 810 ? -3.976 -11.928 49.839 1.00 95.38 810 LEU A N 1
ATOM 6532 C CA . LEU A 1 810 ? -3.082 -11.733 48.693 1.00 95.38 810 LEU A CA 1
ATOM 6533 C C . LEU A 1 810 ? -1.870 -10.834 48.990 1.0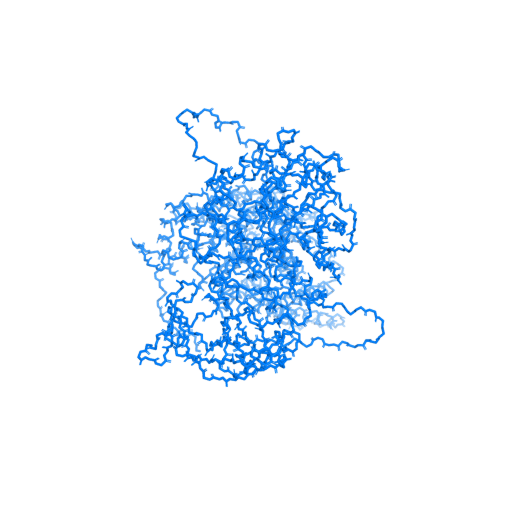0 95.38 810 LEU A C 1
ATOM 6535 O O . LEU A 1 810 ? -1.013 -10.674 48.119 1.00 95.38 810 LEU A O 1
ATOM 6539 N N . LYS A 1 811 ? -1.800 -10.232 50.186 1.00 96.19 811 LYS A N 1
ATOM 6540 C CA . LYS A 1 811 ? -0.780 -9.244 50.587 1.00 96.19 811 LYS A CA 1
ATOM 6541 C C . LYS A 1 811 ? -0.644 -8.087 49.583 1.00 96.19 811 LYS A C 1
ATOM 6543 O O . LYS A 1 811 ? 0.459 -7.654 49.255 1.00 96.19 811 LYS A O 1
ATOM 6548 N N . LEU A 1 812 ? -1.775 -7.598 49.076 1.00 96.25 812 LEU A N 1
ATOM 6549 C CA . LEU A 1 812 ? -1.840 -6.464 48.150 1.00 96.25 812 LEU A CA 1
ATOM 6550 C C . LEU A 1 812 ? -2.199 -5.174 48.897 1.00 96.25 812 LEU A C 1
ATOM 6552 O O . LEU A 1 812 ? -2.845 -5.220 49.941 1.00 96.25 812 LEU A O 1
ATOM 6556 N N . ASN A 1 813 ? -1.800 -4.022 48.346 1.00 96.00 813 ASN A N 1
ATOM 6557 C CA . ASN A 1 813 ? -2.102 -2.700 48.919 1.00 96.00 813 ASN A CA 1
ATOM 6558 C C . ASN A 1 813 ? -2.947 -1.795 47.997 1.00 96.00 813 ASN A C 1
ATOM 6560 O O . ASN A 1 813 ? -3.444 -0.752 48.419 1.00 96.00 813 ASN A O 1
ATOM 6564 N N . THR A 1 814 ? -3.118 -2.192 46.735 1.00 98.00 814 THR A N 1
ATOM 6565 C CA . THR A 1 814 ? -3.782 -1.389 45.701 1.00 98.00 814 THR A CA 1
ATOM 6566 C C . THR A 1 814 ? -5.021 -2.102 45.160 1.00 98.00 814 THR A C 1
ATOM 6568 O O . THR A 1 814 ? -4.969 -3.297 44.866 1.00 98.00 814 THR A O 1
ATOM 6571 N N . ILE A 1 815 ? -6.121 -1.362 44.996 1.00 98.06 815 ILE A N 1
ATOM 6572 C CA . ILE A 1 815 ? -7.394 -1.831 44.436 1.00 98.06 815 ILE A CA 1
ATOM 6573 C C . ILE A 1 815 ? -7.767 -0.947 43.246 1.00 98.06 815 ILE A C 1
ATOM 6575 O O . ILE A 1 815 ? -7.798 0.277 43.365 1.00 98.06 815 ILE A O 1
ATOM 6579 N N . PHE A 1 816 ? -8.095 -1.563 42.114 1.00 98.31 816 PHE A N 1
ATOM 6580 C CA . PHE A 1 816 ? -8.710 -0.888 40.974 1.00 98.31 816 PHE A CA 1
ATOM 6581 C C . PHE A 1 816 ? -10.203 -1.216 40.902 1.00 98.31 816 PHE A C 1
ATOM 6583 O O . PHE A 1 816 ? -10.586 -2.385 40.956 1.00 98.31 816 PHE A O 1
ATOM 6590 N N . VAL A 1 817 ? -11.042 -0.192 40.756 1.00 97.19 817 VAL A N 1
ATOM 6591 C CA . VAL A 1 817 ? -12.502 -0.316 40.765 1.00 97.19 817 VAL A CA 1
ATOM 6592 C C . VAL A 1 817 ? -13.092 0.103 39.420 1.00 97.19 817 VAL A C 1
ATOM 6594 O O . VAL A 1 817 ? -13.145 1.292 39.102 1.00 97.19 817 VAL A O 1
ATOM 6597 N N . ALA A 1 818 ? -13.621 -0.868 38.676 1.00 96.06 818 ALA A N 1
ATOM 6598 C CA . ALA A 1 818 ? -14.514 -0.638 37.545 1.00 96.06 818 ALA A CA 1
ATOM 6599 C C . ALA A 1 818 ? -15.969 -0.724 38.028 1.00 96.06 818 ALA A C 1
ATOM 6601 O O . ALA A 1 818 ? -16.448 -1.789 38.419 1.00 96.06 818 ALA A O 1
ATOM 6602 N N . THR A 1 819 ? -16.693 0.396 38.034 1.00 92.81 819 THR A N 1
ATOM 6603 C CA . THR A 1 819 ? -18.058 0.431 38.582 1.00 92.81 819 THR A CA 1
ATOM 6604 C C . THR A 1 819 ? -18.921 1.518 37.959 1.00 92.81 819 THR A C 1
ATOM 6606 O O . THR A 1 819 ? -18.449 2.622 37.697 1.00 92.81 819 THR A O 1
ATOM 6609 N N . ASP A 1 820 ? -20.186 1.207 37.685 1.00 88.88 820 ASP A N 1
ATOM 6610 C CA . ASP A 1 820 ? -21.174 2.129 37.115 1.00 88.88 820 ASP A CA 1
ATOM 6611 C C . ASP A 1 820 ? -21.941 2.962 38.143 1.00 88.88 820 ASP A C 1
ATOM 6613 O O . ASP A 1 820 ? -22.919 3.629 37.801 1.00 88.88 820 ASP A O 1
ATOM 6617 N N . THR A 1 821 ? -21.476 2.951 39.383 1.00 85.12 821 THR A N 1
ATOM 6618 C CA . THR A 1 821 ? -22.071 3.681 40.494 1.00 85.12 821 THR A CA 1
ATOM 6619 C C . THR A 1 821 ? -21.908 5.189 40.364 1.00 85.12 821 THR A C 1
ATOM 6621 O O . THR A 1 821 ? -21.076 5.707 39.607 1.00 85.12 821 THR A O 1
ATOM 6624 N N . ASN A 1 822 ? -22.710 5.906 41.145 1.00 82.88 822 ASN A N 1
ATOM 6625 C CA . ASN A 1 822 ? -22.529 7.336 41.346 1.00 82.88 822 ASN A CA 1
ATOM 6626 C C . ASN A 1 822 ? -21.274 7.600 42.194 1.00 82.88 822 ASN A C 1
ATOM 6628 O O . ASN A 1 822 ? -20.709 6.694 42.811 1.00 82.88 822 ASN A O 1
ATOM 6632 N N . ASN A 1 823 ? -20.817 8.854 42.212 1.00 85.94 823 ASN A N 1
ATOM 6633 C CA . ASN A 1 823 ? -19.633 9.221 42.988 1.00 85.94 823 ASN A CA 1
ATOM 6634 C C . ASN A 1 823 ? -19.820 8.972 44.491 1.00 85.94 823 ASN A C 1
ATOM 6636 O O . ASN A 1 823 ? -18.860 8.554 45.123 1.00 85.94 823 ASN A O 1
ATOM 6640 N N . ASP A 1 824 ? -21.032 9.127 45.024 1.00 90.12 824 ASP A N 1
ATOM 6641 C CA . ASP A 1 824 ? -21.310 8.947 46.455 1.00 90.12 824 ASP A CA 1
ATOM 6642 C C . ASP A 1 824 ? -21.050 7.506 46.910 1.00 90.12 824 ASP A C 1
ATOM 6644 O O . ASP A 1 824 ? -20.276 7.276 47.831 1.00 90.12 824 ASP A O 1
ATOM 6648 N N . GLU A 1 825 ? -21.590 6.521 46.187 1.00 91.19 825 GLU A N 1
ATOM 6649 C CA . GLU A 1 825 ? -21.361 5.095 46.465 1.00 91.19 825 GLU A CA 1
ATOM 6650 C C . GLU A 1 825 ? -19.885 4.689 46.287 1.00 91.19 825 GLU A C 1
ATOM 6652 O O . GLU A 1 825 ? -19.382 3.792 46.966 1.00 91.19 825 GLU A O 1
ATOM 6657 N N . TYR A 1 826 ? -19.171 5.335 45.358 1.00 92.69 826 TYR A N 1
ATOM 6658 C CA . TYR A 1 826 ? -17.734 5.114 45.189 1.00 92.69 826 TYR A CA 1
ATOM 6659 C C . TYR A 1 826 ? -16.931 5.669 46.374 1.00 92.69 826 TYR A C 1
ATOM 6661 O O . TYR A 1 826 ? -16.008 5.005 46.850 1.00 92.69 826 TYR A O 1
ATOM 6669 N N . GLU A 1 827 ? -17.269 6.866 46.860 1.00 94.06 827 GLU A N 1
ATOM 6670 C CA . GLU A 1 827 ? -16.623 7.444 48.040 1.00 94.06 827 GLU A CA 1
ATOM 6671 C C . GLU A 1 827 ? -16.993 6.668 49.316 1.00 94.06 827 GLU A C 1
ATOM 6673 O O . GLU A 1 827 ? -16.113 6.435 50.140 1.00 94.06 827 GLU A O 1
ATOM 6678 N N . GLU A 1 828 ? -18.222 6.157 49.446 1.00 94.88 828 GLU A N 1
ATOM 6679 C CA . GLU A 1 828 ? -18.623 5.245 50.530 1.00 94.88 828 GLU A CA 1
ATOM 6680 C C . GLU A 1 828 ? -17.762 3.968 50.534 1.00 94.88 828 GLU A C 1
ATOM 6682 O O . GLU A 1 828 ? -17.177 3.599 51.555 1.00 94.88 828 GLU A O 1
ATOM 6687 N N . LEU A 1 829 ? -17.595 3.316 49.376 1.00 94.38 829 LEU A N 1
ATOM 6688 C CA . LEU A 1 829 ? -16.719 2.146 49.251 1.00 94.38 829 LEU A CA 1
ATOM 6689 C C . LEU A 1 829 ? -15.276 2.477 49.663 1.00 94.38 829 LEU A C 1
ATOM 6691 O O . LEU A 1 829 ? -14.608 1.682 50.327 1.00 94.38 829 LEU A O 1
ATOM 6695 N N . LYS A 1 830 ? -14.793 3.658 49.271 1.00 94.56 830 LYS A N 1
ATOM 6696 C CA . LYS A 1 830 ? -13.447 4.135 49.588 1.00 94.56 830 LYS A CA 1
ATOM 6697 C C . LYS A 1 830 ? -13.273 4.436 51.079 1.00 94.56 830 LYS A C 1
ATOM 6699 O O . LYS A 1 830 ? -12.201 4.152 51.608 1.00 94.56 830 LYS A O 1
ATOM 6704 N N . GLN A 1 831 ? -14.305 4.934 51.764 1.00 94.94 831 GLN A N 1
ATOM 6705 C CA . GLN A 1 831 ? -14.293 5.135 53.217 1.00 94.94 831 GLN A CA 1
ATOM 6706 C C . GLN A 1 831 ? -14.093 3.813 53.965 1.00 94.94 831 GLN A C 1
ATOM 6708 O O . GLN A 1 831 ? -13.258 3.744 54.864 1.00 94.94 831 GLN A O 1
ATOM 6713 N N . TYR A 1 832 ? -14.765 2.734 53.550 1.00 95.62 832 TYR A N 1
ATOM 6714 C CA . TYR A 1 832 ? -14.542 1.408 54.142 1.00 95.62 832 TYR A CA 1
ATOM 6715 C C . TYR A 1 832 ? -13.149 0.825 53.846 1.00 95.62 832 TYR A C 1
ATOM 6717 O O . TYR A 1 832 ? -12.672 -0.041 54.579 1.00 95.62 832 TYR A O 1
ATOM 6725 N N . LEU A 1 833 ? -12.482 1.290 52.787 1.00 95.31 833 LEU A N 1
ATOM 6726 C CA . LEU A 1 833 ? -11.182 0.803 52.315 1.00 95.31 833 LEU A CA 1
ATOM 6727 C C . LEU A 1 833 ? -10.030 1.781 52.610 1.00 95.31 833 LEU A C 1
ATOM 6729 O O . LEU A 1 833 ? -9.014 1.745 51.921 1.00 95.31 833 LEU A O 1
ATOM 6733 N N . PHE A 1 834 ? -10.153 2.621 53.644 1.00 92.50 834 PHE A N 1
ATOM 6734 C CA . PHE A 1 834 ? -9.201 3.696 53.971 1.00 92.50 834 PHE A CA 1
ATOM 6735 C C . PHE A 1 834 ? -7.734 3.251 54.139 1.00 92.50 834 PHE A C 1
ATOM 6737 O O . PHE A 1 834 ? -6.823 4.036 53.887 1.00 92.50 834 PHE A O 1
ATOM 6744 N N . ASN A 1 835 ? -7.495 1.991 54.523 1.00 93.38 835 ASN A N 1
ATOM 6745 C CA . ASN A 1 835 ? -6.151 1.413 54.664 1.00 93.38 835 ASN A CA 1
ATOM 6746 C C . ASN A 1 835 ? -5.486 1.027 53.329 1.00 93.38 835 ASN A C 1
ATOM 6748 O O . ASN A 1 835 ? -4.321 0.637 53.327 1.00 93.38 835 ASN A O 1
ATOM 6752 N N . TYR A 1 836 ? -6.205 1.100 52.207 1.00 96.12 836 TYR A N 1
ATOM 6753 C CA . TYR A 1 836 ? -5.744 0.655 50.893 1.00 96.12 836 TYR A CA 1
ATOM 6754 C C . TYR A 1 836 ? -5.805 1.786 49.865 1.00 96.12 836 TYR A C 1
ATOM 6756 O O . TYR A 1 836 ? -6.626 2.701 49.941 1.00 96.12 836 TYR A O 1
ATOM 6764 N N . LYS A 1 837 ? -4.959 1.707 48.834 1.00 96.50 837 LYS A N 1
ATOM 6765 C CA . LYS A 1 837 ? -4.997 2.649 47.709 1.00 96.50 837 LYS A CA 1
ATOM 6766 C C . LYS A 1 837 ? -6.085 2.234 46.721 1.00 96.50 837 LYS A C 1
ATOM 6768 O O . LYS A 1 837 ? -5.920 1.246 46.011 1.00 96.50 837 LYS A O 1
ATOM 6773 N N . VAL A 1 838 ? -7.182 2.989 46.661 1.00 96.88 838 VAL A N 1
ATOM 6774 C CA . VAL A 1 838 ? -8.317 2.718 45.762 1.00 96.88 838 VAL A CA 1
ATOM 6775 C C . VAL A 1 838 ? -8.293 3.662 44.558 1.00 96.88 838 VAL A C 1
ATOM 6777 O O . VAL A 1 838 ? -8.434 4.879 44.707 1.00 96.88 838 VAL A O 1
ATOM 6780 N N . TYR A 1 839 ? -8.146 3.097 43.361 1.00 96.94 839 TYR A N 1
ATOM 6781 C CA . TYR A 1 839 ? -8.126 3.820 42.092 1.00 96.94 839 TYR A CA 1
ATOM 6782 C C . TYR A 1 839 ? -9.345 3.483 41.227 1.00 96.94 839 TYR A C 1
ATOM 6784 O O . TYR A 1 839 ? -9.821 2.351 41.195 1.00 96.94 839 TYR A O 1
ATOM 6792 N N . ARG A 1 840 ? -9.802 4.471 40.455 1.00 94.94 840 ARG A N 1
ATOM 6793 C CA . ARG A 1 840 ? -10.791 4.328 39.378 1.00 94.94 840 ARG A CA 1
ATOM 6794 C C . ARG A 1 840 ? -10.311 5.135 38.183 1.00 94.94 840 ARG A C 1
ATOM 6796 O O . ARG A 1 840 ? -9.821 6.253 38.363 1.00 94.94 840 ARG A O 1
ATOM 6803 N N . TYR A 1 841 ? -10.474 4.599 36.978 1.00 94.50 841 TYR A N 1
ATOM 6804 C CA . TYR A 1 841 ? -10.137 5.337 35.769 1.00 94.50 841 TYR A CA 1
ATOM 6805 C C . TYR A 1 841 ? -11.120 6.502 35.577 1.00 94.50 841 TYR A C 1
ATOM 6807 O O . TYR A 1 841 ? -12.330 6.311 35.441 1.00 94.50 841 TYR A O 1
ATOM 6815 N N . LYS A 1 842 ? -10.602 7.735 35.605 1.00 91.25 842 LYS A N 1
ATOM 6816 C CA . LYS A 1 842 ? -11.362 8.951 35.290 1.00 91.25 842 LYS A CA 1
ATOM 6817 C C . LYS A 1 842 ? -10.921 9.446 33.907 1.00 91.25 842 LYS A C 1
ATOM 6819 O O . LYS A 1 842 ? -9.819 9.979 33.793 1.00 91.25 842 LYS A O 1
ATOM 6824 N N . PRO A 1 843 ? -11.741 9.268 32.860 1.00 88.81 843 PRO A N 1
ATOM 6825 C CA . PRO A 1 843 ? -11.360 9.639 31.503 1.00 88.81 843 PRO A CA 1
ATOM 6826 C C . PRO A 1 843 ? -11.294 11.160 31.338 1.00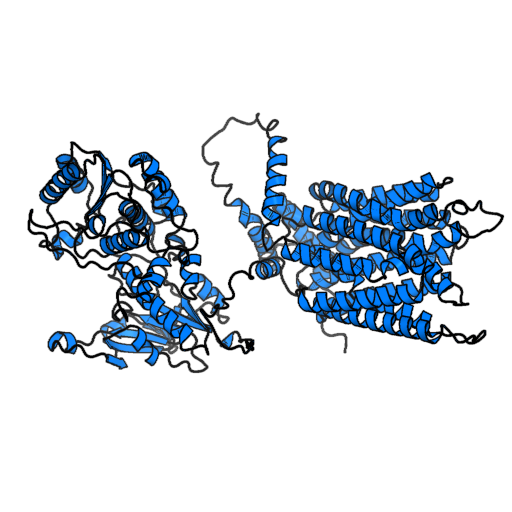 88.81 843 PRO A C 1
ATOM 6828 O O . PRO A 1 843 ? -12.168 11.883 31.827 1.00 88.81 843 PRO A O 1
ATOM 6831 N N . SER A 1 844 ? -10.289 11.639 30.601 1.00 89.81 844 SER A N 1
ATOM 6832 C CA . SER A 1 844 ? -10.207 13.040 30.172 1.00 89.81 844 SER A CA 1
ATOM 6833 C C . SER A 1 844 ? -11.303 13.366 29.150 1.00 89.81 844 SER A C 1
ATOM 6835 O O . SER A 1 844 ? -11.833 12.471 28.485 1.00 89.81 844 SER A O 1
ATOM 6837 N N . MET A 1 845 ? -11.635 14.651 28.982 1.00 86.25 845 MET A N 1
ATOM 6838 C CA . MET A 1 845 ? -12.683 15.062 28.036 1.00 86.25 845 MET A CA 1
ATOM 6839 C C . MET A 1 845 ? -12.361 14.643 26.592 1.00 86.25 845 MET A C 1
ATOM 6841 O O . MET A 1 845 ? -13.246 14.227 25.851 1.00 86.25 845 MET A O 1
ATOM 6845 N N . ASN A 1 846 ? -11.080 14.647 26.213 1.00 87.00 846 ASN A N 1
ATOM 6846 C CA . ASN A 1 846 ? -10.636 14.172 24.902 1.00 87.00 846 ASN A CA 1
ATOM 6847 C C . ASN A 1 846 ? -10.923 12.669 24.701 1.00 87.00 846 ASN A C 1
ATOM 6849 O O . ASN A 1 846 ? -11.472 12.267 23.675 1.00 87.00 846 ASN A O 1
ATOM 6853 N N . VAL A 1 847 ? -10.621 11.836 25.706 1.00 87.19 847 VAL A N 1
ATOM 6854 C CA . VAL A 1 847 ? -10.911 10.391 25.660 1.00 87.19 847 VAL A CA 1
ATOM 6855 C C . VAL A 1 847 ? -12.418 10.145 25.587 1.00 87.19 847 VAL A C 1
ATOM 6857 O O . VAL A 1 847 ? -12.857 9.368 24.739 1.00 87.19 847 VAL A O 1
ATOM 6860 N N . LYS A 1 848 ? -13.211 10.855 26.403 1.00 86.31 848 LYS A N 1
ATOM 6861 C CA . LYS A 1 848 ? -14.681 10.803 26.359 1.00 86.31 848 LYS A CA 1
ATOM 6862 C C . LYS A 1 848 ? -15.225 11.161 24.976 1.00 86.31 848 LYS A C 1
ATOM 6864 O O . LYS A 1 848 ? -16.059 10.439 24.442 1.00 86.31 848 LYS A O 1
ATOM 6869 N N . ASN A 1 849 ? -14.730 12.229 24.357 1.00 85.00 849 ASN A N 1
ATOM 6870 C CA . ASN A 1 849 ? -15.229 12.675 23.058 1.00 85.00 849 ASN A CA 1
ATOM 6871 C C . ASN A 1 849 ? -14.852 11.721 21.922 1.00 85.00 849 ASN A C 1
ATOM 6873 O O . ASN A 1 849 ? -15.680 11.474 21.045 1.00 85.00 849 ASN A O 1
ATOM 6877 N N . LYS A 1 850 ? -13.634 11.168 21.952 1.00 87.19 850 LYS A N 1
ATOM 6878 C CA . LYS A 1 850 ? -13.106 10.297 20.896 1.00 87.19 850 LYS A CA 1
ATOM 6879 C C . LYS A 1 850 ? -13.639 8.872 20.973 1.00 87.19 850 LYS A C 1
ATOM 6881 O O . LYS A 1 850 ? -14.095 8.331 19.971 1.00 87.19 850 LYS A O 1
ATOM 6886 N N . PHE A 1 851 ? -13.546 8.259 22.148 1.00 87.56 851 PHE A N 1
ATOM 6887 C CA . PHE A 1 851 ? -13.859 6.846 22.336 1.00 87.56 851 PHE A CA 1
ATOM 6888 C C . PHE A 1 851 ? -15.225 6.616 22.961 1.00 87.56 851 PHE A C 1
ATOM 6890 O O . PHE A 1 851 ? -15.642 5.468 23.087 1.00 87.56 851 PHE A O 1
ATOM 6897 N N . LYS A 1 852 ? -15.938 7.694 23.308 1.00 87.31 852 LYS A N 1
ATOM 6898 C CA . LYS A 1 852 ? -17.287 7.634 23.866 1.00 87.31 852 LYS A CA 1
ATOM 6899 C C . LYS A 1 852 ? -17.318 6.721 25.092 1.00 87.31 852 LYS A C 1
ATOM 6901 O O . LYS A 1 852 ? -16.284 6.370 25.661 1.00 87.31 852 LYS A O 1
ATOM 6906 N N . ASP A 1 853 ? -18.504 6.329 25.524 1.00 83.62 853 ASP A N 1
ATOM 6907 C CA . ASP A 1 853 ? -18.603 5.425 26.663 1.00 83.62 853 ASP A CA 1
ATOM 6908 C C . ASP A 1 853 ? -18.029 4.037 26.317 1.00 83.62 853 ASP A C 1
ATOM 6910 O O . ASP A 1 853 ? -17.397 3.410 27.168 1.00 83.62 853 ASP A O 1
ATOM 6914 N N . GLY A 1 854 ? -18.194 3.611 25.049 1.00 86.25 854 GLY A N 1
ATOM 6915 C CA . GLY A 1 854 ? -17.667 2.382 24.432 1.00 86.25 854 GLY A CA 1
ATOM 6916 C C . GLY A 1 854 ? -16.243 2.050 24.864 1.00 86.25 854 GLY A C 1
ATOM 6917 O O . GLY A 1 854 ? -15.967 1.016 25.475 1.00 86.25 854 GLY A O 1
ATOM 6918 N N . GLY A 1 855 ? -15.330 2.973 24.572 1.00 90.62 855 GLY A N 1
ATOM 6919 C CA . GLY A 1 855 ? -13.918 2.775 24.853 1.00 90.62 855 GLY A CA 1
ATOM 6920 C C . GLY A 1 855 ? -13.548 3.007 26.312 1.00 90.62 855 GLY A C 1
ATOM 6921 O O . GLY A 1 855 ? -12.622 2.358 26.778 1.00 90.62 855 GLY A O 1
ATOM 6922 N N . ILE A 1 856 ? -14.281 3.836 27.067 1.00 91.31 856 ILE A N 1
ATOM 6923 C CA . ILE A 1 856 ? -14.069 3.962 28.525 1.00 91.31 856 ILE A CA 1
ATOM 6924 C C . ILE A 1 856 ? -14.328 2.612 29.202 1.00 91.31 856 ILE A C 1
ATOM 6926 O O . ILE A 1 856 ? -13.540 2.165 30.031 1.00 91.31 856 ILE A O 1
ATOM 6930 N N . ALA A 1 857 ? -15.409 1.941 28.805 1.00 91.31 857 ALA A N 1
ATOM 6931 C CA . ALA A 1 857 ? -15.761 0.620 29.298 1.00 91.31 857 ALA A CA 1
ATOM 6932 C C . ALA A 1 857 ? -14.691 -0.425 28.937 1.00 91.31 857 ALA A C 1
ATOM 6934 O O . ALA A 1 857 ? -14.346 -1.249 29.778 1.00 91.31 857 ALA A O 1
ATOM 6935 N N . ILE A 1 858 ? -14.133 -0.368 27.722 1.00 95.94 858 ILE A N 1
ATOM 6936 C CA . ILE A 1 858 ? -13.016 -1.233 27.309 1.00 95.94 858 ILE A CA 1
ATOM 6937 C C . ILE A 1 858 ? -11.750 -0.942 28.123 1.00 95.94 858 ILE A C 1
ATOM 6939 O O . ILE A 1 858 ? -11.084 -1.883 28.535 1.00 95.94 858 ILE A O 1
ATOM 6943 N N . ILE A 1 859 ? -11.424 0.323 28.402 1.00 96.88 859 ILE A N 1
ATOM 6944 C CA . ILE A 1 859 ? -10.264 0.677 29.238 1.00 96.88 859 ILE A CA 1
ATOM 6945 C C . ILE A 1 859 ? -10.422 0.079 30.643 1.00 96.88 859 ILE A C 1
ATOM 6947 O O . ILE A 1 859 ? -9.496 -0.570 31.127 1.00 96.88 859 ILE A O 1
ATOM 6951 N N . ASP A 1 860 ? -11.604 0.214 31.258 1.00 96.44 860 ASP A N 1
ATOM 6952 C CA . ASP A 1 860 ? -11.921 -0.439 32.537 1.00 96.44 860 ASP A CA 1
ATOM 6953 C C . ASP A 1 860 ? -11.719 -1.971 32.437 1.00 96.44 860 ASP A C 1
ATOM 6955 O O . ASP A 1 860 ? -11.121 -2.573 33.328 1.00 96.44 860 ASP A O 1
ATOM 6959 N N . GLN A 1 861 ? -12.154 -2.609 31.340 1.00 97.50 861 GLN A N 1
ATOM 6960 C CA . GLN A 1 861 ? -11.973 -4.053 31.122 1.00 97.50 861 GLN A CA 1
ATOM 6961 C C . GLN A 1 861 ? -10.504 -4.459 30.979 1.00 97.50 861 GLN A C 1
ATOM 6963 O O . GLN A 1 861 ? -10.096 -5.436 31.607 1.00 97.50 861 GLN A O 1
ATOM 6968 N N . ILE A 1 862 ? -9.709 -3.712 30.205 1.00 98.06 862 ILE A N 1
ATOM 6969 C CA . ILE A 1 862 ? -8.276 -3.974 30.019 1.00 98.06 862 ILE A CA 1
ATOM 6970 C C . ILE A 1 862 ? -7.574 -3.898 31.376 1.00 98.06 862 ILE A C 1
ATOM 6972 O O . ILE A 1 862 ? -6.945 -4.874 31.780 1.00 98.06 862 ILE A O 1
ATOM 6976 N N . ILE A 1 863 ? -7.767 -2.811 32.131 1.00 98.31 863 ILE A N 1
ATOM 6977 C CA . ILE A 1 863 ? -7.135 -2.639 33.449 1.00 98.31 863 ILE A CA 1
ATOM 6978 C C . ILE A 1 863 ? -7.585 -3.739 34.424 1.00 98.31 863 ILE A C 1
ATOM 6980 O O . ILE A 1 863 ? -6.778 -4.244 35.207 1.00 98.31 863 ILE A O 1
ATOM 6984 N N . CYS A 1 864 ? -8.854 -4.156 34.391 1.00 98.25 864 CYS A N 1
ATOM 6985 C CA . CYS A 1 864 ? -9.310 -5.280 35.207 1.00 98.25 864 CYS A CA 1
ATOM 6986 C C . CYS A 1 864 ? -8.677 -6.615 34.789 1.00 98.25 864 CYS A C 1
ATOM 6988 O O . CYS A 1 864 ? -8.347 -7.433 35.649 1.00 98.25 864 CYS A O 1
ATOM 6990 N N . SER A 1 865 ? -8.501 -6.844 33.486 1.00 97.81 865 SER A N 1
ATOM 6991 C CA . SER A 1 865 ? -7.971 -8.102 32.957 1.00 97.81 865 SER A CA 1
ATOM 6992 C C . SER A 1 865 ? -6.503 -8.333 33.326 1.00 97.81 865 SER A C 1
ATOM 6994 O O . SER A 1 865 ? -6.108 -9.476 33.519 1.00 97.81 865 SER A O 1
ATOM 6996 N N . THR A 1 866 ? -5.719 -7.277 33.546 1.00 97.81 866 THR A N 1
ATOM 6997 C CA . THR A 1 866 ? -4.272 -7.360 33.819 1.00 97.81 866 THR A CA 1
ATOM 6998 C C . THR A 1 866 ? -3.910 -7.442 35.308 1.00 97.81 866 THR A C 1
ATOM 7000 O O . THR A 1 866 ? -2.734 -7.481 35.666 1.00 97.81 866 THR A O 1
ATOM 7003 N N . ALA A 1 867 ? -4.903 -7.475 36.201 1.00 97.94 867 ALA A N 1
ATOM 7004 C CA . ALA A 1 867 ? -4.689 -7.525 37.647 1.00 97.94 867 ALA A CA 1
ATOM 7005 C C . ALA A 1 867 ? -4.200 -8.895 38.138 1.00 97.94 867 ALA A C 1
ATOM 7007 O O . ALA A 1 867 ? -4.549 -9.932 37.567 1.00 97.94 867 ALA A O 1
ATOM 7008 N N . ARG A 1 868 ? -3.489 -8.933 39.271 1.00 97.50 868 ARG A N 1
ATOM 7009 C CA . ARG A 1 868 ? -3.091 -10.199 39.915 1.00 97.50 868 ARG A CA 1
ATOM 7010 C C . ARG A 1 868 ? -4.282 -11.060 40.313 1.00 97.50 868 ARG A C 1
ATOM 7012 O O . ARG A 1 868 ? -4.231 -12.284 40.229 1.00 97.50 868 ARG A O 1
ATOM 7019 N N . TYR A 1 869 ? -5.362 -10.418 40.737 1.00 97.81 869 TYR A N 1
ATOM 7020 C CA . TYR A 1 869 ? -6.604 -11.086 41.093 1.00 97.81 869 TYR A CA 1
ATOM 7021 C C . TYR A 1 869 ? -7.788 -10.237 40.653 1.00 97.81 869 TYR A C 1
ATOM 7023 O O . TYR A 1 869 ? -7.759 -9.011 40.792 1.00 97.81 869 TYR A O 1
ATOM 7031 N N . PHE A 1 870 ? -8.823 -10.886 40.128 1.00 97.69 870 PHE A N 1
ATOM 7032 C CA . PHE A 1 870 ? -10.033 -10.229 39.655 1.00 97.69 870 PHE A CA 1
ATOM 7033 C C . PHE A 1 870 ? -11.271 -10.772 40.371 1.00 97.69 870 PHE A C 1
ATOM 7035 O O . PHE A 1 870 ? -11.405 -11.986 40.530 1.00 97.69 870 PHE A O 1
ATOM 7042 N N . ILE A 1 871 ? -12.176 -9.874 40.778 1.00 95.94 871 ILE A N 1
ATOM 7043 C CA . ILE A 1 871 ? -13.506 -10.194 41.320 1.00 95.94 871 ILE A CA 1
ATOM 7044 C C . ILE A 1 871 ? -14.567 -9.424 40.529 1.00 95.94 871 ILE A C 1
ATOM 7046 O O . ILE A 1 871 ? -14.560 -8.196 40.482 1.00 95.94 871 ILE A O 1
ATOM 7050 N N . GLY A 1 872 ? -15.498 -10.141 39.910 1.00 94.94 872 GLY A N 1
ATOM 7051 C CA . GLY A 1 872 ? -16.584 -9.566 39.124 1.00 94.94 872 GLY A CA 1
ATOM 7052 C C . GLY A 1 872 ? -17.931 -9.499 39.843 1.00 94.94 872 GLY A C 1
ATOM 7053 O O . GLY A 1 872 ? -18.070 -9.863 41.008 1.00 94.94 872 GLY A O 1
ATOM 7054 N N . THR A 1 873 ? -18.960 -9.085 39.106 1.00 93.25 873 THR A N 1
ATOM 7055 C CA . THR A 1 873 ? -20.361 -9.159 39.540 1.00 93.25 873 THR A CA 1
ATOM 7056 C C . THR A 1 873 ? -21.034 -10.340 38.855 1.00 93.25 873 THR A C 1
ATOM 7058 O O . THR A 1 873 ? -20.845 -10.548 37.653 1.00 93.25 873 THR A O 1
ATOM 7061 N N . LYS A 1 874 ? -21.810 -11.115 39.618 1.00 90.56 874 LYS A N 1
ATOM 7062 C CA . LYS A 1 874 ? -22.503 -12.308 39.125 1.00 90.56 874 LYS A CA 1
ATOM 7063 C C . LYS A 1 874 ? -23.417 -11.963 37.942 1.00 90.56 874 LYS A C 1
ATOM 7065 O O . LYS A 1 874 ? -24.079 -10.932 37.948 1.00 90.56 874 LYS A O 1
ATOM 7070 N N . GLU A 1 875 ? -23.385 -12.812 36.911 1.00 89.00 875 GLU A N 1
ATOM 7071 C CA . GLU A 1 875 ? -24.189 -12.708 35.678 1.00 89.00 875 GLU A CA 1
ATOM 7072 C C . GLU A 1 875 ? -24.027 -11.409 34.865 1.00 89.00 875 GLU A C 1
ATOM 7074 O O . GLU A 1 875 ? -24.795 -11.136 33.940 1.00 89.00 875 GLU A O 1
ATOM 7079 N N . SER A 1 876 ? -23.013 -10.597 35.166 1.00 91.88 876 SER A N 1
ATOM 7080 C CA . SER A 1 876 ? -22.725 -9.418 34.363 1.00 91.88 876 SER A CA 1
ATOM 7081 C C . SER A 1 876 ? -21.935 -9.795 33.114 1.00 91.88 876 SER A C 1
ATOM 7083 O O . SER A 1 876 ? -20.792 -10.249 33.197 1.00 91.88 876 SER A O 1
ATOM 7085 N N . THR A 1 877 ? -22.474 -9.476 31.935 1.00 92.12 877 THR A N 1
ATOM 7086 C CA . THR A 1 877 ? -21.756 -9.644 30.660 1.00 92.12 877 THR A CA 1
ATOM 7087 C C . THR A 1 877 ? -20.454 -8.841 30.611 1.00 92.12 877 THR A C 1
ATOM 7089 O O . THR A 1 877 ? -19.520 -9.222 29.915 1.00 92.12 877 THR A O 1
ATOM 7092 N N . PHE A 1 878 ? -20.361 -7.728 31.353 1.00 93.38 878 PHE A N 1
ATOM 7093 C CA . PHE A 1 878 ? -19.113 -6.968 31.479 1.00 93.38 878 PHE A CA 1
ATOM 7094 C C . PHE A 1 878 ? -18.041 -7.784 32.219 1.00 93.38 878 PHE A C 1
ATOM 7096 O O . PHE A 1 878 ? -16.892 -7.810 31.789 1.00 93.38 878 PHE A O 1
ATOM 7103 N N . THR A 1 879 ? -18.427 -8.504 33.281 1.00 95.25 879 THR A N 1
ATOM 7104 C CA . THR A 1 879 ? -17.544 -9.441 33.992 1.00 95.25 879 THR A CA 1
ATOM 7105 C C . THR A 1 879 ? -17.123 -10.604 33.102 1.00 95.25 879 THR A C 1
ATOM 7107 O O . THR A 1 879 ? -15.939 -10.927 33.086 1.00 95.25 879 THR A O 1
ATOM 7110 N N . PHE A 1 880 ? -18.042 -11.189 32.329 1.00 95.38 880 PHE A N 1
ATOM 7111 C CA . PHE A 1 880 ? -17.714 -12.305 31.434 1.00 95.38 880 PHE A CA 1
ATOM 7112 C C . PHE A 1 880 ? -16.639 -11.930 30.409 1.00 95.38 880 PHE A C 1
ATOM 7114 O O . PHE A 1 880 ? -15.680 -12.673 30.223 1.00 95.38 880 PHE A O 1
ATOM 7121 N N . ARG A 1 881 ? -16.717 -10.729 29.817 1.00 96.56 881 ARG A N 1
ATOM 7122 C CA . ARG A 1 881 ? -15.694 -10.275 28.860 1.00 96.56 881 ARG A CA 1
ATOM 7123 C C . ARG A 1 881 ? -14.311 -10.104 29.495 1.00 96.56 881 ARG A C 1
ATOM 7125 O O . ARG A 1 881 ? -13.327 -10.433 28.838 1.00 96.56 881 ARG A O 1
ATOM 7132 N N . ILE A 1 882 ? -14.240 -9.658 30.755 1.00 97.31 882 ILE A N 1
ATOM 7133 C CA . ILE A 1 882 ? -12.977 -9.584 31.510 1.00 97.31 882 ILE A CA 1
ATOM 7134 C C . ILE A 1 882 ? -12.435 -10.984 31.790 1.00 97.31 882 ILE A C 1
ATOM 7136 O O . ILE A 1 882 ? -11.242 -11.214 31.628 1.00 97.31 882 ILE A O 1
ATOM 7140 N N . GLN A 1 883 ? -13.293 -11.919 32.202 1.00 96.69 883 GLN A N 1
ATOM 7141 C CA . GLN A 1 883 ? -12.882 -13.300 32.464 1.00 96.69 883 GLN A CA 1
ATOM 7142 C C . GLN A 1 883 ? -12.285 -13.947 31.211 1.00 96.69 883 GLN A C 1
ATOM 7144 O O . GLN A 1 883 ? -11.222 -14.550 31.284 1.00 96.69 883 GLN A O 1
ATOM 7149 N N . GLU A 1 884 ? -12.898 -13.733 30.051 1.00 96.75 884 GLU A N 1
ATOM 7150 C CA . GLU A 1 884 ? -12.364 -14.204 28.771 1.00 96.75 884 GLU A CA 1
ATOM 7151 C C . GLU A 1 884 ? -11.042 -13.527 28.387 1.00 96.75 884 GLU A C 1
ATOM 7153 O O . GLU A 1 884 ? -10.145 -14.200 27.892 1.00 96.75 884 GLU A O 1
ATOM 7158 N N . ASP A 1 885 ? -10.882 -12.218 28.626 1.00 97.00 885 ASP A N 1
ATOM 7159 C CA . ASP A 1 885 ? -9.594 -11.545 28.394 1.00 97.00 885 ASP A CA 1
ATOM 7160 C C . ASP A 1 885 ? -8.496 -12.132 29.293 1.00 97.00 885 ASP A C 1
ATOM 7162 O O . ASP A 1 885 ? -7.372 -12.332 28.840 1.00 97.00 885 ASP A O 1
ATOM 7166 N N . ARG A 1 886 ? -8.823 -12.476 30.544 1.00 97.31 886 ARG A N 1
ATOM 7167 C CA . ARG A 1 886 ? -7.893 -13.135 31.474 1.00 97.31 886 ARG A CA 1
ATOM 7168 C C . ARG A 1 886 ? -7.528 -14.552 31.047 1.00 97.31 886 ARG A C 1
ATOM 7170 O O . ARG A 1 886 ? -6.373 -14.942 31.201 1.00 97.31 886 ARG A O 1
ATOM 7177 N N . GLU A 1 887 ? -8.486 -15.301 30.510 1.00 96.31 887 GLU A N 1
ATOM 7178 C CA . GLU A 1 887 ? -8.230 -16.619 29.928 1.00 96.31 887 GLU A CA 1
ATOM 7179 C C . GLU A 1 887 ? -7.262 -16.523 28.744 1.00 96.31 887 GLU A C 1
ATOM 7181 O O . GLU A 1 887 ? -6.293 -17.272 28.695 1.00 96.31 887 GLU A O 1
ATOM 7186 N N . ILE A 1 888 ? -7.452 -15.547 27.848 1.00 96.56 888 ILE A N 1
ATOM 7187 C CA . ILE A 1 888 ? -6.554 -15.334 26.701 1.00 96.56 888 ILE A CA 1
ATOM 7188 C C . ILE A 1 888 ? -5.157 -14.871 27.144 1.00 96.56 888 ILE A C 1
ATOM 7190 O O . ILE A 1 888 ? -4.154 -15.253 26.544 1.00 96.56 888 ILE A O 1
ATOM 7194 N N . LEU A 1 889 ? -5.073 -14.049 28.193 1.00 96.12 889 LEU A N 1
ATOM 7195 C CA . LEU A 1 889 ? -3.798 -13.614 28.775 1.00 96.12 889 LEU A CA 1
ATOM 7196 C C . LEU A 1 889 ? -3.056 -14.745 29.502 1.00 96.12 889 LEU A C 1
ATOM 7198 O O . LEU A 1 889 ? -1.867 -14.602 29.774 1.00 96.12 889 LEU A O 1
ATOM 7202 N N . GLY A 1 890 ? -3.729 -15.857 29.801 1.00 95.75 890 GLY A N 1
ATOM 7203 C CA . GLY A 1 890 ? -3.124 -17.002 30.466 1.00 95.75 890 GLY A CA 1
ATOM 7204 C C . GLY A 1 890 ? -3.040 -16.869 31.983 1.00 95.75 890 GLY A C 1
ATOM 7205 O O . GLY A 1 890 ? -2.087 -17.339 32.608 1.00 95.75 890 GLY A O 1
ATOM 7206 N N . PHE A 1 891 ? -4.024 -16.217 32.607 1.00 97.00 891 PHE A N 1
ATOM 7207 C CA . PHE A 1 891 ? -4.125 -16.198 34.065 1.00 97.00 891 PHE A CA 1
ATOM 7208 C C . PHE A 1 891 ? -4.576 -17.558 34.621 1.00 97.00 891 PHE A C 1
ATOM 7210 O O . PHE A 1 891 ? -5.351 -18.274 33.977 1.00 97.00 891 PHE A O 1
ATOM 7217 N N . PRO A 1 892 ? -4.156 -17.922 35.846 1.00 95.38 892 PRO A N 1
ATOM 7218 C CA . PRO A 1 892 ? -4.703 -19.082 36.540 1.00 95.38 892 PRO A CA 1
ATOM 7219 C C . PRO A 1 892 ? -6.210 -18.938 36.803 1.00 95.38 892 PRO A C 1
ATOM 7221 O O . PRO A 1 892 ? -6.672 -17.897 37.265 1.00 95.38 892 PRO A O 1
ATOM 7224 N N . ILE A 1 893 ? -6.969 -20.023 36.627 1.00 93.81 893 ILE A N 1
ATOM 7225 C CA . ILE A 1 893 ? -8.440 -20.071 36.793 1.00 93.81 893 ILE A CA 1
ATOM 7226 C C . ILE A 1 893 ? -8.885 -19.479 38.145 1.00 93.81 893 ILE A C 1
ATOM 7228 O O . ILE A 1 893 ? -9.841 -18.701 38.214 1.00 93.81 893 ILE A O 1
ATOM 7232 N N . LYS A 1 894 ? -8.134 -19.776 39.218 1.00 92.75 894 LYS A N 1
ATOM 7233 C CA . LYS A 1 894 ? -8.393 -19.304 40.592 1.00 92.75 894 LYS A CA 1
ATOM 7234 C C . LYS A 1 894 ? -8.395 -17.775 40.728 1.00 92.75 894 LYS A C 1
ATOM 7236 O O . LYS A 1 894 ? -9.054 -17.244 41.615 1.00 92.75 894 LYS A O 1
ATOM 7241 N N . THR A 1 895 ? -7.675 -17.050 39.872 1.00 95.00 895 THR A N 1
ATOM 7242 C CA . THR A 1 895 ? -7.597 -15.580 39.932 1.00 95.00 895 THR A CA 1
ATOM 7243 C C . THR A 1 895 ? -8.601 -14.893 39.003 1.00 95.00 895 THR A C 1
ATOM 7245 O O . THR A 1 895 ? -8.714 -13.668 39.042 1.00 95.00 895 THR A O 1
ATOM 7248 N N . THR A 1 896 ? -9.344 -15.660 38.198 1.00 94.81 896 THR A N 1
ATOM 7249 C CA . THR A 1 896 ? -10.205 -15.157 37.116 1.00 94.81 896 THR A CA 1
ATOM 7250 C C . THR A 1 896 ? -11.693 -15.307 37.419 1.00 94.81 896 THR A C 1
ATOM 7252 O O . THR A 1 896 ? -12.428 -14.318 37.404 1.00 94.81 896 THR A O 1
ATOM 7255 N N . PHE A 1 897 ? -12.162 -16.519 37.720 1.00 94.50 897 PHE A N 1
ATOM 7256 C CA . PHE A 1 897 ? -13.596 -16.817 37.835 1.00 94.50 897 PHE A CA 1
ATOM 7257 C C . PHE A 1 897 ? -14.144 -16.552 39.242 1.00 94.50 897 PHE A C 1
ATOM 7259 O O . PHE A 1 897 ? -14.727 -17.427 39.876 1.00 94.50 897 PHE A O 1
ATOM 7266 N N . ASN A 1 898 ? -13.955 -15.328 39.735 1.00 93.12 898 ASN A N 1
ATOM 7267 C CA . ASN A 1 898 ? -14.455 -14.905 41.040 1.00 93.12 898 ASN A CA 1
ATOM 7268 C C . ASN A 1 898 ? -15.558 -13.863 40.882 1.00 93.12 898 ASN A C 1
ATOM 7270 O O . ASN A 1 898 ? -15.456 -12.960 40.049 1.00 93.12 898 ASN A O 1
ATOM 7274 N N . THR A 1 899 ? -16.586 -13.948 41.719 1.00 92.56 899 THR A N 1
ATOM 7275 C CA . THR A 1 899 ? -17.679 -12.975 41.769 1.00 92.56 899 THR A CA 1
ATOM 7276 C C . THR A 1 899 ? -17.985 -12.591 43.204 1.00 92.56 899 THR A C 1
ATOM 7278 O O . THR A 1 899 ? -17.811 -13.403 44.109 1.00 92.56 899 THR A O 1
ATOM 7281 N N . PHE A 1 900 ? -18.473 -11.371 43.409 1.00 91.69 900 PHE A N 1
ATOM 7282 C CA . PHE A 1 900 ? -19.010 -10.969 44.701 1.00 91.69 900 PHE A CA 1
ATOM 7283 C C . PHE A 1 900 ? -20.210 -11.822 45.108 1.00 91.69 900 PHE A C 1
ATOM 7285 O O . PHE A 1 900 ? -21.018 -12.230 44.272 1.00 91.69 900 PHE A O 1
ATOM 7292 N N . CYS A 1 901 ? -20.337 -12.018 46.415 1.00 88.06 901 CYS A N 1
ATOM 7293 C CA . CYS A 1 901 ? -21.456 -12.712 47.037 1.00 88.06 901 CYS A CA 1
ATOM 7294 C C . CYS A 1 901 ? -22.354 -11.682 47.722 1.00 88.06 901 CYS A C 1
ATOM 7296 O O . CYS A 1 901 ? -21.844 -10.767 48.374 1.00 88.06 901 CYS A O 1
ATOM 7298 N N . ALA A 1 902 ? -23.677 -11.804 47.590 1.00 84.25 902 ALA A N 1
ATOM 7299 C CA . ALA A 1 902 ? -24.603 -10.837 48.184 1.00 84.25 902 ALA A CA 1
ATOM 7300 C C . ALA A 1 902 ? -24.501 -10.809 49.719 1.00 84.25 902 ALA A C 1
ATOM 7302 O O . ALA A 1 902 ? -24.430 -9.738 50.336 1.00 84.25 902 ALA A O 1
ATOM 7303 N N . LYS A 1 903 ? -24.406 -11.998 50.328 1.00 82.62 903 LYS A N 1
ATOM 7304 C CA . LYS A 1 903 ? -24.118 -12.191 51.752 1.00 82.62 903 LYS A CA 1
ATOM 7305 C C . LYS A 1 903 ? -22.699 -12.721 51.936 1.00 82.62 903 LYS A C 1
ATOM 7307 O O . LYS A 1 903 ? -22.208 -13.549 51.171 1.00 82.62 903 LYS A O 1
ATOM 7312 N N . PHE A 1 904 ? -22.038 -12.231 52.978 1.00 71.50 904 PHE A N 1
ATOM 7313 C CA . PHE A 1 904 ? -20.709 -12.683 53.370 1.00 71.50 904 PHE A CA 1
ATOM 7314 C C . PHE A 1 904 ? -20.775 -14.178 53.754 1.00 71.50 904 PHE A C 1
ATOM 7316 O O . PHE A 1 904 ? -21.539 -14.520 54.651 1.00 71.50 904 PHE A O 1
ATOM 7323 N N . ASN A 1 905 ? -19.999 -15.032 53.069 1.00 68.38 905 ASN A N 1
ATOM 7324 C CA . ASN A 1 905 ? -19.957 -16.512 53.139 1.00 68.38 905 ASN A CA 1
ATOM 7325 C C . ASN A 1 905 ? -20.973 -17.312 52.291 1.00 68.38 905 ASN A C 1
ATOM 7327 O O . ASN A 1 905 ? -20.850 -18.533 52.242 1.00 68.38 905 ASN A O 1
ATOM 7331 N N . ASP A 1 906 ? -21.907 -16.682 51.571 1.00 70.62 906 ASP A N 1
ATOM 7332 C CA . ASP A 1 906 ? -22.834 -17.388 50.662 1.00 70.62 906 ASP A CA 1
ATOM 7333 C C . ASP A 1 906 ? -22.352 -17.301 49.203 1.00 70.62 906 ASP A C 1
ATOM 7335 O O . ASP A 1 906 ? -22.894 -16.573 48.367 1.00 70.62 906 ASP A O 1
ATOM 7339 N N . CYS A 1 907 ? -21.239 -17.980 48.922 1.00 68.50 907 CYS A N 1
ATOM 7340 C CA . CYS A 1 907 ? -20.534 -17.889 47.647 1.00 68.50 907 CYS A CA 1
ATOM 7341 C C . CYS A 1 907 ? -20.689 -19.170 46.828 1.00 68.50 907 CYS A C 1
ATOM 7343 O O . CYS A 1 907 ? -19.884 -20.094 46.945 1.00 68.50 907 CYS A O 1
ATOM 7345 N N . LYS A 1 908 ? -21.697 -19.218 45.950 1.00 71.50 908 LYS A N 1
ATOM 7346 C CA . LYS A 1 908 ? -21.763 -20.266 44.921 1.00 71.50 908 LYS A CA 1
ATOM 7347 C C . LYS A 1 908 ? -20.747 -19.961 43.812 1.00 71.50 908 LYS A C 1
ATOM 7349 O O . LYS A 1 908 ? -20.772 -18.844 43.287 1.00 71.50 908 LYS A O 1
ATOM 7354 N N . PRO A 1 909 ? -19.873 -20.913 43.437 1.00 67.12 909 PRO A N 1
ATOM 7355 C CA . PRO A 1 909 ? -18.945 -20.708 42.333 1.00 67.12 909 PRO A CA 1
ATOM 7356 C C . PRO A 1 909 ? -19.723 -20.487 41.030 1.00 67.12 909 PRO A C 1
ATOM 7358 O O . PRO A 1 909 ? -20.708 -21.173 40.755 1.00 67.12 909 PRO A O 1
ATOM 7361 N N . GLY A 1 910 ? -19.298 -19.496 40.244 1.00 71.62 910 GLY A N 1
ATOM 7362 C CA . GLY A 1 910 ? -19.823 -19.280 38.898 1.00 71.62 910 GLY A CA 1
ATOM 7363 C C . GLY A 1 910 ? -19.343 -20.360 37.926 1.00 71.62 910 GLY A C 1
ATOM 7364 O O . GLY A 1 910 ? -18.376 -21.071 38.198 1.00 71.62 910 GLY A O 1
ATOM 7365 N N . SER A 1 911 ? -20.000 -20.459 36.770 1.00 83.50 911 SER A N 1
ATOM 7366 C CA . SER A 1 911 ? -19.563 -21.342 35.686 1.00 83.50 911 SER A CA 1
ATOM 7367 C C . SER A 1 911 ? -18.162 -20.959 35.202 1.00 83.50 911 SER A C 1
ATOM 7369 O O . SER A 1 911 ? -17.914 -19.791 34.891 1.00 83.50 911 SER A O 1
ATOM 7371 N N . GLN A 1 912 ? -17.269 -21.943 35.117 1.00 90.75 912 GLN A N 1
ATOM 7372 C CA . GLN A 1 912 ? -15.898 -21.771 34.640 1.00 90.75 912 GLN A CA 1
ATOM 7373 C C . GLN A 1 912 ? -15.818 -22.245 33.192 1.00 90.75 912 GLN A C 1
ATOM 7375 O O . GLN A 1 912 ? -15.926 -23.436 32.920 1.00 90.75 912 GLN A O 1
ATOM 7380 N N . TRP A 1 913 ? -15.642 -21.302 32.272 1.00 89.50 913 TRP A N 1
ATOM 7381 C CA . TRP A 1 913 ? -15.491 -21.586 30.849 1.00 89.50 913 TRP A CA 1
ATOM 7382 C C . TRP A 1 913 ? -14.063 -21.267 30.445 1.00 89.50 913 TRP A C 1
ATOM 7384 O O . TRP A 1 913 ? -13.726 -20.104 30.229 1.00 89.50 913 TRP A O 1
ATOM 7394 N N . THR A 1 914 ? -13.215 -22.292 30.415 1.00 92.94 914 THR A N 1
ATOM 7395 C CA . THR A 1 914 ? -11.798 -22.128 30.095 1.00 92.94 914 THR A CA 1
ATOM 7396 C C . THR A 1 914 ? -11.566 -22.000 28.599 1.00 92.94 914 THR A C 1
ATOM 7398 O O . THR A 1 914 ? -12.336 -22.535 27.796 1.00 92.94 914 THR A O 1
ATOM 7401 N N . ILE A 1 915 ? -10.484 -21.313 28.230 1.00 94.81 915 ILE A N 1
ATOM 7402 C CA . ILE A 1 915 ? -10.047 -21.239 26.836 1.00 94.81 915 ILE A CA 1
ATOM 7403 C C . ILE A 1 915 ? -9.747 -22.619 26.250 1.00 94.81 915 ILE A C 1
ATOM 7405 O O . ILE A 1 915 ? -9.149 -23.471 26.906 1.00 94.81 915 ILE A O 1
ATOM 7409 N N . VAL A 1 916 ? -10.183 -22.815 25.007 1.00 93.44 916 VAL A N 1
ATOM 7410 C CA . VAL A 1 916 ? -9.852 -23.965 24.164 1.00 93.44 916 VAL A CA 1
ATOM 7411 C C . VAL A 1 916 ? -9.120 -23.426 22.938 1.00 93.44 916 VAL A C 1
ATOM 7413 O O . VAL A 1 916 ? -9.546 -22.422 22.361 1.00 93.44 916 VAL A O 1
ATOM 7416 N N . TRP A 1 917 ? -7.990 -24.043 22.598 1.00 90.00 917 TRP A N 1
ATOM 7417 C CA . TRP A 1 917 ? -7.025 -23.519 21.629 1.00 90.00 917 TRP A CA 1
ATOM 7418 C C . TRP A 1 917 ? -7.258 -23.996 20.204 1.00 90.00 917 TRP A C 1
ATOM 7420 O O . TRP A 1 917 ? -7.568 -25.194 20.029 1.00 90.00 917 TRP A O 1
#

InterPro domains:
  IPR003663 Sugar/inositol transporter [PR00171] (31-41)
  IPR003663 Sugar/inositol transporter [PR00171] (116-135)
  IPR003663 Sugar/inositol transporter [PR00171] (301-311)
  IPR003663 Sugar/inositol transporter [PR00171] (392-413)
  IPR005828 Major facilitator, sugar transporter-like [PF00083] (31-490)
  IPR005829 Sugar transporter, conserved site [PS00217] (121-146)
  IPR019378 GDP-fucose protein O-fucosyltransferase [PF10250] (523-888)
  IPR020846 Major facilitator superfamily domain [PS50850] (15-479)
  IPR036259 MFS transporter superfamily [G3DSA:1.20.1250.20] (10-495)
  IPR036259 MFS transporter superfamily [SSF103473] (26-487)
  IPR050549 Major Facilitator Superfamily Trehalose Transporter [PTHR48021] (13-488)

pLDDT: mean 82.93, std 17.51, range [26.17, 98.31]